Protein AF-A0A9D1SZ85-F1 (afdb_monomer_lite)

pLDDT: mean 79.13, std 23.49, range [22.86, 98.06]

Organism: NCBI:txid2840719

Structure (mmCIF, N/CA/C/O backbone):
data_AF-A0A9D1SZ85-F1
#
_entry.id   AF-A0A9D1SZ85-F1
#
loop_
_atom_site.group_PDB
_atom_site.id
_atom_site.type_symbol
_atom_site.label_atom_id
_atom_site.label_alt_id
_atom_site.label_comp_id
_atom_site.label_asym_id
_atom_site.label_entity_id
_atom_site.label_seq_id
_atom_site.pdbx_PDB_ins_code
_atom_site.Cartn_x
_atom_site.Cartn_y
_atom_site.Cartn_z
_atom_site.occupancy
_atom_site.B_iso_or_equiv
_atom_site.auth_seq_id
_atom_site.auth_comp_id
_atom_site.auth_asym_id
_atom_site.auth_atom_id
_atom_site.pdbx_PDB_model_num
ATOM 1 N N . MET A 1 1 ? 62.524 3.778 -14.089 1.00 32.41 1 MET A N 1
ATOM 2 C CA . MET A 1 1 ? 63.689 4.042 -14.954 1.00 32.41 1 MET A CA 1
ATOM 3 C C . MET A 1 1 ? 63.500 5.429 -15.515 1.00 32.41 1 MET A C 1
ATOM 5 O O . MET A 1 1 ? 62.358 5.740 -15.822 1.00 32.41 1 MET A O 1
ATOM 9 N N . GLU A 1 2 ? 64.592 6.185 -15.596 1.00 30.30 2 GLU A N 1
ATOM 10 C CA . GLU A 1 2 ? 64.709 7.476 -16.291 1.00 30.30 2 GLU A CA 1
ATOM 11 C C . GLU A 1 2 ? 63.754 8.585 -15.807 1.00 30.30 2 GLU A C 1
ATOM 13 O O . GLU A 1 2 ? 62.599 8.717 -16.209 1.00 30.30 2 GLU A O 1
ATOM 18 N N . GLU A 1 3 ? 64.310 9.397 -14.907 1.00 28.66 3 GLU A N 1
ATOM 19 C CA . GLU A 1 3 ? 64.103 10.846 -14.885 1.00 28.66 3 GLU A CA 1
ATOM 20 C C . GLU A 1 3 ? 64.584 11.460 -16.221 1.00 28.66 3 GLU A C 1
ATOM 22 O O . GLU A 1 3 ? 65.416 10.851 -16.890 1.00 28.66 3 GLU A O 1
ATOM 27 N N . ASP A 1 4 ? 64.066 12.636 -16.603 1.00 31.27 4 ASP A N 1
ATOM 28 C CA . ASP A 1 4 ? 64.887 13.779 -17.071 1.00 31.27 4 ASP A CA 1
ATOM 29 C C . ASP A 1 4 ? 64.015 15.017 -17.399 1.00 31.27 4 ASP A C 1
ATOM 31 O O . ASP A 1 4 ? 63.488 15.195 -18.494 1.00 31.27 4 ASP A O 1
ATOM 35 N N . GLU A 1 5 ? 63.771 15.805 -16.349 1.00 31.88 5 GLU A N 1
ATOM 36 C CA . GLU A 1 5 ? 64.207 17.204 -16.158 1.00 31.88 5 GLU A CA 1
ATOM 37 C C . GLU A 1 5 ? 64.140 18.327 -17.246 1.00 31.88 5 GLU A C 1
ATOM 39 O O . GLU A 1 5 ? 64.190 18.128 -18.453 1.00 31.88 5 GLU A O 1
ATOM 44 N N . VAL A 1 6 ? 64.158 19.569 -16.718 1.00 32.28 6 VAL A N 1
ATOM 45 C CA . VAL A 1 6 ? 64.595 20.861 -17.318 1.00 32.28 6 VAL A CA 1
ATOM 46 C C . VAL A 1 6 ? 63.637 21.648 -18.250 1.00 32.28 6 VAL A C 1
ATOM 48 O O . VAL A 1 6 ? 63.682 21.583 -19.473 1.00 32.28 6 VAL A O 1
ATOM 51 N N . ASN A 1 7 ? 62.818 22.487 -17.595 1.00 26.47 7 ASN A N 1
ATOM 52 C CA . ASN A 1 7 ? 62.815 23.975 -17.595 1.00 26.47 7 ASN A CA 1
ATOM 53 C C . ASN A 1 7 ? 62.935 24.801 -18.903 1.00 26.47 7 ASN A C 1
ATOM 55 O O . ASN A 1 7 ? 63.765 24.527 -19.763 1.00 26.47 7 ASN A O 1
ATOM 59 N N . GLY A 1 8 ? 62.249 25.962 -18.940 1.00 27.45 8 GLY A N 1
ATOM 60 C CA . GLY A 1 8 ? 62.587 27.049 -19.882 1.00 27.45 8 GLY A CA 1
ATOM 61 C C . GLY A 1 8 ? 61.584 28.208 -20.056 1.00 27.45 8 GLY A C 1
ATOM 62 O O . GLY A 1 8 ? 61.050 28.363 -21.146 1.00 27.45 8 GLY A O 1
ATOM 63 N N . GLU A 1 9 ? 61.312 28.972 -18.988 1.00 29.75 9 GLU A N 1
ATOM 64 C CA . GLU A 1 9 ? 61.390 30.460 -18.901 1.00 29.75 9 GLU A CA 1
ATOM 65 C C . GLU A 1 9 ? 61.259 31.351 -20.182 1.00 29.75 9 GLU A C 1
ATOM 67 O O . GLU A 1 9 ? 61.870 31.069 -21.208 1.00 29.75 9 GLU A O 1
ATOM 72 N N . ASP A 1 10 ? 60.593 32.527 -20.194 1.00 29.30 10 ASP A N 1
ATOM 73 C CA . ASP A 1 10 ? 59.871 33.310 -19.154 1.00 29.30 10 ASP A CA 1
ATOM 74 C C . ASP A 1 10 ? 59.118 34.541 -19.782 1.00 29.30 10 ASP A C 1
ATOM 76 O O . ASP A 1 10 ? 59.180 34.735 -20.996 1.00 29.30 10 ASP A O 1
ATOM 80 N N . VAL A 1 11 ? 58.513 35.421 -18.951 1.00 30.89 11 VAL A N 1
ATOM 81 C CA . VAL A 1 11 ? 58.205 36.871 -19.171 1.00 30.89 11 VAL A CA 1
ATOM 82 C C . VAL A 1 11 ? 57.009 37.248 -20.092 1.00 30.89 11 VAL A C 1
ATOM 84 O O . VAL A 1 11 ? 56.932 36.805 -21.229 1.00 30.89 11 VAL A O 1
ATOM 87 N N . LEU A 1 12 ? 56.071 38.166 -19.757 1.00 26.42 12 LEU A N 1
ATOM 88 C CA . LEU A 1 12 ? 55.625 38.776 -18.479 1.00 26.42 12 LEU A CA 1
ATOM 89 C C . LEU A 1 12 ? 54.167 39.329 -18.571 1.00 26.42 12 LEU A C 1
ATOM 91 O O . LEU A 1 12 ? 53.655 39.650 -19.640 1.00 26.42 12 LEU A O 1
ATOM 95 N N . LEU A 1 13 ? 53.578 39.489 -17.380 1.00 27.72 13 LEU A N 1
ATOM 96 C CA . LEU A 1 13 ? 52.375 40.214 -16.896 1.00 27.72 13 LEU A CA 1
ATOM 97 C C . LEU A 1 13 ? 52.172 41.685 -17.392 1.00 27.72 13 LEU A C 1
ATOM 99 O O . LEU A 1 13 ? 53.101 42.240 -17.974 1.00 27.72 13 LEU A O 1
ATOM 103 N N . PRO A 1 14 ? 51.126 42.444 -16.947 1.00 44.22 14 PRO A N 1
ATOM 104 C CA . PRO A 1 14 ? 49.695 42.140 -16.682 1.00 44.22 14 PRO A CA 1
ATOM 105 C C . PRO A 1 14 ? 48.708 43.231 -17.222 1.00 44.22 14 PRO A C 1
ATOM 107 O O . PRO A 1 14 ? 49.126 44.282 -17.699 1.00 44.22 14 PRO A O 1
ATOM 110 N N . GLY A 1 15 ? 47.385 43.067 -17.039 1.00 27.25 15 GLY A N 1
ATOM 111 C CA . GLY A 1 15 ? 46.404 44.165 -17.205 1.00 27.25 15 GLY A CA 1
ATOM 112 C C . GLY A 1 15 ? 44.947 43.765 -16.911 1.00 27.25 15 GLY A C 1
ATOM 113 O O . GLY A 1 15 ? 44.514 42.698 -17.329 1.00 27.25 15 GLY A O 1
ATOM 114 N N . GLN A 1 16 ? 44.192 44.593 -16.177 1.00 26.44 16 GLN A N 1
ATOM 115 C CA . GLN A 1 16 ? 42.885 44.240 -15.588 1.00 26.44 16 GLN A CA 1
ATOM 116 C C . GLN A 1 16 ? 41.723 45.150 -16.059 1.00 26.44 16 GLN A C 1
ATOM 118 O O . GLN A 1 16 ? 41.948 46.310 -16.385 1.00 26.44 16 GLN A O 1
ATOM 123 N N . MET A 1 17 ? 40.494 44.621 -15.915 1.00 26.98 17 MET A N 1
ATOM 124 C CA . MET A 1 17 ? 39.207 45.300 -15.612 1.00 26.98 17 MET A CA 1
ATOM 125 C C . MET A 1 17 ? 38.197 45.748 -16.707 1.00 26.98 17 MET A C 1
ATOM 127 O O . MET A 1 17 ? 38.392 46.728 -17.411 1.00 26.98 17 MET A O 1
ATOM 131 N N . CYS A 1 18 ? 37.013 45.113 -16.601 1.00 25.69 18 CYS A N 1
ATOM 132 C CA . CYS A 1 18 ? 35.663 45.697 -16.416 1.00 25.69 18 CYS A CA 1
ATOM 133 C C . CYS A 1 18 ? 34.796 46.261 -17.568 1.00 25.69 18 CYS A C 1
ATOM 135 O O . CYS A 1 18 ? 35.111 47.312 -18.107 1.00 25.69 18 CYS A O 1
ATOM 137 N N . TYR A 1 19 ? 33.589 45.657 -17.676 1.00 26.80 19 TYR A N 1
ATOM 138 C CA . TYR A 1 19 ? 32.256 46.238 -17.993 1.00 26.80 19 TYR A CA 1
ATOM 139 C C . TYR A 1 19 ? 32.090 46.910 -19.393 1.00 26.80 19 TYR A C 1
ATOM 141 O O . TYR A 1 19 ? 33.067 47.226 -20.057 1.00 26.80 19 TYR A O 1
ATOM 149 N N . ASP A 1 20 ? 30.894 47.051 -19.983 1.00 27.41 20 ASP A N 1
ATOM 150 C CA . ASP A 1 20 ? 29.537 47.134 -19.412 1.00 27.41 20 ASP A CA 1
ATOM 151 C C . ASP A 1 20 ? 28.415 46.647 -20.380 1.00 27.41 20 ASP A C 1
ATOM 153 O O . ASP A 1 20 ? 28.699 46.271 -21.516 1.00 27.41 20 ASP A O 1
ATOM 157 N N . GLU A 1 21 ? 27.158 46.738 -19.910 1.00 27.22 21 GLU A N 1
ATOM 158 C CA . GLU A 1 21 ? 25.889 47.014 -20.642 1.00 27.22 21 GLU A CA 1
ATOM 159 C C . GLU A 1 21 ? 24.673 46.046 -20.517 1.00 27.22 21 GLU A C 1
ATOM 161 O O . GLU A 1 21 ? 24.504 45.073 -21.247 1.00 27.22 21 GLU A O 1
ATOM 166 N N . LEU A 1 22 ? 23.728 46.488 -19.666 1.00 27.89 22 LEU A N 1
ATOM 167 C CA . LEU A 1 22 ? 22.279 46.658 -19.928 1.00 27.89 22 LEU A CA 1
ATOM 168 C C . LEU A 1 22 ? 21.311 45.447 -20.009 1.00 27.89 22 LEU A C 1
ATOM 170 O O . LEU A 1 22 ? 20.850 45.016 -21.063 1.00 27.89 22 LEU A O 1
ATOM 174 N N . LEU A 1 23 ? 20.872 45.053 -18.807 1.00 28.00 23 LEU A N 1
ATOM 175 C CA . LEU A 1 23 ? 19.480 44.832 -18.344 1.00 28.00 23 LEU A CA 1
ATOM 176 C C . LEU A 1 23 ? 18.287 45.137 -19.284 1.00 28.00 23 LEU A C 1
ATOM 178 O O . LEU A 1 23 ? 18.273 46.114 -20.030 1.00 28.00 23 LEU A O 1
ATOM 182 N N . THR A 1 24 ? 17.150 44.475 -19.008 1.00 27.78 24 THR A N 1
ATOM 183 C CA . THR A 1 24 ? 15.850 45.185 -18.970 1.00 27.78 24 THR A CA 1
ATOM 184 C C . THR A 1 24 ? 14.841 44.587 -17.971 1.00 27.78 24 THR A C 1
ATOM 186 O O . THR A 1 24 ? 14.366 43.470 -18.147 1.00 27.78 24 THR A O 1
ATOM 189 N N . ASN A 1 25 ? 14.453 45.432 -17.009 1.00 25.86 25 ASN A N 1
ATOM 190 C CA . ASN A 1 25 ? 13.202 45.477 -16.234 1.00 25.86 25 ASN A CA 1
ATOM 191 C C . ASN A 1 25 ? 12.893 44.440 -15.131 1.00 25.86 25 ASN A C 1
ATOM 193 O O . ASN A 1 25 ? 13.194 43.252 -15.198 1.00 25.86 25 ASN A O 1
ATOM 197 N N . GLU A 1 26 ? 12.237 44.979 -14.102 1.00 27.86 26 GLU A N 1
ATOM 198 C CA . GLU A 1 26 ? 11.899 44.401 -12.799 1.00 27.86 26 GLU A CA 1
ATOM 199 C C . GLU A 1 26 ? 10.371 44.246 -12.662 1.00 27.86 26 GLU A C 1
ATOM 201 O O . GLU A 1 26 ? 9.629 44.833 -13.447 1.00 27.86 26 GLU A O 1
ATOM 206 N N . GLU A 1 27 ? 9.897 43.585 -11.598 1.00 26.95 27 GLU A N 1
ATOM 207 C CA . GLU A 1 27 ? 8.924 44.221 -10.689 1.00 26.95 27 GLU A CA 1
ATOM 208 C C . GLU A 1 27 ? 8.758 43.448 -9.363 1.00 26.95 27 GLU A C 1
ATOM 210 O O . GLU A 1 27 ? 8.540 42.240 -9.379 1.00 26.95 27 GLU A O 1
ATOM 215 N N . ASN A 1 28 ? 8.738 44.192 -8.244 1.00 26.70 28 ASN A N 1
ATOM 216 C CA . ASN A 1 28 ? 8.138 43.854 -6.937 1.00 26.70 28 ASN A CA 1
ATOM 217 C C . ASN A 1 28 ? 8.716 42.670 -6.100 1.00 26.70 28 ASN A C 1
ATOM 219 O O . ASN A 1 28 ? 9.035 41.607 -6.613 1.00 26.70 28 ASN A O 1
ATOM 223 N N . SER A 1 29 ? 8.803 42.744 -4.759 1.00 25.95 29 SER A N 1
ATOM 224 C CA . SER A 1 29 ? 8.629 43.880 -3.822 1.00 25.95 29 SER A CA 1
ATOM 225 C C . SER A 1 29 ? 9.029 43.508 -2.374 1.00 25.95 29 SER A C 1
ATOM 227 O O . SER A 1 29 ? 9.042 42.328 -2.037 1.00 25.95 29 SER A O 1
ATOM 229 N N . GLN A 1 30 ? 9.141 44.530 -1.511 1.00 27.64 30 GLN A N 1
ATOM 230 C CA . GLN A 1 30 ? 9.160 44.495 -0.030 1.00 27.64 30 GLN A CA 1
ATOM 231 C C . GLN A 1 30 ? 10.496 44.190 0.678 1.00 27.64 30 GLN A C 1
ATOM 233 O O . GLN A 1 30 ? 11.498 43.835 0.064 1.00 27.64 30 GLN A O 1
ATOM 238 N N . SER A 1 31 ? 10.515 44.535 1.969 1.00 25.64 31 SER A N 1
ATOM 239 C CA . SER A 1 31 ? 11.650 45.130 2.686 1.00 25.64 31 SER A CA 1
ATOM 240 C C . SER A 1 31 ? 11.495 44.999 4.214 1.00 25.64 31 SER A C 1
ATOM 242 O O . SER A 1 31 ? 10.451 44.551 4.679 1.00 25.64 31 SER A O 1
ATOM 244 N N . GLU A 1 32 ? 12.501 45.495 4.952 1.00 28.38 32 GLU A N 1
ATOM 245 C CA . GLU A 1 32 ? 12.530 45.728 6.416 1.00 28.38 32 GLU A CA 1
ATOM 246 C C . GLU A 1 32 ? 12.613 44.481 7.331 1.00 28.38 32 GLU A C 1
ATOM 248 O O . GLU A 1 32 ? 12.162 43.401 6.969 1.00 28.38 32 GLU A O 1
ATOM 253 N N . GLU A 1 33 ? 13.130 44.544 8.570 1.00 27.64 33 GLU A N 1
ATOM 254 C CA . GLU A 1 33 ? 14.289 45.265 9.159 1.00 27.64 33 GLU A CA 1
ATOM 255 C C . GLU A 1 33 ? 14.569 44.639 10.569 1.00 27.64 33 GLU A C 1
ATOM 257 O O . GLU A 1 33 ? 13.858 43.734 11.000 1.00 27.64 33 GLU A O 1
ATOM 262 N N . VAL A 1 34 ? 15.548 45.169 11.319 1.00 27.27 34 VAL A N 1
ATOM 263 C CA . VAL A 1 34 ? 15.679 45.143 12.802 1.00 27.27 34 VAL A CA 1
ATOM 264 C C . VAL A 1 34 ? 16.435 43.970 13.487 1.00 27.27 34 VAL A C 1
ATOM 266 O O . VAL A 1 34 ? 15.873 42.957 13.882 1.00 27.27 34 VAL A O 1
ATOM 269 N N . GLN A 1 35 ? 17.698 44.291 13.816 1.00 25.30 35 GLN A N 1
ATOM 270 C CA . GLN A 1 35 ? 18.475 43.991 15.045 1.00 25.30 35 GLN A CA 1
ATOM 271 C C . GLN A 1 35 ? 19.274 42.685 15.260 1.00 25.30 35 GLN A C 1
ATOM 273 O O . GLN A 1 35 ? 18.782 41.564 15.306 1.00 25.30 35 GLN A O 1
ATOM 278 N N . ASN A 1 36 ? 20.554 42.936 15.566 1.00 26.25 36 ASN A N 1
ATOM 279 C CA . ASN A 1 36 ? 21.514 42.057 16.232 1.00 26.25 36 ASN A CA 1
ATOM 280 C C . ASN A 1 36 ? 21.242 41.980 17.751 1.00 26.25 36 ASN A C 1
ATOM 282 O O . ASN A 1 36 ? 20.711 42.933 18.318 1.00 26.25 36 ASN A O 1
ATOM 286 N N . ILE A 1 37 ? 21.790 40.968 18.435 1.00 27.00 37 ILE A N 1
ATOM 287 C CA . ILE A 1 37 ? 22.999 41.104 19.286 1.00 27.00 37 ILE A CA 1
ATOM 288 C C . ILE A 1 37 ? 23.403 39.721 19.828 1.00 27.00 37 ILE A C 1
ATOM 290 O O . ILE A 1 37 ? 22.566 38.947 20.282 1.00 27.00 37 ILE A O 1
ATOM 294 N N . VAL A 1 38 ? 24.708 39.449 19.818 1.00 28.16 38 VAL A N 1
ATOM 295 C CA . VAL A 1 38 ? 25.377 38.416 20.623 1.00 28.16 38 VAL A CA 1
ATOM 296 C C . VAL A 1 38 ? 26.496 39.119 21.382 1.00 28.16 38 VAL A C 1
ATOM 298 O O . VAL A 1 38 ? 27.206 39.910 20.762 1.00 28.16 38 VAL A O 1
ATOM 301 N N . LEU A 1 39 ? 26.651 38.834 22.678 1.00 26.86 39 LEU A N 1
ATOM 302 C CA . LEU A 1 39 ? 27.929 38.870 23.402 1.00 26.86 39 LEU A CA 1
ATOM 303 C C . LEU A 1 39 ? 27.760 38.311 24.825 1.00 26.86 39 LEU A C 1
ATOM 305 O O . LEU A 1 39 ? 26.703 38.465 25.437 1.00 26.86 39 LEU A O 1
ATOM 309 N N . ASP A 1 40 ? 28.814 37.673 25.323 1.00 27.78 40 ASP A N 1
ATOM 310 C CA . ASP A 1 40 ? 28.990 37.260 26.717 1.00 27.78 40 ASP A CA 1
ATOM 311 C C . ASP A 1 40 ? 29.244 38.472 27.642 1.00 27.78 40 ASP A C 1
ATOM 313 O O . ASP A 1 40 ? 29.579 39.554 27.160 1.00 27.78 40 ASP A O 1
ATOM 317 N N . ASP A 1 41 ? 29.157 38.292 28.970 1.00 28.33 41 ASP A N 1
ATOM 318 C CA . ASP A 1 41 ? 30.389 38.171 29.775 1.00 28.33 41 ASP A CA 1
ATOM 319 C C . ASP A 1 41 ? 30.148 37.643 31.215 1.00 28.33 41 ASP A C 1
ATOM 321 O O . ASP A 1 41 ? 29.019 37.392 31.644 1.00 28.33 41 ASP A O 1
ATOM 325 N N . GLN A 1 42 ? 31.250 37.416 31.933 1.00 28.72 42 GLN A N 1
ATOM 326 C CA . GLN A 1 42 ? 31.391 36.720 33.220 1.00 28.72 42 GLN A CA 1
ATOM 327 C C . GLN A 1 42 ? 31.037 37.559 34.469 1.00 28.72 42 GLN A C 1
ATOM 329 O O . GLN A 1 42 ? 30.927 38.780 34.405 1.00 28.72 42 GLN A O 1
ATOM 334 N N . ILE A 1 43 ? 30.990 36.898 35.642 1.00 28.55 43 ILE A N 1
ATOM 335 C CA . ILE A 1 43 ? 31.777 37.241 36.858 1.00 28.55 43 ILE A CA 1
ATOM 336 C C . ILE A 1 43 ? 31.564 36.168 37.951 1.00 28.55 43 ILE A C 1
ATOM 338 O O . ILE A 1 43 ? 30.438 35.728 38.175 1.00 28.55 43 ILE A O 1
ATOM 342 N N . GLY A 1 44 ? 32.631 35.777 38.665 1.00 25.70 44 GLY A N 1
ATOM 343 C CA . GLY A 1 44 ? 32.551 34.903 39.849 1.00 25.70 44 GLY A CA 1
ATOM 344 C C . GLY A 1 44 ? 33.831 34.100 40.120 1.00 25.70 44 GLY A C 1
ATOM 345 O O . GLY A 1 44 ? 33.957 32.972 39.656 1.00 25.70 44 GLY A O 1
ATOM 346 N N . MET A 1 45 ? 34.772 34.670 40.875 1.00 26.31 45 MET A N 1
ATOM 347 C CA . MET A 1 45 ? 36.073 34.076 41.227 1.00 26.31 45 MET A CA 1
ATOM 348 C C . MET A 1 45 ? 36.262 34.102 42.755 1.00 26.31 45 MET A C 1
ATOM 350 O O . MET A 1 45 ? 35.717 35.008 43.377 1.00 26.31 45 MET A O 1
ATOM 354 N N . ASP A 1 46 ? 36.976 33.118 43.337 1.00 27.55 46 ASP A N 1
ATOM 355 C CA . ASP A 1 46 ? 38.040 33.334 44.355 1.00 27.55 46 ASP A CA 1
ATOM 356 C C . ASP A 1 46 ? 38.655 32.026 44.945 1.00 27.55 46 ASP A C 1
ATOM 358 O O . ASP A 1 46 ? 38.128 31.416 45.870 1.00 27.55 46 ASP A O 1
ATOM 362 N N . ASP A 1 47 ? 39.831 31.670 44.397 1.00 29.73 47 ASP A N 1
ATOM 363 C CA . ASP A 1 47 ? 41.148 31.641 45.091 1.00 29.73 47 ASP A CA 1
ATOM 364 C C . ASP A 1 47 ? 41.740 30.387 45.835 1.00 29.73 47 ASP A C 1
ATOM 366 O O . ASP A 1 47 ? 41.050 29.508 46.343 1.00 29.73 47 ASP A O 1
ATOM 370 N N . ILE A 1 48 ? 43.092 30.391 45.922 1.00 26.81 48 ILE A N 1
ATOM 371 C CA . ILE A 1 48 ? 44.048 29.667 46.814 1.00 26.81 48 ILE A CA 1
ATOM 372 C C . ILE A 1 48 ? 44.626 28.271 46.392 1.00 26.81 48 ILE A C 1
ATOM 374 O O . ILE A 1 48 ? 44.219 27.223 46.874 1.00 26.81 48 ILE A O 1
ATOM 378 N N . TYR A 1 49 ? 45.686 28.301 45.551 1.00 32.16 49 TYR A N 1
ATOM 379 C CA . TYR A 1 49 ? 47.114 27.892 45.804 1.00 32.16 49 TYR A CA 1
ATOM 380 C C . TYR A 1 49 ? 47.505 26.512 46.448 1.00 32.16 49 TYR A C 1
ATOM 382 O O . TYR A 1 49 ? 46.867 26.081 47.393 1.00 32.16 49 TYR A O 1
ATOM 390 N N . LYS A 1 50 ? 48.664 25.843 46.171 1.00 29.50 50 LYS A N 1
ATOM 391 C CA . LYS A 1 50 ? 49.700 25.850 45.080 1.00 29.50 50 LYS A CA 1
ATOM 392 C C . LYS A 1 50 ? 50.809 24.760 45.285 1.00 29.50 50 LYS A C 1
ATOM 394 O O . LYS A 1 50 ? 51.092 24.414 46.424 1.00 29.50 50 LYS A O 1
ATOM 399 N N . GLY A 1 51 ? 51.549 24.375 44.220 1.00 25.00 51 GLY A N 1
ATOM 400 C CA . GLY A 1 51 ? 52.862 23.650 44.245 1.00 25.00 51 GLY A CA 1
ATOM 401 C C . GLY A 1 51 ? 52.944 22.480 43.228 1.00 25.00 51 GLY A C 1
ATOM 402 O O . GLY A 1 51 ? 52.127 21.582 43.347 1.00 25.00 51 GLY A O 1
ATOM 403 N N . ILE A 1 52 ? 53.758 22.402 42.149 1.00 28.92 52 ILE A N 1
ATOM 404 C CA . ILE A 1 52 ? 55.084 22.952 41.724 1.00 28.92 52 ILE A CA 1
ATOM 405 C C . ILE A 1 52 ? 56.257 22.221 42.442 1.00 28.92 52 ILE A C 1
ATOM 407 O O . ILE A 1 52 ? 56.239 22.194 43.664 1.00 28.92 52 ILE A O 1
ATOM 411 N N . THR A 1 53 ? 57.267 21.577 41.809 1.00 29.80 53 THR A N 1
ATOM 412 C CA . THR A 1 53 ? 58.207 21.973 40.709 1.00 29.80 53 THR A CA 1
ATOM 413 C C . THR A 1 53 ? 58.633 20.831 39.735 1.00 29.80 53 THR A C 1
ATOM 415 O O . THR A 1 53 ? 58.230 19.685 39.888 1.00 29.80 53 THR A O 1
ATOM 418 N N . ASN A 1 54 ? 59.469 21.143 38.719 1.00 27.03 54 ASN A N 1
ATOM 419 C CA . ASN A 1 54 ? 60.074 20.208 37.740 1.00 27.03 54 ASN A CA 1
ATOM 420 C C . ASN A 1 54 ? 61.506 20.669 37.299 1.00 27.03 54 ASN A C 1
ATOM 422 O O . ASN A 1 54 ? 61.769 21.873 37.279 1.00 27.03 54 ASN A O 1
ATOM 426 N N . SER A 1 55 ? 62.376 19.741 36.848 1.00 29.61 55 SER A N 1
ATOM 427 C CA . SER A 1 55 ? 63.697 19.895 36.158 1.00 29.61 55 SER A CA 1
ATOM 428 C C . SER A 1 55 ? 64.911 20.407 36.989 1.00 29.61 55 SER A C 1
ATOM 430 O O . SER A 1 55 ? 64.791 21.396 37.701 1.00 29.61 55 SER A O 1
ATOM 432 N N . LYS A 1 56 ? 66.134 19.821 36.953 1.00 28.33 56 LYS A N 1
ATOM 433 C CA . LYS A 1 56 ? 67.095 19.710 35.815 1.00 28.33 56 LYS A CA 1
ATOM 434 C C . LYS A 1 56 ? 68.315 18.767 36.067 1.00 28.33 56 LYS A C 1
ATOM 436 O O . LYS A 1 56 ? 68.904 18.816 37.138 1.00 28.33 56 LYS A O 1
ATOM 441 N N . LEU A 1 57 ? 68.717 18.035 35.008 1.00 26.34 57 LEU A N 1
ATOM 442 C CA . LEU A 1 57 ? 70.068 17.655 34.467 1.00 26.34 57 LEU A CA 1
ATOM 443 C C . LEU A 1 57 ? 71.375 18.054 35.221 1.00 26.34 57 LEU A C 1
ATOM 445 O O . LEU A 1 57 ? 71.390 19.158 35.768 1.00 26.34 57 LEU A O 1
ATOM 449 N N . PRO A 1 58 ? 72.536 17.319 35.094 1.00 45.03 58 PRO A N 1
ATOM 450 C CA . PRO A 1 58 ? 73.137 16.960 33.771 1.00 45.03 58 PRO A CA 1
ATOM 451 C C . PRO A 1 58 ? 74.143 15.757 33.593 1.00 45.03 58 PRO A C 1
ATOM 453 O O . PRO A 1 58 ? 74.928 15.467 34.487 1.00 45.03 58 PRO A O 1
ATOM 456 N N . LYS A 1 59 ? 74.300 15.275 32.325 1.00 29.44 59 LYS A N 1
ATOM 457 C CA . LYS A 1 59 ? 75.440 14.479 31.718 1.00 29.44 59 LYS A CA 1
ATOM 458 C C . LYS A 1 59 ? 75.591 13.007 32.210 1.00 29.44 59 LYS A C 1
ATOM 460 O O . LYS A 1 59 ? 75.252 12.752 33.351 1.00 29.44 59 LYS A O 1
ATOM 465 N N . LYS A 1 60 ? 76.117 11.980 31.495 1.00 28.64 60 LYS A N 1
ATOM 466 C CA . LYS A 1 60 ? 76.678 11.658 30.128 1.00 28.64 60 LYS A CA 1
ATOM 467 C C . LYS A 1 60 ? 76.884 10.089 30.074 1.00 28.64 60 LYS A C 1
ATOM 469 O O . LYS A 1 60 ? 76.777 9.513 31.147 1.00 28.64 60 LYS A O 1
ATOM 474 N N . VAL A 1 61 ? 77.311 9.303 29.053 1.00 26.41 61 VAL A N 1
ATOM 475 C CA . VAL A 1 61 ? 77.367 9.186 27.547 1.00 26.41 61 VAL A CA 1
ATOM 476 C C . VAL A 1 61 ? 78.131 7.846 27.251 1.00 26.41 61 VAL A C 1
ATOM 478 O O . VAL A 1 61 ? 78.925 7.480 28.110 1.00 26.41 61 VAL A O 1
ATOM 481 N N . ASP A 1 62 ? 78.041 7.055 26.164 1.00 26.80 62 ASP A N 1
ATOM 482 C CA . ASP A 1 62 ? 77.442 7.139 24.808 1.00 26.80 62 ASP A CA 1
ATOM 483 C C . ASP A 1 62 ? 77.177 5.723 24.195 1.00 26.80 62 ASP A C 1
ATOM 485 O O . ASP A 1 62 ? 77.753 4.751 24.667 1.00 26.80 62 ASP A O 1
ATOM 489 N N . LYS A 1 63 ? 76.424 5.670 23.078 1.00 27.50 63 LYS A N 1
ATOM 490 C CA . LYS A 1 63 ? 76.501 4.768 21.883 1.00 27.50 63 LYS A CA 1
ATOM 491 C C . LYS A 1 63 ? 76.571 3.206 21.889 1.00 27.50 63 LYS A C 1
ATOM 493 O O . LYS A 1 63 ? 77.427 2.601 22.513 1.00 27.50 63 LYS A O 1
ATOM 498 N N . LEU A 1 64 ? 75.853 2.667 20.873 1.00 24.34 64 LEU A N 1
ATOM 499 C CA . LEU A 1 64 ? 76.080 1.470 20.000 1.00 24.34 64 LEU A CA 1
ATOM 500 C C . LEU A 1 64 ? 75.472 0.072 20.332 1.00 24.34 64 LEU A C 1
ATOM 502 O O . LEU A 1 64 ? 76.061 -0.717 21.052 1.00 24.34 64 LEU A O 1
ATOM 506 N N . VAL A 1 65 ? 74.359 -0.240 19.639 1.00 24.78 65 VAL A N 1
ATOM 507 C CA . VAL A 1 65 ? 74.196 -1.286 18.579 1.00 24.78 65 VAL A CA 1
ATOM 508 C C . VAL A 1 65 ? 74.456 -2.794 18.869 1.00 24.78 65 VAL A C 1
ATOM 510 O O . VAL A 1 65 ? 75.594 -3.224 18.986 1.00 24.78 65 VAL A O 1
ATOM 513 N N . GLU A 1 66 ? 73.356 -3.564 18.747 1.00 25.75 66 GLU A N 1
ATOM 514 C CA . GLU A 1 66 ? 73.170 -4.945 18.212 1.00 25.75 66 GLU A CA 1
ATOM 515 C C . GLU A 1 66 ? 73.702 -6.257 18.868 1.00 25.75 66 GLU A C 1
ATOM 517 O O . GLU A 1 66 ? 74.845 -6.380 19.287 1.00 25.75 66 GLU A O 1
ATOM 522 N N . ASN A 1 67 ? 72.848 -7.289 18.681 1.00 26.05 67 ASN A N 1
ATOM 523 C CA . ASN A 1 67 ? 73.091 -8.727 18.412 1.00 26.05 67 ASN A CA 1
ATOM 524 C C . ASN A 1 67 ? 73.265 -9.790 19.531 1.00 26.05 67 ASN A C 1
ATOM 526 O O . ASN A 1 67 ? 74.174 -9.729 20.345 1.00 26.05 67 ASN A O 1
ATOM 530 N N . LEU A 1 68 ? 72.429 -10.845 19.391 1.00 25.64 68 LEU A N 1
ATOM 531 C CA . LEU A 1 68 ? 72.673 -12.302 19.574 1.00 25.64 68 LEU A CA 1
ATOM 532 C C . LEU A 1 68 ? 73.366 -12.753 20.886 1.00 25.64 68 LEU A C 1
ATOM 534 O O . LEU A 1 68 ? 74.551 -12.529 21.065 1.00 25.64 68 LEU A O 1
ATOM 538 N N . GLY A 1 69 ? 72.741 -13.474 21.824 1.00 22.86 69 GLY A N 1
ATOM 539 C CA . GLY A 1 69 ? 71.987 -14.726 21.655 1.00 22.86 69 GLY A CA 1
ATOM 540 C C . GLY A 1 69 ? 72.694 -15.884 22.404 1.00 22.86 69 GLY A C 1
ATOM 541 O O . GLY A 1 69 ? 73.917 -15.942 22.383 1.00 22.86 69 GLY A O 1
ATOM 542 N N . VAL A 1 70 ? 71.927 -16.820 22.996 1.00 25.78 70 VAL A N 1
ATOM 543 C CA . VAL A 1 70 ? 72.377 -18.040 23.736 1.00 25.78 70 VAL A CA 1
ATOM 544 C C . VAL A 1 70 ? 73.108 -17.777 25.081 1.00 25.78 70 VAL A C 1
ATOM 546 O O . VAL A 1 70 ? 74.022 -16.968 25.141 1.00 25.78 70 VAL A O 1
ATOM 549 N N . GLY A 1 71 ? 72.807 -18.442 26.208 1.00 23.34 71 GLY A N 1
ATOM 550 C CA . GLY A 1 71 ? 71.719 -19.383 26.535 1.00 23.34 71 GLY A CA 1
ATOM 551 C C . GLY A 1 71 ? 72.163 -20.509 27.493 1.00 23.34 71 GLY A C 1
ATOM 552 O O . GLY A 1 71 ? 73.249 -21.040 27.295 1.00 23.34 71 GLY A O 1
ATOM 553 N N . HIS A 1 72 ? 71.285 -20.908 28.438 1.00 26.72 72 HIS A N 1
ATOM 554 C CA . HIS A 1 72 ? 71.430 -22.053 29.382 1.00 26.72 72 HIS A CA 1
ATOM 555 C C . HIS A 1 72 ? 72.555 -21.915 30.449 1.00 26.72 72 HIS A C 1
ATOM 557 O O . HIS A 1 72 ? 73.501 -21.160 30.243 1.00 26.72 72 HIS A O 1
ATOM 563 N N . SER A 1 73 ? 72.512 -22.562 31.628 1.00 23.70 73 SER A N 1
ATOM 564 C CA . SER A 1 73 ? 71.469 -23.362 32.324 1.00 23.70 73 SER A CA 1
ATOM 565 C C . SER A 1 73 ? 71.753 -23.433 33.851 1.00 23.70 73 SER A C 1
ATOM 567 O O . SER A 1 73 ? 72.763 -22.906 34.307 1.00 23.70 73 SER A O 1
ATOM 569 N N . GLU A 1 74 ? 70.867 -24.112 34.601 1.00 23.52 74 GLU A N 1
ATOM 570 C CA . GLU A 1 74 ? 71.080 -24.759 35.924 1.00 23.52 74 GLU A CA 1
ATOM 571 C C . GLU A 1 74 ? 71.311 -23.898 37.201 1.00 23.52 74 GLU A C 1
ATOM 573 O O . GLU A 1 74 ? 72.360 -23.299 37.409 1.00 23.52 74 GLU A O 1
ATOM 578 N N . GLU A 1 75 ? 70.290 -23.860 38.079 1.00 24.50 75 GLU A N 1
ATOM 579 C CA . GLU A 1 75 ? 70.158 -24.649 39.341 1.00 24.50 75 GLU A CA 1
ATOM 580 C C . GLU A 1 75 ? 71.401 -25.050 40.199 1.00 24.50 75 GLU A C 1
ATOM 582 O O . GLU A 1 75 ? 72.513 -25.107 39.679 1.00 24.50 75 GLU A O 1
ATOM 587 N N . PRO A 1 76 ? 71.248 -25.496 41.484 1.00 39.94 76 PRO A N 1
ATOM 588 C CA . PRO A 1 76 ? 70.080 -25.473 42.399 1.00 39.94 76 PRO A CA 1
ATOM 589 C C . PRO A 1 76 ? 70.419 -25.112 43.889 1.00 39.94 76 PRO A C 1
ATOM 591 O O . PRO A 1 76 ? 71.535 -24.735 44.237 1.00 39.94 76 PRO A O 1
ATOM 594 N N . SER A 1 77 ? 69.468 -25.399 44.799 1.00 23.56 77 SER A N 1
ATOM 595 C CA . SER A 1 77 ? 69.661 -25.995 46.155 1.00 23.56 77 SER A CA 1
ATOM 596 C C . SER A 1 77 ? 69.669 -25.138 47.452 1.00 23.56 77 SER A C 1
ATOM 598 O O . SER A 1 77 ? 70.691 -24.674 47.940 1.00 23.56 77 SER A O 1
ATOM 600 N N . LEU A 1 78 ? 68.485 -25.082 48.084 1.00 26.17 78 LEU A N 1
ATOM 601 C CA . LEU A 1 78 ? 68.121 -25.709 49.381 1.00 26.17 78 LEU A CA 1
ATOM 602 C C . LEU A 1 78 ? 68.982 -25.571 50.675 1.00 26.17 78 LEU A C 1
ATOM 604 O O . LEU A 1 78 ? 70.103 -26.059 50.768 1.00 26.17 78 LEU A O 1
ATOM 608 N N . ALA A 1 79 ? 68.257 -25.215 51.756 1.00 26.28 79 ALA A N 1
ATOM 609 C CA . ALA A 1 79 ? 68.486 -25.527 53.188 1.00 26.28 79 ALA A CA 1
ATOM 610 C C . ALA A 1 79 ? 69.579 -24.708 53.949 1.00 26.28 79 ALA A C 1
ATOM 612 O O . ALA A 1 79 ? 70.502 -24.181 53.351 1.00 26.28 79 ALA A O 1
ATOM 613 N N . SER A 1 80 ? 69.554 -24.530 55.288 1.00 25.23 80 SER A N 1
ATOM 614 C CA . SER A 1 80 ? 68.720 -25.142 56.347 1.00 25.23 80 SER A CA 1
ATOM 615 C C . SER A 1 80 ? 68.665 -24.322 57.669 1.00 25.23 80 SER A C 1
ATOM 617 O O . SER A 1 80 ? 69.612 -23.600 57.962 1.00 25.23 80 SER A O 1
ATOM 619 N N . LYS A 1 81 ? 67.664 -24.617 58.526 1.00 28.78 81 LYS A N 1
ATOM 620 C CA . LYS A 1 81 ? 67.633 -24.504 60.018 1.00 28.78 81 LYS A CA 1
ATOM 621 C C . LYS A 1 81 ? 67.507 -23.133 60.730 1.00 28.78 81 LYS A C 1
ATOM 623 O O . LYS A 1 81 ? 68.428 -22.331 60.796 1.00 28.78 81 LYS A O 1
ATOM 628 N N . THR A 1 82 ? 66.392 -23.018 61.457 1.00 25.58 82 THR A N 1
ATOM 629 C CA . THR A 1 82 ? 66.131 -22.237 62.694 1.00 25.58 82 THR A CA 1
ATOM 630 C C . THR A 1 82 ? 66.877 -22.807 63.932 1.00 25.58 82 THR A C 1
ATOM 632 O O . THR A 1 82 ? 67.464 -23.884 63.784 1.00 25.58 82 THR A O 1
ATOM 635 N N . PRO A 1 83 ? 66.763 -22.267 65.181 1.00 44.81 83 PRO A N 1
ATOM 636 C CA . PRO A 1 83 ? 66.120 -21.020 65.666 1.00 44.81 83 PRO A CA 1
ATOM 637 C C . PRO A 1 83 ? 67.007 -20.137 66.599 1.00 44.81 83 PRO A C 1
ATOM 639 O O . PRO A 1 83 ? 68.005 -20.612 67.124 1.00 44.81 83 PRO A O 1
ATOM 642 N N . GLU A 1 84 ? 66.578 -18.904 66.925 1.00 29.12 84 GLU A N 1
ATOM 643 C CA . GLU A 1 84 ? 66.224 -18.467 68.306 1.00 29.12 84 GLU A CA 1
ATOM 644 C C . GLU A 1 84 ? 65.658 -17.021 68.343 1.00 29.12 84 GLU A C 1
ATOM 646 O O . GLU A 1 84 ? 65.448 -16.410 67.299 1.00 29.12 84 GLU A O 1
ATOM 651 N N . LYS A 1 85 ? 65.264 -16.518 69.527 1.00 33.12 85 LYS A N 1
ATOM 652 C CA . LYS A 1 85 ? 64.333 -15.378 69.708 1.00 33.12 85 LYS A CA 1
ATOM 653 C C . LYS A 1 85 ? 65.012 -14.096 70.213 1.00 33.12 85 LYS A C 1
ATOM 655 O O . LYS A 1 85 ? 65.726 -14.166 71.209 1.00 33.12 85 LYS A O 1
ATOM 660 N N . SER A 1 86 ? 64.612 -12.919 69.712 1.00 29.78 86 SER A N 1
ATOM 661 C CA . SER A 1 86 ? 64.065 -11.826 70.561 1.00 29.78 86 SER A CA 1
ATOM 662 C C . SER A 1 86 ? 63.630 -10.557 69.794 1.00 29.78 86 SER A C 1
ATOM 664 O O . SER A 1 86 ? 64.443 -9.878 69.191 1.00 29.78 86 SER A O 1
ATOM 666 N N . SER A 1 87 ? 62.340 -10.215 69.933 1.00 35.69 87 SER A N 1
ATOM 667 C CA . SER A 1 87 ? 61.738 -8.860 69.981 1.00 35.69 87 SER A CA 1
ATOM 668 C C . SER A 1 87 ? 62.120 -7.739 68.984 1.00 35.69 87 SER A C 1
ATOM 670 O O . SER A 1 87 ? 63.226 -7.215 69.033 1.00 35.69 87 SER A O 1
ATOM 672 N N . LEU A 1 88 ? 61.058 -7.184 68.373 1.00 40.34 88 LEU A N 1
ATOM 673 C CA . LEU A 1 88 ? 60.872 -5.797 67.889 1.00 40.34 88 LEU A CA 1
ATOM 674 C C . LEU A 1 88 ? 61.502 -5.379 66.545 1.00 40.34 88 LEU A C 1
ATOM 676 O O . LEU A 1 88 ? 62.584 -4.801 66.518 1.00 40.34 88 LEU A O 1
ATOM 680 N N . ASN A 1 89 ? 60.645 -5.325 65.523 1.00 41.22 89 ASN A N 1
ATOM 681 C CA . ASN A 1 89 ? 60.173 -4.028 65.029 1.00 41.22 89 ASN A CA 1
ATOM 682 C C . ASN A 1 89 ? 58.702 -4.091 64.577 1.00 41.22 89 ASN A C 1
ATOM 684 O O . ASN A 1 89 ? 58.127 -5.174 64.505 1.00 41.22 89 ASN A O 1
ATOM 688 N N . LYS A 1 90 ? 58.062 -2.930 64.362 1.00 50.31 90 LYS A N 1
ATOM 689 C CA . LYS A 1 90 ? 56.648 -2.858 63.932 1.00 50.31 90 LYS A CA 1
ATOM 690 C C . LYS A 1 90 ? 56.453 -2.824 62.414 1.00 50.31 90 LYS A C 1
ATOM 692 O O . LYS A 1 90 ? 55.469 -3.378 61.951 1.00 50.31 90 LYS A O 1
ATOM 697 N N . SER A 1 91 ? 57.380 -2.225 61.667 1.00 48.94 91 SER A N 1
ATOM 698 C CA . SER A 1 91 ? 57.340 -2.165 60.195 1.00 48.94 91 SER A CA 1
ATOM 699 C C . SER A 1 91 ? 57.399 -3.556 59.559 1.00 48.94 91 SER A C 1
ATOM 701 O O . SER A 1 91 ? 56.599 -3.883 58.693 1.00 48.94 91 SER A O 1
ATOM 703 N N . GLU A 1 92 ? 58.261 -4.419 60.098 1.00 51.16 92 GLU A N 1
ATOM 704 C CA . GLU A 1 92 ? 58.422 -5.821 59.685 1.00 51.16 92 GLU A CA 1
ATOM 705 C C . GLU A 1 92 ? 57.156 -6.671 59.937 1.00 51.16 92 GLU A C 1
ATOM 707 O O . GLU A 1 92 ? 57.074 -7.802 59.476 1.00 51.16 92 GLU A O 1
ATOM 712 N N . GLN A 1 93 ? 56.162 -6.159 60.680 1.00 48.88 93 GLN A N 1
ATOM 713 C CA . GLN A 1 93 ? 54.861 -6.814 60.885 1.00 48.88 93 GLN A CA 1
ATOM 714 C C . GLN A 1 93 ? 53.757 -6.288 59.958 1.00 48.88 93 GLN A C 1
ATOM 716 O O . GLN A 1 93 ? 52.636 -6.791 60.031 1.00 48.88 93 GLN A O 1
ATOM 721 N N . GLU A 1 94 ? 54.052 -5.284 59.131 1.00 52.38 94 GLU A N 1
ATOM 722 C CA . GLU A 1 94 ? 53.138 -4.735 58.126 1.00 52.38 94 GLU A CA 1
ATOM 723 C C . GLU A 1 94 ? 53.555 -5.224 56.725 1.00 52.38 94 GLU A C 1
ATOM 725 O O . GLU A 1 94 ? 52.717 -5.811 56.051 1.00 52.38 94 GLU A O 1
ATOM 730 N N . GLU A 1 95 ? 54.849 -5.192 56.365 1.00 54.09 95 GLU A N 1
ATOM 731 C CA . GLU A 1 95 ? 55.364 -5.787 55.106 1.00 54.09 95 GLU A CA 1
ATOM 732 C C . GLU A 1 95 ? 55.058 -7.298 55.006 1.00 54.09 95 GLU A C 1
ATOM 734 O O . GLU A 1 95 ? 54.395 -7.739 54.073 1.00 54.09 95 GLU A O 1
ATOM 739 N N . ILE A 1 96 ? 55.390 -8.088 56.042 1.00 55.72 96 ILE A N 1
ATOM 740 C CA . ILE A 1 96 ? 55.061 -9.534 56.114 1.00 55.72 96 ILE A CA 1
ATOM 741 C C . ILE A 1 96 ? 53.540 -9.790 56.066 1.00 55.72 96 ILE A C 1
ATOM 743 O O . ILE A 1 96 ? 53.096 -10.915 55.846 1.00 55.72 96 ILE A O 1
ATOM 747 N N . LYS A 1 97 ? 52.715 -8.769 56.307 1.00 57.25 97 LYS A N 1
ATOM 748 C CA . LYS A 1 97 ? 51.258 -8.890 56.293 1.00 57.25 97 LYS A CA 1
ATOM 749 C C . LYS A 1 97 ? 50.670 -8.617 54.910 1.00 57.25 97 LYS A C 1
ATOM 751 O O . LYS A 1 97 ? 49.709 -9.292 54.558 1.00 57.25 97 LYS A O 1
ATOM 756 N N . GLU A 1 98 ? 51.254 -7.689 54.156 1.00 56.12 98 GLU A N 1
ATOM 757 C CA . GLU A 1 98 ? 50.925 -7.456 52.746 1.00 56.12 98 GLU A CA 1
ATOM 758 C C . GLU A 1 98 ? 51.406 -8.645 51.892 1.00 56.12 98 GLU A C 1
ATOM 760 O O . GLU A 1 98 ? 50.577 -9.235 51.206 1.00 56.12 98 GLU A O 1
ATOM 765 N N . ASP A 1 99 ? 52.643 -9.135 52.075 1.00 56.84 99 ASP A N 1
ATOM 766 C CA . ASP A 1 99 ? 53.157 -10.353 51.406 1.00 56.84 99 ASP A CA 1
ATOM 767 C C . ASP A 1 99 ? 52.231 -11.580 51.603 1.00 56.84 99 ASP A C 1
ATOM 769 O O . ASP A 1 99 ? 51.986 -12.357 50.680 1.00 56.84 99 ASP A O 1
ATOM 773 N N . ILE A 1 100 ? 51.695 -11.767 52.819 1.00 60.16 100 ILE A N 1
ATOM 774 C CA . ILE A 1 100 ? 50.802 -12.891 53.169 1.00 60.16 100 ILE A CA 1
ATOM 775 C C . ILE A 1 100 ? 49.354 -12.666 52.699 1.00 60.16 100 ILE A C 1
ATOM 777 O O . ILE A 1 100 ? 48.589 -13.630 52.612 1.00 60.16 100 ILE A O 1
ATOM 781 N N . GLU A 1 101 ? 48.944 -11.427 52.425 1.00 58.25 101 GLU A N 1
ATOM 782 C CA . GLU A 1 101 ? 47.638 -11.134 51.825 1.00 58.25 101 GLU A CA 1
ATOM 783 C C . GLU A 1 101 ? 47.712 -11.225 50.286 1.00 58.25 101 GLU A C 1
ATOM 785 O O . GLU A 1 101 ? 46.796 -11.800 49.705 1.00 58.25 101 GLU A O 1
ATOM 790 N N . GLU A 1 102 ? 48.818 -10.833 49.635 1.00 58.81 102 GLU A N 1
ATOM 791 C CA . GLU A 1 102 ? 49.041 -11.055 48.191 1.00 58.81 102 GLU A CA 1
ATOM 792 C C . GLU A 1 102 ? 49.203 -12.545 47.843 1.00 58.81 102 GLU A C 1
ATOM 794 O O . GLU A 1 102 ? 48.464 -13.041 46.994 1.00 58.81 102 GLU A O 1
ATOM 799 N N . GLN A 1 103 ? 50.045 -13.307 48.560 1.00 57.16 103 GLN A N 1
ATOM 800 C CA . GLN A 1 103 ? 50.184 -14.759 48.325 1.00 57.16 103 GLN A CA 1
ATOM 801 C C . GLN A 1 103 ? 48.866 -15.524 48.503 1.00 57.16 103 GLN A C 1
ATOM 803 O O . GLN A 1 103 ? 48.626 -16.514 47.822 1.00 57.16 103 GLN A O 1
ATOM 808 N N . LYS A 1 104 ? 47.976 -15.053 49.385 1.00 58.16 104 LYS A N 1
ATOM 809 C CA . LYS A 1 104 ? 46.633 -15.633 49.526 1.00 58.16 104 LYS A CA 1
ATOM 810 C C . LYS A 1 104 ? 45.674 -15.219 48.426 1.00 58.16 104 LYS A C 1
ATOM 812 O O . LYS A 1 104 ? 44.707 -15.938 48.207 1.00 58.16 104 LYS A O 1
ATOM 817 N N . VAL A 1 105 ? 45.879 -14.080 47.774 1.00 63.12 105 VAL A N 1
ATOM 818 C CA . VAL A 1 105 ? 45.085 -13.716 46.598 1.00 63.12 105 VAL A CA 1
ATOM 819 C C . VAL A 1 105 ? 45.515 -14.569 45.406 1.00 63.12 105 VAL A C 1
ATOM 821 O O . VAL A 1 105 ? 44.634 -15.074 44.723 1.00 63.12 105 VAL A O 1
ATOM 824 N N . GLU A 1 106 ? 46.813 -14.838 45.225 1.00 59.16 106 GLU A N 1
ATOM 825 C CA . GLU A 1 106 ? 47.294 -15.813 44.228 1.00 59.16 106 GLU A CA 1
ATOM 826 C C . GLU A 1 106 ? 46.793 -17.241 44.537 1.00 59.16 106 GLU A C 1
ATOM 828 O O . GLU A 1 106 ? 46.100 -17.818 43.706 1.00 59.16 106 GLU A O 1
ATOM 833 N N . GLU A 1 107 ? 46.983 -17.774 45.757 1.00 59.50 107 GLU A N 1
ATOM 834 C CA . GLU A 1 107 ? 46.495 -19.125 46.127 1.00 59.50 107 GLU A CA 1
ATOM 835 C C . GLU A 1 107 ? 44.965 -19.305 45.991 1.00 59.50 107 GLU A C 1
ATOM 837 O O . GLU A 1 107 ? 44.504 -20.431 45.813 1.00 59.50 107 GLU A O 1
ATOM 842 N N . ASN A 1 108 ? 44.163 -18.233 46.099 1.00 62.09 108 ASN A N 1
ATOM 843 C CA . ASN A 1 108 ? 42.710 -18.295 45.866 1.00 62.09 108 ASN A CA 1
ATOM 844 C C . ASN A 1 108 ? 42.321 -18.056 44.396 1.00 62.09 108 ASN A C 1
ATOM 846 O O . ASN A 1 108 ? 41.213 -18.429 44.025 1.00 62.09 108 ASN A O 1
ATOM 850 N N . LEU A 1 109 ? 43.178 -17.436 43.578 1.00 60.16 109 LEU A N 1
ATOM 851 C CA . LEU A 1 109 ? 42.956 -17.303 42.135 1.00 60.16 109 LEU A CA 1
ATOM 852 C C . LEU A 1 109 ? 43.292 -18.613 41.423 1.00 60.16 109 LEU A C 1
ATOM 854 O O . LEU A 1 109 ? 42.446 -19.112 40.694 1.00 60.16 109 LEU A O 1
ATOM 858 N N . ASP A 1 110 ? 44.435 -19.233 41.729 1.00 61.16 110 ASP A N 1
ATOM 859 C CA . ASP A 1 110 ? 44.801 -20.544 41.172 1.00 61.16 110 ASP A CA 1
ATOM 860 C C . ASP A 1 110 ? 43.727 -21.609 41.490 1.00 61.16 110 ASP A C 1
ATOM 862 O O . ASP A 1 110 ? 43.354 -22.399 40.627 1.00 61.16 110 ASP A O 1
ATOM 866 N N . GLN A 1 111 ? 43.151 -21.586 42.701 1.00 61.09 111 GLN A N 1
ATOM 867 C CA . GLN A 1 111 ? 42.044 -22.480 43.087 1.00 61.09 111 GLN A CA 1
ATOM 868 C C . GLN A 1 111 ? 40.704 -22.146 42.412 1.00 61.09 111 GLN A C 1
ATOM 870 O O . GLN A 1 111 ? 39.849 -23.022 42.320 1.00 61.09 111 GLN A O 1
ATOM 875 N N . LEU A 1 112 ? 40.486 -20.908 41.957 1.00 59.22 112 LEU A N 1
ATOM 876 C CA . LEU A 1 112 ? 39.303 -20.554 41.165 1.00 59.22 112 LEU A CA 1
ATOM 877 C C . LEU A 1 112 ? 39.483 -20.963 39.699 1.00 59.22 112 LEU A C 1
ATOM 879 O O . LEU A 1 112 ? 38.548 -21.507 39.123 1.00 59.22 112 LEU A O 1
ATOM 883 N N . ASP A 1 113 ? 40.679 -20.790 39.134 1.00 58.94 113 ASP A N 1
ATOM 884 C CA . ASP A 1 113 ? 41.016 -21.220 37.772 1.00 58.94 113 ASP A CA 1
ATOM 885 C C . ASP A 1 113 ? 41.045 -22.761 37.635 1.00 58.94 113 ASP A C 1
ATOM 887 O O . ASP A 1 113 ? 40.728 -23.280 36.562 1.00 58.94 113 ASP A O 1
ATOM 891 N N . GLU A 1 114 ? 41.387 -23.508 38.699 1.00 64.69 114 GLU A N 1
ATOM 892 C CA . GLU A 1 114 ? 41.202 -24.972 38.756 1.00 64.69 114 GLU A CA 1
ATOM 893 C C . GLU A 1 114 ? 39.709 -25.354 38.807 1.00 64.69 114 GLU A C 1
ATOM 895 O O . GLU A 1 114 ? 39.288 -26.225 38.050 1.00 64.69 114 GLU A O 1
ATOM 900 N N . ILE A 1 115 ? 38.885 -24.674 39.620 1.00 66.50 115 ILE A N 1
ATOM 901 C CA . ILE A 1 115 ? 37.439 -24.961 39.725 1.00 66.50 115 ILE A CA 1
ATOM 902 C C . ILE A 1 115 ? 36.680 -24.590 38.441 1.00 66.50 115 ILE A C 1
ATOM 904 O O . ILE A 1 115 ? 35.840 -25.370 38.003 1.00 66.50 115 ILE A O 1
ATOM 908 N N . GLU A 1 116 ? 36.978 -23.454 37.796 1.00 58.91 116 GLU A N 1
ATOM 909 C CA . GLU A 1 116 ? 36.375 -23.122 36.494 1.00 58.91 116 GLU A CA 1
ATOM 910 C C . GLU A 1 116 ? 36.784 -24.141 35.414 1.00 58.91 116 GLU A C 1
ATOM 912 O O . GLU A 1 116 ? 35.980 -24.449 34.539 1.00 58.91 116 GLU A O 1
ATOM 917 N N . GLN A 1 117 ? 37.987 -24.729 35.483 1.00 59.28 117 GLN A N 1
ATOM 918 C CA . GLN A 1 117 ? 38.379 -25.812 34.573 1.00 59.28 117 GLN A CA 1
ATOM 919 C C . GLN A 1 117 ? 37.712 -27.155 34.903 1.00 59.28 117 GLN A C 1
ATOM 921 O O . GLN A 1 117 ? 37.377 -27.882 33.971 1.00 59.28 117 GLN A O 1
ATOM 926 N N . GLU A 1 118 ? 37.473 -27.499 36.171 1.00 63.00 118 GLU A N 1
ATOM 927 C CA . GLU A 1 118 ? 36.664 -28.678 36.519 1.00 63.00 118 GLU A CA 1
ATOM 928 C C . GLU A 1 118 ? 35.200 -28.501 36.065 1.00 63.00 118 GLU A C 1
ATOM 930 O O . GLU A 1 118 ? 34.692 -29.377 35.366 1.00 63.00 118 GLU A O 1
ATOM 935 N N . GLU A 1 119 ? 34.560 -27.348 36.314 1.00 58.47 119 GLU A N 1
ATOM 936 C CA . GLU A 1 119 ? 33.199 -27.070 35.813 1.00 58.47 119 GLU A CA 1
ATOM 937 C C . GLU A 1 119 ? 33.129 -27.071 34.271 1.00 58.47 119 GLU A C 1
ATOM 939 O O . GLU A 1 119 ? 32.167 -27.594 33.706 1.00 58.47 119 GLU A O 1
ATOM 944 N N . ILE A 1 120 ? 34.134 -26.537 33.560 1.00 63.22 120 ILE A N 1
ATOM 945 C CA . ILE A 1 120 ? 34.177 -26.590 32.086 1.00 63.22 120 ILE A CA 1
ATOM 946 C C . ILE A 1 120 ? 34.295 -28.035 31.582 1.00 63.22 120 ILE A C 1
ATOM 948 O O . ILE A 1 120 ? 33.582 -28.393 30.647 1.00 63.22 120 ILE A O 1
ATOM 952 N N . ASN A 1 121 ? 35.136 -28.872 32.200 1.00 60.31 121 ASN A N 1
ATOM 953 C CA . ASN A 1 121 ? 35.271 -30.275 31.796 1.00 60.31 121 ASN A CA 1
ATOM 954 C C . ASN A 1 121 ? 33.988 -31.080 32.072 1.00 60.31 121 ASN A C 1
ATOM 956 O O . ASN A 1 121 ? 33.568 -31.830 31.196 1.00 60.31 121 ASN A O 1
ATOM 960 N N . GLU A 1 122 ? 33.317 -30.892 33.218 1.00 62.59 122 GLU A N 1
ATOM 961 C CA . GLU A 1 122 ? 32.023 -31.551 33.484 1.00 62.59 122 GLU A CA 1
ATOM 962 C C . GLU A 1 122 ? 30.948 -31.128 32.459 1.00 62.59 122 GLU A C 1
ATOM 964 O O . GLU A 1 122 ? 30.190 -31.969 31.980 1.00 62.59 122 GLU A O 1
ATOM 969 N N . ASN A 1 123 ? 30.924 -29.856 32.032 1.00 56.00 123 ASN A N 1
ATOM 970 C CA . ASN A 1 123 ? 30.022 -29.393 30.966 1.00 56.00 123 ASN A CA 1
ATOM 971 C C . ASN A 1 123 ? 30.413 -29.928 29.568 1.00 56.00 123 ASN A C 1
ATOM 973 O O . ASN A 1 123 ? 29.530 -30.154 28.736 1.00 56.00 123 ASN A O 1
ATOM 977 N N . GLU A 1 124 ? 31.704 -30.130 29.270 1.00 60.22 124 GLU A N 1
ATOM 978 C CA . GLU A 1 124 ? 32.150 -30.765 28.016 1.00 60.22 124 GLU A CA 1
ATOM 979 C C . GLU A 1 124 ? 31.904 -32.286 27.997 1.00 60.22 124 GLU A C 1
ATOM 981 O O . GLU A 1 124 ? 31.723 -32.836 26.910 1.00 60.22 124 GLU A O 1
ATOM 986 N N . GLU A 1 125 ? 31.829 -32.964 29.150 1.00 59.31 125 GLU A N 1
ATOM 987 C CA . GLU A 1 125 ? 31.386 -34.366 29.243 1.00 59.31 125 GLU A CA 1
ATOM 988 C C . GLU A 1 125 ? 29.848 -34.490 29.152 1.00 59.31 125 GLU A C 1
ATOM 990 O O . GLU A 1 125 ? 29.373 -35.236 28.294 1.00 59.31 125 GLU A O 1
ATOM 995 N N . GLU A 1 126 ? 29.053 -33.706 29.904 1.00 59.59 126 GLU A N 1
ATOM 996 C CA . GLU A 1 126 ? 27.574 -33.717 29.780 1.00 59.59 126 GLU A CA 1
ATOM 997 C C . GLU A 1 126 ? 27.113 -33.393 28.344 1.00 59.59 126 GLU A C 1
ATOM 999 O O . GLU A 1 126 ? 26.197 -34.027 27.820 1.00 59.59 126 GLU A O 1
ATOM 1004 N N . SER A 1 127 ? 27.769 -32.443 27.666 1.00 55.62 127 SER A N 1
ATOM 1005 C CA . SER A 1 127 ? 27.430 -32.099 26.275 1.00 55.62 127 SER A CA 1
ATOM 1006 C C . SER A 1 127 ? 27.968 -33.079 25.224 1.00 55.62 127 SER A C 1
ATOM 1008 O O . SER A 1 127 ? 27.521 -33.021 24.079 1.00 55.62 127 SER A O 1
ATOM 1010 N N . GLN A 1 128 ? 28.865 -34.004 25.586 1.00 58.50 128 GLN A N 1
ATOM 1011 C CA . GLN A 1 128 ? 29.201 -35.160 24.747 1.00 58.50 128 GLN A CA 1
ATOM 1012 C C . GLN A 1 128 ? 28.188 -36.298 24.932 1.00 58.50 128 GLN A C 1
ATOM 1014 O O . GLN A 1 128 ? 27.762 -36.865 23.927 1.00 58.50 128 GLN A O 1
ATOM 1019 N N . GLU A 1 129 ? 27.713 -36.566 26.155 1.00 60.44 129 GLU A N 1
ATOM 1020 C CA . GLU A 1 129 ? 26.612 -37.523 26.373 1.00 60.44 129 GLU A CA 1
ATOM 1021 C C . GLU A 1 129 ? 25.307 -37.057 25.689 1.00 60.44 129 GLU A C 1
ATOM 1023 O O . GLU A 1 129 ? 24.674 -37.853 24.994 1.00 60.44 129 GLU A O 1
ATOM 1028 N N . GLU A 1 130 ? 24.941 -35.763 25.759 1.00 58.53 130 GLU A N 1
ATOM 1029 C CA . GLU A 1 130 ? 23.794 -35.231 24.990 1.00 58.53 130 GLU A CA 1
ATOM 1030 C C . GLU A 1 130 ? 23.981 -35.360 23.463 1.00 58.53 130 GLU A C 1
ATOM 1032 O O . GLU A 1 130 ? 22.993 -35.490 22.739 1.00 58.53 130 GLU A O 1
ATOM 1037 N N . LEU A 1 131 ? 25.217 -35.330 22.945 1.00 60.44 131 LEU A N 1
ATOM 1038 C CA . LEU A 1 131 ? 25.481 -35.500 21.511 1.00 60.44 131 LEU A CA 1
ATOM 1039 C C . LEU A 1 131 ? 25.383 -36.965 21.064 1.00 60.44 131 LEU A C 1
ATOM 1041 O O . LEU A 1 131 ? 24.817 -37.209 19.999 1.00 60.44 131 LEU A O 1
ATOM 1045 N N . GLU A 1 132 ? 25.855 -37.928 21.863 1.00 59.81 132 GLU A N 1
ATOM 1046 C CA . GLU A 1 132 ? 25.669 -39.357 21.561 1.00 59.81 132 GLU A CA 1
ATOM 1047 C C . GLU A 1 132 ? 24.176 -39.747 21.600 1.00 59.81 132 GLU A C 1
ATOM 1049 O O . GLU A 1 132 ? 23.700 -40.417 20.682 1.00 59.81 132 GLU A O 1
ATOM 1054 N N . ASP A 1 133 ? 23.391 -39.248 22.566 1.00 59.72 133 ASP A N 1
ATOM 1055 C CA . ASP A 1 133 ? 21.927 -39.451 22.603 1.00 59.72 133 ASP A CA 1
ATOM 1056 C C . ASP A 1 133 ? 21.208 -38.811 21.387 1.00 59.72 133 ASP A C 1
ATOM 1058 O O . ASP A 1 133 ? 20.189 -39.328 20.905 1.00 59.72 133 ASP A O 1
ATOM 1062 N N . ILE A 1 134 ? 21.736 -37.704 20.844 1.00 63.00 134 ILE A N 1
ATOM 1063 C CA . ILE A 1 134 ? 21.222 -37.064 19.620 1.00 63.00 134 ILE A CA 1
ATOM 1064 C C . ILE A 1 134 ? 21.580 -37.866 18.360 1.00 63.00 134 ILE A C 1
ATOM 1066 O O . ILE A 1 134 ? 20.710 -38.033 17.506 1.00 63.00 134 ILE A O 1
ATOM 1070 N N . GLU A 1 135 ? 22.802 -38.391 18.226 1.00 58.50 135 GLU A N 1
ATOM 1071 C CA . GLU A 1 135 ? 23.152 -39.266 17.092 1.00 58.50 135 GLU A CA 1
ATOM 1072 C C . GLU A 1 135 ? 22.338 -40.571 17.135 1.00 58.50 135 GLU A C 1
ATOM 1074 O O . GLU A 1 135 ? 21.764 -40.964 16.120 1.00 58.50 135 GLU A O 1
ATOM 1079 N N . ILE A 1 136 ? 22.154 -41.172 18.318 1.00 62.38 136 ILE A N 1
ATOM 1080 C CA . ILE A 1 136 ? 21.299 -42.356 18.501 1.00 62.38 136 ILE A CA 1
ATOM 1081 C C . ILE A 1 136 ? 19.842 -42.052 18.122 1.00 62.38 136 ILE A C 1
ATOM 1083 O O . ILE A 1 136 ? 19.204 -42.860 17.444 1.00 62.38 136 ILE A O 1
ATOM 1087 N N . THR A 1 137 ? 19.284 -40.898 18.509 1.00 61.97 137 THR A N 1
ATOM 1088 C CA . THR A 1 137 ? 17.918 -40.540 18.080 1.00 61.97 137 THR A CA 1
ATOM 1089 C C . THR A 1 137 ? 17.818 -40.168 16.600 1.00 61.97 137 THR A C 1
ATOM 1091 O O . THR A 1 137 ? 16.736 -40.319 16.040 1.00 61.97 137 THR A O 1
ATOM 1094 N N . GLN A 1 138 ? 18.906 -39.762 15.937 1.00 55.66 138 GLN A N 1
ATOM 1095 C CA . GLN A 1 138 ? 18.925 -39.582 14.481 1.00 55.66 138 GLN A CA 1
ATOM 1096 C C . GLN A 1 138 ? 19.002 -40.913 13.722 1.00 55.66 138 GLN A C 1
ATOM 1098 O O . GLN A 1 138 ? 18.214 -41.086 12.798 1.00 55.66 138 GLN A O 1
ATOM 1103 N N . GLU A 1 139 ? 19.825 -41.885 14.141 1.00 56.25 139 GLU A N 1
ATOM 1104 C CA . GLU A 1 139 ? 19.819 -43.229 13.528 1.00 56.25 139 GLU A CA 1
ATOM 1105 C C . GLU A 1 139 ? 18.433 -43.894 13.637 1.00 56.25 139 GLU A C 1
ATOM 1107 O O . GLU A 1 139 ? 17.915 -44.401 12.646 1.00 56.25 139 GLU A O 1
ATOM 1112 N N . ASN A 1 140 ? 17.772 -43.819 14.803 1.00 58.28 140 ASN A N 1
ATOM 1113 C CA . ASN A 1 140 ? 16.420 -44.379 14.965 1.00 58.28 140 ASN A CA 1
ATOM 1114 C C . ASN A 1 140 ? 15.362 -43.671 14.087 1.00 58.28 140 ASN A C 1
ATOM 1116 O O . ASN A 1 140 ? 14.395 -44.309 13.682 1.00 58.28 140 ASN A O 1
ATOM 1120 N N . LEU A 1 141 ? 15.531 -42.378 13.778 1.00 55.84 141 LEU A N 1
ATOM 1121 C CA . LEU A 1 141 ? 14.631 -41.645 12.876 1.00 55.84 141 LEU A CA 1
ATOM 1122 C C . LEU A 1 141 ? 14.910 -41.944 11.394 1.00 55.84 141 LEU A C 1
ATOM 1124 O O . LEU A 1 141 ? 13.963 -42.015 10.615 1.00 55.84 141 LEU A O 1
ATOM 1128 N N . GLU A 1 142 ? 16.169 -42.157 10.996 1.00 57.34 142 GLU A N 1
ATOM 1129 C CA . GLU A 1 142 ? 16.504 -42.602 9.632 1.00 57.34 142 GLU A CA 1
ATOM 1130 C C . GLU A 1 142 ? 16.076 -44.061 9.370 1.00 57.34 142 GLU A C 1
ATOM 1132 O O . GLU A 1 142 ? 15.786 -44.410 8.223 1.00 57.34 142 GLU A O 1
ATOM 1137 N N . ASP A 1 143 ? 15.976 -44.903 10.407 1.00 56.47 143 ASP A N 1
ATOM 1138 C CA . ASP A 1 143 ? 15.360 -46.236 10.325 1.00 56.47 143 ASP A CA 1
ATOM 1139 C C . ASP A 1 143 ? 13.813 -46.162 10.258 1.00 56.47 143 ASP A C 1
ATOM 1141 O O . ASP A 1 143 ? 13.218 -46.838 9.415 1.00 56.47 143 ASP A O 1
ATOM 1145 N N . GLU A 1 144 ? 13.143 -45.313 11.059 1.00 53.03 144 GLU A N 1
ATOM 1146 C CA . GLU A 1 144 ? 11.679 -45.106 10.959 1.00 53.03 144 GLU A CA 1
ATOM 1147 C C . GLU A 1 144 ? 11.267 -44.519 9.589 1.00 53.03 144 GLU A C 1
ATOM 1149 O O . GLU A 1 144 ? 10.326 -45.022 8.970 1.00 53.03 144 GLU A O 1
ATOM 1154 N N . GLU A 1 145 ? 11.996 -43.529 9.048 1.00 53.41 145 GLU A N 1
ATOM 1155 C CA . GLU A 1 145 ? 11.732 -43.001 7.694 1.00 53.41 145 GLU A CA 1
ATOM 1156 C C . GLU A 1 145 ? 11.969 -44.054 6.586 1.00 53.41 145 GLU A C 1
ATOM 1158 O O . GLU A 1 145 ? 11.374 -43.953 5.511 1.00 53.41 145 GLU A O 1
ATOM 1163 N N . GLN A 1 146 ? 12.783 -45.093 6.824 1.00 51.41 146 GLN A N 1
ATOM 1164 C CA . GLN A 1 146 ? 12.970 -46.198 5.873 1.00 51.41 146 GLN A CA 1
ATOM 1165 C C . GLN A 1 146 ? 11.842 -47.243 5.919 1.00 51.41 146 GLN A C 1
ATOM 1167 O O . GLN A 1 146 ? 11.462 -47.735 4.853 1.00 51.41 146 GLN A O 1
ATOM 1172 N N . GLU A 1 147 ? 11.265 -47.564 7.087 1.00 49.28 147 GLU A N 1
ATOM 1173 C CA . GLU A 1 147 ? 10.079 -48.441 7.141 1.00 49.28 147 GLU A CA 1
ATOM 1174 C C . GLU A 1 147 ? 8.855 -47.780 6.475 1.00 49.28 147 GLU A C 1
ATOM 1176 O O . GLU A 1 147 ? 8.182 -48.433 5.670 1.00 49.28 147 GLU A O 1
ATOM 1181 N N . ASP A 1 148 ? 8.615 -46.481 6.709 1.00 51.91 148 ASP A N 1
ATOM 1182 C CA . ASP A 1 148 ? 7.525 -45.729 6.058 1.00 51.91 148 ASP A CA 1
ATOM 1183 C C . ASP A 1 148 ? 7.694 -45.679 4.520 1.00 51.91 148 ASP A C 1
ATOM 1185 O O . ASP A 1 148 ? 6.729 -45.879 3.774 1.00 51.91 148 ASP A O 1
ATOM 1189 N N . LEU A 1 149 ? 8.922 -45.481 4.018 1.00 50.34 149 LEU A N 1
ATOM 1190 C CA . LEU A 1 149 ? 9.210 -45.489 2.575 1.00 50.34 149 LEU A CA 1
ATOM 1191 C C . LEU A 1 149 ? 9.033 -46.874 1.932 1.00 50.34 149 LEU A C 1
ATOM 1193 O O . LEU A 1 149 ? 8.540 -46.964 0.803 1.00 50.34 149 LEU A O 1
ATOM 1197 N N . GLU A 1 150 ? 9.393 -47.961 2.623 1.00 46.09 150 GLU A N 1
ATOM 1198 C CA . GLU A 1 150 ? 9.101 -49.302 2.113 1.00 46.09 150 GLU A CA 1
ATOM 1199 C C . GLU A 1 150 ? 7.588 -49.592 2.064 1.00 46.09 150 GLU A C 1
ATOM 1201 O O . GLU A 1 150 ? 7.139 -50.321 1.174 1.00 46.09 150 GLU A O 1
ATOM 1206 N N . ASP A 1 151 ? 6.789 -49.068 2.998 1.00 48.81 151 ASP A N 1
ATOM 1207 C CA . ASP A 1 151 ? 5.336 -49.275 3.008 1.00 48.81 151 ASP A CA 1
ATOM 1208 C C . ASP A 1 151 ? 4.595 -48.404 1.970 1.00 48.81 151 ASP A C 1
ATOM 1210 O O . ASP A 1 151 ? 3.630 -48.888 1.363 1.00 48.81 151 ASP A O 1
ATOM 1214 N N . GLU A 1 152 ? 5.091 -47.205 1.628 1.00 46.84 152 GLU A N 1
ATOM 1215 C CA . GLU A 1 152 ? 4.624 -46.476 0.433 1.00 46.84 152 GLU A CA 1
ATOM 1216 C C . GLU A 1 152 ? 4.941 -47.243 -0.872 1.00 46.84 152 GLU A C 1
ATOM 1218 O O . GLU A 1 152 ? 4.050 -47.399 -1.717 1.00 46.84 152 GLU A O 1
ATOM 1223 N N . GLU A 1 153 ? 6.146 -47.816 -1.038 1.00 45.22 153 GLU A N 1
ATOM 1224 C CA . GLU A 1 153 ? 6.449 -48.652 -2.218 1.00 45.22 153 GLU A CA 1
ATOM 1225 C C . GLU A 1 153 ? 5.601 -49.940 -2.274 1.00 45.22 153 GLU A C 1
ATOM 1227 O O . GLU A 1 153 ? 5.284 -50.425 -3.368 1.00 45.22 153 GLU A O 1
ATOM 1232 N N . LYS A 1 154 ? 5.169 -50.496 -1.133 1.00 44.62 154 LYS A N 1
ATOM 1233 C CA . LYS A 1 154 ? 4.239 -51.644 -1.102 1.00 44.62 154 LYS A CA 1
ATOM 1234 C C . LYS A 1 154 ? 2.826 -51.245 -1.538 1.00 44.62 154 LYS A C 1
ATOM 1236 O O . LYS A 1 154 ? 2.182 -52.026 -2.240 1.00 44.62 154 LYS A O 1
ATOM 1241 N N . LEU A 1 155 ? 2.354 -50.044 -1.192 1.00 41.31 155 LEU A N 1
ATOM 1242 C CA . LEU A 1 155 ? 1.041 -49.532 -1.608 1.00 41.31 155 LEU A CA 1
ATOM 1243 C C . LEU A 1 155 ? 0.974 -49.236 -3.116 1.00 41.31 155 LEU A C 1
ATOM 1245 O O . LEU A 1 155 ? 0.043 -49.690 -3.788 1.00 41.31 155 LEU A O 1
ATOM 1249 N N . ASP A 1 156 ? 1.981 -48.563 -3.684 1.00 38.97 156 ASP A N 1
ATOM 1250 C CA . ASP A 1 156 ? 1.970 -48.145 -5.101 1.00 38.97 156 ASP A CA 1
ATOM 1251 C C . ASP A 1 156 ? 2.081 -49.326 -6.101 1.00 38.97 156 ASP A C 1
ATOM 1253 O O . ASP A 1 156 ? 1.793 -49.197 -7.302 1.00 38.97 156 ASP A O 1
ATOM 1257 N N . ASN A 1 157 ? 2.445 -50.514 -5.601 1.00 34.28 157 ASN A N 1
ATOM 1258 C CA . ASN A 1 157 ? 2.468 -51.778 -6.342 1.00 34.28 157 ASN A CA 1
ATOM 1259 C C . ASN A 1 157 ? 1.141 -52.569 -6.308 1.00 34.28 157 ASN A C 1
ATOM 1261 O O . ASN A 1 157 ? 1.017 -53.544 -7.048 1.00 34.28 157 ASN A O 1
ATOM 1265 N N . VAL A 1 158 ? 0.135 -52.163 -5.518 1.00 36.81 158 VAL A N 1
ATOM 1266 C CA . VAL A 1 158 ? -1.169 -52.862 -5.442 1.00 36.81 158 VAL A CA 1
ATOM 1267 C C . VAL A 1 158 ? -2.200 -52.323 -6.447 1.00 36.81 158 VAL A C 1
ATOM 1269 O O . VAL A 1 158 ? -3.049 -53.080 -6.906 1.00 36.81 158 VAL A O 1
ATOM 1272 N N . GLU A 1 159 ? -2.108 -51.065 -6.895 1.00 34.47 159 GLU A N 1
ATOM 1273 C CA . GLU A 1 159 ? -3.059 -50.487 -7.872 1.00 34.47 159 GLU A CA 1
ATOM 1274 C C . GLU A 1 159 ? -2.798 -50.876 -9.353 1.00 34.47 159 GLU A C 1
ATOM 1276 O O . GLU A 1 159 ? -3.250 -50.186 -10.272 1.00 34.47 159 GLU A O 1
ATOM 1281 N N . LYS A 1 160 ? -2.048 -51.957 -9.631 1.00 33.75 160 LYS A N 1
ATOM 1282 C CA . LYS A 1 160 ? -1.628 -52.332 -11.003 1.00 33.75 160 LYS A CA 1
ATOM 1283 C C . LYS A 1 160 ? -1.841 -53.807 -11.393 1.00 33.75 160 LYS A C 1
ATOM 1285 O O . LYS A 1 160 ? -1.082 -54.312 -12.207 1.00 33.75 160 LYS A O 1
ATOM 1290 N N . ASP A 1 161 ? -2.890 -54.445 -10.872 1.00 29.55 161 ASP A N 1
ATOM 1291 C CA . ASP A 1 161 ? -3.653 -55.579 -11.447 1.00 29.55 161 ASP A CA 1
ATOM 1292 C C . ASP A 1 161 ? -4.956 -55.712 -10.604 1.00 29.55 161 ASP A C 1
ATOM 1294 O O . ASP A 1 161 ? -4.968 -55.316 -9.444 1.00 29.55 161 ASP A O 1
ATOM 1298 N N . GLU A 1 162 ? -6.127 -56.166 -11.069 1.00 30.80 162 GLU A N 1
ATOM 1299 C CA . GLU A 1 162 ? -6.479 -56.963 -12.255 1.00 30.80 162 GLU A CA 1
ATOM 1300 C C . GLU A 1 162 ? -7.894 -56.575 -12.801 1.00 30.80 162 GLU A C 1
ATOM 1302 O O . GLU A 1 162 ? -8.468 -55.558 -12.407 1.00 30.80 162 GLU A O 1
ATOM 1307 N N . ASN A 1 163 ? -8.484 -57.349 -13.729 1.00 28.44 163 ASN A N 1
ATOM 1308 C CA . ASN A 1 163 ? -9.797 -57.067 -14.352 1.00 28.44 163 ASN A CA 1
ATOM 1309 C C . ASN A 1 163 ? -10.921 -58.039 -13.925 1.00 28.44 163 ASN A C 1
ATOM 1311 O O . ASN A 1 163 ? -10.708 -59.241 -13.950 1.00 28.44 163 ASN A O 1
ATOM 1315 N N . LEU A 1 164 ? -12.135 -57.486 -13.755 1.00 29.58 164 LEU A N 1
ATOM 1316 C CA . LEU A 1 164 ? -13.471 -58.043 -14.085 1.00 29.58 164 LEU A CA 1
ATOM 1317 C C . LEU A 1 164 ? -13.964 -59.425 -13.565 1.00 29.58 164 LEU A C 1
ATOM 1319 O O . LEU A 1 164 ? -13.317 -60.453 -13.682 1.00 29.58 164 LEU A O 1
ATOM 1323 N N . GLU A 1 165 ? -15.269 -59.399 -13.247 1.00 27.14 165 GLU A N 1
ATOM 1324 C CA . GLU A 1 165 ? -16.293 -60.467 -13.350 1.00 27.14 165 GLU A CA 1
ATOM 1325 C C . GLU A 1 165 ? -16.626 -61.421 -12.166 1.00 27.14 165 GLU A C 1
ATOM 1327 O O . GLU A 1 165 ? -15.785 -62.057 -11.545 1.00 27.14 165 GLU A O 1
ATOM 1332 N N . ASP A 1 166 ? -17.955 -61.542 -11.991 1.00 27.45 166 ASP A N 1
ATOM 1333 C CA . ASP A 1 166 ? -18.782 -62.676 -11.535 1.00 27.45 166 ASP A CA 1
ATOM 1334 C C . ASP A 1 166 ? -19.115 -63.018 -10.052 1.00 27.45 166 ASP A C 1
ATOM 1336 O O . ASP A 1 166 ? -18.270 -63.335 -9.226 1.00 27.45 166 ASP A O 1
ATOM 1340 N N . LEU A 1 167 ? -20.449 -63.111 -9.839 1.00 26.86 167 LEU A N 1
ATOM 1341 C CA . LEU A 1 167 ? -21.241 -63.981 -8.932 1.00 26.86 167 LEU A CA 1
ATOM 1342 C C . LEU A 1 167 ? -21.086 -63.797 -7.396 1.00 26.86 167 LEU A C 1
ATOM 1344 O O . LEU A 1 167 ? -19.999 -63.911 -6.856 1.00 26.86 167 LEU A O 1
ATOM 1348 N N . GLN A 1 168 ? -22.112 -63.427 -6.606 1.00 27.39 168 GLN A N 1
ATOM 1349 C CA . GLN A 1 168 ? -23.493 -63.937 -6.363 1.00 27.39 168 GLN A CA 1
ATOM 1350 C C . GLN A 1 168 ? -23.623 -64.832 -5.105 1.00 27.39 168 GLN A C 1
ATOM 1352 O O . GLN A 1 168 ? -22.676 -65.491 -4.703 1.00 27.39 168 GLN A O 1
ATOM 1357 N N . GLU A 1 169 ? -24.848 -64.857 -4.549 1.00 26.03 169 GLU A N 1
ATOM 1358 C CA . GLU A 1 169 ? -25.309 -65.583 -3.341 1.00 26.03 169 GLU A CA 1
ATOM 1359 C C . GLU A 1 169 ? -24.753 -65.090 -1.981 1.00 26.03 169 GLU A C 1
ATOM 1361 O O . GLU A 1 169 ? -23.658 -64.554 -1.890 1.00 26.03 169 GLU A O 1
ATOM 1366 N N . GLU A 1 170 ? -25.414 -65.319 -0.839 1.00 26.58 170 GLU A N 1
ATOM 1367 C CA . GLU A 1 170 ? -26.786 -64.976 -0.402 1.00 26.58 170 GLU A CA 1
ATOM 1368 C C . GLU A 1 170 ? -26.907 -65.332 1.103 1.00 26.58 170 GLU A C 1
ATOM 1370 O O . GLU A 1 170 ? -26.429 -66.392 1.494 1.00 26.58 170 GLU A O 1
ATOM 1375 N N . LYS A 1 171 ? -27.686 -64.562 1.895 1.00 27.94 171 LYS A N 1
ATOM 1376 C CA . LYS A 1 171 ? -28.337 -65.006 3.167 1.00 27.94 171 LYS A CA 1
ATOM 1377 C C . LYS A 1 171 ? -27.391 -65.295 4.376 1.00 27.94 171 LYS A C 1
ATOM 1379 O O . LYS A 1 171 ? -26.217 -65.573 4.208 1.00 27.94 171 LYS A O 1
ATOM 1384 N N . GLN A 1 172 ? -27.805 -65.223 5.654 1.00 24.66 172 GLN A N 1
ATOM 1385 C CA . GLN A 1 172 ? -29.102 -64.900 6.286 1.00 24.66 172 GLN A CA 1
ATOM 1386 C C . GLN A 1 172 ? -28.917 -64.438 7.766 1.00 24.66 172 GLN A C 1
ATOM 1388 O O . GLN A 1 172 ? -28.135 -65.070 8.461 1.00 24.66 172 GLN A O 1
ATOM 1393 N N . ILE A 1 173 ? -29.685 -63.420 8.222 1.00 26.31 173 ILE A N 1
ATOM 1394 C CA . ILE A 1 173 ? -30.643 -63.427 9.381 1.00 26.31 173 ILE A CA 1
ATOM 1395 C C . ILE A 1 173 ? -30.114 -63.876 10.790 1.00 26.31 173 ILE A C 1
ATOM 1397 O O . ILE A 1 173 ? -29.427 -64.882 10.893 1.00 26.31 173 ILE A O 1
ATOM 1401 N N . ASP A 1 174 ? -30.394 -63.230 11.946 1.00 25.58 174 ASP A N 1
ATOM 1402 C CA . ASP A 1 174 ? -31.627 -62.539 12.416 1.00 25.58 174 ASP A CA 1
ATOM 1403 C C . ASP A 1 174 ? -31.449 -61.609 13.667 1.00 25.58 174 ASP A C 1
ATOM 1405 O O . ASP A 1 174 ? -30.455 -61.750 14.375 1.00 25.58 174 ASP A O 1
ATOM 1409 N N . VAL A 1 175 ? -32.509 -60.833 14.012 1.00 26.14 175 VAL A N 1
ATOM 1410 C CA . VAL A 1 175 ? -32.985 -60.448 15.393 1.00 26.14 175 VAL A CA 1
ATOM 1411 C C . VAL A 1 175 ? -32.144 -59.470 16.276 1.00 26.14 175 VAL A C 1
ATOM 1413 O O . VAL A 1 175 ? -30.931 -59.594 16.373 1.00 26.14 175 VAL A O 1
ATOM 1416 N N . ASP A 1 176 ? -32.699 -58.479 17.014 1.00 26.80 176 ASP A N 1
ATOM 1417 C CA . ASP A 1 176 ? -34.104 -58.039 17.235 1.00 26.80 176 ASP A CA 1
ATOM 1418 C C . ASP A 1 176 ? -34.261 -56.521 17.560 1.00 26.80 176 ASP A C 1
ATOM 1420 O O . ASP A 1 176 ? -33.291 -55.780 17.712 1.00 26.80 176 ASP A O 1
ATOM 1424 N N . LEU A 1 177 ? -35.515 -56.078 17.712 1.00 31.44 177 LEU A N 1
ATOM 1425 C CA . LEU A 1 177 ? -36.001 -54.709 17.946 1.00 31.44 177 LEU A CA 1
ATOM 1426 C C . LEU A 1 177 ? -35.901 -54.203 19.404 1.00 31.44 177 LEU A C 1
ATOM 1428 O O . LEU A 1 177 ? -36.216 -54.933 20.346 1.00 31.44 177 LEU A O 1
ATOM 1432 N N . ASN A 1 178 ? -35.712 -52.884 19.581 1.00 26.11 178 ASN A N 1
ATOM 1433 C CA . ASN A 1 178 ? -36.746 -52.009 20.181 1.00 26.11 178 ASN A CA 1
ATOM 1434 C C . ASN A 1 178 ? -36.404 -50.505 20.126 1.00 26.11 178 ASN A C 1
ATOM 1436 O O . ASN A 1 178 ? -35.269 -50.103 20.360 1.00 26.11 178 ASN A O 1
ATOM 1440 N N . ILE A 1 179 ? -37.432 -49.676 19.915 1.00 27.44 179 ILE A N 1
ATOM 1441 C CA . ILE A 1 179 ? -37.410 -48.214 20.086 1.00 27.44 179 ILE A CA 1
ATOM 1442 C C . ILE A 1 179 ? -38.568 -47.843 21.021 1.00 27.44 179 ILE A C 1
ATOM 1444 O O . ILE A 1 179 ? -39.670 -48.373 20.880 1.00 27.44 179 ILE A O 1
ATOM 1448 N N . GLN A 1 180 ? -38.337 -46.910 21.947 1.00 27.41 180 GLN A N 1
ATOM 1449 C CA . GLN A 1 180 ? -39.404 -46.191 22.645 1.00 27.41 180 GLN A CA 1
ATOM 1450 C C . GLN A 1 180 ? -39.157 -44.686 22.533 1.00 27.41 180 GLN A C 1
ATOM 1452 O O . GLN A 1 180 ? -38.167 -44.179 23.056 1.00 27.41 180 GLN A O 1
ATOM 1457 N N . ASP A 1 181 ? -40.070 -43.990 21.859 1.00 29.88 181 ASP A N 1
ATOM 1458 C CA . ASP A 1 181 ? -40.202 -42.537 21.954 1.00 29.88 181 ASP A CA 1
ATOM 1459 C C . ASP A 1 181 ? -40.732 -42.141 23.337 1.00 29.88 181 ASP A C 1
ATOM 1461 O O . ASP A 1 181 ? -41.638 -42.791 23.862 1.00 29.88 181 ASP A O 1
ATOM 1465 N N . ASP A 1 182 ? -40.284 -40.994 23.850 1.00 27.64 182 ASP A N 1
ATOM 1466 C CA . ASP A 1 182 ? -41.195 -40.105 24.574 1.00 27.64 182 ASP A CA 1
ATOM 1467 C C . ASP A 1 182 ? -40.778 -38.635 24.383 1.00 27.64 182 ASP A C 1
ATOM 1469 O O . ASP A 1 182 ? -39.635 -38.241 24.623 1.00 27.64 182 ASP A O 1
ATOM 1473 N N . SER A 1 183 ? -41.699 -37.814 23.880 1.00 29.22 183 SER A N 1
ATOM 1474 C CA . SER A 1 183 ? -41.406 -36.463 23.378 1.00 29.22 183 SER A CA 1
ATOM 1475 C C . SER A 1 183 ? -41.645 -35.377 24.429 1.00 29.22 183 SER A C 1
ATOM 1477 O O . SER A 1 183 ? -42.660 -35.424 25.126 1.00 29.22 183 SER A O 1
ATOM 1479 N N . HIS A 1 184 ? -40.814 -34.327 24.474 1.00 27.58 184 HIS A N 1
ATOM 1480 C CA . HIS A 1 184 ? -41.131 -33.085 25.199 1.00 27.58 184 HIS A CA 1
ATOM 1481 C C . HIS A 1 184 ? -40.867 -31.822 24.362 1.00 27.58 184 HIS A C 1
ATOM 1483 O O . HIS A 1 184 ? -39.807 -31.642 23.769 1.00 27.58 184 HIS A O 1
ATOM 1489 N N . GLU A 1 185 ? -41.869 -30.941 24.323 1.00 27.09 185 GLU A N 1
ATOM 1490 C CA . GLU A 1 185 ? -41.951 -29.743 23.479 1.00 27.09 185 GLU A CA 1
ATOM 1491 C C . GLU A 1 185 ? -41.531 -28.480 24.256 1.00 27.09 185 GLU A C 1
ATOM 1493 O O . GLU A 1 185 ? -42.024 -28.242 25.360 1.00 27.09 185 GLU A O 1
ATOM 1498 N N . TYR A 1 186 ? -40.703 -27.611 23.660 1.00 25.48 186 TYR A N 1
ATOM 1499 C CA . TYR A 1 186 ? -40.430 -26.264 24.186 1.00 25.48 186 TYR A CA 1
ATOM 1500 C C . TYR A 1 186 ? -40.747 -25.165 23.162 1.00 25.48 186 TYR A C 1
ATOM 1502 O O . TYR A 1 186 ? -40.378 -25.235 21.993 1.00 25.48 186 TYR A O 1
ATOM 1510 N N . LYS A 1 187 ? -41.460 -24.127 23.619 1.00 29.98 187 LYS A N 1
ATOM 1511 C CA . LYS A 1 187 ? -42.053 -23.079 22.771 1.00 29.98 187 LYS A CA 1
ATOM 1512 C C . LYS A 1 187 ? -41.157 -21.850 22.660 1.00 29.98 187 LYS A C 1
ATOM 1514 O O . LYS A 1 187 ? -40.753 -21.291 23.677 1.00 29.98 187 LYS A O 1
ATOM 1519 N N . ILE A 1 188 ? -40.957 -21.361 21.436 1.00 28.28 188 ILE A N 1
ATOM 1520 C CA . ILE A 1 188 ? -40.314 -20.068 21.156 1.00 28.28 188 ILE A CA 1
ATOM 1521 C C . ILE A 1 188 ? -41.383 -18.996 20.873 1.00 28.28 188 ILE A C 1
ATOM 1523 O O . ILE A 1 188 ? -42.436 -19.270 20.297 1.00 28.28 188 ILE A O 1
ATOM 1527 N N . GLY A 1 189 ? -41.134 -17.772 21.349 1.00 28.00 189 GLY A N 1
ATOM 1528 C CA . GLY A 1 189 ? -42.093 -16.663 21.350 1.00 28.00 189 GLY A CA 1
ATOM 1529 C C . GLY A 1 189 ? -42.309 -15.973 19.995 1.00 28.00 189 GLY A C 1
ATOM 1530 O O . GLY A 1 189 ? -41.476 -16.013 19.093 1.00 28.00 189 GLY A O 1
ATOM 1531 N N . SER A 1 190 ? -43.446 -15.286 19.871 1.00 26.81 190 SER A N 1
ATOM 1532 C CA . SER A 1 190 ? -43.923 -14.680 18.623 1.00 26.81 190 SER A CA 1
ATOM 1533 C C . SER A 1 190 ? -43.170 -13.412 18.195 1.00 26.81 190 SER A C 1
ATOM 1535 O O . SER A 1 190 ? -43.196 -12.408 18.911 1.00 26.81 190 SER A O 1
ATOM 1537 N N . TYR A 1 191 ? -42.663 -13.397 16.960 1.00 26.81 191 TYR A N 1
ATOM 1538 C CA . TYR A 1 191 ? -42.358 -12.168 16.216 1.00 26.81 191 TYR A CA 1
ATOM 1539 C C . TYR A 1 191 ? -43.472 -11.829 15.208 1.00 26.81 191 TYR A C 1
ATOM 1541 O O . TYR A 1 191 ? -44.272 -12.681 14.818 1.00 26.81 191 TYR A O 1
ATOM 1549 N N . LYS A 1 192 ? -43.572 -10.551 14.821 1.00 29.52 192 LYS A N 1
ATOM 1550 C CA . LYS A 1 192 ? -44.638 -10.049 13.936 1.00 29.52 192 LYS A CA 1
ATOM 1551 C C . LYS A 1 192 ? -44.490 -10.597 12.514 1.00 29.52 192 LYS A C 1
ATOM 1553 O O . LYS A 1 192 ? -43.422 -10.465 11.924 1.00 29.52 192 LYS A O 1
ATOM 1558 N N . LYS A 1 193 ? -45.589 -11.092 11.930 1.00 26.84 193 LYS A N 1
ATOM 1559 C CA . LYS A 1 193 ? -45.662 -11.367 10.487 1.00 26.84 193 LYS A CA 1
ATOM 1560 C C . LYS A 1 193 ? -45.401 -10.088 9.685 1.00 26.84 193 LYS A C 1
ATOM 1562 O O . LYS A 1 193 ? -46.088 -9.085 9.875 1.00 26.84 193 LYS A O 1
ATOM 1567 N N . VAL A 1 194 ? -44.450 -10.169 8.761 1.00 31.25 194 VAL A N 1
ATOM 1568 C CA . VAL A 1 194 ? -44.365 -9.307 7.578 1.00 31.25 194 VAL A CA 1
ATOM 1569 C C . VAL A 1 194 ? -45.074 -10.055 6.448 1.00 31.25 194 VAL A C 1
ATOM 1571 O O . VAL A 1 194 ? -44.899 -11.266 6.324 1.00 31.25 194 VAL A O 1
ATOM 1574 N N . ASN A 1 195 ? -45.898 -9.371 5.652 1.00 33.91 195 ASN A N 1
ATOM 1575 C CA . ASN A 1 195 ? -46.523 -10.000 4.488 1.00 33.91 195 ASN A CA 1
ATOM 1576 C C . ASN A 1 195 ? -45.467 -10.171 3.390 1.00 33.91 195 ASN A C 1
ATOM 1578 O O . ASN A 1 195 ? -44.942 -9.173 2.897 1.00 33.91 195 ASN A O 1
ATOM 1582 N N . MET A 1 196 ? -45.177 -11.418 3.018 1.00 36.31 196 MET A N 1
ATOM 1583 C CA . MET A 1 196 ? -44.380 -11.730 1.830 1.00 36.31 196 MET A CA 1
ATOM 1584 C C . MET A 1 196 ? -45.234 -11.647 0.557 1.00 36.31 196 MET A C 1
ATOM 1586 O O . MET A 1 196 ? -46.461 -11.562 0.617 1.00 36.31 196 MET A O 1
ATOM 1590 N N . SER A 1 197 ? -44.576 -11.666 -0.598 1.00 46.50 197 SER A N 1
ATOM 1591 C CA . SER A 1 197 ? -45.210 -11.758 -1.913 1.00 46.50 197 SER A CA 1
ATOM 1592 C C . SER A 1 197 ? -45.383 -13.210 -2.380 1.00 46.50 197 SER A C 1
ATOM 1594 O O . SER A 1 197 ? -44.616 -14.096 -2.006 1.00 46.50 197 SER A O 1
ATOM 1596 N N . GLU A 1 198 ? -46.324 -13.446 -3.300 1.00 43.06 198 GLU A N 1
ATOM 1597 C CA . GLU A 1 198 ? -46.598 -14.767 -3.908 1.00 43.06 198 GLU A CA 1
ATOM 1598 C C . GLU A 1 198 ? -45.360 -15.407 -4.585 1.00 43.06 198 GLU A C 1
ATOM 1600 O O . GLU A 1 198 ? -45.298 -16.620 -4.792 1.00 43.06 198 GLU A O 1
ATOM 1605 N N . ARG A 1 199 ? -44.344 -14.602 -4.939 1.00 40.97 199 ARG A N 1
ATOM 1606 C CA . ARG A 1 199 ? -43.050 -15.081 -5.463 1.00 40.97 199 ARG A CA 1
ATOM 1607 C C . ARG A 1 199 ? -42.123 -15.633 -4.383 1.00 40.97 199 ARG A C 1
ATOM 1609 O O . ARG A 1 199 ? -41.296 -16.488 -4.684 1.00 40.97 199 ARG A O 1
ATOM 1616 N N . GLU A 1 200 ? -42.229 -15.133 -3.160 1.00 45.31 200 GLU A N 1
ATOM 1617 C CA . GLU A 1 200 ? -41.446 -15.598 -2.016 1.00 45.31 200 GLU A CA 1
ATOM 1618 C C . GLU A 1 200 ? -42.111 -16.821 -1.379 1.00 45.31 200 GLU A C 1
ATOM 1620 O O . GLU A 1 200 ? -41.413 -17.762 -1.017 1.00 45.31 200 GLU A O 1
ATOM 1625 N N . GLU A 1 201 ? -43.448 -16.879 -1.351 1.00 37.97 201 GLU A N 1
ATOM 1626 C CA . GLU A 1 201 ? -44.187 -18.084 -0.943 1.00 37.97 201 GLU A CA 1
ATOM 1627 C C . GLU A 1 201 ? -43.828 -19.293 -1.822 1.00 37.97 201 GLU A C 1
ATOM 1629 O O . GLU A 1 201 ? -43.505 -20.354 -1.291 1.00 37.97 201 GLU A O 1
ATOM 1634 N N . LYS A 1 202 ? -43.744 -19.123 -3.152 1.00 39.88 202 LYS A N 1
ATOM 1635 C CA . LYS A 1 202 ? -43.263 -20.193 -4.048 1.00 39.88 202 LYS A CA 1
ATOM 1636 C C . LYS A 1 202 ? -41.830 -20.640 -3.763 1.00 39.88 202 LYS A C 1
ATOM 1638 O O . LYS A 1 202 ? -41.566 -21.836 -3.805 1.00 39.88 202 LYS A O 1
ATOM 1643 N N . LYS A 1 203 ? -40.925 -19.721 -3.410 1.00 41.78 203 LYS A N 1
ATOM 1644 C CA . LYS A 1 203 ? -39.561 -20.091 -3.000 1.00 41.78 203 LYS A CA 1
ATOM 1645 C C . LYS A 1 203 ? -39.522 -20.858 -1.678 1.00 41.78 203 LYS A C 1
ATOM 1647 O O . LYS A 1 203 ? -38.652 -21.702 -1.519 1.00 41.78 203 LYS A O 1
ATOM 1652 N N . VAL A 1 204 ? -40.449 -20.591 -0.757 1.00 38.84 204 VAL A N 1
ATOM 1653 C CA . VAL A 1 204 ? -40.581 -21.348 0.502 1.00 38.84 204 VAL A CA 1
ATOM 1654 C C . VAL A 1 204 ? -41.218 -22.726 0.275 1.00 38.84 204 VAL A C 1
ATOM 1656 O O . VAL A 1 204 ? -40.920 -23.668 1.006 1.00 38.84 204 VAL A O 1
ATOM 1659 N N . GLU A 1 205 ? -42.047 -22.892 -0.759 1.00 36.44 205 GLU A N 1
ATOM 1660 C CA . GLU A 1 205 ? -42.503 -24.222 -1.181 1.00 36.44 205 GLU A CA 1
ATOM 1661 C C . GLU A 1 205 ? -41.413 -25.033 -1.895 1.00 36.44 205 GLU A C 1
ATOM 1663 O O . GLU A 1 205 ? -41.304 -26.230 -1.640 1.00 36.44 205 GLU A O 1
ATOM 1668 N N . GLU A 1 206 ? -40.589 -24.394 -2.732 1.00 37.34 206 GLU A N 1
ATOM 1669 C CA . GLU A 1 206 ? -39.414 -25.015 -3.369 1.00 37.34 206 GLU A CA 1
ATOM 1670 C C . GLU A 1 206 ? -38.277 -25.299 -2.368 1.00 37.34 206 GLU A C 1
ATOM 1672 O O . GLU A 1 206 ? -37.495 -26.218 -2.588 1.00 37.34 206 GLU A O 1
ATOM 1677 N N . SER A 1 207 ? -38.200 -24.574 -1.242 1.00 33.91 207 SER A N 1
ATOM 1678 C CA . SER A 1 207 ? -37.227 -24.825 -0.166 1.00 33.91 207 SER A CA 1
ATOM 1679 C C . SER A 1 207 ? -37.698 -25.840 0.884 1.00 33.91 207 SER A C 1
ATOM 1681 O O . SER A 1 207 ? -37.141 -25.890 1.984 1.00 33.91 207 SER A O 1
ATOM 1683 N N . LYS A 1 208 ? -38.722 -26.649 0.587 1.00 34.97 208 LYS A N 1
ATOM 1684 C CA . LYS A 1 208 ? -38.977 -27.877 1.347 1.00 34.97 208 LYS A CA 1
ATOM 1685 C C . LYS A 1 208 ? -37.833 -28.840 1.034 1.00 34.97 208 LYS A C 1
ATOM 1687 O O . LYS A 1 208 ? -37.771 -29.368 -0.074 1.00 34.97 208 LYS A O 1
ATOM 1692 N N . LEU A 1 209 ? -36.935 -29.040 2.003 1.00 42.28 209 LEU A N 1
ATOM 1693 C CA . LEU A 1 209 ? -35.936 -30.112 1.974 1.00 42.28 209 LEU A CA 1
ATOM 1694 C C . LEU A 1 209 ? -36.614 -31.396 1.479 1.00 42.28 209 LEU A C 1
ATOM 1696 O O . LEU A 1 209 ? -37.635 -31.803 2.044 1.00 42.28 209 LEU A O 1
ATOM 1700 N N . LYS A 1 210 ? -36.073 -32.003 0.414 1.00 44.31 210 LYS A N 1
ATOM 1701 C CA . LYS A 1 210 ? -36.488 -33.350 0.007 1.00 44.31 210 LYS A CA 1
ATOM 1702 C C . LYS A 1 210 ? -36.353 -34.262 1.238 1.00 44.31 210 LYS A C 1
ATOM 1704 O O . LYS A 1 210 ? -35.395 -34.077 1.995 1.00 44.31 210 LYS A O 1
ATOM 1709 N N . PRO A 1 211 ? -37.251 -35.238 1.450 1.00 46.47 211 PRO A N 1
ATOM 1710 C CA . PRO A 1 211 ? -36.940 -36.344 2.342 1.00 46.47 211 PRO A CA 1
ATOM 1711 C C . PRO A 1 211 ? -35.579 -36.919 1.939 1.00 46.47 211 PRO A C 1
ATOM 1713 O O . PRO A 1 211 ? -35.323 -37.097 0.748 1.00 46.47 211 PRO A O 1
ATOM 1716 N N . PHE A 1 212 ? -34.696 -37.150 2.907 1.00 53.34 212 PHE A N 1
ATOM 1717 C CA . PHE A 1 212 ? -33.492 -37.923 2.639 1.00 53.34 212 PHE A CA 1
ATOM 1718 C C . PHE A 1 212 ? -33.933 -39.368 2.403 1.00 53.34 212 PHE A C 1
ATOM 1720 O O . PHE A 1 212 ? -34.482 -39.995 3.312 1.00 53.34 212 PHE A O 1
ATOM 1727 N N . ASP A 1 213 ? -33.721 -39.873 1.191 1.00 53.66 213 ASP A N 1
ATOM 1728 C CA . ASP A 1 213 ? -33.884 -41.292 0.888 1.00 53.66 213 ASP A CA 1
ATOM 1729 C C . ASP A 1 213 ? -32.713 -42.043 1.545 1.00 53.66 213 ASP A C 1
ATOM 1731 O O . ASP A 1 213 ? -31.627 -42.178 0.983 1.00 53.66 213 ASP A O 1
ATOM 1735 N N . TYR A 1 214 ? -32.918 -42.443 2.803 1.00 54.72 214 TYR A N 1
ATOM 1736 C CA . TYR A 1 214 ? -31.985 -43.260 3.574 1.00 54.72 214 TYR A CA 1
ATOM 1737 C C . TYR A 1 214 ? -32.071 -44.720 3.110 1.00 54.72 214 TYR A C 1
ATOM 1739 O O . TYR A 1 214 ? -32.874 -45.491 3.639 1.00 54.72 214 TYR A O 1
ATOM 1747 N N . GLU A 1 215 ? -31.224 -45.115 2.163 1.00 57.59 215 GLU A N 1
ATOM 1748 C CA . GLU A 1 215 ? -30.942 -46.532 1.910 1.00 57.59 215 GLU A CA 1
ATOM 1749 C C . GLU A 1 215 ? -29.893 -47.010 2.930 1.00 57.59 215 GLU A C 1
ATOM 1751 O O . GLU A 1 215 ? -28.808 -46.441 3.037 1.00 57.59 215 GLU A O 1
ATOM 1756 N N . ASP A 1 216 ? -30.261 -47.995 3.756 1.00 67.94 216 ASP A N 1
ATOM 1757 C CA . ASP A 1 216 ? -29.425 -48.655 4.777 1.00 67.94 216 ASP A CA 1
ATOM 1758 C C . ASP A 1 216 ? -28.593 -47.721 5.688 1.00 67.94 216 ASP A C 1
ATOM 1760 O O . ASP A 1 216 ? -27.505 -48.052 6.156 1.00 67.94 216 ASP A O 1
ATOM 1764 N N . GLY A 1 217 ? -29.134 -46.532 5.980 1.00 78.56 217 GLY A N 1
ATOM 1765 C CA . GLY A 1 217 ? -28.506 -45.516 6.836 1.00 78.56 217 GLY A CA 1
ATOM 1766 C C . GLY A 1 217 ? -27.474 -44.623 6.132 1.00 78.56 217 GLY A C 1
ATOM 1767 O O . GLY A 1 217 ? -26.977 -43.677 6.744 1.00 78.56 217 GLY A O 1
ATOM 1768 N N . VAL A 1 218 ? -27.191 -44.862 4.850 1.00 78.69 218 VAL A N 1
ATOM 1769 C CA . VAL A 1 218 ? -26.293 -44.044 4.028 1.00 78.69 218 VAL A CA 1
ATOM 1770 C C . VAL A 1 218 ? -27.080 -42.898 3.387 1.00 78.69 218 VAL A C 1
ATOM 1772 O O . VAL A 1 218 ? -28.104 -43.105 2.742 1.00 78.69 218 VAL A O 1
ATOM 1775 N N . VAL A 1 219 ? -26.591 -41.663 3.532 1.00 79.88 219 VAL A N 1
ATOM 1776 C CA . VAL A 1 219 ? -27.181 -40.492 2.859 1.00 79.88 219 VAL A CA 1
ATOM 1777 C C . VAL A 1 219 ? -26.523 -40.317 1.493 1.00 79.88 219 VAL A C 1
ATOM 1779 O O . VAL A 1 219 ? -25.520 -39.616 1.358 1.00 79.88 219 VAL A O 1
ATOM 1782 N N . VAL A 1 220 ? -27.090 -40.957 0.472 1.00 82.19 220 VAL A N 1
ATOM 1783 C CA . VAL A 1 220 ? -26.630 -40.806 -0.914 1.00 82.19 220 VAL A CA 1
ATOM 1784 C C . VAL A 1 220 ? -26.960 -39.393 -1.413 1.00 82.19 220 VAL A C 1
ATOM 1786 O O . VAL A 1 220 ? -28.111 -38.961 -1.386 1.00 82.19 220 VAL A O 1
ATOM 1789 N N . LYS A 1 221 ? -25.945 -38.659 -1.884 1.00 85.38 221 LYS A N 1
ATOM 1790 C CA . LYS A 1 221 ? -26.085 -37.332 -2.508 1.00 85.38 221 LYS A CA 1
ATOM 1791 C C . LYS A 1 221 ? -25.351 -37.286 -3.839 1.00 85.38 221 LYS A C 1
ATOM 1793 O O . LYS A 1 221 ? -24.345 -37.969 -4.020 1.00 85.38 221 LYS A O 1
ATOM 1798 N N . THR A 1 222 ? -25.814 -36.447 -4.763 1.00 90.69 222 THR A N 1
ATOM 1799 C CA . THR A 1 222 ? -25.052 -36.189 -5.992 1.00 90.69 222 THR A CA 1
ATOM 1800 C C . THR A 1 222 ? -23.819 -35.329 -5.701 1.00 90.69 222 THR A C 1
ATOM 1802 O O . THR A 1 222 ? -23.817 -34.509 -4.783 1.00 90.69 222 THR A O 1
ATOM 1805 N N . ILE A 1 223 ? -22.764 -35.475 -6.508 1.00 91.19 223 ILE A N 1
ATOM 1806 C CA . ILE A 1 223 ? -21.529 -34.685 -6.354 1.00 91.19 223 ILE A CA 1
ATOM 1807 C C . ILE A 1 223 ? -21.769 -33.168 -6.484 1.00 91.19 223 ILE A C 1
ATOM 1809 O O . ILE A 1 223 ? -21.073 -32.387 -5.844 1.00 91.19 223 ILE A O 1
ATOM 1813 N N . ASP A 1 224 ? -22.780 -32.756 -7.257 1.00 90.31 224 ASP A N 1
ATOM 1814 C CA . ASP A 1 224 ? -23.204 -31.356 -7.410 1.00 90.31 224 ASP A CA 1
ATOM 1815 C C . ASP A 1 224 ? -23.838 -30.813 -6.115 1.00 90.31 224 ASP A C 1
ATOM 1817 O O . ASP A 1 224 ? -23.440 -29.755 -5.625 1.00 90.31 224 ASP A O 1
ATOM 1821 N N . GLU A 1 225 ? -24.742 -31.584 -5.494 1.00 88.94 225 GLU A N 1
ATOM 1822 C CA . GLU A 1 225 ? -25.323 -31.264 -4.183 1.00 88.94 225 GLU A CA 1
ATOM 1823 C C . GLU A 1 225 ? -24.227 -31.184 -3.100 1.00 88.94 225 GLU A C 1
ATOM 1825 O O . GLU A 1 225 ? -24.178 -30.200 -2.363 1.00 88.94 225 GLU A O 1
ATOM 1830 N N . VAL A 1 226 ? -23.291 -32.145 -3.050 1.00 89.81 226 VAL A N 1
ATOM 1831 C CA . VAL A 1 226 ? -22.175 -32.151 -2.077 1.00 89.81 226 VAL A CA 1
ATOM 1832 C C . VAL A 1 226 ? -21.227 -30.966 -2.280 1.00 89.81 226 VAL A C 1
ATOM 1834 O O . VAL A 1 226 ? -20.847 -30.318 -1.302 1.00 89.81 226 VAL A O 1
ATOM 1837 N N . LEU A 1 227 ? -20.856 -30.632 -3.521 1.00 90.38 227 LEU A N 1
ATOM 1838 C CA . LEU A 1 227 ? -20.021 -29.462 -3.818 1.00 90.38 227 LEU A CA 1
ATOM 1839 C C . LEU A 1 227 ? -20.711 -28.160 -3.407 1.00 90.38 227 LEU A C 1
ATOM 1841 O O . LEU A 1 227 ? -20.085 -27.308 -2.777 1.00 90.38 227 LEU A O 1
ATOM 1845 N N . HIS A 1 228 ? -21.994 -28.004 -3.732 1.00 87.88 228 HIS A N 1
ATOM 1846 C CA . HIS A 1 228 ? -22.760 -26.802 -3.415 1.00 87.88 228 HIS A CA 1
ATOM 1847 C C . HIS A 1 228 ? -22.963 -26.630 -1.899 1.00 87.88 228 HIS A C 1
ATOM 1849 O O . HIS A 1 228 ? -22.747 -25.539 -1.367 1.00 87.88 228 HIS A O 1
ATOM 1855 N N . GLU A 1 229 ? -23.330 -27.701 -1.189 1.00 89.06 229 GLU A N 1
ATOM 1856 C CA . GLU A 1 229 ? -23.483 -27.708 0.272 1.00 89.06 229 GLU A CA 1
ATOM 1857 C C . GLU A 1 229 ? -22.164 -27.487 1.021 1.00 89.06 229 GLU A C 1
ATOM 1859 O O . GLU A 1 229 ? -22.174 -26.839 2.063 1.00 89.06 229 GLU A O 1
ATOM 1864 N N . SER A 1 230 ? -21.036 -27.994 0.511 1.00 90.50 230 SER A N 1
ATOM 1865 C CA . SER A 1 230 ? -19.739 -27.920 1.206 1.00 90.50 230 SER A CA 1
ATOM 1866 C C . SER A 1 230 ? -18.987 -26.620 0.912 1.00 90.50 230 SER A C 1
ATOM 1868 O O . SER A 1 230 ? -18.410 -25.998 1.807 1.00 90.50 230 SER A O 1
ATOM 1870 N N . MET A 1 231 ? -18.995 -26.174 -0.349 1.00 91.44 231 MET A N 1
ATOM 1871 C CA . MET A 1 231 ? -18.186 -25.034 -0.788 1.00 91.44 231 MET A CA 1
ATOM 1872 C C . MET A 1 231 ? -18.782 -23.686 -0.366 1.00 91.44 231 MET A C 1
ATOM 1874 O O . MET A 1 231 ? -18.029 -22.728 -0.171 1.00 91.44 231 MET A O 1
ATOM 1878 N N . ILE A 1 232 ? -20.106 -23.579 -0.192 1.00 90.38 232 ILE A N 1
ATOM 1879 C CA . ILE A 1 232 ? -20.748 -22.322 0.230 1.00 90.38 232 ILE A CA 1
ATOM 1880 C C . ILE A 1 232 ? -20.421 -21.965 1.693 1.00 90.38 232 ILE A C 1
ATOM 1882 O O . ILE A 1 232 ? -19.905 -20.865 1.892 1.00 90.38 232 ILE A O 1
ATOM 1886 N N . PRO A 1 233 ? -20.605 -22.840 2.704 1.00 91.44 233 PRO A N 1
ATOM 1887 C CA . PRO A 1 233 ? -20.219 -22.543 4.087 1.00 91.44 233 PRO A CA 1
ATOM 1888 C C . PRO A 1 233 ? -18.717 -22.289 4.243 1.00 91.44 233 PRO A C 1
ATOM 1890 O O . PRO A 1 233 ? -18.321 -21.362 4.949 1.00 91.44 233 PRO A O 1
ATOM 1893 N N . TYR A 1 234 ? -17.871 -23.043 3.527 1.00 91.75 234 TYR A N 1
ATOM 1894 C CA . TYR A 1 234 ? -16.430 -22.782 3.477 1.00 91.75 234 TYR A CA 1
ATOM 1895 C C . TYR A 1 234 ? -16.125 -21.378 2.926 1.00 91.75 234 TYR A C 1
ATOM 1897 O O . TYR A 1 234 ? -15.362 -20.619 3.526 1.00 91.75 234 TYR A O 1
ATOM 1905 N N . THR A 1 235 ? -16.761 -21.004 1.811 1.00 90.62 235 THR A N 1
ATOM 1906 C CA . THR A 1 235 ? -16.637 -19.671 1.200 1.00 90.62 235 THR A CA 1
ATOM 1907 C C . THR A 1 235 ? -17.101 -18.574 2.155 1.00 90.62 235 THR A C 1
ATOM 1909 O O . THR A 1 235 ? -16.392 -17.583 2.323 1.00 90.62 235 THR A O 1
ATOM 1912 N N . GLU A 1 236 ? -18.255 -18.744 2.804 1.00 90.00 236 GLU A N 1
ATOM 1913 C CA . GLU A 1 236 ? -18.807 -17.775 3.751 1.00 90.00 236 GLU A CA 1
ATOM 1914 C C . GLU A 1 236 ? -17.875 -17.580 4.951 1.00 90.00 236 GLU A C 1
ATOM 1916 O O . GLU A 1 236 ? -17.462 -16.450 5.206 1.00 90.00 236 GLU A O 1
ATOM 1921 N N . HIS A 1 237 ? -17.434 -18.659 5.603 1.00 89.00 237 HIS A N 1
ATOM 1922 C CA . HIS A 1 237 ? -16.496 -18.600 6.728 1.00 89.00 237 HIS A CA 1
ATOM 1923 C C . HIS A 1 237 ? -15.144 -17.970 6.339 1.00 89.00 237 HIS A C 1
ATOM 1925 O O . HIS A 1 237 ? -14.627 -17.104 7.049 1.00 89.00 237 HIS A O 1
ATOM 1931 N N . VAL A 1 238 ? -14.573 -18.323 5.178 1.00 89.56 238 VAL A N 1
ATOM 1932 C CA . VAL A 1 238 ? -13.315 -17.715 4.705 1.00 89.56 238 VAL A CA 1
ATOM 1933 C C . VAL A 1 238 ? -13.482 -16.219 4.418 1.00 89.56 238 VAL A C 1
ATOM 1935 O O . VAL A 1 238 ? -12.594 -15.433 4.756 1.00 89.56 238 VAL A O 1
ATOM 1938 N N . VAL A 1 239 ? -14.602 -15.799 3.825 1.00 90.06 239 VAL A N 1
ATOM 1939 C CA . VAL A 1 239 ? -14.883 -14.389 3.505 1.00 90.06 239 VAL A CA 1
ATOM 1940 C C . VAL A 1 239 ? -15.189 -13.564 4.758 1.00 90.06 239 VAL A C 1
ATOM 1942 O O . VAL A 1 239 ? -14.680 -12.448 4.878 1.00 90.06 239 VAL A O 1
ATOM 1945 N N . MET A 1 240 ? -16.001 -14.095 5.672 1.00 87.69 240 MET A N 1
ATOM 1946 C CA . MET A 1 240 ? -16.552 -13.366 6.817 1.00 87.69 240 MET A CA 1
ATOM 1947 C C . MET A 1 240 ? -15.643 -13.394 8.046 1.00 87.69 240 MET A C 1
ATOM 1949 O O . MET A 1 240 ? -15.473 -12.358 8.691 1.00 87.69 240 MET A O 1
ATOM 1953 N N . ASP A 1 241 ? -15.027 -14.541 8.343 1.00 85.44 241 ASP A N 1
ATOM 1954 C CA . ASP A 1 241 ? -14.380 -14.779 9.638 1.00 85.44 241 ASP A CA 1
ATOM 1955 C C . ASP A 1 241 ? -12.871 -15.084 9.546 1.00 85.44 241 ASP A C 1
ATOM 1957 O O . ASP A 1 241 ? -12.196 -15.267 10.563 1.00 85.44 241 ASP A O 1
ATOM 1961 N N . ARG A 1 242 ? -12.289 -15.025 8.337 1.00 88.38 242 ARG A N 1
ATOM 1962 C CA . ARG A 1 242 ? -10.833 -15.152 8.123 1.00 88.38 242 ARG A CA 1
ATOM 1963 C C . ARG A 1 242 ? -10.210 -14.015 7.305 1.00 88.38 242 ARG A C 1
ATOM 1965 O O . ARG A 1 242 ? -9.260 -13.381 7.764 1.00 88.38 242 ARG A O 1
ATOM 1972 N N . ALA A 1 243 ? -10.676 -13.773 6.080 1.00 89.31 243 ALA A N 1
ATOM 1973 C CA . ALA A 1 243 ? -9.887 -13.049 5.078 1.00 89.31 243 ALA A CA 1
ATOM 1974 C C . ALA A 1 243 ? -10.079 -11.521 5.042 1.00 89.31 243 ALA A C 1
ATOM 1976 O O . ALA A 1 243 ? -9.105 -10.805 4.775 1.00 89.31 243 ALA A O 1
ATOM 1977 N N . LEU A 1 244 ? -11.296 -11.019 5.285 1.00 94.19 244 LEU A N 1
ATOM 1978 C CA . LEU A 1 244 ? -11.653 -9.596 5.185 1.00 94.19 244 LEU A CA 1
ATOM 1979 C C . LEU A 1 244 ? -11.758 -8.915 6.566 1.00 94.19 244 LEU A C 1
ATOM 1981 O O . LEU A 1 244 ? -12.048 -9.581 7.560 1.00 94.19 244 LEU A O 1
ATOM 1985 N N . PRO A 1 245 ? -11.552 -7.587 6.657 1.00 95.69 245 PRO A N 1
ATOM 1986 C CA . PRO A 1 245 ? -11.860 -6.821 7.861 1.00 95.69 245 PRO A CA 1
ATOM 1987 C C . PRO A 1 245 ? -13.352 -6.459 7.936 1.00 95.69 245 PRO A C 1
ATOM 1989 O O . PRO A 1 245 ? -14.038 -6.369 6.911 1.00 95.69 245 PRO A O 1
ATOM 1992 N N . ARG A 1 246 ? -13.827 -6.125 9.140 1.00 95.25 246 ARG A N 1
ATOM 1993 C CA . ARG A 1 246 ? -15.078 -5.366 9.326 1.00 95.25 246 ARG A CA 1
ATOM 1994 C C . ARG A 1 246 ? -14.821 -3.864 9.107 1.00 95.25 246 ARG A C 1
ATOM 1996 O O . ARG A 1 246 ? -13.726 -3.381 9.397 1.00 95.25 246 ARG A O 1
ATOM 2003 N N . VAL A 1 247 ? -15.783 -3.123 8.551 1.00 96.56 247 VAL A N 1
ATOM 2004 C CA . VAL A 1 247 ? -15.621 -1.684 8.231 1.00 96.56 247 VAL A CA 1
ATOM 2005 C C . VAL A 1 247 ? -15.580 -0.802 9.485 1.00 96.56 247 VAL A C 1
ATOM 2007 O O . VAL A 1 247 ? -15.020 0.291 9.472 1.00 96.56 247 VAL A O 1
ATOM 2010 N N . GLU A 1 248 ? -16.156 -1.307 10.571 1.00 94.94 248 GLU A N 1
ATOM 2011 C CA . GLU A 1 248 ? -16.386 -0.629 11.838 1.00 94.94 248 GLU A CA 1
ATOM 2012 C C . GLU A 1 248 ? -15.099 -0.456 12.673 1.00 94.94 248 GLU A C 1
ATOM 2014 O O . GLU A 1 248 ? -14.850 0.637 13.184 1.00 94.94 248 GLU A O 1
ATOM 2019 N N . ASP A 1 249 ? -14.252 -1.494 12.766 1.00 95.62 249 ASP A N 1
ATOM 2020 C CA . ASP A 1 249 ? -12.968 -1.477 13.498 1.00 95.62 249 ASP A CA 1
ATOM 2021 C C . ASP A 1 249 ? -11.721 -1.705 12.616 1.00 95.62 249 ASP A C 1
ATOM 2023 O O . ASP A 1 249 ? -10.587 -1.476 13.050 1.00 95.62 249 ASP A O 1
ATOM 2027 N N . GLY A 1 250 ? -11.904 -2.119 11.360 1.00 95.56 250 GLY A N 1
ATOM 2028 C CA . GLY A 1 250 ? -10.826 -2.388 10.410 1.00 95.56 250 GLY A CA 1
ATOM 2029 C C . GLY A 1 250 ? -10.028 -3.668 10.655 1.00 95.56 250 GLY A C 1
ATOM 2030 O O . GLY A 1 250 ? -8.992 -3.845 10.019 1.00 95.56 250 GLY A O 1
ATOM 2031 N N . LEU A 1 251 ? -10.472 -4.550 11.555 1.00 96.38 251 LEU A N 1
ATOM 2032 C CA . LEU A 1 251 ? -9.727 -5.743 11.960 1.00 96.38 251 LEU A CA 1
ATOM 2033 C C . LEU A 1 251 ? -10.307 -7.032 11.368 1.00 96.38 251 LEU A C 1
ATOM 2035 O O . LEU A 1 251 ? -11.527 -7.217 11.278 1.00 96.38 251 LEU A O 1
ATOM 2039 N N . LYS A 1 252 ? -9.411 -7.966 11.036 1.00 95.69 252 LYS A N 1
ATOM 2040 C CA . LYS A 1 252 ? -9.747 -9.384 10.837 1.00 95.69 252 LYS A CA 1
ATOM 2041 C C . LYS A 1 252 ? -9.903 -10.083 12.198 1.00 95.69 252 LYS A C 1
ATOM 2043 O O . LYS A 1 252 ? -9.272 -9.638 13.162 1.00 95.69 252 LYS A O 1
ATOM 2048 N N . PRO A 1 253 ? -10.658 -11.191 12.316 1.00 94.00 253 PRO A N 1
ATOM 2049 C CA . PRO A 1 253 ? -10.894 -11.834 13.613 1.00 94.00 253 PRO A CA 1
ATOM 2050 C C . PRO A 1 253 ? -9.631 -12.259 14.367 1.00 94.00 253 PRO A C 1
ATOM 2052 O O . PRO A 1 253 ? -9.546 -11.982 15.556 1.00 94.00 253 PRO A O 1
ATOM 2055 N N . VAL A 1 254 ? -8.604 -12.804 13.700 1.00 95.56 254 VAL A N 1
ATOM 2056 C CA . VAL A 1 254 ? -7.319 -13.129 14.361 1.00 95.56 254 VAL A CA 1
ATOM 2057 C C . VAL A 1 254 ? -6.671 -11.901 15.022 1.00 95.56 254 VAL A C 1
ATOM 2059 O O . VAL A 1 254 ? -6.226 -11.972 16.163 1.00 95.56 254 VAL A O 1
ATOM 2062 N N . GLN A 1 255 ? -6.706 -10.736 14.366 1.00 96.88 255 GLN A N 1
ATOM 2063 C CA . GLN A 1 255 ? -6.159 -9.486 14.910 1.00 96.88 255 GLN A CA 1
ATOM 2064 C C . GLN A 1 255 ? -6.987 -8.985 16.102 1.00 96.88 255 GLN A C 1
ATOM 2066 O O . GLN A 1 255 ? -6.429 -8.548 17.106 1.00 96.88 255 GLN A O 1
ATOM 2071 N N . ARG A 1 256 ? -8.321 -9.082 16.009 1.00 97.00 256 ARG A N 1
ATOM 2072 C CA . ARG A 1 256 ? -9.249 -8.730 17.095 1.00 97.00 256 ARG A CA 1
ATOM 2073 C C . ARG A 1 256 ? -9.028 -9.606 18.328 1.00 97.00 256 ARG A C 1
ATOM 2075 O O . ARG A 1 256 ? -8.913 -9.073 19.429 1.00 97.00 256 ARG A O 1
ATOM 2082 N N . ARG A 1 257 ? -8.911 -10.922 18.125 1.00 96.94 257 ARG A N 1
ATOM 2083 C CA . ARG A 1 257 ? -8.678 -11.926 19.171 1.00 96.94 257 ARG A CA 1
ATOM 2084 C C . ARG A 1 257 ? -7.337 -11.711 19.868 1.00 96.94 257 ARG A C 1
ATOM 2086 O O . ARG A 1 257 ? -7.334 -11.615 21.086 1.00 96.94 257 ARG A O 1
ATOM 2093 N N . ILE A 1 258 ? -6.246 -11.474 19.129 1.00 97.75 258 ILE A N 1
ATOM 2094 C CA . ILE A 1 258 ? -4.935 -11.123 19.716 1.00 97.75 258 ILE A CA 1
ATOM 2095 C C . ILE A 1 258 ? -5.043 -9.886 20.619 1.00 97.75 258 ILE A C 1
ATOM 2097 O O . ILE A 1 258 ? -4.662 -9.943 21.787 1.00 97.75 258 ILE A O 1
ATOM 2101 N N . LEU A 1 259 ? -5.598 -8.776 20.117 1.00 97.94 259 LEU A N 1
ATOM 2102 C CA . LEU A 1 259 ? -5.710 -7.535 20.897 1.00 97.94 259 LEU A CA 1
ATOM 2103 C C . LEU A 1 259 ? -6.610 -7.697 22.136 1.00 97.94 259 LEU A C 1
ATOM 2105 O O . LEU A 1 259 ? -6.329 -7.097 23.174 1.00 97.94 259 LEU A O 1
ATOM 2109 N N . TYR A 1 260 ? -7.654 -8.527 22.052 1.00 97.50 260 TYR A N 1
ATOM 2110 C CA . TYR A 1 260 ? -8.515 -8.862 23.185 1.00 97.50 260 TYR A CA 1
ATOM 2111 C C . TYR A 1 260 ? -7.801 -9.765 24.211 1.00 97.50 260 TYR A C 1
ATOM 2113 O O . TYR A 1 260 ? -7.793 -9.443 25.396 1.00 97.50 260 TYR A O 1
ATOM 2121 N N . SER A 1 261 ? -7.094 -10.818 23.783 1.00 97.06 261 SER A N 1
ATOM 2122 C CA . SER A 1 261 ? -6.293 -11.676 24.674 1.00 97.06 261 SER A CA 1
ATOM 2123 C C . SER A 1 261 ? -5.195 -10.898 25.402 1.00 97.06 261 SER A C 1
ATOM 2125 O O . SER A 1 261 ? -4.964 -11.110 26.591 1.00 97.06 261 SER A O 1
ATOM 2127 N N . MET A 1 262 ? -4.547 -9.946 24.723 1.00 97.50 262 MET A N 1
ATOM 2128 C CA . MET A 1 262 ? -3.568 -9.046 25.340 1.00 97.50 262 MET A CA 1
ATOM 2129 C C . MET A 1 262 ? -4.203 -8.099 26.373 1.00 97.50 262 MET A C 1
ATOM 2131 O O . MET A 1 262 ? -3.546 -7.751 27.355 1.00 97.50 262 MET A O 1
ATOM 2135 N N . LEU A 1 263 ? -5.470 -7.704 26.190 1.00 96.44 263 LEU A N 1
ATOM 2136 C CA . LEU A 1 263 ? -6.223 -6.927 27.180 1.00 96.44 263 LEU A CA 1
ATOM 2137 C C . LEU A 1 263 ? -6.572 -7.775 28.413 1.00 96.44 263 LEU A C 1
ATOM 2139 O O . LEU A 1 263 ? -6.345 -7.318 29.531 1.00 96.44 263 LEU A O 1
ATOM 2143 N N . GLU A 1 264 ? -7.062 -9.007 28.230 1.00 95.44 264 GLU A N 1
ATOM 2144 C CA . GLU A 1 264 ? -7.366 -9.933 29.337 1.00 95.44 264 GLU A CA 1
ATOM 2145 C C . GLU A 1 264 ? -6.119 -10.318 30.144 1.00 95.44 264 GLU A C 1
ATOM 2147 O O . GLU A 1 264 ? -6.162 -10.375 31.372 1.00 95.44 264 GLU A O 1
ATOM 2152 N N . LEU A 1 265 ? -4.980 -10.511 29.471 1.00 95.88 265 LEU A N 1
ATOM 2153 C CA . LEU A 1 265 ? -3.672 -10.712 30.106 1.00 95.88 265 LEU A CA 1
ATOM 2154 C C . LEU A 1 265 ? -3.119 -9.448 30.795 1.00 95.88 265 LEU A C 1
ATOM 2156 O O . LEU A 1 265 ? -2.061 -9.507 31.425 1.00 95.88 265 LEU A O 1
ATOM 2160 N N . GLY A 1 266 ? -3.807 -8.306 30.688 1.00 95.50 266 GLY A N 1
ATOM 2161 C CA . GLY A 1 266 ? -3.425 -7.049 31.327 1.00 95.50 266 GLY A CA 1
ATOM 2162 C C . GLY A 1 266 ? -2.177 -6.398 30.728 1.00 95.50 266 GLY A C 1
ATOM 2163 O O . GLY A 1 266 ? -1.484 -5.666 31.433 1.00 95.50 266 GLY A O 1
ATOM 2164 N N . LEU A 1 267 ? -1.866 -6.652 29.452 1.00 95.94 267 LEU A N 1
ATOM 2165 C CA . LEU A 1 267 ? -0.642 -6.199 28.774 1.00 95.94 267 LEU A CA 1
ATOM 2166 C C . LEU A 1 267 ? -0.748 -4.746 28.291 1.00 95.94 267 LEU A C 1
ATOM 2168 O O . LEU A 1 267 ? -0.465 -4.425 27.135 1.00 95.94 267 LEU A O 1
ATOM 2172 N N . THR A 1 268 ? -1.194 -3.860 29.179 1.00 95.94 268 THR A N 1
ATOM 2173 C CA . THR A 1 268 ? -1.327 -2.429 28.905 1.00 95.94 268 THR A CA 1
ATOM 2174 C C . THR A 1 268 ? 0.054 -1.761 28.761 1.00 95.94 268 THR A C 1
ATOM 2176 O O . THR A 1 268 ? 1.050 -2.284 29.268 1.00 95.94 268 THR A O 1
ATOM 2179 N N . PRO A 1 269 ? 0.162 -0.603 28.077 1.00 96.06 269 PRO A N 1
ATOM 2180 C CA . PRO A 1 269 ? 1.460 -0.022 27.705 1.00 96.06 269 PRO A CA 1
ATOM 2181 C C . PRO A 1 269 ? 2.378 0.326 28.888 1.00 96.06 269 PRO A C 1
ATOM 2183 O O . PRO A 1 269 ? 3.596 0.397 28.727 1.00 96.06 269 PRO A O 1
ATOM 2186 N N . ASP A 1 270 ? 1.803 0.543 30.073 1.00 94.56 270 ASP A N 1
ATOM 2187 C CA . ASP A 1 270 ? 2.492 0.817 31.337 1.00 94.56 270 ASP A CA 1
ATOM 2188 C C . ASP A 1 270 ? 3.094 -0.432 32.009 1.00 94.56 270 ASP A C 1
ATOM 2190 O O . ASP A 1 270 ? 3.789 -0.306 33.017 1.00 94.56 270 ASP A O 1
ATOM 2194 N N . LYS A 1 271 ? 2.841 -1.638 31.481 1.00 94.62 271 LYS A N 1
ATOM 2195 C CA . LYS A 1 271 ? 3.403 -2.889 32.006 1.00 94.62 271 LYS A CA 1
ATOM 2196 C C . LYS A 1 271 ? 4.719 -3.272 31.328 1.00 94.62 271 LYS A C 1
ATOM 2198 O O . LYS A 1 271 ? 5.102 -2.763 30.268 1.00 94.62 271 LYS A O 1
ATOM 2203 N N . GLN A 1 272 ? 5.402 -4.212 31.977 1.00 95.44 272 GLN A N 1
ATOM 2204 C CA . GLN A 1 272 ? 6.478 -5.000 31.384 1.00 95.44 272 GLN A CA 1
ATOM 2205 C C . GLN A 1 272 ? 5.938 -5.828 30.207 1.00 95.44 272 GLN A C 1
ATOM 2207 O O . GLN A 1 272 ? 4.763 -6.205 30.195 1.00 95.44 272 GLN A O 1
ATOM 2212 N N . TYR A 1 273 ? 6.804 -6.120 29.238 1.00 96.94 273 TYR A N 1
ATOM 2213 C CA . TYR A 1 273 ? 6.504 -7.056 28.156 1.00 96.94 273 TYR A CA 1
ATOM 2214 C C . TYR A 1 273 ? 6.272 -8.478 28.701 1.00 96.94 273 TYR A C 1
ATOM 2216 O O . TYR A 1 273 ? 6.623 -8.797 29.842 1.00 96.94 273 TYR A O 1
ATOM 2224 N N . ARG A 1 274 ? 5.656 -9.345 27.890 1.00 96.00 274 ARG A N 1
ATOM 2225 C CA . ARG A 1 274 ? 5.539 -10.785 28.163 1.00 96.00 274 ARG A CA 1
ATOM 2226 C C . ARG A 1 274 ? 5.922 -11.593 26.930 1.00 96.00 274 ARG A C 1
ATOM 2228 O O . ARG A 1 274 ? 5.621 -11.175 25.816 1.00 96.00 274 ARG A O 1
ATOM 2235 N N . LYS A 1 275 ? 6.537 -12.762 27.147 1.00 97.50 275 LYS A N 1
ATOM 2236 C CA . LYS A 1 275 ? 6.902 -13.736 26.104 1.00 97.50 275 LYS A CA 1
ATOM 2237 C C . LYS A 1 275 ? 5.759 -13.963 25.114 1.00 97.50 275 LYS A C 1
ATOM 2239 O O . LYS A 1 275 ? 4.648 -14.304 25.530 1.00 97.50 275 LYS A O 1
ATOM 2244 N N . SER A 1 276 ? 6.051 -13.823 23.822 1.00 97.50 276 SER A N 1
ATOM 2245 C CA . SER A 1 276 ? 5.073 -13.952 22.736 1.00 97.50 276 SER A CA 1
ATOM 2246 C C . SER A 1 276 ? 4.325 -15.284 22.782 1.00 97.50 276 SER A C 1
ATOM 2248 O O . SER A 1 276 ? 3.107 -15.295 22.619 1.00 97.50 276 SER A O 1
ATOM 2250 N N . ALA A 1 277 ? 5.023 -16.380 23.103 1.00 97.19 277 ALA A N 1
ATOM 2251 C CA . ALA A 1 277 ? 4.441 -17.717 23.231 1.00 97.19 277 ALA A CA 1
ATOM 2252 C C . ALA A 1 277 ? 3.232 -17.777 24.181 1.00 97.19 277 ALA A C 1
ATOM 2254 O O . ALA A 1 277 ? 2.254 -18.460 23.889 1.00 97.19 277 ALA A O 1
ATOM 2255 N N . ARG A 1 278 ? 3.242 -17.013 25.284 1.00 96.94 278 ARG A N 1
ATOM 2256 C CA . ARG A 1 278 ? 2.097 -16.966 26.206 1.00 96.94 278 ARG A CA 1
ATOM 2257 C C . ARG A 1 278 ? 0.887 -16.277 25.578 1.00 96.94 278 ARG A C 1
ATOM 2259 O O . ARG A 1 278 ? -0.231 -16.736 25.758 1.00 96.94 278 ARG A O 1
ATOM 2266 N N . ILE A 1 279 ? 1.107 -15.186 24.847 1.00 97.00 279 ILE A N 1
ATOM 2267 C CA . ILE A 1 279 ? 0.037 -14.418 24.192 1.00 97.00 279 ILE A CA 1
ATOM 2268 C C . ILE A 1 279 ? -0.600 -15.254 23.079 1.00 97.00 279 ILE A C 1
ATOM 2270 O O . ILE A 1 279 ? -1.822 -15.282 22.947 1.00 97.00 279 ILE A O 1
ATOM 2274 N N . VAL A 1 280 ? 0.234 -15.967 22.317 1.00 97.38 280 VAL A N 1
ATOM 2275 C CA . VAL A 1 280 ? -0.190 -16.912 21.280 1.00 97.38 280 VAL A CA 1
ATOM 2276 C C . VAL A 1 280 ? -0.998 -18.060 21.892 1.00 97.38 280 VAL A C 1
ATOM 2278 O O . VAL A 1 280 ? -2.117 -18.295 21.446 1.00 97.38 280 VAL A O 1
ATOM 2281 N N . GLY A 1 281 ? -0.501 -18.702 22.957 1.00 96.75 281 GLY A N 1
ATOM 2282 C CA . GLY A 1 281 ? -1.195 -19.796 23.647 1.00 96.75 281 GLY A CA 1
ATOM 2283 C C . GLY A 1 281 ? -2.546 -19.396 24.255 1.00 96.75 281 GLY A C 1
ATOM 2284 O O . GLY A 1 281 ? -3.544 -20.070 24.011 1.00 96.75 281 GLY A O 1
ATOM 2285 N N . ASP A 1 282 ? -2.612 -18.273 24.985 1.00 96.12 282 ASP A N 1
ATOM 2286 C CA . ASP A 1 282 ? -3.869 -17.731 25.532 1.00 96.12 282 ASP A CA 1
ATOM 2287 C C . ASP A 1 282 ? -4.884 -17.399 24.417 1.00 96.12 282 ASP A C 1
ATOM 2289 O O . ASP A 1 282 ? -6.074 -17.675 24.563 1.00 96.12 282 ASP A O 1
ATOM 2293 N N . CYS A 1 283 ? -4.431 -16.817 23.299 1.00 96.44 283 CYS A N 1
ATOM 2294 C CA . CYS A 1 283 ? -5.286 -16.473 22.159 1.00 96.44 283 CYS A CA 1
ATOM 2295 C C . CYS A 1 283 ? -5.809 -17.722 21.433 1.00 96.44 283 CYS A C 1
ATOM 2297 O O . CYS A 1 283 ? -7.006 -17.821 21.153 1.00 96.44 283 CYS A O 1
ATOM 2299 N N . MET A 1 284 ? -4.927 -18.691 21.175 1.00 95.81 284 MET A N 1
ATOM 2300 C CA . MET A 1 284 ? -5.256 -19.952 20.513 1.00 95.81 284 MET A CA 1
ATOM 2301 C C . MET A 1 284 ? -6.259 -20.762 21.341 1.00 95.81 284 MET A C 1
ATOM 2303 O O . MET A 1 284 ? -7.341 -21.081 20.855 1.00 95.81 284 MET A O 1
ATOM 2307 N N . GLY A 1 285 ? -5.941 -21.014 22.616 1.00 94.12 285 GLY A N 1
ATOM 2308 C CA . GLY A 1 285 ? -6.744 -21.868 23.493 1.00 94.12 285 GLY A CA 1
ATOM 2309 C C . GLY A 1 285 ? -8.119 -21.307 23.867 1.00 94.12 285 GLY A C 1
ATOM 2310 O O . GLY A 1 285 ? -9.011 -22.087 24.177 1.00 94.12 285 GLY A O 1
ATOM 2311 N N . LYS A 1 286 ? -8.317 -19.981 23.834 1.00 95.12 286 LYS A N 1
ATOM 2312 C CA . LYS A 1 286 ? -9.603 -19.347 24.191 1.00 95.12 286 LYS A CA 1
ATOM 2313 C C . LYS A 1 286 ? -10.442 -18.913 22.993 1.00 95.12 286 LYS A C 1
ATOM 2315 O O . LYS A 1 286 ? -11.667 -18.975 23.058 1.00 95.12 286 LYS A O 1
ATOM 2320 N N . TYR A 1 287 ? -9.808 -18.428 21.923 1.00 95.19 287 TYR A N 1
ATOM 2321 C CA . TYR A 1 287 ? -10.507 -17.676 20.875 1.00 95.19 287 TYR A CA 1
ATOM 2322 C C . TYR A 1 287 ? -10.168 -18.119 19.448 1.00 95.19 287 TYR A C 1
ATOM 2324 O O . TYR A 1 287 ? -11.015 -18.005 18.563 1.00 95.19 287 TYR A O 1
ATOM 2332 N N . HIS A 1 288 ? -8.957 -18.603 19.163 1.00 94.62 288 HIS A N 1
ATOM 2333 C CA . HIS A 1 288 ? -8.513 -18.862 17.790 1.00 94.62 288 HIS A CA 1
ATOM 2334 C C . HIS A 1 288 ? -8.083 -20.326 17.577 1.00 94.62 288 HIS A C 1
ATOM 2336 O O . HIS A 1 288 ? -6.897 -20.621 17.686 1.00 94.62 288 HIS A O 1
ATOM 2342 N N . PRO A 1 289 ? -9.016 -21.239 17.229 1.00 92.31 289 PRO A N 1
ATOM 2343 C CA . PRO A 1 289 ? -8.761 -22.681 17.111 1.00 92.31 289 PRO A CA 1
ATOM 2344 C C . PRO A 1 289 ? -8.051 -23.041 15.789 1.00 92.31 289 PRO A C 1
ATOM 2346 O O . PRO A 1 289 ? -8.536 -23.837 14.985 1.00 92.31 289 PRO A O 1
ATOM 2349 N N . HIS A 1 290 ? -6.926 -22.383 15.517 1.00 89.56 290 HIS A N 1
ATOM 2350 C CA . HIS A 1 290 ? -6.048 -22.557 14.359 1.00 89.56 290 HIS A CA 1
ATOM 2351 C C . HIS A 1 290 ? -4.585 -22.503 14.835 1.00 89.56 290 HIS A C 1
ATOM 2353 O O . HIS A 1 290 ? -4.321 -22.031 15.937 1.00 89.56 290 HIS A O 1
ATOM 2359 N N . GLY A 1 291 ? -3.645 -22.944 13.992 1.00 91.44 291 GLY A N 1
ATOM 2360 C CA . GLY A 1 291 ? -2.221 -23.024 14.337 1.00 91.44 291 GLY A CA 1
ATOM 2361 C C . GLY A 1 291 ? -1.623 -21.734 14.915 1.00 91.44 291 GLY A C 1
ATOM 2362 O O . GLY A 1 291 ? -1.897 -20.624 14.447 1.00 91.44 291 GLY A O 1
ATOM 2363 N N . ASP A 1 292 ? -0.764 -21.920 15.913 1.00 93.56 292 ASP A N 1
ATOM 2364 C CA . ASP A 1 292 ? -0.010 -20.902 16.646 1.00 93.56 292 ASP A CA 1
ATOM 2365 C C . ASP A 1 292 ? 0.739 -19.926 15.720 1.00 93.56 292 ASP A C 1
ATOM 2367 O O . ASP A 1 292 ? 0.684 -18.712 15.921 1.00 93.56 292 ASP A O 1
ATOM 2371 N N . SER A 1 293 ? 1.342 -20.442 14.647 1.00 94.19 293 SER A N 1
ATOM 2372 C CA . SER A 1 293 ? 2.013 -19.690 13.582 1.00 94.19 293 SER A CA 1
ATOM 2373 C C . SER A 1 293 ? 1.139 -18.583 12.987 1.00 94.19 293 SER A C 1
ATOM 2375 O O . SER A 1 293 ? 1.588 -17.447 12.851 1.00 94.19 293 SER A O 1
ATOM 2377 N N . SER A 1 294 ? -0.144 -18.856 12.721 1.00 93.50 294 SER A N 1
ATOM 2378 C CA . SER A 1 294 ? -1.083 -17.865 12.171 1.00 93.50 294 SER A CA 1
ATOM 2379 C C . SER A 1 294 ? -1.397 -16.735 13.156 1.00 93.50 294 SER A C 1
ATOM 2381 O O . SER A 1 294 ? -1.664 -15.603 12.745 1.00 93.50 294 SER A O 1
ATOM 2383 N N . VAL A 1 295 ? -1.352 -17.024 14.459 1.00 96.50 295 VAL A N 1
ATOM 2384 C CA . VAL A 1 295 ? -1.521 -16.033 15.530 1.00 96.50 295 VAL A CA 1
ATOM 2385 C C . VAL A 1 295 ? -0.226 -15.238 15.723 1.00 96.50 295 VAL A C 1
ATOM 2387 O O . VAL A 1 295 ? -0.269 -14.011 15.846 1.00 96.50 295 VAL A O 1
ATOM 2390 N N . TYR A 1 296 ? 0.929 -15.909 15.700 1.00 97.50 296 TYR A N 1
ATOM 2391 C CA . TYR A 1 296 ? 2.231 -15.272 15.866 1.00 97.50 296 TYR A CA 1
ATOM 2392 C C . TYR A 1 296 ? 2.562 -14.333 14.701 1.00 97.50 296 TYR A C 1
ATOM 2394 O O . TYR A 1 296 ? 2.835 -13.160 14.944 1.00 97.50 296 TYR A O 1
ATOM 2402 N N . ASP A 1 297 ? 2.416 -14.773 13.449 1.00 95.62 297 ASP A N 1
ATOM 2403 C CA . ASP A 1 297 ? 2.629 -13.942 12.255 1.00 95.62 297 ASP A CA 1
ATOM 2404 C C . ASP A 1 297 ? 1.713 -12.714 12.225 1.00 95.62 297 ASP A C 1
ATOM 2406 O O . ASP A 1 297 ? 2.129 -11.615 11.838 1.00 95.62 297 ASP A O 1
ATOM 2410 N N . ALA A 1 298 ? 0.458 -12.871 12.654 1.00 95.81 298 ALA A N 1
ATOM 2411 C CA . ALA A 1 298 ? -0.473 -11.757 12.778 1.00 95.81 298 ALA A CA 1
ATOM 2412 C C . ALA A 1 298 ? -0.027 -10.763 13.866 1.00 95.81 298 ALA A C 1
ATOM 2414 O O . ALA A 1 298 ? -0.121 -9.554 13.650 1.00 95.81 298 ALA A O 1
ATOM 2415 N N . MET A 1 299 ? 0.492 -11.242 15.002 1.00 97.06 299 MET A N 1
ATOM 2416 C CA . MET A 1 299 ? 1.041 -10.394 16.066 1.00 97.06 299 MET A CA 1
ATOM 2417 C C . MET A 1 299 ? 2.334 -9.685 15.632 1.00 97.06 299 MET A C 1
ATOM 2419 O O . MET A 1 299 ? 2.467 -8.481 15.849 1.00 97.06 299 MET A O 1
ATOM 2423 N N . VAL A 1 300 ? 3.241 -10.393 14.952 1.00 97.00 300 VAL A N 1
ATOM 2424 C CA . VAL A 1 300 ? 4.497 -9.867 14.392 1.00 97.00 300 VAL A CA 1
ATOM 2425 C C . VAL A 1 300 ? 4.222 -8.757 13.377 1.00 97.00 300 VAL A C 1
ATOM 2427 O O . VAL A 1 300 ? 4.754 -7.652 13.487 1.00 97.00 300 VAL A O 1
ATOM 2430 N N . ARG A 1 301 ? 3.304 -8.984 12.431 1.00 95.19 301 ARG A N 1
ATOM 2431 C CA . ARG A 1 301 ? 2.891 -7.951 11.467 1.00 95.19 301 ARG A CA 1
ATOM 2432 C C . ARG A 1 301 ? 2.220 -6.744 12.132 1.00 95.19 301 ARG A C 1
ATOM 2434 O O . ARG A 1 301 ? 2.191 -5.683 11.519 1.00 95.19 301 ARG A O 1
ATOM 2441 N N . MET A 1 302 ? 1.690 -6.878 13.354 1.00 96.75 302 MET A N 1
ATOM 2442 C CA . MET A 1 302 ? 1.091 -5.773 14.117 1.00 96.75 302 MET A CA 1
ATOM 2443 C C . MET A 1 302 ? 2.088 -4.943 14.944 1.00 96.75 302 MET A C 1
ATOM 2445 O O . MET A 1 302 ? 1.688 -3.872 15.417 1.00 96.75 302 MET A O 1
ATOM 2449 N N . SER A 1 303 ? 3.345 -5.383 15.097 1.00 96.50 303 SER A N 1
ATOM 2450 C CA . SER A 1 303 ? 4.430 -4.601 15.720 1.00 96.50 303 SER A CA 1
ATOM 2451 C C . SER A 1 303 ? 5.400 -3.973 14.712 1.00 96.50 303 SER A C 1
ATOM 2453 O O . SER A 1 303 ? 5.922 -2.890 14.968 1.00 96.50 303 SER A O 1
ATOM 2455 N N . GLN A 1 304 ? 5.596 -4.593 13.545 1.00 95.00 304 GLN A N 1
ATOM 2456 C CA . GLN A 1 304 ? 6.445 -4.080 12.462 1.00 95.00 304 GLN A CA 1
ATOM 2457 C C . GLN A 1 304 ? 5.998 -2.694 11.949 1.00 95.00 304 GLN A C 1
ATOM 2459 O O . GLN A 1 304 ? 4.964 -2.559 11.286 1.00 95.00 304 GLN A O 1
ATOM 2464 N N . ASP A 1 305 ? 6.820 -1.663 12.169 1.00 92.19 305 ASP A N 1
ATOM 2465 C CA . ASP A 1 305 ? 6.536 -0.268 11.785 1.00 92.19 305 ASP A CA 1
ATOM 2466 C C . ASP A 1 305 ? 6.735 0.035 10.285 1.00 92.19 305 ASP A C 1
ATOM 2468 O O . ASP A 1 305 ? 6.326 1.096 9.804 1.00 92.19 305 ASP A O 1
ATOM 2472 N N . PHE A 1 306 ? 7.335 -0.906 9.549 1.00 92.56 306 PHE A N 1
ATOM 2473 C CA . PHE A 1 306 ? 7.388 -0.946 8.086 1.00 92.56 306 PHE A CA 1
ATOM 2474 C C . PHE A 1 306 ? 6.174 -1.664 7.464 1.00 92.56 306 PHE A C 1
ATOM 2476 O O . PHE A 1 306 ? 5.862 -1.430 6.295 1.00 92.56 306 PHE A O 1
ATOM 2483 N N . SER A 1 307 ? 5.459 -2.492 8.237 1.00 92.94 307 SER A N 1
ATOM 2484 C CA . SER A 1 307 ? 4.247 -3.204 7.801 1.00 92.94 307 SER A CA 1
ATOM 2485 C C . SER A 1 307 ? 2.977 -2.407 8.100 1.00 92.94 307 SER A C 1
ATOM 2487 O O . SER A 1 307 ? 2.150 -2.230 7.200 1.00 92.94 307 SER A O 1
ATOM 2489 N N . LEU A 1 308 ? 2.832 -1.883 9.324 1.00 94.44 308 LEU A N 1
ATOM 2490 C CA . LEU A 1 308 ? 1.716 -1.024 9.737 1.00 94.44 308 LEU A CA 1
ATOM 2491 C C . LEU A 1 308 ? 2.128 0.441 9.870 1.00 94.44 308 LEU A C 1
ATOM 2493 O O . LEU A 1 308 ? 3.180 0.775 10.407 1.00 94.44 308 LEU A O 1
ATOM 2497 N N . ARG A 1 309 ? 1.240 1.347 9.447 1.00 95.25 309 ARG A N 1
ATOM 2498 C CA . ARG A 1 309 ? 1.465 2.799 9.528 1.00 95.25 309 ARG A CA 1
ATOM 2499 C C . ARG A 1 309 ? 1.395 3.348 10.956 1.00 95.25 309 ARG A C 1
ATOM 2501 O O . ARG A 1 309 ? 1.989 4.398 11.234 1.00 95.25 309 ARG A O 1
ATOM 2508 N N . ALA A 1 310 ? 0.671 2.652 11.828 1.00 95.44 310 ALA A N 1
ATOM 2509 C CA . ALA A 1 310 ? 0.563 2.898 13.256 1.00 95.44 310 ALA A CA 1
ATOM 2510 C C . ALA A 1 310 ? 0.430 1.547 14.003 1.00 95.44 310 ALA A C 1
ATOM 2512 O O . ALA A 1 310 ? -0.691 1.046 14.150 1.00 95.44 310 ALA A O 1
ATOM 2513 N N . PRO A 1 311 ? 1.554 0.942 14.446 1.00 96.56 311 PRO A N 1
ATOM 2514 C CA . PRO A 1 311 ? 1.573 -0.352 15.128 1.00 96.56 311 PRO A CA 1
ATOM 2515 C C . PRO A 1 311 ? 0.613 -0.461 16.320 1.00 96.56 311 PRO A C 1
ATOM 2517 O O . PRO A 1 311 ? 0.387 0.494 17.074 1.00 96.56 311 PRO A O 1
ATOM 2520 N N . LEU A 1 312 ? 0.048 -1.656 16.487 1.00 97.44 312 LEU A N 1
ATOM 2521 C CA . LEU A 1 312 ? -0.925 -1.979 17.538 1.00 97.44 312 LEU A CA 1
ATOM 2522 C C . LEU A 1 312 ? -0.295 -2.824 18.658 1.00 97.44 312 LEU A C 1
ATOM 2524 O O . LEU A 1 312 ? -0.753 -2.787 19.801 1.00 97.44 312 LEU A O 1
ATOM 2528 N N . VAL A 1 313 ? 0.797 -3.521 18.344 1.00 98.00 313 VAL A N 1
ATOM 2529 C CA . VAL A 1 313 ? 1.614 -4.290 19.284 1.00 98.00 313 VAL A CA 1
ATOM 2530 C C . VAL A 1 313 ? 2.966 -3.594 19.457 1.00 98.00 313 VAL A C 1
ATOM 2532 O O . VAL A 1 313 ? 3.563 -3.133 18.491 1.00 98.00 313 VAL A O 1
ATOM 2535 N N . ASP A 1 314 ? 3.425 -3.486 20.697 1.00 97.69 314 ASP A N 1
ATOM 2536 C CA . ASP A 1 314 ? 4.745 -2.993 21.087 1.00 97.69 314 ASP A CA 1
ATOM 2537 C C . ASP A 1 314 ? 5.631 -4.220 21.345 1.00 97.69 314 ASP A C 1
ATOM 2539 O O . ASP A 1 314 ? 5.316 -5.023 22.230 1.00 97.69 314 ASP A O 1
ATOM 2543 N N . GLY A 1 315 ? 6.657 -4.425 20.517 1.00 96.06 315 GLY A N 1
ATOM 2544 C CA . GLY A 1 315 ? 7.430 -5.670 20.443 1.00 96.06 315 GLY A CA 1
ATOM 2545 C C . GLY A 1 315 ? 8.886 -5.504 20.876 1.00 96.06 315 GLY A C 1
ATOM 2546 O O . GLY A 1 315 ? 9.554 -4.550 20.482 1.00 96.06 315 GLY A O 1
ATOM 2547 N N . HIS A 1 316 ? 9.394 -6.460 21.652 1.00 95.56 316 HIS A N 1
ATOM 2548 C CA . HIS A 1 316 ? 10.776 -6.519 22.121 1.00 95.56 316 HIS A CA 1
ATOM 2549 C C . HIS A 1 316 ? 11.480 -7.811 21.661 1.00 95.56 316 HIS A C 1
ATOM 2551 O O . HIS A 1 316 ? 10.922 -8.906 21.756 1.00 95.56 316 HIS A O 1
ATOM 2557 N N . GLY A 1 317 ? 12.711 -7.684 21.156 1.00 93.94 317 GLY A N 1
ATOM 2558 C CA . GLY A 1 317 ? 13.437 -8.747 20.445 1.00 93.94 317 GLY A CA 1
ATOM 2559 C C . GLY A 1 317 ? 13.363 -8.597 18.918 1.00 93.94 317 GLY A C 1
ATOM 2560 O O . GLY A 1 317 ? 12.900 -7.576 18.411 1.00 93.94 317 GLY A O 1
ATOM 2561 N N . ASN A 1 318 ? 13.836 -9.600 18.170 1.00 94.81 318 ASN A N 1
ATOM 2562 C CA . ASN A 1 318 ? 13.802 -9.572 16.703 1.00 94.81 318 ASN A CA 1
ATOM 2563 C C . ASN A 1 318 ? 12.393 -9.895 16.165 1.00 94.81 318 ASN A C 1
ATOM 2565 O O . ASN A 1 318 ? 11.966 -11.049 16.192 1.00 94.81 318 ASN A O 1
ATOM 2569 N N . PHE A 1 319 ? 11.711 -8.881 15.628 1.00 95.06 319 PHE A N 1
ATOM 2570 C CA . PHE A 1 319 ? 10.398 -8.978 14.973 1.00 95.06 319 PHE A CA 1
ATOM 2571 C C . PHE A 1 319 ? 10.472 -8.983 13.428 1.00 95.06 319 PHE A C 1
ATOM 2573 O O . PHE A 1 319 ? 9.470 -8.745 12.751 1.00 95.06 319 PHE A O 1
ATOM 2580 N N . GLY A 1 320 ? 11.642 -9.287 12.861 1.00 92.50 320 GLY A N 1
ATOM 2581 C CA . GLY A 1 320 ? 11.899 -9.307 11.421 1.00 92.50 320 GLY A CA 1
ATOM 2582 C C . GLY A 1 320 ? 12.252 -7.933 10.845 1.00 92.50 320 GLY A C 1
ATOM 2583 O O . GLY A 1 320 ? 12.181 -6.913 11.536 1.00 92.50 320 GLY A O 1
ATOM 2584 N N . SER A 1 321 ? 12.648 -7.901 9.571 1.00 90.81 321 SER A N 1
ATOM 2585 C CA . SER A 1 321 ? 13.263 -6.727 8.931 1.00 90.81 321 SER A CA 1
ATOM 2586 C C . SER A 1 321 ? 12.655 -6.369 7.564 1.00 90.81 321 SER A C 1
ATOM 2588 O O . SER A 1 321 ? 11.906 -7.139 6.960 1.00 90.81 321 SER A O 1
ATOM 2590 N N . ILE A 1 322 ? 13.039 -5.203 7.026 1.00 88.75 322 ILE A N 1
ATOM 2591 C CA . ILE A 1 322 ? 12.737 -4.799 5.637 1.00 88.75 322 ILE A CA 1
ATOM 2592 C C . ILE A 1 322 ? 13.564 -5.576 4.585 1.00 88.75 322 ILE A C 1
ATOM 2594 O O . ILE A 1 322 ? 13.282 -5.505 3.387 1.00 88.75 322 ILE A O 1
ATOM 2598 N N . ASP A 1 323 ? 14.566 -6.341 5.024 1.00 86.62 323 ASP A N 1
ATOM 2599 C CA . ASP A 1 323 ? 15.327 -7.288 4.200 1.00 86.62 323 ASP A CA 1
ATOM 2600 C C . ASP A 1 323 ? 14.621 -8.636 4.027 1.00 86.62 323 ASP A C 1
ATOM 2602 O O . ASP A 1 323 ? 15.030 -9.448 3.199 1.00 86.62 323 ASP A O 1
ATOM 2606 N N . GLY A 1 324 ? 13.505 -8.845 4.731 1.00 84.44 324 GLY A N 1
ATOM 2607 C CA . GLY A 1 324 ? 12.733 -10.086 4.695 1.00 84.44 324 GLY A CA 1
ATOM 2608 C C . GLY A 1 324 ? 13.178 -11.122 5.721 1.00 84.44 324 GLY A C 1
ATOM 2609 O O . GLY A 1 324 ? 12.669 -12.240 5.680 1.00 84.44 324 GLY A O 1
ATOM 2610 N N . ASP A 1 325 ? 14.068 -10.756 6.649 1.00 89.38 325 AS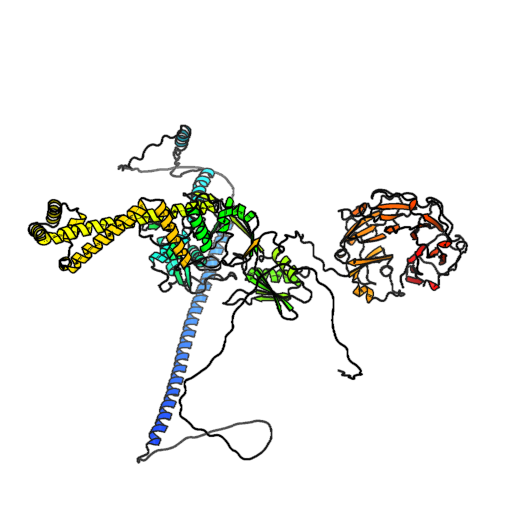P A N 1
ATOM 2611 C CA . ASP A 1 325 ? 14.379 -11.601 7.799 1.00 89.38 325 ASP A CA 1
ATOM 2612 C C . ASP A 1 325 ? 13.090 -11.882 8.574 1.00 89.38 325 ASP A C 1
ATOM 2614 O O . ASP A 1 325 ? 12.323 -10.964 8.896 1.00 89.38 325 ASP A O 1
ATOM 2618 N N . SER A 1 326 ? 12.853 -13.154 8.883 1.00 92.69 326 SER A N 1
ATOM 2619 C CA . SER A 1 326 ? 11.720 -13.555 9.715 1.00 92.69 326 SER A CA 1
ATOM 2620 C C . SER A 1 326 ? 11.921 -13.106 11.166 1.00 92.69 326 SER A C 1
ATOM 2622 O O . SER A 1 326 ? 13.044 -12.873 11.622 1.00 92.69 326 SER A O 1
ATOM 2624 N N . ALA A 1 327 ? 10.824 -12.983 11.913 1.00 94.94 327 ALA A N 1
ATOM 2625 C CA . ALA A 1 327 ? 10.911 -12.779 13.354 1.00 94.94 327 ALA A CA 1
ATOM 2626 C C . ALA A 1 327 ? 11.584 -13.986 14.027 1.00 94.94 327 ALA A C 1
ATOM 2628 O O . ALA A 1 327 ? 11.415 -15.126 13.592 1.00 94.94 327 ALA A O 1
ATOM 2629 N N . ALA A 1 328 ? 12.302 -13.747 15.124 1.00 95.94 328 ALA A N 1
ATOM 2630 C CA . ALA A 1 328 ? 12.791 -14.838 15.960 1.00 95.94 328 ALA A CA 1
ATOM 2631 C C . ALA A 1 328 ? 11.609 -15.629 16.548 1.00 95.94 328 ALA A C 1
ATOM 2633 O O . ALA A 1 328 ? 10.511 -15.091 16.712 1.00 95.94 328 ALA A O 1
ATOM 2634 N N . ALA A 1 329 ? 11.836 -16.896 16.901 1.00 95.88 329 ALA A N 1
ATOM 2635 C CA . ALA A 1 329 ? 10.801 -17.756 17.471 1.00 95.88 329 ALA A CA 1
ATOM 2636 C C . ALA A 1 329 ? 10.138 -17.128 18.715 1.00 95.88 329 ALA A C 1
ATOM 2638 O O . ALA A 1 329 ? 10.794 -16.465 19.525 1.00 95.88 329 ALA A O 1
ATOM 2639 N N . MET A 1 330 ? 8.843 -17.399 18.909 1.00 95.94 330 MET A N 1
ATOM 2640 C CA . MET A 1 330 ? 8.005 -16.798 19.962 1.00 95.94 330 MET A CA 1
ATOM 2641 C C . MET A 1 330 ? 8.453 -17.070 21.417 1.00 95.94 330 MET A C 1
ATOM 2643 O O . MET A 1 330 ? 7.899 -16.483 22.350 1.00 95.94 330 MET A O 1
ATOM 2647 N N . ARG A 1 331 ? 9.462 -17.933 21.616 1.00 95.75 331 ARG A N 1
ATOM 2648 C CA . ARG A 1 331 ? 10.161 -18.156 22.896 1.00 95.75 331 ARG A CA 1
ATOM 2649 C C . ARG A 1 331 ? 11.159 -17.043 23.255 1.00 95.75 331 ARG A C 1
ATOM 2651 O O . ARG A 1 331 ? 11.407 -16.806 24.434 1.00 95.75 331 ARG A O 1
ATOM 2658 N N . TYR A 1 332 ? 11.696 -16.332 22.262 1.00 95.88 332 TYR A N 1
ATOM 2659 C CA . TYR A 1 332 ? 12.659 -15.244 22.463 1.00 95.88 332 TYR A CA 1
ATOM 2660 C C . TYR A 1 332 ? 11.991 -13.867 22.500 1.00 95.88 332 TYR A C 1
ATOM 2662 O O . TYR A 1 332 ? 12.350 -13.046 23.344 1.00 95.88 332 TYR A O 1
ATOM 2670 N N . THR A 1 333 ? 11.016 -13.619 21.620 1.00 97.44 333 THR A N 1
ATOM 2671 C CA . THR A 1 333 ? 10.335 -12.320 21.519 1.00 97.44 333 THR A CA 1
ATOM 2672 C C . THR A 1 333 ? 9.329 -12.082 22.644 1.00 97.44 333 THR A C 1
ATOM 2674 O O . THR A 1 333 ? 8.770 -13.014 23.230 1.00 97.44 333 THR A O 1
ATOM 2677 N N . GLU A 1 334 ? 9.069 -10.809 22.931 1.00 97.69 334 GLU A N 1
ATOM 2678 C CA . GLU A 1 334 ? 8.085 -10.364 23.919 1.00 97.69 334 GLU A CA 1
ATOM 2679 C C . GLU A 1 334 ? 7.210 -9.242 23.358 1.00 97.69 334 GLU A C 1
ATOM 2681 O O . GLU A 1 334 ? 7.639 -8.495 22.480 1.00 97.69 334 GLU A O 1
ATOM 2686 N N . ALA A 1 335 ? 5.988 -9.095 23.870 1.00 97.81 335 ALA A N 1
ATOM 2687 C CA . ALA A 1 335 ? 5.045 -8.091 23.389 1.00 97.81 335 ALA A CA 1
ATOM 2688 C C . ALA A 1 335 ? 4.138 -7.508 24.488 1.00 97.81 335 ALA A C 1
ATOM 2690 O O . ALA A 1 335 ? 3.949 -8.097 25.557 1.00 97.81 335 ALA A O 1
ATOM 2691 N N . LYS A 1 336 ? 3.569 -6.330 24.199 1.00 97.62 336 LYS A N 1
ATOM 2692 C CA . LYS A 1 336 ? 2.465 -5.669 24.922 1.00 97.62 336 LYS A CA 1
ATOM 2693 C C . LYS A 1 336 ? 1.661 -4.762 23.973 1.00 97.62 336 LYS A C 1
ATOM 2695 O O . LYS A 1 336 ? 1.997 -4.648 22.799 1.00 97.62 336 LYS A O 1
ATOM 2700 N N . LEU A 1 337 ? 0.577 -4.140 24.434 1.00 98.06 337 LEU A N 1
ATOM 2701 C CA . LEU A 1 337 ? -0.243 -3.238 23.607 1.00 98.06 337 LEU A CA 1
ATOM 2702 C C . LEU A 1 337 ? 0.424 -1.864 23.429 1.00 98.06 337 LEU A C 1
ATOM 2704 O O . LEU A 1 337 ? 0.972 -1.315 24.387 1.00 98.06 337 LEU A O 1
ATOM 2708 N N . THR A 1 338 ? 0.305 -1.250 22.243 1.00 97.50 338 THR A N 1
ATOM 2709 C CA . THR A 1 338 ? 0.730 0.153 22.069 1.00 97.50 338 THR A CA 1
ATOM 2710 C C . THR A 1 338 ? -0.252 1.130 22.735 1.00 97.50 338 THR A C 1
ATOM 2712 O O . THR A 1 338 ? -1.451 0.846 22.857 1.00 97.50 338 THR A O 1
ATOM 2715 N N . PRO A 1 339 ? 0.196 2.346 23.110 1.00 96.81 339 PRO A N 1
ATOM 2716 C CA . PRO A 1 339 ? -0.689 3.405 23.604 1.00 96.81 339 PRO A CA 1
ATOM 2717 C C . PRO A 1 339 ? -1.850 3.777 22.671 1.00 96.81 339 PRO A C 1
ATOM 2719 O O . PRO A 1 339 ? -2.845 4.319 23.155 1.00 96.81 339 PRO A O 1
ATOM 2722 N N . LEU A 1 340 ? -1.737 3.492 21.367 1.00 95.88 340 LEU A N 1
ATOM 2723 C CA . LEU A 1 340 ? -2.798 3.705 20.382 1.00 95.88 340 LEU A CA 1
ATOM 2724 C C . LEU A 1 340 ? -3.775 2.519 20.310 1.00 95.88 340 LEU A C 1
ATOM 2726 O O . LEU A 1 340 ? -4.975 2.749 20.193 1.00 95.88 340 LEU A O 1
ATOM 2730 N N . ALA A 1 341 ? -3.323 1.267 20.448 1.00 96.75 341 ALA A N 1
ATOM 2731 C CA . ALA A 1 341 ? -4.222 0.105 20.491 1.00 96.75 341 ALA A CA 1
ATOM 2732 C C . ALA A 1 341 ? -5.228 0.177 21.655 1.00 96.75 341 ALA A C 1
ATOM 2734 O O . ALA A 1 341 ? -6.387 -0.211 21.509 1.00 96.75 341 ALA A O 1
ATOM 2735 N N . MET A 1 342 ? -4.837 0.798 22.774 1.00 97.00 342 MET A N 1
ATOM 2736 C CA . MET A 1 342 ? -5.747 1.120 23.881 1.00 97.00 342 MET A CA 1
ATOM 2737 C C . MET A 1 342 ? -6.901 2.069 23.498 1.00 97.00 342 MET A C 1
ATOM 2739 O O . MET A 1 342 ? -7.860 2.176 24.256 1.00 97.00 342 MET A O 1
ATOM 2743 N N . GLU A 1 343 ? -6.847 2.763 22.356 1.00 96.88 343 GLU A N 1
ATOM 2744 C CA . GLU A 1 343 ? -7.974 3.538 21.813 1.00 96.88 343 GLU A CA 1
ATOM 2745 C C . GLU A 1 343 ? -8.945 2.677 20.984 1.00 96.88 343 GLU A C 1
ATOM 2747 O O . GLU A 1 343 ? -10.109 3.048 20.843 1.00 96.88 343 GLU A O 1
ATOM 2752 N N . LEU A 1 344 ? -8.523 1.508 20.485 1.00 96.50 344 LEU A N 1
ATOM 2753 C CA . LEU A 1 344 ? -9.440 0.520 19.898 1.00 96.50 344 LEU A CA 1
ATOM 2754 C C . LEU A 1 344 ? -10.231 -0.214 20.986 1.00 96.50 344 LEU A C 1
ATOM 2756 O O . LEU A 1 344 ? -11.418 -0.464 20.810 1.00 96.50 344 LEU A O 1
ATOM 2760 N N . LEU A 1 345 ? -9.567 -0.529 22.102 1.00 96.62 345 LEU A N 1
ATOM 2761 C CA . LEU A 1 345 ? -10.068 -1.386 23.184 1.00 96.62 345 LEU A CA 1
ATOM 2762 C C . LEU A 1 345 ? -10.830 -0.639 24.302 1.00 96.62 345 LEU A C 1
ATOM 2764 O O . LEU A 1 345 ? -11.398 -1.277 25.185 1.00 96.62 345 LEU A O 1
ATOM 2768 N N . ARG A 1 346 ? -10.829 0.701 24.320 1.00 95.50 346 ARG A N 1
ATOM 2769 C CA . ARG A 1 346 ? -11.427 1.498 25.411 1.00 95.50 346 ARG A CA 1
ATOM 2770 C C . ARG A 1 346 ? -12.956 1.414 25.442 1.00 95.50 346 ARG A C 1
ATOM 2772 O O . ARG A 1 346 ? -13.596 1.495 24.401 1.00 95.50 346 ARG A O 1
ATOM 2779 N N . ASP A 1 347 ? -13.516 1.397 26.655 1.00 95.19 347 ASP A N 1
ATOM 2780 C CA . ASP A 1 347 ? -14.955 1.343 26.954 1.00 95.19 347 ASP A CA 1
ATOM 2781 C C . ASP A 1 347 ? -15.633 0.006 26.567 1.00 95.19 347 ASP A C 1
ATOM 2783 O O . ASP A 1 347 ? -16.864 -0.072 26.530 1.00 95.19 347 ASP A O 1
ATOM 2787 N N . LEU A 1 348 ? -14.864 -1.057 26.290 1.00 94.56 348 LEU A N 1
ATOM 2788 C CA . LEU A 1 348 ? -15.365 -2.397 25.940 1.00 94.56 348 LEU A CA 1
ATOM 2789 C C . LEU A 1 348 ? -16.268 -2.985 27.045 1.00 94.56 348 LEU A C 1
ATOM 2791 O O . LEU A 1 348 ? -17.302 -3.595 26.770 1.00 94.56 348 LEU A O 1
ATOM 2795 N N . GLU A 1 349 ? -15.921 -2.717 28.304 1.00 93.00 349 GLU A N 1
ATOM 2796 C CA . GLU A 1 349 ? -16.634 -3.140 29.510 1.00 93.00 349 GLU A CA 1
ATOM 2797 C C . GLU A 1 349 ? -18.016 -2.479 29.685 1.00 93.00 349 GLU A C 1
ATOM 2799 O O . GLU A 1 349 ? -18.853 -2.964 30.446 1.00 93.00 349 GLU A O 1
ATOM 2804 N N . LYS A 1 350 ? -18.293 -1.391 28.953 1.00 95.56 350 LYS A N 1
ATOM 2805 C CA . LYS A 1 350 ? -19.514 -0.569 29.077 1.00 95.56 350 LYS A CA 1
ATOM 2806 C C . LYS A 1 350 ? -20.622 -0.972 28.102 1.00 95.56 350 LYS A C 1
ATOM 2808 O O . LYS A 1 350 ? -21.422 -0.134 27.686 1.00 95.56 350 LYS A O 1
ATOM 2813 N N . ASN A 1 351 ? -20.659 -2.248 27.708 1.00 93.88 351 ASN A N 1
ATOM 2814 C CA . ASN A 1 351 ? -21.630 -2.800 26.751 1.00 93.88 351 ASN A CA 1
ATOM 2815 C C . ASN A 1 351 ? -21.688 -2.005 25.422 1.00 93.88 351 ASN A C 1
ATOM 2817 O O . ASN A 1 351 ? -22.754 -1.748 24.857 1.00 93.88 351 ASN A O 1
ATOM 2821 N N . THR A 1 352 ? -20.522 -1.551 24.953 1.00 94.81 352 THR A N 1
ATOM 2822 C CA . THR A 1 352 ? -20.358 -0.701 23.760 1.00 94.81 352 THR A CA 1
ATOM 2823 C C . THR A 1 352 ? -20.464 -1.461 22.446 1.00 94.81 352 THR A C 1
ATOM 2825 O O . THR A 1 352 ? -20.835 -0.869 21.437 1.00 94.81 352 THR A O 1
ATOM 2828 N N . VAL A 1 353 ? -20.179 -2.760 22.461 1.00 95.31 353 VAL A N 1
ATOM 2829 C CA . VAL A 1 353 ? -20.155 -3.645 21.288 1.00 95.31 353 VAL A CA 1
ATOM 2830 C C . VAL A 1 353 ? -21.094 -4.833 21.492 1.00 95.31 353 VAL A C 1
ATOM 2832 O O . VAL A 1 353 ? -21.708 -4.972 22.552 1.00 95.31 353 VAL A O 1
ATOM 2835 N N . HIS A 1 354 ? -21.265 -5.659 20.464 1.00 93.31 354 HIS A N 1
ATOM 2836 C CA . HIS A 1 354 ? -21.896 -6.968 20.618 1.00 93.31 354 HIS A CA 1
ATOM 2837 C C . HIS A 1 354 ? -20.857 -8.029 21.000 1.00 93.31 354 HIS A C 1
ATOM 2839 O O . HIS A 1 354 ? -19.665 -7.868 20.738 1.00 93.31 354 HIS A O 1
ATOM 2845 N N . TRP A 1 355 ? -21.342 -9.072 21.667 1.00 95.06 355 TRP A N 1
ATOM 2846 C CA . TRP A 1 355 ? -20.552 -10.169 22.206 1.00 95.06 355 TRP A CA 1
ATOM 2847 C C . TRP A 1 355 ? -21.194 -11.483 21.786 1.00 95.06 355 TRP A C 1
ATOM 2849 O O . TRP A 1 355 ? -22.352 -11.733 22.145 1.00 95.06 355 TRP A O 1
ATOM 2859 N N . SER A 1 356 ? -20.427 -12.312 21.093 1.00 93.44 356 SER A N 1
ATOM 2860 C CA . SER A 1 356 ? -20.770 -13.698 20.790 1.00 93.44 356 SER A CA 1
ATOM 2861 C C . SER A 1 356 ? -20.108 -14.636 21.800 1.00 93.44 356 SER A C 1
ATOM 2863 O O . SER A 1 356 ? -19.309 -14.209 22.641 1.00 93.44 356 SER A O 1
ATOM 2865 N N . LEU A 1 357 ? -20.472 -15.915 21.752 1.00 96.00 357 LEU A N 1
ATOM 2866 C CA . LEU A 1 357 ? -19.694 -16.964 22.403 1.00 96.00 357 LEU A CA 1
ATOM 2867 C C . LEU A 1 357 ? -18.419 -17.246 21.584 1.00 96.00 357 LEU A C 1
ATOM 2869 O O . LEU A 1 357 ? -18.337 -16.882 20.408 1.00 96.00 357 LEU A O 1
ATOM 2873 N N . ASN A 1 358 ? -17.405 -17.826 22.222 1.00 93.88 358 ASN A N 1
ATOM 2874 C CA . ASN A 1 358 ? -16.203 -18.317 21.544 1.00 93.88 358 ASN A CA 1
ATOM 2875 C C . ASN A 1 358 ? -16.463 -19.694 20.884 1.00 93.88 358 ASN A C 1
ATOM 2877 O O . ASN A 1 358 ? -17.587 -20.181 20.849 1.00 93.88 358 ASN A O 1
ATOM 2881 N N . PHE A 1 359 ? -15.419 -20.329 20.344 1.00 90.56 359 PHE A N 1
ATOM 2882 C CA . PHE A 1 359 ? -15.558 -21.538 19.521 1.00 90.56 359 PHE A CA 1
ATOM 2883 C C . PHE A 1 359 ? -16.003 -22.814 20.269 1.00 90.56 359 PHE A C 1
ATOM 2885 O O . PHE A 1 359 ? -16.352 -23.785 19.603 1.00 90.56 359 PHE A O 1
ATOM 2892 N N . ASP A 1 360 ? -15.968 -22.832 21.606 1.00 93.00 360 ASP A N 1
ATOM 2893 C CA . ASP A 1 360 ? -16.396 -23.961 22.451 1.00 93.00 360 ASP A CA 1
ATOM 2894 C C . ASP A 1 360 ? -17.577 -23.614 23.383 1.00 93.00 360 ASP A C 1
ATOM 2896 O O . ASP A 1 360 ? -17.893 -24.367 24.303 1.00 93.00 360 ASP A O 1
ATOM 2900 N N . ASP A 1 361 ? -18.224 -22.466 23.151 1.00 94.75 361 ASP A N 1
ATOM 2901 C CA . ASP A 1 361 ? -19.319 -21.897 23.948 1.00 94.75 361 ASP A CA 1
ATOM 2902 C C . ASP A 1 361 ? -19.015 -21.621 25.447 1.00 94.75 361 ASP A C 1
ATOM 2904 O O . ASP A 1 361 ? -19.922 -21.257 26.204 1.00 94.75 361 ASP A O 1
ATOM 2908 N N . THR A 1 362 ? -17.756 -21.717 25.907 1.00 94.88 362 THR A N 1
ATOM 2909 C CA . THR A 1 362 ? -17.397 -21.503 27.328 1.00 94.88 362 THR A CA 1
ATOM 2910 C C . THR A 1 362 ? -17.133 -20.041 27.711 1.00 94.88 362 THR A C 1
ATOM 2912 O O . THR A 1 362 ? -17.357 -19.646 28.861 1.00 94.88 362 THR A O 1
ATOM 2915 N N . LEU A 1 363 ? -16.666 -19.221 26.767 1.00 95.75 363 LEU A N 1
ATOM 2916 C CA . LEU A 1 363 ? -16.266 -17.822 26.952 1.00 95.75 363 LEU A CA 1
ATOM 2917 C C . LEU A 1 363 ? -17.043 -16.890 26.011 1.00 95.75 363 LEU A C 1
ATOM 2919 O O . LEU A 1 363 ? -17.896 -17.306 25.230 1.00 95.75 363 LEU A O 1
ATOM 2923 N N . LYS A 1 364 ? -16.760 -15.586 26.096 1.00 94.94 364 LYS A N 1
ATOM 2924 C CA . LYS A 1 364 ? -17.317 -14.570 25.194 1.00 94.94 364 LYS A CA 1
ATOM 2925 C C . LYS A 1 364 ? -16.216 -13.777 24.525 1.00 94.94 364 LYS A C 1
ATOM 2927 O O . LYS A 1 364 ? -15.268 -13.369 25.188 1.00 94.94 364 LYS A O 1
ATOM 2932 N N . GLU A 1 365 ? -16.402 -13.483 23.245 1.00 94.88 365 GLU A N 1
ATOM 2933 C CA . GLU A 1 365 ? -15.539 -12.573 22.497 1.00 94.88 365 GLU A CA 1
ATOM 2934 C C . GLU A 1 365 ? -16.339 -11.418 21.872 1.00 94.88 365 GLU A C 1
ATOM 2936 O O . GLU A 1 365 ? -17.534 -11.565 21.595 1.00 94.88 365 GLU A O 1
ATOM 2941 N N . PRO A 1 366 ? -15.720 -10.240 21.680 1.00 95.56 366 PRO A N 1
ATOM 2942 C CA . PRO A 1 366 ? -16.386 -9.104 21.060 1.00 95.56 366 PRO A CA 1
ATOM 2943 C C . PRO A 1 366 ? -16.398 -9.234 19.529 1.00 95.56 366 PRO A C 1
ATOM 2945 O O . PRO A 1 366 ? -15.347 -9.375 18.902 1.00 95.56 366 PRO A O 1
ATOM 2948 N N . ASP A 1 367 ? -17.571 -9.091 18.904 1.00 92.56 367 ASP A N 1
ATOM 2949 C CA . ASP A 1 367 ? -17.739 -9.209 17.441 1.00 92.56 367 ASP A CA 1
ATOM 2950 C C . ASP A 1 367 ? -16.911 -8.160 16.666 1.00 92.56 367 ASP A C 1
ATOM 2952 O O . ASP A 1 367 ? -16.475 -8.376 15.528 1.00 92.56 367 ASP A O 1
ATOM 2956 N N . MET A 1 368 ? -16.745 -6.992 17.299 1.00 93.75 368 MET A N 1
ATOM 2957 C CA . MET A 1 368 ? -16.082 -5.769 16.837 1.00 93.75 368 MET A CA 1
ATOM 2958 C C . MET A 1 368 ? -15.480 -5.042 18.046 1.00 93.75 368 MET A C 1
ATOM 2960 O O . MET A 1 368 ? -16.003 -5.161 19.153 1.00 93.75 368 MET A O 1
ATOM 2964 N N . LEU A 1 369 ? -14.423 -4.249 17.854 1.00 96.88 369 LEU A N 1
ATOM 2965 C CA . LEU A 1 369 ? -13.887 -3.375 18.910 1.00 96.88 369 LEU A CA 1
ATOM 2966 C C . LEU A 1 369 ? -14.537 -1.974 18.905 1.00 96.88 369 LEU A C 1
ATOM 2968 O O . LEU A 1 369 ? -14.936 -1.498 17.840 1.00 96.88 369 LEU A O 1
ATOM 2972 N N . PRO A 1 370 ? -14.597 -1.262 20.052 1.00 96.44 370 PRO A N 1
ATOM 2973 C CA . PRO A 1 370 ? -15.078 0.124 20.142 1.00 96.44 370 PRO A CA 1
ATOM 2974 C C . PRO A 1 370 ? -14.394 1.102 19.175 1.00 96.44 370 PRO A C 1
ATOM 2976 O O . PRO A 1 370 ? -15.022 2.063 18.734 1.00 96.44 370 PRO A O 1
ATOM 2979 N N . GLY A 1 371 ? -13.128 0.855 18.821 1.00 95.12 371 GLY A N 1
ATOM 2980 C CA . GLY A 1 371 ? -12.523 1.362 17.586 1.00 95.12 371 GLY A CA 1
ATOM 2981 C C . GLY A 1 371 ? -12.451 2.887 17.477 1.00 95.12 371 GLY A C 1
ATOM 2982 O O . GLY A 1 371 ? -12.816 3.425 16.440 1.00 95.12 371 GLY A O 1
ATOM 2983 N N . ARG A 1 372 ? -12.008 3.610 18.518 1.00 95.19 372 ARG A N 1
ATOM 2984 C CA . ARG A 1 372 ? -12.163 5.083 18.618 1.00 95.19 372 ARG A CA 1
ATOM 2985 C C . ARG A 1 372 ? -11.342 5.912 17.610 1.00 95.19 372 ARG A C 1
ATOM 2987 O O . ARG A 1 372 ? -11.387 7.141 17.656 1.00 95.19 372 ARG A O 1
ATOM 2994 N N . PHE A 1 373 ? -10.602 5.277 16.700 1.00 96.56 373 PHE A N 1
ATOM 2995 C CA . PHE A 1 373 ? -10.018 5.910 15.512 1.00 96.56 373 PHE A CA 1
ATOM 2996 C C . PHE A 1 373 ? -10.254 5.035 14.262 1.00 96.56 373 PHE A C 1
ATOM 2998 O O . PHE A 1 373 ? -10.362 3.815 14.398 1.00 96.56 373 PHE A O 1
ATOM 3005 N N . PRO A 1 374 ? -10.308 5.617 13.043 1.00 96.94 374 PRO A N 1
ATOM 3006 C CA . PRO A 1 374 ? -10.668 4.919 11.798 1.00 96.94 374 PRO A CA 1
ATOM 3007 C C . PRO A 1 374 ? -9.545 4.004 11.269 1.00 96.94 374 PRO A C 1
ATOM 3009 O O . PRO A 1 374 ? -8.958 4.231 10.209 1.00 96.94 374 PRO A O 1
ATOM 3012 N N . ASN A 1 375 ? -9.241 2.955 12.032 1.00 97.88 375 ASN A N 1
ATOM 3013 C CA . ASN A 1 375 ? -8.116 2.041 11.846 1.00 97.88 375 ASN A CA 1
ATOM 3014 C C . ASN A 1 375 ? -8.060 1.393 10.450 1.00 97.88 375 ASN A C 1
ATOM 3016 O O . ASN A 1 375 ? -6.970 1.299 9.892 1.00 97.88 375 ASN A O 1
ATOM 3020 N N . LEU A 1 376 ? -9.210 1.061 9.843 1.00 97.56 376 LEU A N 1
ATOM 3021 C CA . LEU A 1 376 ? -9.276 0.504 8.482 1.00 97.56 376 LEU A CA 1
ATOM 3022 C C . LEU A 1 376 ? -8.563 1.379 7.439 1.00 97.56 376 LEU A C 1
ATOM 3024 O O . LEU A 1 376 ? -7.890 0.858 6.556 1.00 97.56 376 LEU A O 1
ATOM 3028 N N . LEU A 1 377 ? -8.708 2.703 7.535 1.00 97.62 377 LEU A N 1
ATOM 3029 C CA . LEU A 1 377 ? -8.037 3.637 6.629 1.00 97.62 377 LEU A CA 1
ATOM 3030 C C . LEU A 1 377 ? -6.612 3.935 7.096 1.00 97.62 377 LEU A C 1
ATOM 3032 O O . LEU A 1 377 ? -5.716 4.039 6.268 1.00 97.62 377 LEU A O 1
ATOM 3036 N N . VAL A 1 378 ? -6.394 4.069 8.407 1.00 97.44 378 VAL A N 1
ATOM 3037 C CA . VAL A 1 378 ? -5.089 4.451 8.973 1.00 97.44 378 VAL A CA 1
ATOM 3038 C C . VAL A 1 378 ? -4.031 3.377 8.728 1.00 97.44 378 VAL A C 1
ATOM 3040 O O . VAL A 1 378 ? -2.974 3.679 8.181 1.00 97.44 378 VAL A O 1
ATOM 3043 N N . ASN A 1 379 ? -4.320 2.129 9.092 1.00 97.25 379 ASN A N 1
ATOM 3044 C CA . ASN A 1 379 ? -3.395 1.009 8.933 1.00 97.25 379 ASN A CA 1
ATOM 3045 C C . ASN A 1 379 ? -3.563 0.262 7.606 1.00 97.25 379 ASN A C 1
ATOM 3047 O O . ASN A 1 379 ? -2.624 -0.400 7.167 1.00 97.25 379 ASN A O 1
ATOM 3051 N N . GLY A 1 380 ? -4.713 0.401 6.945 1.00 95.56 380 GLY A N 1
ATOM 3052 C CA . GLY A 1 380 ? -5.019 -0.359 5.740 1.00 95.56 380 GLY A CA 1
ATOM 3053 C C . GLY A 1 380 ? -5.251 -1.844 6.025 1.00 95.56 380 GLY A C 1
ATOM 3054 O O . GLY A 1 380 ? -5.337 -2.288 7.171 1.00 95.56 380 GLY A O 1
ATOM 3055 N N . THR A 1 381 ? -5.361 -2.635 4.961 1.00 94.00 381 THR A N 1
ATOM 3056 C CA . THR A 1 381 ? -5.374 -4.100 5.037 1.00 94.00 381 THR A CA 1
ATOM 3057 C C . THR A 1 381 ? -5.053 -4.715 3.677 1.00 94.00 381 THR A C 1
ATOM 3059 O O . THR A 1 381 ? -5.250 -4.088 2.638 1.00 94.00 381 THR A O 1
ATOM 3062 N N . SER A 1 382 ? -4.633 -5.975 3.669 1.00 92.69 382 SER A N 1
ATOM 3063 C CA . SER A 1 382 ? -4.587 -6.806 2.464 1.00 92.69 382 SER A CA 1
ATOM 3064 C C . SER A 1 382 ? -5.110 -8.205 2.786 1.00 92.69 382 SER A C 1
ATOM 3066 O O . SER A 1 382 ? -4.962 -8.699 3.908 1.00 92.69 382 SER A O 1
ATOM 3068 N N . GLY A 1 383 ? -5.790 -8.845 1.838 1.00 87.94 383 GLY A N 1
ATOM 3069 C CA . GLY A 1 383 ? -6.371 -10.169 2.044 1.00 87.94 383 GLY A CA 1
ATOM 3070 C C . GLY A 1 383 ? -6.958 -10.763 0.774 1.00 87.94 383 GLY A C 1
ATOM 3071 O O . GLY A 1 383 ? -7.567 -10.057 -0.026 1.00 87.94 383 GLY A O 1
ATOM 3072 N N . ILE A 1 384 ? -6.795 -12.072 0.619 1.00 89.50 384 ILE A N 1
ATOM 3073 C CA . ILE A 1 384 ? -7.389 -12.868 -0.454 1.00 89.50 384 ILE A CA 1
ATOM 3074 C C . ILE A 1 384 ? -8.376 -13.830 0.211 1.00 89.50 384 ILE A C 1
ATOM 3076 O O . ILE A 1 384 ? -8.044 -14.451 1.219 1.00 89.50 384 ILE A O 1
ATOM 3080 N N . ALA A 1 385 ? -9.589 -13.907 -0.324 1.00 88.88 385 ALA A N 1
ATOM 3081 C CA . ALA A 1 385 ? -10.638 -14.835 0.078 1.00 88.88 385 ALA A CA 1
ATOM 3082 C C . ALA A 1 385 ? -11.080 -15.658 -1.143 1.00 88.88 385 ALA A C 1
ATOM 3084 O O . ALA A 1 385 ? -10.588 -15.459 -2.257 1.00 88.88 385 ALA A O 1
ATOM 3085 N N . VAL A 1 386 ? -12.058 -16.545 -0.965 1.00 87.88 386 VAL A N 1
ATOM 3086 C CA . VAL A 1 386 ? -12.709 -17.203 -2.103 1.00 87.88 386 VAL A CA 1
ATOM 3087 C C . VAL A 1 386 ? -13.525 -16.164 -2.885 1.00 87.88 386 VAL A C 1
ATOM 3089 O O . VAL A 1 386 ? -14.379 -15.479 -2.326 1.00 87.88 386 VAL A O 1
ATOM 3092 N N . GLY A 1 387 ? -13.235 -16.006 -4.180 1.00 87.06 387 GLY A N 1
ATOM 3093 C CA . GLY A 1 387 ? -13.968 -15.130 -5.110 1.00 87.06 387 GLY A CA 1
ATOM 3094 C C . GLY A 1 387 ? -13.804 -13.612 -4.914 1.00 87.06 387 GLY A C 1
ATOM 3095 O O . GLY A 1 387 ? -14.093 -12.852 -5.838 1.00 87.06 387 GLY A O 1
ATOM 3096 N N . VAL A 1 388 ? -13.317 -13.147 -3.758 1.00 91.94 388 VAL A N 1
ATOM 3097 C CA . VAL A 1 388 ? -13.093 -11.724 -3.450 1.00 91.94 388 VAL A CA 1
ATOM 3098 C C . VAL A 1 388 ? -11.728 -11.488 -2.805 1.00 91.94 388 VAL A C 1
ATOM 3100 O O . VAL A 1 388 ? -11.163 -12.357 -2.150 1.00 91.94 388 VAL A O 1
ATOM 3103 N N . ALA A 1 389 ? -11.196 -10.280 -2.961 1.00 93.88 389 ALA A N 1
ATOM 3104 C CA . ALA A 1 389 ? -9.955 -9.843 -2.326 1.00 93.88 389 ALA A CA 1
ATOM 3105 C C . ALA A 1 389 ? -10.093 -8.393 -1.848 1.00 93.88 389 ALA A C 1
ATOM 3107 O O . ALA A 1 389 ? -10.972 -7.666 -2.311 1.00 93.88 389 ALA A O 1
ATOM 3108 N N . THR A 1 390 ? -9.199 -7.962 -0.962 1.00 95.75 390 THR A N 1
ATOM 3109 C CA . THR A 1 390 ? -9.093 -6.587 -0.466 1.00 95.75 390 THR A CA 1
ATOM 3110 C C . THR A 1 390 ? -7.640 -6.123 -0.450 1.00 95.75 390 THR A C 1
ATOM 3112 O O . THR A 1 390 ? -6.729 -6.901 -0.161 1.00 95.75 390 THR A O 1
ATOM 3115 N N . ASN A 1 391 ? -7.427 -4.853 -0.782 1.00 96.62 391 ASN A N 1
ATOM 3116 C CA . ASN A 1 391 ? -6.148 -4.165 -0.670 1.00 96.62 391 ASN A CA 1
ATOM 3117 C C . ASN A 1 391 ? -6.406 -2.668 -0.426 1.00 96.62 391 ASN A C 1
ATOM 3119 O O . ASN A 1 391 ? -6.548 -1.873 -1.361 1.00 96.62 391 ASN A O 1
ATOM 3123 N N . ILE A 1 392 ? -6.540 -2.308 0.850 1.00 97.25 392 ILE A N 1
ATOM 3124 C CA . ILE A 1 392 ? -6.787 -0.946 1.333 1.00 97.25 392 ILE A CA 1
ATOM 3125 C C . ILE A 1 392 ? -5.438 -0.372 1.775 1.00 97.25 392 ILE A C 1
ATOM 3127 O O . ILE A 1 392 ? -4.824 -0.936 2.682 1.00 97.25 392 ILE A O 1
ATOM 3131 N N . PRO A 1 393 ? -4.947 0.721 1.168 1.00 96.56 393 PRO A N 1
ATOM 3132 C CA . PRO A 1 393 ? -3.676 1.304 1.571 1.00 96.56 393 PRO A CA 1
ATOM 3133 C C . PRO A 1 393 ? -3.798 2.046 2.919 1.00 96.56 393 PRO A C 1
ATOM 3135 O O . PRO A 1 393 ? -4.877 2.552 3.239 1.00 96.56 393 PRO A O 1
ATOM 3138 N N . PRO A 1 394 ? -2.706 2.158 3.695 1.00 97.31 394 PRO A N 1
ATOM 3139 C CA . PRO A 1 394 ? -2.651 2.982 4.902 1.00 97.31 394 PRO A CA 1
ATOM 3140 C C . PRO A 1 394 ? -2.730 4.489 4.606 1.00 97.31 394 PRO A C 1
ATOM 3142 O O . PRO A 1 394 ? -2.365 4.955 3.524 1.00 97.31 394 PRO A O 1
ATOM 3145 N N . HIS A 1 395 ? -3.156 5.267 5.600 1.00 97.38 395 HIS A N 1
ATOM 3146 C CA . HIS A 1 395 ? -3.338 6.720 5.532 1.00 97.38 395 HIS A CA 1
ATOM 3147 C C . HIS A 1 395 ? -2.888 7.397 6.834 1.00 97.38 395 HIS A C 1
ATOM 3149 O O . HIS A 1 395 ? -2.789 6.781 7.895 1.00 97.38 395 HIS A O 1
ATOM 3155 N N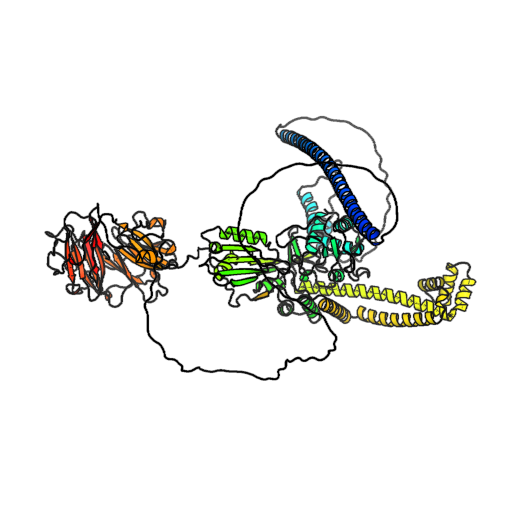 . ASN A 1 396 ? -2.645 8.707 6.781 1.00 97.56 396 ASN A N 1
ATOM 3156 C CA . ASN A 1 396 ? -2.183 9.448 7.948 1.00 97.56 396 ASN A CA 1
ATOM 3157 C C . ASN A 1 396 ? -3.309 9.631 8.988 1.00 97.56 396 ASN A C 1
ATOM 3159 O O . ASN A 1 396 ? -4.358 10.194 8.679 1.00 97.56 396 ASN A O 1
ATOM 3163 N N . LEU A 1 397 ? -3.074 9.224 10.242 1.00 96.56 397 LEU A N 1
ATOM 3164 C CA . LEU A 1 397 ? -4.052 9.318 11.339 1.00 96.56 397 LEU A CA 1
ATOM 3165 C C . LEU A 1 397 ? -4.642 10.731 11.514 1.00 96.56 397 LEU A C 1
ATOM 3167 O O . LEU A 1 397 ? -5.848 10.875 11.719 1.00 96.56 397 LEU A O 1
ATOM 3171 N N . GLY A 1 398 ? -3.814 11.774 11.413 1.00 96.81 398 GLY A N 1
ATOM 3172 C CA . GLY A 1 398 ? -4.256 13.159 11.563 1.00 96.81 398 GLY A CA 1
ATOM 3173 C C . GLY A 1 398 ? -5.123 13.639 10.400 1.00 96.81 398 GLY A C 1
ATOM 3174 O O . GLY A 1 398 ? -6.113 14.334 10.628 1.00 96.81 398 GLY A O 1
ATOM 3175 N N . GLU A 1 399 ? -4.786 13.237 9.173 1.00 97.38 399 GLU A N 1
ATOM 3176 C CA . GLU A 1 399 ? -5.558 13.519 7.955 1.00 97.38 399 GLU A CA 1
ATOM 3177 C C . GLU A 1 399 ? -6.917 12.810 7.962 1.00 97.38 399 GLU A C 1
ATOM 3179 O O . GLU A 1 399 ? -7.947 13.460 7.773 1.00 97.38 399 GLU A O 1
ATOM 3184 N N . VAL A 1 400 ? -6.954 11.503 8.255 1.00 97.69 400 VAL A N 1
ATOM 3185 C CA . VAL A 1 400 ? -8.220 10.752 8.286 1.00 97.69 400 VAL A CA 1
ATOM 3186 C C . VAL A 1 400 ? -9.141 11.284 9.385 1.00 97.69 400 VAL A C 1
ATOM 3188 O O . VAL A 1 400 ? -10.332 11.462 9.138 1.00 97.69 400 VAL A O 1
ATOM 3191 N N . ILE A 1 401 ? -8.613 11.639 10.565 1.00 97.75 401 ILE A N 1
ATOM 3192 C CA . ILE A 1 401 ? -9.423 12.291 11.606 1.00 97.75 401 ILE A CA 1
ATOM 3193 C C . ILE A 1 401 ? -9.956 13.656 11.133 1.00 97.75 401 ILE A C 1
ATOM 3195 O O . ILE A 1 401 ? -11.122 13.957 11.389 1.00 97.75 401 ILE A O 1
ATOM 3199 N N . ASN A 1 402 ? -9.174 14.462 10.402 1.00 97.25 402 ASN A N 1
ATOM 3200 C CA . ASN A 1 402 ? -9.690 15.708 9.817 1.00 97.25 402 ASN A CA 1
ATOM 3201 C C . ASN A 1 402 ? -10.850 15.437 8.841 1.00 97.25 402 ASN A C 1
ATOM 3203 O O . ASN A 1 402 ? -11.864 16.128 8.907 1.00 97.25 402 ASN A O 1
ATOM 3207 N N . GLY A 1 403 ? -10.723 14.429 7.971 1.00 96.88 403 GLY A N 1
ATOM 3208 C CA . GLY A 1 403 ? -11.770 14.046 7.019 1.00 96.88 403 GLY A CA 1
ATOM 3209 C C . GLY A 1 403 ? -13.047 13.541 7.699 1.00 96.88 403 GLY A C 1
ATOM 3210 O O . GLY A 1 403 ? -14.147 13.975 7.361 1.00 96.88 403 GLY A O 1
ATOM 3211 N N . VAL A 1 404 ? -12.911 12.703 8.731 1.00 97.25 404 VAL A N 1
ATOM 3212 C CA . VAL A 1 404 ? -14.032 12.250 9.573 1.00 97.25 404 VAL A CA 1
ATOM 3213 C C . VAL A 1 404 ? -14.735 13.435 10.249 1.00 97.25 404 VAL A C 1
ATOM 3215 O O . VAL A 1 404 ? -15.964 13.509 10.242 1.00 97.25 404 VAL A O 1
ATOM 3218 N N . VAL A 1 405 ? -13.982 14.399 10.789 1.00 97.25 405 VAL A N 1
ATOM 3219 C CA . VAL A 1 405 ? -14.550 15.617 11.391 1.00 97.25 405 VAL A CA 1
ATOM 3220 C C . VAL A 1 405 ? -15.251 16.491 10.345 1.00 97.25 405 VAL A C 1
ATOM 3222 O O . VAL A 1 405 ? -16.352 16.971 10.611 1.00 97.25 405 VAL A O 1
ATOM 3225 N N . ALA A 1 406 ? -14.683 16.645 9.146 1.00 96.88 406 ALA A N 1
ATOM 3226 C CA . ALA A 1 406 ? -15.304 17.389 8.050 1.00 96.88 406 ALA A CA 1
ATOM 3227 C C . ALA A 1 406 ? -16.615 16.737 7.565 1.00 96.88 406 ALA A C 1
ATOM 3229 O O . ALA A 1 406 ? -17.583 17.442 7.289 1.00 96.88 406 ALA A O 1
ATOM 3230 N N . TYR A 1 407 ? -16.689 15.401 7.529 1.00 96.75 407 TYR A N 1
ATOM 3231 C CA . TYR A 1 407 ? -17.925 14.667 7.225 1.00 96.75 407 TYR A CA 1
ATOM 3232 C C . TYR A 1 407 ? -18.997 14.825 8.319 1.00 96.75 407 TYR A C 1
ATOM 3234 O O . TYR A 1 407 ? -20.184 14.939 8.014 1.00 96.75 407 TYR A O 1
ATOM 3242 N N . ILE A 1 408 ? -18.595 14.888 9.595 1.00 95.56 408 ILE A N 1
ATOM 3243 C CA . ILE A 1 408 ? -19.504 15.180 10.719 1.00 95.56 408 ILE A CA 1
ATOM 3244 C C . ILE A 1 408 ? -20.082 16.607 10.624 1.00 95.56 408 ILE A C 1
ATOM 3246 O O . ILE A 1 408 ? -21.235 16.827 11.000 1.00 95.56 408 ILE A O 1
ATOM 3250 N N . GLU A 1 409 ? -19.314 17.575 10.117 1.00 94.62 409 GLU A N 1
ATOM 3251 C CA . GLU A 1 409 ? -19.781 18.953 9.898 1.00 94.62 409 GLU A CA 1
ATOM 3252 C C . GLU A 1 409 ? -20.628 19.110 8.627 1.00 94.62 409 GLU A C 1
ATOM 3254 O O . GLU A 1 409 ? -21.615 19.847 8.634 1.00 94.62 409 GLU A O 1
ATOM 3259 N N . ASN A 1 410 ? -20.275 18.403 7.550 1.00 94.19 410 ASN A N 1
ATOM 3260 C CA . ASN A 1 410 ? -20.987 18.408 6.278 1.00 94.19 410 ASN A CA 1
ATOM 3261 C C . ASN A 1 410 ? -21.124 16.984 5.716 1.00 94.19 410 ASN A C 1
ATOM 3263 O O . ASN A 1 410 ? -20.267 16.501 4.977 1.00 94.19 410 ASN A O 1
ATOM 3267 N N . ASN A 1 411 ? -22.271 16.349 5.965 1.00 89.94 411 ASN A N 1
ATOM 3268 C CA . ASN A 1 411 ? -22.591 15.015 5.445 1.00 89.94 411 ASN A CA 1
ATOM 3269 C C . ASN A 1 411 ? -22.863 14.965 3.923 1.00 89.94 411 ASN A C 1
ATOM 3271 O O . ASN A 1 411 ? -23.261 13.922 3.409 1.00 89.94 411 ASN A O 1
ATOM 3275 N N . LYS A 1 412 ? -22.684 16.082 3.205 1.00 92.88 412 LYS A N 1
ATOM 3276 C CA . LYS A 1 412 ? -22.735 16.182 1.737 1.00 92.88 412 LYS A CA 1
ATOM 3277 C C . LYS A 1 412 ? -21.390 16.593 1.125 1.00 92.88 412 LYS A C 1
ATOM 3279 O O . LYS A 1 412 ? -21.358 17.011 -0.030 1.00 92.88 412 LYS A O 1
ATOM 3284 N N . ILE A 1 413 ? -20.297 16.515 1.889 1.00 95.44 413 ILE A N 1
ATOM 3285 C CA . ILE A 1 413 ? -18.941 16.767 1.390 1.00 95.44 413 ILE A CA 1
ATOM 3286 C C . ILE A 1 413 ? -18.624 15.846 0.202 1.00 95.44 413 ILE A C 1
ATOM 3288 O O . ILE A 1 413 ? -18.820 14.633 0.268 1.00 95.44 413 ILE A O 1
ATOM 3292 N N . THR A 1 414 ? -18.147 16.421 -0.901 1.00 95.12 414 THR A N 1
ATOM 3293 C CA . THR A 1 414 ? -17.792 15.655 -2.105 1.00 95.12 414 THR A CA 1
ATOM 3294 C C . THR A 1 414 ? -16.413 15.009 -1.970 1.00 95.12 414 THR A C 1
ATOM 3296 O O . THR A 1 414 ? -15.566 15.479 -1.208 1.00 95.12 414 THR A O 1
ATOM 3299 N N . THR A 1 415 ? -16.117 13.964 -2.749 1.00 93.50 415 THR A N 1
ATOM 3300 C CA . THR A 1 415 ? -14.802 13.294 -2.696 1.00 93.50 415 THR A CA 1
ATOM 3301 C C . THR A 1 415 ? -13.654 14.253 -3.029 1.00 93.50 415 THR A C 1
ATOM 3303 O O . THR A 1 415 ? -12.612 14.218 -2.382 1.00 93.50 415 THR A O 1
ATOM 3306 N N . ALA A 1 416 ? -13.865 15.189 -3.962 1.00 91.94 416 ALA A N 1
ATOM 3307 C CA . ALA A 1 416 ? -12.895 16.235 -4.304 1.00 91.94 416 ALA A CA 1
ATOM 3308 C C . ALA A 1 416 ? -12.654 17.258 -3.169 1.00 91.94 416 ALA A C 1
ATOM 3310 O O . ALA A 1 416 ? -11.608 17.907 -3.127 1.00 91.94 416 ALA A O 1
ATOM 3311 N N . GLU A 1 417 ? -13.596 17.411 -2.237 1.00 94.06 417 GLU A N 1
ATOM 3312 C CA . GLU A 1 417 ? -13.411 18.195 -1.013 1.00 94.06 417 GLU A CA 1
ATOM 3313 C C . GLU A 1 417 ? -12.787 17.356 0.104 1.00 94.06 417 GLU A C 1
ATOM 3315 O O . GLU A 1 417 ? -11.899 17.848 0.795 1.00 94.06 417 GLU A O 1
ATOM 3320 N N . MET A 1 418 ? -13.165 16.081 0.231 1.00 94.81 418 MET A N 1
ATOM 3321 C CA . MET A 1 418 ? -12.539 15.135 1.161 1.00 94.81 418 MET A CA 1
ATOM 3322 C C . MET A 1 418 ? -11.035 14.979 0.885 1.00 94.81 418 MET A C 1
ATOM 3324 O O . MET A 1 418 ? -10.234 14.970 1.817 1.00 94.81 418 MET A O 1
ATOM 3328 N N . MET A 1 419 ? -10.624 14.986 -0.388 1.00 93.75 419 MET A N 1
ATOM 3329 C CA . MET A 1 419 ? -9.211 14.982 -0.800 1.00 93.75 419 MET A CA 1
ATOM 3330 C C . MET A 1 419 ? -8.418 16.238 -0.391 1.00 93.75 419 MET A C 1
ATOM 3332 O O . MET A 1 419 ? -7.196 16.246 -0.507 1.00 93.75 419 MET A O 1
ATOM 3336 N N . LYS A 1 420 ? -9.061 17.296 0.125 1.00 94.06 420 LYS A N 1
ATOM 3337 C CA . LYS A 1 420 ? -8.357 18.425 0.768 1.00 94.06 420 LYS A CA 1
ATOM 3338 C C . LYS A 1 420 ? -7.919 18.087 2.199 1.00 94.06 420 LYS A C 1
ATOM 3340 O O . LYS A 1 420 ? -6.988 18.704 2.705 1.00 94.06 420 LYS A O 1
ATOM 3345 N N . TYR A 1 421 ? -8.584 17.119 2.835 1.00 95.69 421 TYR A N 1
ATOM 3346 C CA . TYR A 1 421 ? -8.288 16.634 4.185 1.00 95.69 421 TYR A CA 1
ATOM 3347 C C . TYR A 1 421 ? -7.492 15.321 4.179 1.00 95.69 421 TYR A C 1
ATOM 3349 O O . TYR A 1 421 ? -6.671 15.132 5.069 1.00 95.69 421 TYR A O 1
ATOM 3357 N N . ILE A 1 422 ? -7.714 14.455 3.178 1.00 95.94 422 ILE A N 1
ATOM 3358 C CA . ILE A 1 422 ? -7.034 13.161 2.969 1.00 95.94 422 ILE A CA 1
ATOM 3359 C C . ILE A 1 422 ? -6.476 13.110 1.526 1.00 95.94 422 ILE A C 1
ATOM 3361 O O . ILE A 1 422 ? -7.125 12.553 0.636 1.00 95.94 422 ILE A O 1
ATOM 3365 N N . PRO A 1 423 ? -5.308 13.717 1.234 1.00 93.31 423 PRO A N 1
ATOM 3366 C CA . PRO A 1 423 ? -4.866 13.925 -0.151 1.00 93.31 423 PRO A CA 1
ATOM 3367 C C . PRO A 1 423 ? -4.472 12.650 -0.909 1.00 93.31 423 PRO A C 1
ATOM 3369 O O . PRO A 1 423 ? -4.703 12.557 -2.113 1.00 93.31 423 PRO A O 1
ATOM 3372 N N . ALA A 1 424 ? -3.872 11.678 -0.217 1.00 94.75 424 ALA A N 1
ATOM 3373 C CA . ALA A 1 424 ? -3.390 10.402 -0.755 1.00 94.75 424 ALA A CA 1
ATOM 3374 C C . ALA A 1 424 ? -3.162 9.398 0.399 1.00 94.75 424 ALA A C 1
ATOM 3376 O O . ALA A 1 424 ? -3.175 9.816 1.561 1.00 94.75 424 ALA A O 1
ATOM 3377 N N . PRO A 1 425 ? -2.862 8.118 0.119 1.00 96.25 425 PRO A N 1
ATOM 3378 C CA . PRO A 1 425 ? -2.285 7.208 1.107 1.00 96.25 425 PRO A CA 1
ATOM 3379 C C . PRO A 1 425 ? -1.028 7.762 1.791 1.00 96.25 425 PRO A C 1
ATOM 3381 O O . PRO A 1 425 ? -0.382 8.681 1.284 1.00 96.25 425 PRO A O 1
ATOM 3384 N N . ASP A 1 426 ? -0.669 7.206 2.943 1.00 96.56 426 ASP A N 1
ATOM 3385 C CA . ASP A 1 426 ? 0.554 7.528 3.686 1.00 96.56 426 ASP A CA 1
ATOM 3386 C C . ASP A 1 426 ? 1.190 6.220 4.165 1.00 96.56 426 ASP A C 1
ATOM 3388 O O . ASP A 1 426 ? 0.774 5.642 5.169 1.00 96.56 426 ASP A O 1
ATOM 3392 N N . PHE A 1 427 ? 2.158 5.718 3.403 1.00 96.44 427 PHE A N 1
ATOM 3393 C CA . PHE A 1 427 ? 2.777 4.420 3.635 1.00 96.44 427 PHE A CA 1
ATOM 3394 C C . PHE A 1 427 ? 3.815 4.476 4.764 1.00 96.44 427 PHE A C 1
ATOM 3396 O O . PHE A 1 427 ? 4.541 5.467 4.891 1.00 96.44 427 PHE A O 1
ATOM 3403 N N . PRO A 1 428 ? 3.945 3.405 5.571 1.00 94.31 428 PRO A N 1
ATOM 3404 C CA . PRO A 1 428 ? 4.961 3.329 6.618 1.00 94.31 428 PRO A CA 1
ATOM 3405 C C . PRO A 1 428 ? 6.386 3.527 6.083 1.00 94.31 428 PRO A C 1
ATOM 3407 O O . PRO A 1 428 ? 7.164 4.236 6.713 1.00 94.31 428 PRO A O 1
ATOM 3410 N N . THR A 1 429 ? 6.716 2.996 4.904 1.00 92.81 429 THR A N 1
ATOM 3411 C CA . THR A 1 429 ? 8.053 3.117 4.290 1.00 92.81 429 THR A CA 1
ATOM 3412 C C . THR A 1 429 ? 8.320 4.467 3.605 1.00 92.81 429 THR A C 1
ATOM 3414 O O . THR A 1 429 ? 9.411 4.672 3.079 1.00 92.81 429 THR A O 1
ATOM 3417 N N . GLY A 1 430 ? 7.356 5.400 3.600 1.00 91.69 430 GLY A N 1
ATOM 3418 C CA . GLY A 1 430 ? 7.484 6.703 2.942 1.00 91.69 430 GLY A CA 1
ATOM 3419 C C . GLY A 1 430 ? 7.300 6.626 1.425 1.00 91.69 430 GLY A C 1
ATOM 3420 O O . GLY A 1 430 ? 6.216 6.281 0.945 1.00 91.69 430 GLY A O 1
ATOM 3421 N N . GLY A 1 431 ? 8.325 7.010 0.669 1.00 91.56 431 GLY A N 1
ATOM 3422 C CA . GLY A 1 431 ? 8.340 6.987 -0.792 1.00 91.56 431 GLY A CA 1
ATOM 3423 C C . GLY A 1 431 ? 7.610 8.166 -1.445 1.00 91.56 431 GLY A C 1
ATOM 3424 O O . GLY A 1 431 ? 7.173 9.122 -0.794 1.00 91.56 431 GLY A O 1
ATOM 3425 N N . ILE A 1 432 ? 7.496 8.100 -2.772 1.00 93.25 432 ILE A N 1
ATOM 3426 C CA . ILE A 1 432 ? 6.874 9.114 -3.629 1.00 93.25 432 ILE A CA 1
ATOM 3427 C C . ILE A 1 432 ? 5.649 8.496 -4.312 1.00 93.25 432 ILE A C 1
ATOM 3429 O O . ILE A 1 432 ? 5.770 7.588 -5.132 1.00 93.25 432 ILE A O 1
ATOM 3433 N N . ILE A 1 433 ? 4.461 9.004 -3.994 1.00 93.31 433 ILE A N 1
ATOM 3434 C CA . ILE A 1 433 ? 3.199 8.636 -4.638 1.00 93.31 433 ILE A CA 1
ATOM 3435 C C . ILE A 1 433 ? 3.001 9.534 -5.858 1.00 93.31 433 ILE A C 1
ATOM 3437 O O . ILE A 1 433 ? 2.902 10.757 -5.730 1.00 93.31 433 ILE A O 1
ATOM 3441 N N . ILE A 1 434 ? 2.899 8.930 -7.043 1.00 87.56 434 ILE A N 1
ATOM 3442 C CA . ILE A 1 434 ? 2.582 9.649 -8.280 1.00 87.56 434 ILE A CA 1
ATOM 3443 C C . ILE A 1 434 ? 1.057 9.714 -8.413 1.00 87.56 434 ILE A C 1
ATOM 3445 O O . ILE A 1 434 ? 0.408 8.794 -8.914 1.00 87.56 434 ILE A O 1
ATOM 3449 N N . ALA A 1 435 ? 0.476 10.806 -7.920 1.00 77.12 435 ALA A N 1
ATOM 3450 C CA . ALA A 1 435 ? -0.960 11.043 -7.931 1.00 77.12 435 ALA A CA 1
ATOM 3451 C C . ALA A 1 435 ? -1.427 11.503 -9.324 1.00 77.12 435 ALA A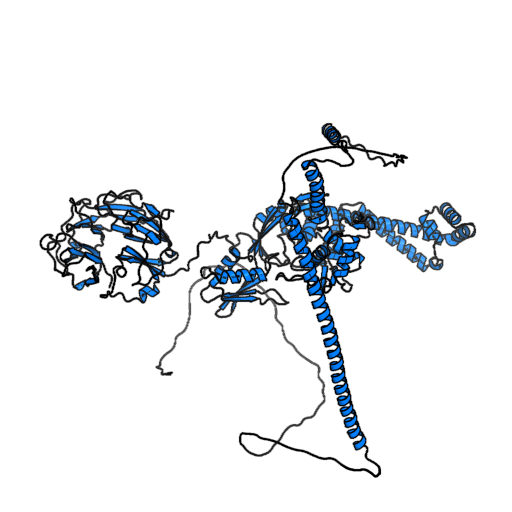 C 1
ATOM 3453 O O . ALA A 1 435 ? -1.242 12.659 -9.717 1.00 77.12 435 ALA A O 1
ATOM 3454 N N . GLY A 1 436 ? -2.036 10.578 -10.069 1.00 77.12 436 GLY A N 1
ATOM 3455 C CA . GLY A 1 436 ? -2.863 10.862 -11.245 1.00 77.12 436 GLY A CA 1
ATOM 3456 C C . GLY A 1 436 ? -4.361 10.829 -10.917 1.00 77.12 436 GLY A C 1
ATOM 3457 O O . GLY A 1 436 ? -4.757 10.615 -9.771 1.00 77.12 436 GLY A O 1
ATOM 3458 N N . GLU A 1 437 ? -5.206 10.985 -11.937 1.00 82.50 437 GLU A N 1
ATOM 3459 C CA . GLU A 1 437 ? -6.673 10.946 -11.792 1.00 82.50 437 GLU A CA 1
ATOM 3460 C C . GLU A 1 437 ? -7.192 9.584 -11.281 1.00 82.50 437 GLU A C 1
ATOM 3462 O O . GLU A 1 437 ? -8.221 9.525 -10.607 1.00 82.50 437 GLU A O 1
ATOM 3467 N N . GLU A 1 438 ? -6.435 8.501 -11.503 1.00 86.44 438 GLU A N 1
ATOM 3468 C CA . GLU A 1 438 ? -6.723 7.153 -10.987 1.00 86.44 438 GLU A CA 1
ATOM 3469 C C . GLU A 1 438 ? -6.903 7.113 -9.456 1.00 86.44 438 GLU A C 1
ATOM 3471 O O . GLU A 1 438 ? -7.740 6.355 -8.970 1.00 86.44 438 GLU A O 1
ATOM 3476 N N . LEU A 1 439 ? -6.198 7.963 -8.692 1.00 91.19 439 LEU A N 1
ATOM 3477 C CA . LEU A 1 439 ? -6.357 8.059 -7.233 1.00 91.19 439 LEU A CA 1
ATOM 3478 C C . LEU A 1 439 ? -7.735 8.616 -6.842 1.00 91.19 439 LEU A C 1
ATOM 3480 O O . LEU A 1 439 ? -8.369 8.109 -5.917 1.00 91.19 439 LEU A O 1
ATOM 3484 N N . LYS A 1 440 ? -8.228 9.629 -7.566 1.00 91.50 440 LYS A N 1
ATOM 3485 C CA . LYS A 1 440 ? -9.572 10.178 -7.338 1.00 91.50 440 LYS A CA 1
ATOM 3486 C C . LYS A 1 440 ? -10.627 9.110 -7.629 1.00 91.50 440 LYS A C 1
ATOM 3488 O O . LYS A 1 440 ? -11.506 8.880 -6.803 1.00 91.50 440 LYS A O 1
ATOM 3493 N N . ASN A 1 441 ? -10.492 8.412 -8.756 1.00 91.94 441 ASN A N 1
ATOM 3494 C CA . ASN A 1 441 ? -11.401 7.332 -9.142 1.00 91.94 441 ASN A CA 1
ATOM 3495 C C . ASN A 1 441 ? -11.370 6.170 -8.128 1.00 91.94 441 ASN A C 1
ATOM 3497 O O . ASN A 1 441 ? -12.417 5.597 -7.826 1.00 91.94 441 ASN A O 1
ATOM 3501 N N . ALA A 1 442 ? -10.205 5.866 -7.543 1.00 94.19 442 ALA A N 1
ATOM 3502 C CA . ALA A 1 442 ? -10.074 4.876 -6.475 1.00 94.19 442 ALA A CA 1
ATOM 3503 C C . ALA A 1 442 ? -10.836 5.278 -5.202 1.00 94.19 442 ALA A C 1
ATOM 3505 O O . ALA A 1 442 ? -11.513 4.441 -4.611 1.00 94.19 442 ALA A O 1
ATOM 3506 N N . TYR A 1 443 ? -10.792 6.551 -4.801 1.00 95.94 443 TYR A N 1
ATOM 3507 C CA . TYR A 1 443 ? -11.577 7.051 -3.667 1.00 95.94 443 TYR A CA 1
ATOM 3508 C C . TYR A 1 443 ? -13.079 7.188 -3.969 1.00 95.94 443 TYR A C 1
ATOM 3510 O O . TYR A 1 443 ? -13.884 7.026 -3.054 1.00 95.94 443 TYR A O 1
ATOM 3518 N N . GLU A 1 444 ? -13.472 7.471 -5.216 1.00 95.00 444 GLU A N 1
ATOM 3519 C CA . GLU A 1 444 ? -14.884 7.572 -5.625 1.00 95.00 444 GLU A CA 1
ATOM 3520 C C . GLU A 1 444 ? -15.564 6.206 -5.812 1.00 95.00 444 GLU A C 1
ATOM 3522 O O . GLU A 1 444 ? -16.763 6.100 -5.576 1.00 95.00 444 GLU A O 1
ATOM 3527 N N . THR A 1 445 ? -14.827 5.162 -6.209 1.00 95.06 445 THR A N 1
ATOM 3528 C CA . THR A 1 445 ? -15.401 3.836 -6.536 1.00 95.06 445 THR A CA 1
ATOM 3529 C C . THR A 1 445 ? -14.957 2.699 -5.615 1.00 95.06 445 THR A C 1
ATOM 3531 O O . THR A 1 445 ? -15.494 1.594 -5.696 1.00 95.06 445 THR A O 1
ATOM 3534 N N . GLY A 1 446 ? -13.934 2.922 -4.790 1.00 93.94 446 GLY A N 1
ATOM 3535 C CA . GLY A 1 446 ? -13.247 1.880 -4.030 1.00 93.94 446 GLY A CA 1
ATOM 3536 C C . GLY A 1 446 ? -12.179 1.110 -4.814 1.00 93.94 446 GLY A C 1
ATOM 3537 O O . GLY A 1 446 ? -11.471 0.309 -4.212 1.00 93.94 446 GLY A O 1
ATOM 3538 N N . LYS A 1 447 ? -12.016 1.320 -6.129 1.00 95.12 447 LYS A N 1
ATOM 3539 C CA . LYS A 1 447 ? -11.082 0.536 -6.955 1.00 95.12 447 LYS A CA 1
ATOM 3540 C C . LYS A 1 447 ? -10.265 1.400 -7.909 1.00 95.12 447 LYS A C 1
ATOM 3542 O O . LYS A 1 447 ? -10.799 2.243 -8.621 1.00 95.12 447 LYS A O 1
ATOM 3547 N N . GLY A 1 448 ? -8.960 1.157 -7.963 1.00 93.25 448 GLY A N 1
ATOM 3548 C CA . GLY A 1 448 ? -8.063 1.858 -8.875 1.00 93.25 448 GLY A CA 1
ATOM 3549 C C . GLY A 1 448 ? -6.608 1.448 -8.699 1.00 93.25 448 GLY A C 1
ATOM 3550 O O . GLY A 1 448 ? -6.301 0.365 -8.201 1.00 93.25 448 GLY A O 1
ATOM 3551 N N . LYS A 1 449 ? -5.697 2.315 -9.125 1.00 92.12 449 LYS A N 1
ATOM 3552 C CA . LYS A 1 449 ? -4.258 2.066 -9.118 1.00 92.12 449 LYS A CA 1
ATOM 3553 C C . LYS A 1 449 ? -3.522 3.361 -8.800 1.00 92.12 449 LYS A C 1
ATOM 3555 O O . LYS A 1 449 ? -3.975 4.446 -9.147 1.00 92.12 449 LYS A O 1
ATOM 3560 N N . ILE A 1 450 ? -2.396 3.232 -8.109 1.00 92.69 450 ILE A N 1
ATOM 3561 C CA . ILE A 1 450 ? -1.416 4.303 -7.937 1.00 92.69 450 ILE A CA 1
ATOM 3562 C C . ILE A 1 450 ? -0.014 3.751 -8.171 1.00 92.69 450 ILE A C 1
ATOM 3564 O O . ILE A 1 450 ? 0.235 2.549 -8.040 1.00 92.69 450 ILE A O 1
ATOM 3568 N N . ILE A 1 451 ? 0.906 4.642 -8.523 1.00 92.75 451 ILE A N 1
ATOM 3569 C CA . ILE A 1 451 ? 2.322 4.318 -8.658 1.00 92.75 451 ILE A CA 1
ATOM 3570 C C . ILE A 1 451 ? 3.042 4.828 -7.410 1.00 92.75 451 ILE A C 1
ATOM 3572 O O . ILE A 1 451 ? 2.896 5.997 -7.043 1.00 92.75 451 ILE A O 1
ATOM 3576 N N . VAL A 1 452 ? 3.803 3.943 -6.766 1.00 93.94 452 VAL A N 1
ATOM 3577 C CA . VAL A 1 452 ? 4.626 4.246 -5.591 1.00 93.94 452 VAL A CA 1
ATOM 3578 C C . VAL A 1 452 ? 6.085 4.029 -5.976 1.00 93.94 452 VAL A C 1
ATOM 3580 O O . VAL A 1 452 ? 6.468 2.942 -6.406 1.00 93.94 452 VAL A O 1
ATOM 3583 N N . ARG A 1 453 ? 6.888 5.082 -5.853 1.00 94.19 453 ARG A N 1
ATOM 3584 C CA . ARG A 1 453 ? 8.280 5.150 -6.300 1.00 94.19 453 ARG A CA 1
ATOM 3585 C C . ARG A 1 453 ? 9.214 5.341 -5.105 1.00 94.19 453 ARG A C 1
ATOM 3587 O O . ARG A 1 453 ? 8.891 6.069 -4.166 1.00 94.19 453 ARG A O 1
ATOM 3594 N N . ALA A 1 454 ? 10.379 4.707 -5.152 1.00 94.38 454 ALA A N 1
ATOM 3595 C CA . ALA A 1 454 ? 11.452 4.879 -4.186 1.00 94.38 454 ALA A CA 1
ATOM 3596 C C . ALA A 1 454 ? 11.976 6.321 -4.187 1.00 94.38 454 ALA A C 1
ATOM 3598 O O . ALA A 1 454 ? 12.064 6.972 -5.234 1.00 94.38 454 ALA A O 1
ATOM 3599 N N . LYS A 1 455 ? 12.394 6.803 -3.018 1.00 93.06 455 LYS A N 1
ATOM 3600 C CA . LYS A 1 455 ? 13.061 8.098 -2.881 1.00 93.06 455 LYS A CA 1
ATOM 3601 C C . LYS A 1 455 ? 14.559 7.889 -3.033 1.00 93.06 455 LYS A C 1
ATOM 3603 O O . LYS A 1 455 ? 15.186 7.220 -2.211 1.00 93.06 455 LYS A O 1
ATOM 3608 N N . VAL A 1 456 ? 15.108 8.457 -4.100 1.00 92.75 456 VAL A N 1
ATOM 3609 C CA . VAL A 1 456 ? 16.524 8.351 -4.449 1.00 92.75 456 VAL A CA 1
ATOM 3610 C C . VAL A 1 456 ? 17.111 9.754 -4.542 1.00 92.75 456 VAL A C 1
ATOM 3612 O O . VAL A 1 456 ? 16.502 10.645 -5.130 1.00 92.75 456 VAL A O 1
ATOM 3615 N N . LYS A 1 457 ? 18.283 9.954 -3.940 1.00 91.25 457 LYS A N 1
ATOM 3616 C CA . LYS A 1 457 ? 19.084 11.178 -4.035 1.00 91.25 457 LYS A CA 1
ATOM 3617 C C . LYS A 1 457 ? 20.296 10.933 -4.931 1.00 91.25 457 LYS A C 1
ATOM 3619 O O . LYS A 1 457 ? 20.812 9.819 -4.978 1.00 91.25 457 LYS A O 1
ATOM 3624 N N . LEU A 1 458 ? 20.775 11.982 -5.593 1.00 90.75 458 LEU A N 1
ATOM 3625 C CA . LEU A 1 458 ? 22.075 11.981 -6.259 1.00 90.75 458 LEU A CA 1
ATOM 3626 C C . LEU A 1 458 ? 23.116 12.606 -5.322 1.00 90.75 458 LEU A C 1
ATOM 3628 O O . LEU A 1 458 ? 22.997 13.775 -4.960 1.00 90.75 458 LEU A O 1
ATOM 3632 N N . GLU A 1 459 ? 24.134 11.838 -4.943 1.00 89.44 459 GLU A N 1
ATOM 3633 C CA . GLU A 1 459 ? 25.269 12.308 -4.143 1.00 89.44 459 GLU A CA 1
ATOM 3634 C C . GLU A 1 459 ? 26.535 12.339 -5.017 1.00 89.44 459 GLU A C 1
ATOM 3636 O O . GLU A 1 459 ? 26.988 11.315 -5.537 1.00 89.44 459 GLU A O 1
ATOM 3641 N N . ASN A 1 460 ? 27.119 13.530 -5.184 1.00 84.19 460 ASN A N 1
ATOM 3642 C CA . ASN A 1 460 ? 28.389 13.732 -5.883 1.00 84.19 460 ASN A CA 1
ATOM 3643 C C . ASN A 1 460 ? 29.520 13.785 -4.845 1.00 84.19 460 ASN A C 1
ATOM 3645 O O . ASN A 1 460 ? 29.597 14.729 -4.061 1.00 84.19 460 ASN A O 1
ATOM 3649 N N . SER A 1 461 ? 30.396 12.781 -4.834 1.00 72.38 461 SER A N 1
ATOM 3650 C CA . SER A 1 461 ? 31.517 12.675 -3.894 1.00 72.38 461 SER A CA 1
ATOM 3651 C C . SER A 1 461 ? 32.827 12.859 -4.658 1.00 72.38 461 SER A C 1
ATOM 3653 O O . SER A 1 461 ? 33.451 11.904 -5.131 1.00 72.38 461 SER A O 1
ATOM 3655 N N . GLY A 1 462 ? 33.185 14.130 -4.863 1.00 70.56 462 GLY A N 1
ATOM 3656 C CA . GLY A 1 462 ? 34.260 14.531 -5.765 1.00 70.56 462 GLY A CA 1
ATOM 3657 C C . GLY A 1 462 ? 34.014 14.017 -7.185 1.00 70.56 462 GLY A C 1
ATOM 3658 O O . GLY A 1 462 ? 32.957 14.232 -7.770 1.00 70.56 462 GLY A O 1
ATOM 3659 N N . ASP A 1 463 ? 34.988 13.282 -7.710 1.00 66.56 463 ASP A N 1
ATOM 3660 C CA . ASP A 1 463 ? 35.059 12.791 -9.091 1.00 66.56 463 ASP A CA 1
ATOM 3661 C C . ASP A 1 463 ? 34.166 11.551 -9.376 1.00 66.56 463 ASP A C 1
ATOM 3663 O O . ASP A 1 463 ? 34.350 10.845 -10.373 1.00 66.56 463 ASP A O 1
ATOM 3667 N N . LYS A 1 464 ? 33.239 11.225 -8.457 1.00 74.44 464 LYS A N 1
ATOM 3668 C CA . LYS A 1 464 ? 32.362 10.039 -8.485 1.00 74.44 464 LYS A CA 1
ATOM 3669 C C . LYS A 1 464 ? 30.923 10.397 -8.105 1.00 74.44 464 LYS A C 1
ATOM 3671 O O . LYS A 1 464 ? 30.678 10.996 -7.058 1.00 74.44 464 LYS A O 1
ATOM 3676 N N . GLN A 1 465 ? 29.968 9.948 -8.915 1.00 88.12 465 GLN A N 1
ATOM 3677 C CA . GLN A 1 465 ? 28.531 10.113 -8.674 1.00 88.12 465 GLN A CA 1
ATOM 3678 C C . GLN A 1 465 ? 27.935 8.824 -8.091 1.00 88.12 465 GLN A C 1
ATOM 3680 O O . GLN A 1 465 ? 28.338 7.723 -8.477 1.00 88.12 465 GLN A O 1
ATOM 3685 N N . SER A 1 466 ? 26.983 8.949 -7.166 1.00 91.31 466 SER A N 1
ATOM 3686 C CA . SER A 1 466 ? 26.288 7.812 -6.550 1.00 91.31 466 SER A CA 1
ATOM 3687 C C . SER A 1 466 ? 24.791 8.087 -6.418 1.00 91.31 466 SER A C 1
ATOM 3689 O O . SER A 1 466 ? 24.394 9.176 -6.009 1.00 91.31 466 SER A O 1
ATOM 3691 N N . LEU A 1 467 ? 23.959 7.096 -6.736 1.00 92.25 467 LEU A N 1
ATOM 3692 C CA . LEU A 1 467 ? 22.528 7.117 -6.427 1.00 92.25 467 LEU A CA 1
ATOM 3693 C C . LEU A 1 467 ? 22.320 6.516 -5.038 1.00 92.25 467 LEU A C 1
ATOM 3695 O O . LEU A 1 467 ? 22.844 5.443 -4.747 1.00 92.25 467 LEU A O 1
ATOM 3699 N N . VAL A 1 468 ? 21.561 7.200 -4.188 1.00 93.44 468 VAL A N 1
ATOM 3700 C CA . VAL A 1 468 ? 21.358 6.823 -2.786 1.00 93.44 468 VAL A CA 1
ATOM 3701 C C . VAL A 1 468 ? 19.871 6.663 -2.508 1.00 93.44 468 VAL A C 1
ATOM 3703 O O . VAL A 1 468 ? 19.119 7.637 -2.508 1.00 93.44 468 VAL A O 1
ATOM 3706 N N . ILE A 1 469 ? 19.445 5.419 -2.301 1.00 94.25 469 ILE A N 1
ATOM 3707 C CA . ILE A 1 469 ? 18.061 5.034 -2.020 1.00 94.25 469 ILE A CA 1
ATOM 3708 C C . ILE A 1 469 ? 17.824 5.193 -0.515 1.00 94.25 469 ILE A C 1
ATOM 3710 O O . ILE A 1 469 ? 18.481 4.524 0.282 1.00 94.25 469 ILE A O 1
ATOM 3714 N N . THR A 1 470 ? 16.893 6.072 -0.127 1.00 92.56 470 THR A N 1
ATOM 3715 C CA . THR A 1 470 ? 16.597 6.368 1.291 1.00 92.56 470 THR A CA 1
ATOM 3716 C C . THR A 1 470 ? 15.216 5.898 1.747 1.00 92.56 470 THR A C 1
ATOM 3718 O O . THR A 1 470 ? 14.995 5.707 2.935 1.00 92.56 470 THR A O 1
ATOM 3721 N N . GLU A 1 471 ? 14.260 5.735 0.828 1.00 93.81 471 GLU A N 1
ATOM 3722 C CA . GLU A 1 471 ? 12.904 5.240 1.120 1.00 93.81 471 GLU A CA 1
ATOM 3723 C C . GLU A 1 471 ? 12.463 4.297 -0.008 1.00 93.81 471 GLU A C 1
ATOM 3725 O O . GLU A 1 471 ? 12.674 4.607 -1.184 1.00 93.81 471 GLU A O 1
ATOM 3730 N N . LEU A 1 472 ? 11.841 3.166 0.337 1.00 93.50 472 LEU A N 1
ATOM 3731 C CA . LEU A 1 472 ? 11.370 2.150 -0.611 1.00 93.50 472 LEU A CA 1
ATOM 3732 C C . LEU A 1 472 ? 9.841 2.167 -0.744 1.00 93.50 472 LEU A C 1
ATOM 3734 O O . LEU A 1 472 ? 9.144 2.590 0.186 1.00 93.50 472 LEU A O 1
ATOM 3738 N N . PRO A 1 473 ? 9.285 1.690 -1.873 1.00 94.31 473 PRO A N 1
ATOM 3739 C CA . PRO A 1 473 ? 7.849 1.502 -1.992 1.00 94.31 473 PRO A CA 1
ATOM 3740 C C . PRO A 1 473 ? 7.329 0.472 -0.982 1.00 94.31 473 PRO A C 1
ATOM 3742 O O . PRO A 1 473 ? 8.057 -0.400 -0.511 1.00 94.31 473 PRO A O 1
ATOM 3745 N N . TYR A 1 474 ? 6.048 0.582 -0.643 1.00 93.88 474 TYR A N 1
ATOM 3746 C CA . TYR A 1 474 ? 5.427 -0.280 0.358 1.00 93.88 474 TYR A CA 1
ATOM 3747 C C . TYR A 1 474 ? 5.446 -1.758 -0.066 1.00 93.88 474 TYR A C 1
ATOM 3749 O O . TYR A 1 474 ? 5.162 -2.071 -1.222 1.00 93.88 474 TYR A O 1
ATOM 3757 N N . GLN A 1 475 ? 5.759 -2.644 0.886 1.00 90.44 475 GLN A N 1
ATOM 3758 C CA . GLN A 1 475 ? 5.897 -4.100 0.703 1.00 90.44 475 GLN A CA 1
ATOM 3759 C C . GLN A 1 475 ? 7.003 -4.545 -0.284 1.00 90.44 475 GLN A C 1
ATOM 3761 O O . GLN A 1 475 ? 6.996 -5.688 -0.734 1.00 90.44 475 GLN A O 1
ATOM 3766 N N . VAL A 1 476 ? 7.986 -3.684 -0.585 1.00 93.50 476 VAL A N 1
ATOM 3767 C CA . VAL A 1 476 ? 9.202 -4.063 -1.330 1.00 93.50 476 VAL A CA 1
ATOM 3768 C C . VAL A 1 476 ? 10.300 -4.508 -0.362 1.00 93.50 476 VAL A C 1
ATOM 3770 O O . VAL A 1 476 ? 10.685 -3.758 0.533 1.00 93.50 476 VAL A O 1
ATOM 3773 N N . ASN A 1 477 ? 10.828 -5.715 -0.573 1.00 92.56 477 ASN A N 1
ATOM 3774 C CA . ASN A 1 477 ? 11.989 -6.247 0.142 1.00 92.56 477 ASN A CA 1
ATOM 3775 C C . ASN A 1 477 ? 13.281 -5.566 -0.363 1.00 92.56 477 ASN A C 1
ATOM 3777 O O . ASN A 1 477 ? 13.523 -5.517 -1.573 1.00 92.56 477 ASN A O 1
ATOM 3781 N N . LYS A 1 478 ? 14.114 -5.051 0.553 1.00 91.88 478 LYS A N 1
ATOM 3782 C CA . LYS A 1 478 ? 15.363 -4.342 0.217 1.00 91.88 478 LYS A CA 1
ATOM 3783 C C . LYS A 1 478 ? 16.432 -5.283 -0.357 1.00 91.88 478 LYS A C 1
ATOM 3785 O O . LYS A 1 478 ? 16.947 -5.003 -1.439 1.00 91.88 478 LYS A O 1
ATOM 3790 N N . SER A 1 479 ? 16.738 -6.396 0.306 1.00 91.69 479 SER A N 1
ATOM 3791 C CA . SER A 1 479 ? 17.747 -7.365 -0.148 1.00 91.69 479 SER A CA 1
ATOM 3792 C C . SER A 1 479 ? 17.429 -7.967 -1.523 1.00 91.69 479 SER A C 1
ATOM 3794 O O . SER A 1 479 ? 18.271 -7.916 -2.419 1.00 91.69 479 SER A O 1
ATOM 3796 N N . ALA A 1 480 ? 16.195 -8.422 -1.759 1.00 92.38 480 ALA A N 1
ATOM 3797 C CA . ALA A 1 480 ? 15.766 -8.954 -3.058 1.00 92.38 480 ALA A CA 1
ATOM 3798 C C . ALA A 1 480 ? 15.820 -7.895 -4.180 1.00 92.38 480 ALA A C 1
ATOM 3800 O O . ALA A 1 480 ? 16.139 -8.201 -5.333 1.00 92.38 480 ALA A O 1
ATOM 3801 N N . LEU A 1 481 ? 15.554 -6.625 -3.854 1.00 93.12 481 LEU A N 1
ATOM 3802 C CA . LEU A 1 481 ? 15.724 -5.516 -4.789 1.00 93.12 481 LEU A CA 1
ATOM 3803 C C . LEU A 1 481 ? 17.205 -5.275 -5.125 1.00 93.12 481 LEU A C 1
ATOM 3805 O O . LEU A 1 481 ? 17.540 -5.106 -6.299 1.00 93.12 481 LEU A O 1
ATOM 3809 N N . LEU A 1 482 ? 18.091 -5.270 -4.125 1.00 92.19 482 LEU A N 1
ATOM 3810 C CA . LEU A 1 482 ? 19.532 -5.084 -4.326 1.00 92.19 482 LEU A CA 1
ATOM 3811 C C . LEU A 1 482 ? 20.159 -6.250 -5.100 1.00 92.19 482 LEU A C 1
ATOM 3813 O O . LEU A 1 482 ? 20.958 -6.001 -6.005 1.00 92.19 482 LEU A O 1
ATOM 3817 N N . GLN A 1 483 ? 19.731 -7.490 -4.838 1.00 91.06 483 GLN A N 1
ATOM 3818 C CA . GLN A 1 483 ? 20.085 -8.661 -5.642 1.00 91.06 483 GLN A CA 1
ATOM 3819 C C . GLN A 1 483 ? 1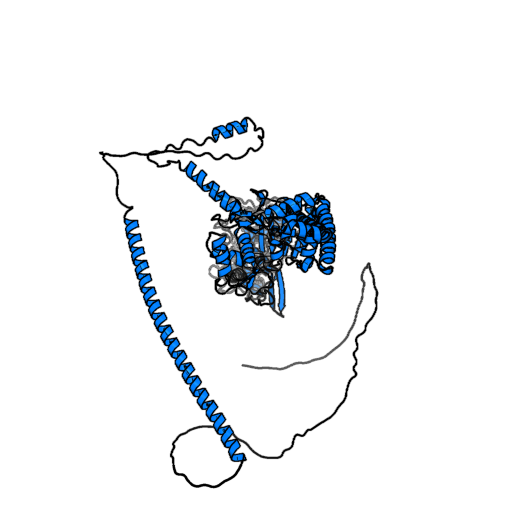9.697 -8.453 -7.112 1.00 91.06 483 GLN A C 1
ATOM 3821 O O . GLN A 1 483 ? 20.548 -8.566 -7.992 1.00 91.06 483 GLN A O 1
ATOM 3826 N N . LYS A 1 484 ? 18.453 -8.046 -7.397 1.00 91.62 484 LYS A N 1
ATOM 3827 C CA . LYS A 1 484 ? 18.010 -7.801 -8.778 1.00 91.62 484 LYS A CA 1
ATOM 3828 C C . LYS A 1 484 ? 18.769 -6.657 -9.469 1.00 91.62 484 LYS A C 1
ATOM 3830 O O . LYS A 1 484 ? 18.972 -6.687 -10.682 1.00 91.62 484 LYS A O 1
ATOM 3835 N N . ILE A 1 485 ? 19.229 -5.652 -8.722 1.00 92.12 485 ILE A N 1
ATOM 3836 C CA . ILE A 1 485 ? 20.112 -4.599 -9.256 1.00 92.12 485 ILE A CA 1
ATOM 3837 C C . ILE A 1 485 ? 21.519 -5.161 -9.550 1.00 92.12 485 ILE A C 1
ATOM 3839 O O . ILE A 1 485 ? 22.131 -4.770 -10.546 1.00 92.12 485 ILE A O 1
ATOM 3843 N N . ALA A 1 486 ? 22.021 -6.103 -8.745 1.00 90.50 486 ALA A N 1
ATOM 3844 C CA . ALA A 1 486 ? 23.285 -6.801 -8.995 1.00 90.50 486 ALA A CA 1
ATOM 3845 C C . ALA A 1 486 ? 23.215 -7.747 -10.213 1.00 90.50 486 ALA A C 1
ATOM 3847 O O . ALA A 1 486 ? 24.141 -7.766 -11.024 1.00 90.50 486 ALA A O 1
ATOM 3848 N N . GLU A 1 487 ? 22.100 -8.456 -10.402 1.00 88.94 487 GLU A N 1
ATOM 3849 C CA . GLU A 1 487 ? 21.818 -9.244 -11.610 1.00 88.94 487 GLU A CA 1
ATOM 3850 C C . GLU A 1 487 ? 21.866 -8.350 -12.861 1.00 88.94 487 GLU A C 1
ATOM 3852 O O . GLU A 1 487 ? 22.662 -8.593 -13.768 1.00 88.94 487 GLU A O 1
ATOM 3857 N N . LEU A 1 488 ? 21.107 -7.244 -12.875 1.00 87.00 488 LEU A N 1
ATOM 3858 C CA . LEU A 1 488 ? 21.081 -6.291 -13.996 1.00 87.00 488 LEU A CA 1
ATOM 3859 C C . LEU A 1 488 ? 22.448 -5.649 -14.282 1.00 87.00 488 LEU A C 1
ATOM 3861 O O . LEU A 1 488 ? 22.788 -5.431 -15.440 1.00 87.00 488 LEU A O 1
ATOM 3865 N N . LYS A 1 489 ? 23.258 -5.379 -13.252 1.00 86.19 489 LYS A N 1
ATOM 3866 C CA . LYS A 1 489 ? 24.643 -4.890 -13.388 1.00 86.19 489 LYS A CA 1
ATOM 3867 C C . LYS A 1 489 ? 25.549 -5.861 -14.169 1.00 86.19 489 LYS A C 1
ATOM 3869 O O . LYS A 1 489 ? 26.561 -5.423 -14.719 1.00 86.19 489 LYS A O 1
ATOM 3874 N N . THR A 1 490 ? 25.209 -7.150 -14.201 1.00 83.31 490 THR A N 1
ATOM 3875 C CA . THR A 1 490 ? 26.003 -8.210 -14.849 1.00 83.31 490 THR A CA 1
ATOM 3876 C C . THR A 1 490 ? 25.742 -8.300 -16.359 1.00 83.31 490 THR A C 1
ATOM 3878 O O . THR A 1 490 ? 26.594 -8.789 -17.096 1.00 83.31 490 THR A O 1
ATOM 3881 N N . ASP A 1 491 ? 24.610 -7.781 -16.847 1.00 81.12 491 ASP A N 1
ATOM 3882 C CA . ASP A 1 491 ? 24.334 -7.679 -18.284 1.00 81.12 491 ASP A CA 1
ATOM 3883 C C . ASP A 1 491 ? 25.104 -6.503 -18.907 1.00 81.12 491 ASP A C 1
ATOM 3885 O O . ASP A 1 491 ? 24.727 -5.337 -18.742 1.00 81.12 491 ASP A O 1
ATOM 3889 N N . GLU A 1 492 ? 26.162 -6.823 -19.661 1.00 69.69 492 GLU A N 1
ATOM 3890 C CA . GLU A 1 492 ? 27.018 -5.868 -20.382 1.00 69.69 492 GLU A CA 1
ATOM 3891 C C . GLU A 1 492 ? 26.267 -4.986 -21.392 1.00 69.69 492 GLU A C 1
ATOM 3893 O O . GLU A 1 492 ? 26.756 -3.908 -21.734 1.00 69.69 492 GLU A O 1
ATOM 3898 N N . LYS A 1 493 ? 25.091 -5.408 -21.882 1.00 66.69 493 LYS A N 1
ATOM 3899 C CA . LYS A 1 493 ? 24.274 -4.598 -22.803 1.00 66.69 493 LYS A CA 1
ATOM 3900 C C . LYS A 1 493 ? 23.459 -3.534 -22.078 1.00 66.69 493 LYS A C 1
ATOM 3902 O O . LYS A 1 493 ? 23.087 -2.528 -22.679 1.00 66.69 493 LYS A O 1
ATOM 3907 N N . SER A 1 494 ? 23.170 -3.749 -20.798 1.00 71.75 494 SER A N 1
ATOM 3908 C CA . SER A 1 494 ? 22.315 -2.860 -20.024 1.00 71.75 494 SER A CA 1
ATOM 3909 C C . SER A 1 494 ? 23.033 -1.565 -19.632 1.00 71.75 494 SER A C 1
ATOM 3911 O O . SER A 1 494 ? 24.239 -1.532 -19.376 1.00 71.75 494 SER A O 1
ATOM 3913 N N . ILE A 1 495 ? 22.264 -0.488 -19.459 1.00 77.19 495 ILE A N 1
ATOM 3914 C CA . ILE A 1 495 ? 22.765 0.767 -18.872 1.00 77.19 495 ILE A CA 1
ATOM 3915 C C . ILE A 1 495 ? 23.147 0.564 -17.387 1.00 77.19 495 ILE A C 1
ATOM 3917 O O . ILE A 1 495 ? 23.999 1.279 -16.858 1.00 77.19 495 ILE A O 1
ATOM 3921 N N . ALA A 1 496 ? 22.600 -0.463 -16.720 1.00 77.25 496 ALA A N 1
ATOM 3922 C CA . ALA A 1 496 ? 22.972 -0.841 -15.355 1.00 77.25 496 ALA A CA 1
ATOM 3923 C C . ALA A 1 496 ? 24.402 -1.408 -15.240 1.00 77.25 496 ALA A C 1
ATOM 3925 O O . ALA A 1 496 ? 24.977 -1.360 -14.153 1.00 77.25 496 ALA A O 1
ATOM 3926 N N . SER A 1 497 ? 25.037 -1.833 -16.340 1.00 79.94 497 SER A N 1
ATOM 3927 C CA . SER A 1 497 ? 26.468 -2.185 -16.365 1.00 79.94 497 SER A CA 1
ATOM 3928 C C . SER A 1 497 ? 27.388 -1.027 -15.935 1.00 79.94 497 SER A C 1
ATOM 3930 O O . SER A 1 497 ? 28.515 -1.259 -15.488 1.00 79.94 497 SER A O 1
ATOM 3932 N N . TYR A 1 498 ? 26.915 0.226 -15.987 1.00 83.75 498 TYR A N 1
ATOM 3933 C CA . TYR A 1 498 ? 27.619 1.394 -15.447 1.00 83.75 498 TYR A CA 1
ATOM 3934 C C . TYR A 1 498 ? 27.575 1.502 -13.913 1.00 83.75 498 TYR A C 1
ATOM 3936 O O . TYR A 1 498 ? 28.275 2.344 -13.351 1.00 83.75 498 TYR A O 1
ATOM 3944 N N . ILE A 1 499 ? 26.833 0.647 -13.205 1.00 87.38 499 ILE A N 1
ATOM 3945 C CA . ILE A 1 499 ? 26.913 0.537 -11.743 1.00 87.38 499 ILE A CA 1
ATOM 3946 C C . ILE A 1 499 ? 28.225 -0.181 -11.390 1.00 87.38 499 ILE A C 1
ATOM 3948 O O . ILE A 1 499 ? 28.492 -1.303 -11.818 1.00 87.38 499 ILE A O 1
ATOM 3952 N N . GLY A 1 500 ? 29.095 0.481 -10.631 1.00 84.56 500 GLY A N 1
ATOM 3953 C CA . GLY A 1 500 ? 30.385 -0.061 -10.200 1.00 84.56 500 GLY A CA 1
ATOM 3954 C C . GLY A 1 500 ? 30.259 -0.927 -8.955 1.00 84.56 500 GLY A C 1
ATOM 3955 O O . GLY A 1 500 ? 30.692 -2.079 -8.934 1.00 84.56 500 GLY A O 1
ATOM 3956 N N . GLU A 1 501 ? 29.620 -0.377 -7.932 1.00 88.25 501 GLU A N 1
ATOM 3957 C CA . GLU A 1 501 ? 29.608 -0.901 -6.568 1.00 88.25 501 GLU A CA 1
ATOM 3958 C C . GLU A 1 501 ? 28.200 -0.702 -6.001 1.00 88.25 501 GLU A C 1
ATOM 3960 O O . GLU A 1 501 ? 27.596 0.355 -6.197 1.00 88.25 501 GLU A O 1
ATOM 3965 N N . ILE A 1 502 ? 27.678 -1.737 -5.350 1.00 92.31 502 ILE A N 1
ATOM 3966 C CA . ILE A 1 502 ? 26.401 -1.720 -4.637 1.00 92.31 502 ILE A CA 1
ATOM 3967 C C . ILE A 1 502 ? 26.775 -1.943 -3.180 1.00 92.31 502 ILE A C 1
ATOM 3969 O O . ILE A 1 502 ? 27.485 -2.904 -2.887 1.00 92.31 502 ILE A O 1
ATOM 3973 N N . ARG A 1 503 ? 26.347 -1.051 -2.292 1.00 90.44 503 ARG A N 1
ATOM 3974 C CA . ARG A 1 503 ? 26.550 -1.193 -0.850 1.00 90.44 503 ARG A CA 1
ATOM 3975 C C . ARG A 1 503 ? 25.261 -0.886 -0.128 1.00 90.44 503 ARG A C 1
ATOM 3977 O O . ARG A 1 503 ? 24.573 0.066 -0.490 1.00 90.44 503 ARG A O 1
ATOM 3984 N N . ASP A 1 504 ? 24.974 -1.654 0.908 1.00 91.12 504 ASP A N 1
ATOM 3985 C CA . ASP A 1 504 ? 24.033 -1.204 1.913 1.00 91.12 504 ASP A CA 1
ATOM 3986 C C . ASP A 1 504 ? 24.804 -0.470 3.014 1.00 91.12 504 ASP A C 1
ATOM 3988 O O . ASP A 1 504 ? 25.746 -1.007 3.592 1.00 91.12 504 ASP A O 1
ATOM 3992 N N . GLU A 1 505 ? 24.443 0.788 3.242 1.00 90.19 505 GLU A N 1
ATOM 3993 C CA . GLU A 1 505 ? 24.976 1.652 4.299 1.00 90.19 505 GLU A CA 1
ATOM 3994 C C . GLU A 1 505 ? 23.828 2.068 5.247 1.00 90.19 505 GLU A C 1
ATOM 3996 O O . GLU A 1 505 ? 23.874 3.132 5.862 1.00 90.19 505 GLU A O 1
ATOM 4001 N N . SER A 1 506 ? 22.772 1.241 5.325 1.00 87.25 506 SER A N 1
ATOM 4002 C CA . SER A 1 506 ? 21.660 1.374 6.273 1.00 87.25 506 SER A CA 1
ATOM 4003 C C . SER A 1 506 ? 22.111 1.139 7.715 1.00 87.25 506 SER A C 1
ATOM 4005 O O . SER A 1 506 ? 22.855 0.202 7.998 1.00 87.25 506 SER A O 1
ATOM 4007 N N . ASP A 1 507 ? 21.600 1.946 8.641 1.00 83.38 507 ASP A N 1
ATOM 4008 C CA . ASP A 1 507 ? 21.908 1.863 10.068 1.00 83.38 507 ASP A CA 1
ATOM 4009 C C . ASP A 1 507 ? 20.639 1.993 10.940 1.00 83.38 507 ASP A C 1
ATOM 4011 O O . ASP A 1 507 ? 19.508 1.915 10.454 1.00 83.38 507 ASP A O 1
ATOM 4015 N N . ARG A 1 508 ? 20.810 2.193 12.255 1.00 75.12 508 ARG A N 1
ATOM 4016 C CA . ARG A 1 508 ? 19.691 2.428 13.191 1.00 75.12 508 ARG A CA 1
ATOM 4017 C C . ARG A 1 508 ? 19.011 3.797 13.023 1.00 75.12 508 ARG A C 1
ATOM 4019 O O . ARG A 1 508 ? 17.955 4.006 13.612 1.00 75.12 508 ARG A O 1
ATOM 4026 N N . ASN A 1 509 ? 19.604 4.724 12.271 1.00 74.00 509 ASN A N 1
ATOM 4027 C CA . ASN A 1 509 ? 19.083 6.070 12.029 1.00 74.00 509 ASN A CA 1
ATOM 4028 C C . ASN A 1 509 ? 18.302 6.155 10.705 1.00 74.00 509 ASN A C 1
ATOM 4030 O O . ASN A 1 509 ? 17.408 6.993 10.577 1.00 74.00 509 ASN A O 1
ATOM 4034 N N . GLY A 1 510 ? 18.595 5.285 9.732 1.00 80.50 510 GLY A N 1
ATOM 4035 C CA . GLY A 1 510 ? 17.780 5.127 8.533 1.00 80.50 510 GLY A CA 1
ATOM 4036 C C . GLY A 1 510 ? 18.335 4.155 7.491 1.00 80.50 510 GLY A C 1
ATOM 4037 O O . GLY A 1 510 ? 19.496 3.755 7.502 1.00 80.50 510 GLY A O 1
ATOM 4038 N N . MET A 1 511 ? 17.479 3.811 6.529 1.00 87.62 511 MET A N 1
ATOM 4039 C CA . MET A 1 511 ? 17.865 3.042 5.347 1.00 87.62 511 MET A CA 1
ATOM 4040 C C . MET A 1 511 ? 18.684 3.907 4.380 1.00 87.62 511 MET A C 1
ATOM 4042 O O . MET A 1 511 ? 18.270 5.020 4.040 1.00 87.62 511 MET A O 1
ATOM 4046 N N . ARG A 1 512 ? 19.819 3.389 3.896 1.00 92.19 512 ARG A N 1
ATOM 4047 C CA . ARG A 1 512 ? 20.667 4.087 2.921 1.00 92.19 512 ARG A CA 1
ATOM 4048 C C . ARG A 1 512 ? 21.457 3.117 2.035 1.00 92.19 512 ARG A C 1
ATOM 4050 O O . ARG A 1 512 ? 22.634 2.863 2.268 1.00 92.19 512 ARG A O 1
ATOM 4057 N N . ALA A 1 513 ? 20.834 2.627 0.965 1.00 92.06 513 ALA A N 1
ATOM 4058 C CA . ALA A 1 513 ? 21.525 1.809 -0.035 1.00 92.06 513 ALA A CA 1
ATOM 4059 C C . ALA A 1 513 ? 22.169 2.683 -1.128 1.00 92.06 513 ALA A C 1
ATOM 4061 O O . ALA A 1 513 ? 21.528 3.580 -1.682 1.00 92.06 513 ALA A O 1
ATOM 4062 N N . VAL A 1 514 ? 23.436 2.419 -1.450 1.00 92.88 514 VAL A N 1
ATOM 4063 C CA . VAL A 1 514 ? 24.286 3.224 -2.339 1.00 92.88 514 VAL A CA 1
ATOM 4064 C C . VAL A 1 514 ? 24.634 2.450 -3.610 1.00 92.88 514 VAL A C 1
ATOM 4066 O O . VAL A 1 514 ? 25.246 1.382 -3.563 1.00 92.88 514 VAL A O 1
ATOM 4069 N N . LEU A 1 515 ? 24.308 3.034 -4.763 1.00 92.75 515 LEU A N 1
ATOM 4070 C CA . LEU A 1 515 ? 24.700 2.568 -6.092 1.00 92.75 515 LEU A CA 1
ATOM 4071 C C . LEU A 1 515 ? 25.743 3.542 -6.662 1.00 92.75 515 LEU A C 1
ATOM 4073 O O . LEU A 1 515 ? 25.408 4.617 -7.167 1.00 92.75 515 LEU A O 1
ATOM 4077 N N . ARG A 1 516 ? 27.027 3.191 -6.565 1.00 90.44 516 ARG A N 1
ATOM 4078 C CA . ARG A 1 516 ? 28.137 4.014 -7.077 1.00 90.44 516 ARG A CA 1
ATOM 4079 C C . ARG A 1 516 ? 28.306 3.798 -8.578 1.00 90.44 516 ARG A C 1
ATOM 4081 O O . ARG A 1 516 ? 28.413 2.659 -9.031 1.00 90.44 516 ARG A O 1
ATOM 4088 N N . ILE A 1 517 ? 28.406 4.881 -9.345 1.00 90.81 517 ILE A N 1
ATOM 4089 C CA . ILE A 1 517 ? 28.437 4.842 -10.813 1.00 90.81 517 ILE A CA 1
ATOM 4090 C C . ILE A 1 517 ? 29.882 4.928 -11.342 1.00 90.81 517 ILE A C 1
ATOM 4092 O O . ILE A 1 517 ? 30.727 5.651 -10.809 1.00 90.81 517 ILE A O 1
ATOM 4096 N N . LYS A 1 518 ? 30.179 4.153 -12.394 1.00 87.31 518 LYS A N 1
ATOM 4097 C CA . LYS A 1 518 ? 31.447 4.158 -13.143 1.00 87.31 518 LYS A CA 1
ATOM 4098 C C . LYS A 1 518 ? 31.550 5.428 -13.998 1.00 87.31 518 LYS A C 1
ATOM 4100 O O . LYS A 1 518 ? 30.549 5.908 -14.530 1.00 87.31 518 LYS A O 1
ATOM 4105 N N . LYS A 1 519 ? 32.769 5.944 -14.206 1.00 79.56 519 LYS A N 1
ATOM 4106 C CA . LYS A 1 519 ? 33.000 7.103 -15.088 1.00 79.56 519 LYS A CA 1
ATOM 4107 C C . LYS A 1 519 ? 32.398 6.863 -16.482 1.00 79.56 519 LYS A C 1
ATOM 4109 O O . LYS A 1 519 ? 32.692 5.851 -17.112 1.00 79.56 519 LYS A O 1
ATOM 4114 N N . GLY A 1 520 ? 31.575 7.805 -16.944 1.00 75.94 520 GLY A N 1
ATOM 4115 C CA . GLY A 1 520 ? 30.872 7.748 -18.232 1.00 75.94 520 GLY A CA 1
ATOM 4116 C C . GLY A 1 520 ? 29.400 7.315 -18.169 1.00 75.94 520 GLY A C 1
ATOM 4117 O O . GLY A 1 520 ? 28.702 7.482 -19.164 1.00 75.94 520 GLY A O 1
ATOM 4118 N N . GLY A 1 521 ? 28.901 6.811 -17.033 1.00 79.56 521 GLY A N 1
ATOM 4119 C CA . GLY A 1 521 ? 27.468 6.549 -16.845 1.00 79.56 521 GLY A CA 1
ATOM 4120 C C . GLY A 1 521 ? 26.702 7.807 -16.421 1.00 79.56 521 GLY A C 1
ATOM 4121 O O . GLY A 1 521 ? 27.146 8.507 -15.515 1.00 79.56 521 GLY A O 1
ATOM 4122 N N . ASN A 1 522 ? 25.547 8.086 -17.036 1.00 84.75 522 ASN A N 1
ATOM 4123 C CA . ASN A 1 522 ? 24.649 9.169 -16.608 1.00 84.75 522 ASN A CA 1
ATOM 4124 C C . ASN A 1 522 ? 23.728 8.667 -15.464 1.00 84.75 522 ASN A C 1
ATOM 4126 O O . ASN A 1 522 ? 22.954 7.734 -15.701 1.00 84.75 522 ASN A O 1
ATOM 4130 N N . PRO A 1 523 ? 23.756 9.273 -14.256 1.00 86.12 523 PRO A N 1
ATOM 4131 C CA . PRO A 1 523 ? 22.950 8.821 -13.118 1.00 86.12 523 PRO A CA 1
ATOM 4132 C C . PRO A 1 523 ? 21.436 8.890 -13.322 1.00 86.12 523 PRO A C 1
ATOM 4134 O O . PRO A 1 523 ? 20.725 8.003 -12.862 1.00 86.12 523 PRO A O 1
ATOM 4137 N N . GLU A 1 524 ? 20.935 9.913 -14.012 1.00 86.88 524 GLU A N 1
ATOM 4138 C CA . GLU A 1 524 ? 19.500 10.125 -14.235 1.00 86.88 524 GLU A CA 1
ATOM 4139 C C . GLU A 1 524 ? 18.942 9.031 -15.151 1.00 86.88 524 GLU A C 1
ATOM 4141 O O . GLU A 1 524 ? 17.924 8.414 -14.844 1.00 86.88 524 GLU A O 1
ATOM 4146 N N . LYS A 1 525 ? 19.675 8.699 -16.222 1.00 85.19 525 LYS A N 1
ATOM 4147 C CA . LYS A 1 525 ? 19.320 7.602 -17.137 1.00 85.19 525 LYS A CA 1
ATOM 4148 C C . LYS A 1 525 ? 19.400 6.225 -16.480 1.00 85.19 525 LYS A C 1
ATOM 4150 O O . LYS A 1 525 ? 18.529 5.388 -16.710 1.00 85.19 525 LYS A O 1
ATOM 4155 N N . ILE A 1 526 ? 20.412 5.993 -15.637 1.00 87.94 526 ILE A N 1
ATOM 4156 C CA . ILE A 1 526 ? 20.500 4.770 -14.824 1.00 87.94 526 ILE A CA 1
ATOM 4157 C C . ILE A 1 526 ? 19.278 4.680 -13.899 1.00 87.94 526 ILE A C 1
ATOM 4159 O O . ILE A 1 526 ? 18.646 3.630 -13.828 1.00 87.94 526 ILE A O 1
ATOM 4163 N N . LEU A 1 527 ? 18.895 5.776 -13.240 1.00 89.12 527 LEU A N 1
ATOM 4164 C CA . LEU A 1 527 ? 17.743 5.812 -12.342 1.00 89.12 527 LEU A CA 1
ATOM 4165 C C . LEU A 1 527 ? 16.408 5.574 -13.076 1.00 89.12 527 LEU A C 1
ATOM 4167 O O . LEU A 1 527 ? 15.605 4.764 -12.615 1.00 89.12 527 LEU A O 1
ATOM 4171 N N . GLU A 1 528 ? 16.182 6.195 -14.241 1.00 87.75 528 GLU A N 1
ATOM 4172 C CA . GLU A 1 528 ? 15.001 5.924 -15.078 1.00 87.75 528 GLU A CA 1
ATOM 4173 C C . GLU A 1 528 ? 14.924 4.463 -15.546 1.00 87.75 528 GLU A C 1
ATOM 4175 O O . GLU A 1 528 ? 13.840 3.870 -15.541 1.00 87.75 528 GLU A O 1
ATOM 4180 N N . TYR A 1 529 ? 16.059 3.865 -15.924 1.00 87.56 529 TYR A N 1
ATOM 4181 C CA . TYR A 1 529 ? 16.129 2.448 -16.282 1.00 87.56 529 TYR A CA 1
ATOM 4182 C C . TYR A 1 529 ? 15.783 1.554 -15.085 1.00 87.56 529 TYR A C 1
ATOM 4184 O O . TYR A 1 529 ? 14.943 0.660 -15.201 1.00 87.56 529 TYR A O 1
ATOM 4192 N N . LEU A 1 530 ? 16.365 1.824 -13.913 1.00 89.94 530 LEU A N 1
ATOM 4193 C CA . LEU A 1 530 ? 16.112 1.038 -12.708 1.00 89.94 530 LEU A CA 1
ATOM 4194 C C . LEU A 1 530 ? 14.655 1.149 -12.228 1.00 89.94 530 LEU A C 1
ATOM 4196 O O . LEU A 1 530 ? 14.100 0.133 -11.813 1.00 89.94 530 LEU A O 1
ATOM 4200 N N . TYR A 1 531 ? 13.995 2.310 -12.347 1.00 90.62 531 TYR A N 1
ATOM 4201 C CA . TYR A 1 531 ? 12.552 2.426 -12.079 1.00 90.62 531 TYR A CA 1
ATOM 4202 C C . TYR A 1 531 ? 11.699 1.537 -13.002 1.00 90.62 531 TYR A C 1
ATOM 4204 O O . TYR A 1 531 ? 10.647 1.068 -12.585 1.00 90.62 531 TYR A O 1
ATOM 4212 N N . LYS A 1 532 ? 12.135 1.272 -14.241 1.00 87.56 532 LYS A N 1
ATOM 4213 C CA . LYS A 1 532 ? 11.410 0.399 -15.185 1.00 87.56 532 LYS A CA 1
ATOM 4214 C C . LYS A 1 532 ? 11.750 -1.088 -15.027 1.00 87.56 532 LYS A C 1
ATOM 4216 O O . LYS A 1 532 ? 10.892 -1.930 -15.280 1.00 87.56 532 LYS A O 1
ATOM 4221 N N . ALA A 1 533 ? 12.982 -1.416 -14.635 1.00 87.00 533 ALA A N 1
ATOM 4222 C CA . ALA A 1 533 ? 13.488 -2.792 -14.568 1.00 87.00 533 ALA A CA 1
ATOM 4223 C C . ALA A 1 533 ? 13.381 -3.452 -13.174 1.00 87.00 533 ALA A C 1
ATOM 4225 O O . ALA A 1 533 ? 13.516 -4.674 -13.054 1.00 87.00 533 ALA A O 1
ATOM 4226 N N . THR A 1 534 ? 13.155 -2.671 -12.112 1.00 92.25 534 THR A N 1
ATOM 4227 C CA . THR A 1 534 ? 13.213 -3.129 -10.710 1.00 92.25 534 THR A CA 1
ATOM 4228 C C . THR A 1 534 ? 12.018 -2.647 -9.885 1.00 92.25 534 THR A C 1
ATOM 4230 O O . THR A 1 534 ? 11.256 -1.789 -10.318 1.00 92.25 534 THR A O 1
ATOM 4233 N N . GLN A 1 535 ? 11.881 -3.151 -8.655 1.00 92.88 535 GLN A N 1
ATOM 4234 C CA . GLN A 1 535 ? 10.838 -2.720 -7.714 1.00 92.88 535 GLN A CA 1
ATOM 4235 C C . GLN A 1 535 ? 11.113 -1.342 -7.062 1.00 92.88 535 GLN A C 1
ATOM 4237 O O . GLN A 1 535 ? 10.469 -0.993 -6.077 1.00 92.88 535 GLN A O 1
ATOM 4242 N N . LEU A 1 536 ? 12.025 -0.519 -7.605 1.00 93.31 536 LEU A N 1
ATOM 4243 C CA . LEU A 1 536 ? 12.120 0.903 -7.233 1.00 93.31 536 LEU A CA 1
ATOM 4244 C C . LEU A 1 536 ? 10.887 1.714 -7.676 1.00 93.31 536 LEU A C 1
ATOM 4246 O O . LEU A 1 536 ? 10.658 2.796 -7.141 1.00 93.31 536 LEU A O 1
ATOM 4250 N N . GLU A 1 537 ? 10.080 1.224 -8.619 1.00 93.69 537 GLU A N 1
ATOM 4251 C CA . GLU A 1 537 ? 8.731 1.735 -8.882 1.00 93.69 537 GLU A CA 1
ATOM 4252 C C . GLU A 1 537 ? 7.740 0.564 -8.923 1.00 93.69 537 GLU A C 1
ATOM 4254 O O . GLU A 1 537 ? 7.948 -0.413 -9.639 1.00 93.69 537 GLU A O 1
ATOM 4259 N N . VAL A 1 538 ? 6.655 0.647 -8.146 1.00 93.25 538 VAL A N 1
ATOM 4260 C CA . VAL A 1 538 ? 5.629 -0.406 -8.077 1.00 93.25 538 VAL A CA 1
ATOM 4261 C C . VAL A 1 538 ? 4.217 0.138 -8.267 1.00 93.25 538 VAL A C 1
ATOM 4263 O O . VAL A 1 538 ? 3.900 1.300 -8.009 1.00 93.25 538 VAL A O 1
ATOM 4266 N N . SER A 1 539 ? 3.342 -0.755 -8.721 1.00 92.94 539 SER A N 1
ATOM 4267 C CA . SER A 1 539 ? 1.927 -0.511 -8.981 1.00 92.94 539 SER A CA 1
ATOM 4268 C C . SER A 1 539 ? 1.082 -0.990 -7.799 1.00 92.94 539 SER A C 1
ATOM 4270 O O . SER A 1 539 ? 0.699 -2.159 -7.766 1.00 92.94 539 SER A O 1
ATOM 4272 N N . PHE A 1 540 ? 0.723 -0.103 -6.869 1.00 94.31 540 PHE A N 1
ATOM 4273 C CA . PHE A 1 540 ? -0.215 -0.462 -5.805 1.00 94.31 540 PHE A CA 1
ATOM 4274 C C . PHE A 1 540 ? -1.654 -0.443 -6.349 1.00 94.31 540 PHE A C 1
ATOM 4276 O O . PHE A 1 540 ? -2.195 0.611 -6.694 1.00 94.31 540 PHE A O 1
ATOM 4283 N N . GLY A 1 541 ? -2.272 -1.622 -6.460 1.00 94.44 541 GLY A N 1
ATOM 4284 C CA . GLY A 1 541 ? -3.671 -1.773 -6.867 1.00 94.44 541 GLY A CA 1
ATOM 4285 C C . GLY A 1 541 ? -4.609 -1.576 -5.680 1.00 94.44 541 GLY A C 1
ATOM 4286 O O . GLY A 1 541 ? -4.676 -2.439 -4.810 1.00 94.44 541 GLY A O 1
ATOM 4287 N N . ILE A 1 542 ? -5.330 -0.456 -5.644 1.00 96.38 542 ILE A N 1
ATOM 4288 C CA . ILE A 1 542 ? -6.305 -0.146 -4.593 1.00 96.38 542 ILE A CA 1
ATOM 4289 C C . ILE A 1 542 ? -7.584 -0.942 -4.862 1.00 96.38 542 ILE A C 1
ATOM 4291 O O . ILE A 1 542 ? -8.161 -0.851 -5.948 1.00 96.38 542 ILE A O 1
ATOM 4295 N N . ASN A 1 543 ? -8.043 -1.699 -3.867 1.00 96.88 543 ASN A N 1
ATOM 4296 C CA . ASN A 1 543 ? -9.277 -2.475 -3.933 1.00 96.88 543 ASN A CA 1
ATOM 4297 C C . ASN A 1 543 ? -9.942 -2.517 -2.549 1.00 96.88 543 ASN A C 1
ATOM 4299 O O . ASN A 1 543 ? -9.673 -3.403 -1.737 1.00 96.88 543 ASN A O 1
ATOM 4303 N N . MET A 1 544 ? -10.770 -1.519 -2.260 1.00 97.06 544 MET A N 1
ATOM 4304 C CA . MET A 1 544 ? -11.322 -1.256 -0.936 1.00 97.06 544 MET A CA 1
ATOM 4305 C C . MET A 1 544 ? -12.572 -2.095 -0.666 1.00 97.06 544 MET A C 1
ATOM 4307 O O . MET A 1 544 ? -13.700 -1.617 -0.774 1.00 97.06 544 MET A O 1
ATOM 4311 N N . VAL A 1 545 ? -12.351 -3.369 -0.329 1.00 97.00 545 VAL A N 1
ATOM 4312 C CA . VAL A 1 545 ? -13.403 -4.326 0.040 1.00 97.00 545 VAL A CA 1
ATOM 4313 C C . VAL A 1 545 ? -13.366 -4.599 1.544 1.00 97.00 545 VAL A C 1
ATOM 4315 O O . VAL A 1 545 ? -12.324 -4.957 2.092 1.00 97.00 545 VAL A O 1
ATOM 4318 N N . ALA A 1 546 ? -14.506 -4.453 2.214 1.00 96.62 546 ALA A N 1
ATOM 4319 C CA . ALA A 1 546 ? -14.670 -4.752 3.637 1.00 96.62 546 ALA A CA 1
ATOM 4320 C C . ALA A 1 546 ? -16.054 -5.358 3.907 1.00 96.62 546 ALA A C 1
ATOM 4322 O O . ALA A 1 546 ? -16.978 -5.212 3.103 1.00 96.62 546 ALA A O 1
ATOM 4323 N N . ILE A 1 547 ? -16.208 -6.029 5.047 1.00 95.31 547 ILE A N 1
ATOM 4324 C CA . ILE A 1 547 ? -17.512 -6.485 5.531 1.00 95.31 547 ILE A CA 1
ATOM 4325 C C . ILE A 1 547 ? -18.230 -5.272 6.125 1.00 95.31 547 ILE A C 1
ATOM 4327 O O . ILE A 1 547 ? -17.737 -4.669 7.073 1.00 95.31 547 ILE A O 1
ATOM 4331 N N . ALA A 1 548 ? -19.389 -4.914 5.577 1.00 94.00 548 ALA A N 1
ATOM 4332 C CA . ALA A 1 548 ? -20.170 -3.760 6.015 1.00 94.00 548 ALA A CA 1
ATOM 4333 C C . ALA A 1 548 ? -21.661 -4.107 6.032 1.00 94.00 548 ALA A C 1
ATOM 4335 O O . ALA A 1 548 ? -22.221 -4.516 5.011 1.00 94.00 548 ALA A O 1
ATOM 4336 N N . SER A 1 549 ? -22.328 -3.941 7.178 1.00 88.31 549 SER A N 1
ATOM 4337 C CA . SER A 1 549 ? -23.688 -4.477 7.407 1.00 88.31 549 SER A CA 1
ATOM 4338 C C . SER A 1 549 ? -23.780 -6.001 7.195 1.00 88.31 549 SER A C 1
ATOM 4340 O O . SER A 1 549 ? -24.728 -6.492 6.585 1.00 88.31 549 SER A O 1
ATOM 4342 N N . GLY A 1 550 ? -22.760 -6.744 7.640 1.00 87.69 550 GLY A N 1
ATOM 4343 C CA . GLY A 1 550 ? -22.743 -8.211 7.583 1.00 87.69 550 GLY A CA 1
ATOM 4344 C C . GLY A 1 550 ? -22.570 -8.827 6.189 1.00 87.69 550 GLY A C 1
ATOM 4345 O O . GLY A 1 550 ? -22.881 -9.998 6.026 1.00 87.69 550 GLY A O 1
ATOM 4346 N N . LYS A 1 551 ? -22.107 -8.071 5.180 1.00 92.25 551 LYS A N 1
ATOM 4347 C CA . LYS A 1 551 ? -21.793 -8.593 3.833 1.00 92.25 551 LYS A CA 1
ATOM 4348 C C . LYS A 1 551 ? -20.539 -7.925 3.255 1.00 92.25 551 LYS A C 1
ATOM 4350 O O . LYS A 1 551 ? -20.332 -6.742 3.541 1.00 92.25 551 LYS A O 1
ATOM 4355 N N . PRO A 1 552 ? -19.728 -8.615 2.430 1.00 94.19 552 PRO A N 1
ATOM 4356 C CA . PRO A 1 552 ? -18.618 -7.988 1.715 1.00 94.19 552 PRO A CA 1
ATOM 4357 C C . PRO A 1 552 ? -19.139 -6.938 0.722 1.00 94.19 552 PRO A C 1
ATOM 4359 O O . PRO A 1 552 ? -20.063 -7.200 -0.051 1.00 94.19 552 PRO A O 1
ATOM 4362 N N . LYS A 1 553 ? -18.547 -5.741 0.732 1.00 95.62 553 LYS A N 1
ATOM 4363 C CA . LYS A 1 553 ? -18.852 -4.642 -0.197 1.00 95.62 553 LYS A CA 1
ATOM 4364 C C . LYS A 1 553 ? -17.560 -3.963 -0.645 1.00 95.62 553 LYS A C 1
ATOM 4366 O O . LYS A 1 553 ? -16.666 -3.758 0.172 1.00 95.62 553 LYS A O 1
ATOM 4371 N N . GLN A 1 554 ? -17.488 -3.572 -1.918 1.00 96.38 554 GLN A N 1
ATOM 4372 C CA . GLN A 1 554 ? -16.519 -2.580 -2.396 1.00 96.38 554 GLN A CA 1
ATOM 4373 C C . GLN A 1 554 ? -17.052 -1.186 -2.023 1.00 96.38 554 GLN A C 1
ATOM 4375 O O . GLN A 1 554 ? -18.230 -0.914 -2.257 1.00 96.38 554 GLN A O 1
ATOM 4380 N N . LEU A 1 555 ? -16.225 -0.338 -1.409 1.00 96.31 555 LEU A N 1
ATOM 4381 C CA . LEU A 1 555 ? -16.641 0.926 -0.785 1.00 96.31 555 LEU A CA 1
ATOM 4382 C C . LEU A 1 555 ? -15.728 2.086 -1.202 1.00 96.31 555 LEU A C 1
ATOM 4384 O O . LEU A 1 555 ? -14.509 1.929 -1.238 1.00 96.31 555 LEU A O 1
ATOM 4388 N N . GLY A 1 556 ? -16.295 3.265 -1.461 1.00 96.31 556 GLY A N 1
ATOM 4389 C CA . GLY A 1 556 ? -15.533 4.502 -1.618 1.00 96.31 556 GLY A CA 1
ATOM 4390 C C . GLY A 1 556 ? -15.011 5.050 -0.283 1.00 96.31 556 GLY A C 1
ATOM 4391 O O . GLY A 1 556 ? -15.428 4.638 0.801 1.00 96.31 556 GLY A O 1
ATOM 4392 N N . LEU A 1 557 ? -14.118 6.043 -0.351 1.00 96.38 557 LEU A N 1
ATOM 4393 C CA . LEU A 1 557 ? -13.547 6.701 0.834 1.00 96.38 557 LEU A CA 1
ATOM 4394 C C . LEU A 1 557 ? -14.639 7.347 1.709 1.00 96.38 557 LEU A C 1
ATOM 4396 O O . LEU A 1 557 ? -14.598 7.243 2.935 1.00 96.38 557 LEU A O 1
ATOM 4400 N N . LEU A 1 558 ? -15.635 7.980 1.077 1.00 96.00 558 LEU A N 1
ATOM 4401 C CA . LEU A 1 558 ? -16.786 8.563 1.774 1.00 96.00 558 LEU A CA 1
ATOM 4402 C C . LEU A 1 558 ? -17.674 7.495 2.423 1.00 96.00 558 LEU A C 1
ATOM 4404 O O . LEU A 1 558 ? -18.141 7.708 3.540 1.00 96.00 558 LEU A O 1
ATOM 4408 N N . ASP A 1 559 ? -17.869 6.343 1.773 1.00 95.94 559 ASP A N 1
ATOM 4409 C CA . ASP A 1 559 ? -18.686 5.259 2.323 1.00 95.94 559 ASP A CA 1
ATOM 4410 C C . ASP A 1 559 ? -18.055 4.709 3.606 1.00 95.94 559 ASP A C 1
ATOM 4412 O O . ASP A 1 559 ? -18.733 4.623 4.629 1.00 95.94 559 ASP A O 1
ATOM 4416 N N . ILE A 1 560 ? -16.748 4.416 3.586 1.00 97.38 560 ILE A N 1
ATOM 4417 C CA . ILE A 1 560 ? -15.996 3.928 4.756 1.00 97.38 560 ILE A CA 1
ATOM 4418 C C . ILE A 1 560 ? -16.080 4.936 5.912 1.00 97.38 560 ILE A C 1
ATOM 4420 O O . ILE A 1 560 ? -16.391 4.554 7.042 1.00 97.38 560 ILE A O 1
ATOM 4424 N N . ILE A 1 561 ? -15.882 6.230 5.632 1.00 97.19 561 ILE A N 1
ATOM 4425 C CA . ILE A 1 561 ? -16.040 7.300 6.631 1.00 97.19 561 ILE A CA 1
ATOM 4426 C C . ILE A 1 561 ? -17.479 7.347 7.173 1.00 97.19 561 ILE A C 1
ATOM 4428 O O . ILE A 1 561 ? -17.665 7.530 8.375 1.00 97.19 561 ILE A O 1
ATOM 4432 N N . SER A 1 562 ? -18.495 7.140 6.329 1.00 96.38 562 SER A N 1
ATOM 4433 C CA . SER A 1 562 ? -19.903 7.153 6.745 1.00 96.38 562 SER A CA 1
ATOM 4434 C C . SER A 1 562 ? -20.260 5.990 7.679 1.00 96.38 562 SER A C 1
ATOM 4436 O O . SER A 1 562 ? -20.873 6.233 8.721 1.00 96.38 562 SER A O 1
ATOM 4438 N N . TYR A 1 563 ? -19.817 4.761 7.373 1.00 97.00 563 TYR A N 1
ATOM 4439 C CA . TYR A 1 563 ? -20.002 3.594 8.243 1.00 97.00 563 TYR A CA 1
ATOM 4440 C C . TYR A 1 563 ? -19.292 3.802 9.583 1.00 97.00 563 TYR A C 1
ATOM 4442 O O . TYR A 1 563 ? -19.904 3.630 10.636 1.00 97.00 563 TYR A O 1
ATOM 4450 N N . TYR A 1 564 ? -18.036 4.259 9.551 1.00 97.50 564 TYR A N 1
ATOM 4451 C CA . TYR A 1 564 ? -17.260 4.546 10.756 1.00 97.50 564 TYR A CA 1
ATOM 4452 C C . TYR A 1 564 ? -17.927 5.610 11.650 1.00 97.50 564 TYR A C 1
ATOM 4454 O O . TYR A 1 564 ? -18.052 5.421 12.859 1.00 97.50 564 TYR A O 1
ATOM 4462 N N . VAL A 1 565 ? -18.408 6.718 11.073 1.00 96.88 565 VAL A N 1
ATOM 4463 C CA . VAL A 1 565 ? -19.090 7.797 11.817 1.00 96.88 565 VAL A CA 1
ATOM 4464 C C . VAL A 1 565 ? -20.420 7.339 12.418 1.00 96.88 565 VAL A C 1
ATOM 4466 O O . VAL A 1 565 ? -20.778 7.764 13.520 1.00 96.88 565 VAL A O 1
ATOM 4469 N N . GLU A 1 566 ? -21.155 6.472 11.722 1.00 96.38 566 GLU A N 1
ATOM 4470 C CA . GLU A 1 566 ? -22.406 5.905 12.222 1.00 96.38 566 GLU A CA 1
ATOM 4471 C C . GLU A 1 566 ? -22.152 4.929 13.384 1.00 96.38 566 GLU A C 1
ATOM 4473 O O . GLU A 1 566 ? -22.791 5.058 14.432 1.00 96.38 566 GLU A O 1
ATOM 4478 N N . TYR A 1 567 ? -21.154 4.047 13.245 1.00 96.62 567 TYR A N 1
ATOM 4479 C CA . TYR A 1 567 ? -20.709 3.118 14.287 1.00 96.62 567 TYR A CA 1
ATOM 4480 C C . TYR A 1 567 ? -20.190 3.845 15.534 1.00 96.62 567 TYR A C 1
ATOM 4482 O O . TYR A 1 567 ? -20.644 3.569 16.643 1.00 96.62 567 TYR A O 1
ATOM 4490 N N . GLN A 1 568 ? -19.329 4.858 15.377 1.00 97.06 568 GLN A N 1
ATOM 4491 C CA . GLN A 1 568 ? -18.859 5.667 16.508 1.00 97.06 568 GLN A CA 1
ATOM 4492 C C . GLN A 1 568 ? -20.004 6.378 17.234 1.00 97.06 568 GLN A C 1
ATOM 4494 O O . GLN A 1 568 ? -19.995 6.465 18.463 1.00 97.06 568 GLN A O 1
ATOM 4499 N N . ARG A 1 569 ? -21.035 6.851 16.519 1.00 96.44 569 ARG A N 1
ATOM 4500 C CA . ARG A 1 569 ? -22.223 7.406 17.183 1.00 96.44 569 ARG A CA 1
ATOM 4501 C C . ARG A 1 569 ? -22.972 6.331 17.976 1.00 96.44 569 ARG A C 1
ATOM 4503 O O . ARG A 1 569 ? -23.458 6.629 19.064 1.00 96.44 569 ARG A O 1
ATOM 4510 N N . GLU A 1 570 ? -23.076 5.106 17.468 1.00 96.06 570 GLU A N 1
ATOM 4511 C CA . GLU A 1 570 ? -23.683 3.998 18.208 1.00 96.06 570 GLU A CA 1
ATOM 4512 C C . GLU A 1 570 ? -22.881 3.618 19.463 1.00 96.06 570 GLU A C 1
ATOM 4514 O O . GLU A 1 570 ? -23.475 3.532 20.538 1.00 96.06 570 GLU A O 1
ATOM 4519 N N . VAL A 1 571 ? -21.554 3.492 19.369 1.00 96.69 571 VAL A N 1
ATOM 4520 C CA . VAL A 1 571 ? -20.658 3.262 20.519 1.00 96.69 571 VAL A CA 1
ATOM 4521 C C . VAL A 1 571 ? -20.852 4.349 21.582 1.00 96.69 571 VAL A C 1
ATOM 4523 O O . VAL A 1 571 ? -21.064 4.035 22.755 1.00 96.69 571 VAL A O 1
ATOM 4526 N N . ILE A 1 572 ? -20.888 5.628 21.181 1.00 96.62 572 ILE A N 1
ATOM 4527 C CA . ILE A 1 572 ? -21.189 6.744 22.091 1.00 96.62 572 ILE A CA 1
ATOM 4528 C C . ILE A 1 572 ? -22.588 6.613 22.703 1.00 96.62 572 ILE A C 1
ATOM 4530 O O . ILE A 1 572 ? -22.726 6.842 23.901 1.00 96.62 572 ILE A O 1
ATOM 4534 N N . VAL A 1 573 ? -23.623 6.224 21.952 1.00 96.94 573 VAL A N 1
ATOM 4535 C CA . VAL A 1 573 ? -24.988 6.052 22.490 1.00 96.94 573 VAL A CA 1
ATOM 4536 C C . VAL A 1 573 ? -25.064 4.892 23.488 1.00 96.94 573 VAL A C 1
ATOM 4538 O O . VAL A 1 573 ? -25.658 5.060 24.554 1.00 96.94 573 VAL A O 1
ATOM 4541 N N . ARG A 1 574 ? -24.432 3.750 23.188 1.00 97.06 574 ARG A N 1
ATOM 4542 C CA . ARG A 1 574 ? -24.360 2.576 24.073 1.00 97.06 574 ARG A CA 1
ATOM 4543 C C . ARG A 1 574 ? -23.617 2.904 25.368 1.00 97.06 574 ARG A C 1
ATOM 4545 O O . ARG A 1 574 ? -24.195 2.739 26.441 1.00 97.06 574 ARG A O 1
ATOM 4552 N N . ARG A 1 575 ? -22.413 3.485 25.272 1.00 97.00 575 ARG A N 1
ATOM 4553 C CA . ARG A 1 575 ? -21.626 3.950 26.428 1.00 97.00 575 ARG A CA 1
ATOM 4554 C C . ARG A 1 575 ? -22.391 4.978 27.263 1.00 97.00 575 ARG A C 1
ATOM 4556 O O . ARG A 1 575 ? -22.537 4.803 28.465 1.00 97.00 575 ARG A O 1
ATOM 4563 N N . THR A 1 576 ? -22.945 6.010 26.616 1.00 96.75 576 THR A N 1
ATOM 4564 C CA . THR A 1 576 ? -23.747 7.053 27.286 1.00 96.75 576 THR A CA 1
ATOM 4565 C C . THR A 1 576 ? -24.923 6.442 28.038 1.00 96.75 576 THR A C 1
ATOM 4567 O O . THR A 1 576 ? -25.212 6.874 29.148 1.00 96.75 576 THR A O 1
ATOM 4570 N N . LYS A 1 577 ? -25.594 5.432 27.466 1.00 96.69 577 LYS A N 1
ATOM 4571 C CA . LYS A 1 577 ? -26.690 4.727 28.136 1.00 96.69 577 LYS A CA 1
ATOM 4572 C C . LYS A 1 577 ? -26.195 3.919 29.338 1.00 96.69 577 LYS A C 1
ATOM 4574 O O . LYS A 1 577 ? -26.815 4.005 30.390 1.00 96.69 577 LYS A O 1
ATOM 4579 N N . PHE A 1 578 ? -25.102 3.170 29.196 1.00 97.38 578 PHE A N 1
ATOM 4580 C CA . PHE A 1 578 ? -24.505 2.404 30.292 1.00 97.38 578 PHE A CA 1
ATOM 4581 C C . PHE A 1 578 ? -24.123 3.317 31.465 1.00 97.38 578 PHE A C 1
ATOM 4583 O O . PHE A 1 578 ? -24.614 3.121 32.574 1.00 97.38 578 PHE A O 1
ATOM 4590 N N . ASP A 1 579 ? -23.346 4.372 31.201 1.00 96.69 579 ASP A N 1
ATOM 4591 C CA . ASP A 1 579 ? -22.936 5.356 32.209 1.00 96.69 579 ASP A CA 1
ATOM 4592 C C . ASP A 1 579 ? -24.160 6.044 32.855 1.00 96.69 579 ASP A C 1
ATOM 4594 O O . ASP A 1 579 ? -24.186 6.275 34.064 1.00 96.69 579 ASP A O 1
ATOM 4598 N N . LEU A 1 580 ? -25.209 6.333 32.071 1.00 96.88 580 LEU A N 1
ATOM 4599 C CA . LEU A 1 580 ? -26.450 6.957 32.542 1.00 96.88 580 LEU A CA 1
ATOM 4600 C C . LEU A 1 580 ? -27.278 6.023 33.431 1.00 96.88 580 LEU A C 1
ATOM 4602 O O . LEU A 1 580 ? -27.826 6.465 34.440 1.00 96.88 580 LEU A O 1
ATOM 4606 N N . ASP A 1 581 ? -27.403 4.752 33.059 1.00 96.50 581 ASP A N 1
ATOM 4607 C CA . ASP A 1 581 ? -28.178 3.776 33.819 1.00 96.50 581 ASP A CA 1
ATOM 4608 C C . ASP A 1 581 ? -27.430 3.381 35.108 1.00 96.50 581 ASP A C 1
ATOM 4610 O O . ASP A 1 581 ? -28.062 3.330 36.162 1.00 96.50 581 ASP A O 1
ATOM 4614 N N . VAL A 1 582 ? -26.093 3.267 35.081 1.00 96.19 582 VAL A N 1
ATOM 4615 C CA . VAL A 1 582 ? -25.242 3.132 36.284 1.00 96.19 582 VAL A CA 1
ATOM 4616 C C . VAL A 1 582 ? -25.366 4.354 37.202 1.00 96.19 582 VAL A C 1
ATOM 4618 O O . VAL A 1 582 ? -25.574 4.195 38.408 1.00 96.19 582 VAL A O 1
ATOM 4621 N N . ALA A 1 583 ? -25.295 5.577 36.661 1.00 96.69 583 ALA A N 1
ATOM 4622 C CA . ALA A 1 583 ? -25.426 6.799 37.455 1.00 96.69 583 ALA A CA 1
ATOM 4623 C C . ALA A 1 583 ? -26.814 6.921 38.110 1.00 96.69 583 ALA A C 1
ATOM 4625 O O . ALA A 1 583 ? -26.900 7.282 39.284 1.00 96.69 583 ALA A O 1
ATOM 4626 N N . LYS A 1 584 ? -27.895 6.565 37.398 1.00 95.94 584 LYS A N 1
ATOM 4627 C CA . LYS A 1 584 ? -29.259 6.508 37.959 1.00 95.94 584 LYS A CA 1
ATOM 4628 C C . LYS A 1 584 ? -29.379 5.476 39.074 1.00 95.94 584 LYS A C 1
ATOM 4630 O O . LYS A 1 584 ? -29.904 5.808 40.133 1.00 95.94 584 LYS A O 1
ATOM 4635 N N . ASP A 1 585 ? -28.901 4.250 38.856 1.00 95.38 585 ASP A N 1
ATOM 4636 C CA . ASP A 1 585 ? -28.961 3.178 39.859 1.00 95.38 585 ASP A CA 1
ATOM 4637 C C . ASP A 1 585 ? -28.194 3.592 41.128 1.00 95.38 585 ASP A C 1
ATOM 4639 O O . ASP A 1 585 ? -28.684 3.415 42.245 1.00 95.38 585 ASP A O 1
ATOM 4643 N N . ARG A 1 586 ? -27.027 4.236 40.965 1.00 96.06 586 ARG A N 1
ATOM 4644 C CA . ARG A 1 586 ? -26.236 4.778 42.075 1.00 96.06 586 ARG A CA 1
ATOM 4645 C C . ARG A 1 586 ? -26.949 5.926 42.795 1.00 96.06 586 ARG A C 1
ATOM 4647 O O . ARG A 1 586 ? -27.057 5.875 44.019 1.00 96.06 586 ARG A O 1
ATOM 4654 N N . ALA A 1 587 ? -27.468 6.919 42.070 1.00 95.75 587 ALA A N 1
ATOM 4655 C CA . ALA A 1 587 ? -28.195 8.051 42.653 1.00 95.75 587 ALA A CA 1
ATOM 4656 C C . ALA A 1 587 ? -29.423 7.582 43.447 1.00 95.75 587 ALA A C 1
ATOM 4658 O O . ALA A 1 587 ? -29.632 8.008 44.580 1.00 95.75 587 ALA A O 1
ATOM 4659 N N . HIS A 1 588 ? -30.175 6.631 42.892 1.00 95.44 588 HIS A N 1
ATOM 4660 C CA . HIS A 1 588 ? -31.335 6.003 43.522 1.00 95.44 588 HIS A CA 1
ATOM 4661 C C . HIS A 1 588 ? -30.973 5.289 44.836 1.00 95.44 588 HIS A C 1
ATOM 4663 O O . HIS A 1 588 ? -31.687 5.430 45.831 1.00 95.44 588 HIS A O 1
ATOM 4669 N N . ILE A 1 589 ? -29.834 4.585 44.899 1.00 95.31 589 ILE A N 1
ATOM 4670 C CA . ILE A 1 589 ? -29.307 4.039 46.164 1.00 95.31 589 ILE A CA 1
ATOM 4671 C C . ILE A 1 589 ? -28.963 5.154 47.162 1.00 95.31 589 ILE A C 1
ATOM 4673 O O . ILE A 1 589 ? -29.365 5.063 48.324 1.00 95.31 589 ILE A O 1
ATOM 4677 N N . VAL A 1 590 ? -28.253 6.203 46.735 1.00 94.88 590 VAL A N 1
ATOM 4678 C CA . VAL A 1 590 ? -27.830 7.304 47.621 1.00 94.88 590 VAL A CA 1
ATOM 4679 C C . VAL A 1 590 ? -29.033 8.076 48.184 1.00 94.88 590 VAL A C 1
ATOM 4681 O O . VAL A 1 590 ? -29.046 8.382 49.374 1.00 94.88 590 VAL A O 1
ATOM 4684 N N . GLU A 1 591 ? -30.089 8.301 47.397 1.00 93.94 591 GLU A N 1
ATOM 4685 C CA . GLU A 1 591 ? -31.353 8.875 47.887 1.00 93.94 591 GLU A CA 1
ATOM 4686 C C . GLU A 1 591 ? -32.003 8.009 48.972 1.00 93.94 591 GLU A C 1
ATOM 4688 O O . GLU A 1 591 ? -32.431 8.530 50.002 1.00 93.94 591 GLU A O 1
ATOM 4693 N N . GLY A 1 592 ? -32.020 6.684 48.791 1.00 93.56 592 GLY A N 1
ATOM 4694 C CA . GLY A 1 592 ? -32.521 5.758 49.809 1.00 93.56 592 GLY A CA 1
ATOM 4695 C C . GLY A 1 592 ? -31.717 5.826 51.110 1.00 93.56 592 GLY A C 1
ATOM 4696 O O . GLY A 1 592 ? -32.300 5.882 52.194 1.00 93.56 592 GLY A O 1
ATOM 4697 N N . LEU A 1 593 ? -30.385 5.886 51.012 1.00 93.31 593 LEU A N 1
ATOM 4698 C CA . LEU A 1 593 ? -29.501 6.032 52.171 1.00 93.31 593 LEU A CA 1
ATOM 4699 C C . LEU A 1 593 ? -29.731 7.362 52.902 1.00 93.31 593 LEU A C 1
ATOM 4701 O O . LEU A 1 593 ? -29.864 7.354 54.123 1.00 93.31 593 LEU A O 1
ATOM 4705 N N . LEU A 1 594 ? -29.850 8.487 52.190 1.00 92.94 594 LEU A N 1
ATOM 4706 C CA . LEU A 1 594 ? -30.114 9.794 52.806 1.00 92.94 594 LEU A CA 1
ATOM 4707 C C . LEU A 1 594 ? -31.482 9.837 53.511 1.00 92.94 594 LEU A C 1
ATOM 4709 O O . LEU A 1 594 ? -31.561 10.310 54.645 1.00 92.94 594 LEU A O 1
ATOM 4713 N N . ILE A 1 595 ? -32.533 9.262 52.910 1.00 92.69 595 ILE A N 1
ATOM 4714 C CA . ILE A 1 595 ? -33.851 9.106 53.557 1.00 92.69 595 ILE A CA 1
ATOM 4715 C C . ILE A 1 595 ? -33.733 8.284 54.851 1.00 92.69 595 ILE A C 1
ATOM 4717 O O . ILE A 1 595 ? -34.315 8.654 55.874 1.00 92.69 595 ILE A O 1
ATOM 4721 N N . ALA A 1 596 ? -32.967 7.190 54.838 1.00 91.75 596 ALA A N 1
ATOM 4722 C CA . ALA A 1 596 ? -32.772 6.347 56.015 1.00 91.75 596 ALA A CA 1
ATOM 4723 C C . ALA A 1 596 ? -31.948 7.031 57.118 1.00 91.75 596 ALA A C 1
ATOM 4725 O O . ALA A 1 596 ? -32.294 6.908 58.292 1.00 91.75 596 ALA A O 1
ATOM 4726 N N . ILE A 1 597 ? -30.902 7.779 56.758 1.00 90.56 597 ILE A N 1
ATOM 4727 C CA . ILE A 1 597 ? -30.064 8.546 57.691 1.00 90.56 597 ILE A CA 1
ATOM 4728 C C . ILE A 1 597 ? -30.893 9.634 58.390 1.00 90.56 597 ILE A C 1
ATOM 4730 O O . ILE A 1 597 ? -30.857 9.739 59.615 1.00 90.56 597 ILE A O 1
ATOM 4734 N N . GLN A 1 598 ? -31.714 10.381 57.642 1.00 89.31 598 GLN A N 1
ATOM 4735 C CA . GLN A 1 598 ? -32.614 11.405 58.197 1.00 89.31 598 GLN A CA 1
ATOM 4736 C C . GLN A 1 598 ? -33.679 10.837 59.157 1.00 89.31 598 GLN A C 1
ATOM 4738 O O . GLN A 1 598 ? -34.231 11.578 59.966 1.00 89.31 598 GLN A O 1
ATOM 4743 N N . ASN A 1 599 ? -33.965 9.531 59.091 1.00 93.00 599 ASN A N 1
ATOM 4744 C CA . ASN A 1 599 ? -35.005 8.854 59.876 1.00 93.00 599 ASN A CA 1
ATOM 4745 C C . ASN A 1 599 ? -34.444 7.685 60.717 1.00 93.00 599 ASN A C 1
ATOM 4747 O O . ASN A 1 599 ? -35.168 6.731 61.026 1.00 93.00 599 ASN A O 1
ATOM 4751 N N . ILE A 1 600 ? -33.155 7.734 61.079 1.00 91.31 600 ILE A N 1
ATOM 4752 C CA . ILE A 1 600 ? -32.396 6.564 61.553 1.00 91.31 600 ILE A CA 1
ATOM 4753 C C . ILE A 1 600 ? -33.001 5.871 62.785 1.00 91.31 600 ILE A C 1
ATOM 4755 O O . ILE A 1 600 ? -33.055 4.642 62.824 1.00 91.31 600 ILE A O 1
ATOM 4759 N N . ASP A 1 601 ? -33.555 6.619 63.744 1.00 92.38 601 ASP A N 1
ATOM 4760 C CA . ASP A 1 601 ? -34.223 6.051 64.927 1.00 92.38 601 ASP A CA 1
ATOM 4761 C C . ASP A 1 601 ? -35.467 5.221 64.582 1.00 92.38 601 ASP A C 1
ATOM 4763 O O . ASP A 1 601 ? -35.811 4.279 65.300 1.00 92.38 601 ASP A O 1
ATOM 4767 N N . GLU A 1 602 ? -36.175 5.556 63.500 1.00 92.50 602 GLU A N 1
ATOM 4768 C CA . GLU A 1 602 ? -37.311 4.766 63.024 1.00 92.50 602 GLU A CA 1
ATOM 4769 C C . GLU A 1 602 ? -36.852 3.573 62.176 1.00 92.50 602 GLU A C 1
ATOM 4771 O O . GLU A 1 602 ? -37.379 2.474 62.354 1.00 92.50 602 GLU A O 1
ATOM 4776 N N . VAL A 1 603 ? -35.820 3.739 61.343 1.00 93.38 603 VAL A N 1
ATOM 4777 C CA . VAL A 1 603 ? -35.190 2.637 60.592 1.00 93.38 603 VAL A CA 1
ATOM 4778 C C . VAL A 1 603 ? -34.683 1.550 61.550 1.00 93.38 603 VAL A C 1
ATOM 4780 O O . VAL A 1 603 ? -35.083 0.390 61.441 1.00 93.38 603 VAL A O 1
ATOM 4783 N N . VAL A 1 604 ? -33.894 1.924 62.563 1.00 92.38 604 VAL A N 1
ATOM 4784 C CA . VAL A 1 604 ? -33.382 1.004 63.595 1.00 92.38 604 VAL A CA 1
ATOM 4785 C C . VAL A 1 604 ? -34.523 0.371 64.397 1.00 92.38 604 VAL A C 1
ATOM 4787 O O . VAL A 1 604 ? -34.472 -0.820 64.708 1.00 92.38 604 VAL A O 1
ATOM 4790 N N . ARG A 1 605 ? -35.591 1.121 64.702 1.00 94.00 605 ARG A N 1
ATOM 4791 C CA . ARG A 1 605 ? -36.786 0.600 65.391 1.00 94.00 605 ARG A CA 1
ATOM 4792 C C . ARG A 1 605 ? -37.544 -0.431 64.554 1.00 94.00 605 ARG A C 1
ATOM 4794 O O . ARG A 1 605 ? -38.045 -1.392 65.130 1.00 94.00 605 ARG A O 1
ATOM 4801 N N . ILE A 1 606 ? -37.634 -0.253 63.235 1.00 92.12 606 ILE A N 1
ATOM 4802 C CA . ILE A 1 606 ? -38.266 -1.214 62.318 1.00 92.12 606 ILE A CA 1
ATOM 4803 C C . ILE A 1 606 ? -37.417 -2.481 62.220 1.00 92.12 606 ILE A C 1
ATOM 4805 O O . ILE A 1 606 ? -37.949 -3.576 62.404 1.00 92.12 606 ILE A O 1
ATOM 4809 N N . ILE A 1 607 ? -36.102 -2.342 62.028 1.00 92.25 607 ILE A N 1
ATOM 4810 C CA . ILE A 1 607 ? -35.165 -3.473 61.971 1.00 92.25 607 ILE A CA 1
ATOM 4811 C C . ILE A 1 607 ? -35.236 -4.286 63.275 1.00 92.25 607 ILE A C 1
ATOM 4813 O O . ILE A 1 607 ? -35.537 -5.475 63.237 1.00 92.25 607 ILE A O 1
ATOM 4817 N N . LYS A 1 608 ? -35.093 -3.644 64.445 1.00 92.81 608 LYS A N 1
ATOM 4818 C CA . LYS A 1 608 ? -35.133 -4.317 65.762 1.00 92.81 608 LYS A CA 1
ATOM 4819 C C . LYS A 1 608 ? -36.506 -4.873 66.174 1.00 92.81 608 LYS A C 1
ATOM 4821 O O . LYS A 1 608 ? -36.582 -5.565 67.185 1.00 92.81 608 LYS A O 1
ATOM 4826 N N . LYS A 1 609 ? -37.587 -4.565 65.446 1.00 94.06 609 LYS A N 1
ATOM 4827 C CA . LYS A 1 609 ? -38.943 -5.107 65.680 1.00 94.06 609 LYS A CA 1
ATOM 4828 C C . LYS A 1 609 ? -39.370 -6.159 64.653 1.00 94.06 609 LYS A C 1
ATOM 4830 O O . LYS A 1 609 ? -40.527 -6.582 64.681 1.00 94.06 609 LYS A O 1
ATOM 4835 N N . SER A 1 610 ? -38.494 -6.539 63.728 1.00 94.12 610 SER A N 1
ATOM 4836 C CA . SER A 1 610 ? -38.792 -7.508 62.669 1.00 94.12 610 SER A CA 1
ATOM 4837 C C . SER A 1 610 ? -38.062 -8.820 62.945 1.00 94.12 610 SER A C 1
ATOM 4839 O O . SER A 1 610 ? -36.909 -8.805 63.366 1.00 94.12 610 SER A O 1
ATOM 4841 N N . ALA A 1 611 ? -38.732 -9.952 62.740 1.00 90.06 611 ALA A N 1
ATOM 4842 C CA . ALA A 1 611 ? -38.200 -11.275 63.067 1.00 90.06 611 ALA A CA 1
ATOM 4843 C C . ALA A 1 611 ? -37.197 -11.794 62.023 1.00 90.06 611 ALA A C 1
ATOM 4845 O O . ALA A 1 611 ? -36.394 -12.674 62.321 1.00 90.06 611 ALA A O 1
ATOM 4846 N N . THR A 1 612 ? -37.232 -11.257 60.799 1.00 93.25 612 THR A N 1
ATOM 4847 C CA . THR A 1 612 ? -36.316 -11.621 59.707 1.00 93.25 612 THR A CA 1
ATOM 4848 C C . THR A 1 612 ? -35.854 -10.389 58.930 1.00 93.25 612 THR A C 1
ATOM 4850 O O . THR A 1 612 ? -36.523 -9.353 58.914 1.00 93.25 612 THR A O 1
ATOM 4853 N N . THR A 1 613 ? -34.732 -10.517 58.217 1.00 90.62 613 THR A N 1
ATOM 4854 C CA . THR A 1 613 ? -34.241 -9.505 57.264 1.00 90.62 613 THR A CA 1
ATOM 4855 C C . THR A 1 613 ? -35.238 -9.237 56.135 1.00 90.62 613 THR A C 1
ATOM 4857 O O . THR A 1 613 ? -35.387 -8.094 55.714 1.00 90.62 613 THR A O 1
ATOM 4860 N N . THR A 1 614 ? -35.974 -10.260 55.690 1.00 92.75 614 THR A N 1
ATOM 4861 C CA . THR A 1 614 ? -37.020 -10.136 54.659 1.00 92.75 614 THR A CA 1
ATOM 4862 C C . THR A 1 614 ? -38.195 -9.294 55.159 1.00 92.75 614 THR A C 1
ATOM 4864 O O . THR A 1 614 ? -38.635 -8.374 54.470 1.00 92.75 614 THR A O 1
ATOM 4867 N N . GLU A 1 615 ? -38.657 -9.535 56.391 1.00 92.75 615 GLU A N 1
ATOM 4868 C CA . GLU A 1 615 ? -39.699 -8.718 57.021 1.00 92.75 615 GLU A CA 1
ATOM 4869 C C . GLU A 1 615 ? -39.220 -7.277 57.265 1.00 92.75 615 GLU A C 1
ATOM 4871 O O . GLU A 1 615 ? -39.951 -6.329 56.974 1.00 92.75 615 GLU A O 1
ATOM 4876 N N . ALA A 1 616 ? -37.981 -7.098 57.741 1.00 90.62 616 ALA A N 1
ATOM 4877 C CA . ALA A 1 616 ? -37.382 -5.777 57.921 1.00 90.62 616 ALA A CA 1
ATOM 4878 C C . ALA A 1 616 ? -37.321 -5.007 56.591 1.00 90.62 616 ALA A C 1
ATOM 4880 O O . ALA A 1 616 ? -37.772 -3.864 56.529 1.00 90.62 616 ALA A O 1
ATOM 4881 N N . LYS A 1 617 ? -36.839 -5.651 55.516 1.00 93.25 617 LYS A N 1
ATOM 4882 C CA . LYS A 1 617 ? -36.790 -5.075 54.166 1.00 93.25 617 LYS A CA 1
ATOM 4883 C C . LYS A 1 617 ? -38.181 -4.628 53.720 1.00 93.25 617 LYS A C 1
ATOM 4885 O O . LYS A 1 617 ? -38.344 -3.481 53.314 1.00 93.25 617 LYS A O 1
ATOM 4890 N N . GLN A 1 618 ? -39.188 -5.495 53.837 1.00 93.50 618 GLN A N 1
ATOM 4891 C CA . GLN A 1 618 ? -40.544 -5.178 53.391 1.00 93.50 618 GLN A CA 1
ATOM 4892 C C . GLN A 1 618 ? -41.161 -4.018 54.188 1.00 93.50 618 GLN A C 1
ATOM 4894 O O . GLN A 1 618 ? -41.635 -3.053 53.595 1.00 93.50 618 GLN A O 1
ATOM 4899 N N . ARG A 1 619 ? -41.049 -4.028 55.522 1.00 93.81 619 ARG A N 1
ATOM 4900 C CA . ARG A 1 619 ? -41.542 -2.929 56.371 1.00 93.81 619 ARG A CA 1
ATOM 4901 C C . ARG A 1 619 ? -40.836 -1.594 56.096 1.00 93.81 619 ARG A C 1
ATOM 4903 O O . ARG A 1 619 ? -41.485 -0.553 56.164 1.00 93.81 619 ARG A O 1
ATOM 4910 N N . LEU A 1 620 ? -39.538 -1.600 55.772 1.00 93.12 620 LEU A N 1
ATOM 4911 C CA . LEU A 1 620 ? -38.808 -0.391 55.362 1.00 93.12 620 LEU A CA 1
ATOM 4912 C C . LEU A 1 620 ? -39.314 0.149 54.013 1.00 93.12 620 LEU A C 1
ATOM 4914 O O . LEU A 1 620 ? -39.528 1.357 53.892 1.00 93.12 620 LEU A O 1
ATOM 4918 N N . ARG A 1 621 ? -39.567 -0.731 53.030 1.00 94.06 621 ARG A N 1
ATOM 4919 C CA . ARG A 1 621 ? -40.187 -0.365 51.741 1.00 94.06 621 ARG A CA 1
ATOM 4920 C C . ARG A 1 621 ? -41.550 0.284 51.948 1.00 94.06 621 ARG A C 1
ATOM 4922 O O . ARG A 1 621 ? -41.762 1.396 51.473 1.00 94.06 621 ARG A O 1
ATOM 4929 N N . ASP A 1 622 ? -42.430 -0.364 52.704 1.00 93.19 622 ASP A N 1
ATOM 4930 C CA . ASP A 1 622 ? -43.809 0.094 52.898 1.00 93.19 622 ASP A CA 1
ATOM 4931 C C . ASP A 1 622 ? -43.887 1.392 53.721 1.00 93.19 622 ASP A C 1
ATOM 4933 O O . ASP A 1 622 ? -44.713 2.261 53.436 1.00 93.19 622 ASP A O 1
ATOM 4937 N N . ARG A 1 623 ? -42.997 1.572 54.711 1.00 92.94 623 ARG A N 1
ATOM 4938 C CA . ARG A 1 623 ? -42.946 2.788 55.541 1.00 92.94 623 ARG A CA 1
ATOM 4939 C C . ARG A 1 623 ? -42.415 4.004 54.786 1.00 92.94 623 ARG A C 1
ATOM 4941 O O . ARG A 1 623 ? -43.012 5.075 54.878 1.00 92.94 623 ARG A O 1
ATOM 4948 N N . PHE A 1 624 ? -41.292 3.852 54.085 1.00 93.00 624 PHE A N 1
ATOM 4949 C CA . PHE A 1 624 ? -40.548 4.966 53.482 1.00 93.00 624 PHE A CA 1
ATOM 4950 C C . PHE A 1 624 ? -40.712 5.060 51.953 1.00 93.00 624 PHE A C 1
ATOM 4952 O O . PHE A 1 624 ? -40.067 5.889 51.319 1.00 93.00 624 PHE A O 1
ATOM 4959 N N . LYS A 1 625 ? -41.589 4.234 51.359 1.00 92.81 625 LYS A N 1
ATOM 4960 C CA . LYS A 1 625 ? -41.831 4.110 49.905 1.00 92.81 625 LYS A CA 1
ATOM 4961 C C . LYS A 1 625 ? -40.576 3.748 49.098 1.00 92.81 625 LYS A C 1
ATOM 4963 O O . LYS A 1 625 ? -40.411 4.175 47.958 1.00 92.81 625 LYS A O 1
ATOM 4968 N N . LEU A 1 626 ? -39.693 2.953 49.698 1.00 93.81 626 LEU A N 1
ATOM 4969 C CA . LEU A 1 626 ? -38.412 2.567 49.106 1.00 93.81 626 LEU A CA 1
ATOM 4970 C C . LEU A 1 626 ? -38.563 1.392 48.132 1.00 93.81 626 LEU A C 1
ATOM 4972 O O . LEU A 1 626 ? -39.370 0.479 48.321 1.00 93.81 626 LEU A O 1
ATOM 4976 N N . SER A 1 627 ? -37.711 1.377 47.111 1.00 94.56 627 SER A N 1
ATOM 4977 C CA . SER A 1 627 ? -37.493 0.201 46.268 1.00 94.56 627 SER A CA 1
ATOM 4978 C C . SER A 1 627 ? -36.788 -0.926 47.030 1.00 94.56 627 SER A C 1
ATOM 4980 O O . SER A 1 627 ? -36.200 -0.721 48.094 1.00 94.56 627 SER A O 1
ATOM 4982 N N . GLU A 1 628 ? -36.783 -2.128 46.451 1.00 93.06 628 GLU A N 1
ATOM 4983 C CA . GLU A 1 628 ? -36.086 -3.260 47.060 1.00 93.06 628 GLU A CA 1
ATOM 4984 C C . GLU A 1 628 ? -34.558 -3.069 47.107 1.00 93.06 628 GLU A C 1
ATOM 4986 O O . GLU A 1 628 ? -33.951 -3.338 48.143 1.00 93.06 628 GLU A O 1
ATOM 4991 N N . LYS A 1 629 ? -33.952 -2.526 46.036 1.00 93.94 629 LYS A N 1
ATOM 4992 C CA . LYS A 1 629 ? -32.516 -2.188 45.985 1.00 93.94 629 LYS A CA 1
ATOM 4993 C C . LYS A 1 629 ? -32.119 -1.228 47.116 1.00 93.94 629 LYS A C 1
ATOM 4995 O O . LYS A 1 629 ? -31.141 -1.473 47.815 1.00 93.94 629 LYS A O 1
ATOM 5000 N N . GLN A 1 630 ? -32.900 -0.165 47.330 1.00 94.62 630 GLN A N 1
ATOM 5001 C CA . GLN A 1 630 ? -32.659 0.802 48.409 1.00 94.62 630 GLN A CA 1
ATOM 5002 C C . GLN A 1 630 ? -32.813 0.157 49.791 1.00 94.62 630 GLN A C 1
ATOM 5004 O O . GLN A 1 630 ? -31.934 0.302 50.634 1.00 94.62 630 GLN A O 1
ATOM 5009 N N . ALA A 1 631 ? -33.903 -0.581 50.025 1.00 93.81 631 ALA A N 1
ATOM 5010 C CA . ALA A 1 631 ? -34.149 -1.225 51.314 1.00 93.81 631 ALA A CA 1
ATOM 5011 C C . ALA A 1 631 ? -33.080 -2.279 51.663 1.00 93.81 631 ALA A C 1
ATOM 5013 O O . ALA A 1 631 ? -32.739 -2.423 52.833 1.00 93.81 631 ALA A O 1
ATOM 5014 N N . GLN A 1 632 ? -32.510 -2.965 50.665 1.00 94.25 632 GLN A N 1
ATOM 5015 C CA . GLN A 1 632 ? -31.333 -3.819 50.839 1.00 94.25 632 GLN A CA 1
ATOM 5016 C C . GLN A 1 632 ? -30.097 -2.992 51.239 1.00 94.25 632 GLN A C 1
ATOM 5018 O O . GLN A 1 632 ? -29.534 -3.227 52.302 1.00 94.25 632 GLN A O 1
ATOM 5023 N N . ALA A 1 633 ? -29.746 -1.951 50.475 1.00 94.56 633 ALA A N 1
ATOM 5024 C CA . ALA A 1 633 ? -28.585 -1.102 50.766 1.00 94.56 633 ALA A CA 1
ATOM 5025 C C . ALA A 1 633 ? -28.639 -0.406 52.145 1.00 94.56 633 ALA A C 1
ATOM 5027 O O . ALA A 1 633 ? -27.597 -0.122 52.733 1.00 94.56 633 ALA A O 1
ATOM 5028 N N . ILE A 1 634 ? -29.840 -0.151 52.678 1.00 93.75 634 ILE A N 1
ATOM 5029 C CA . ILE A 1 634 ? -30.053 0.374 54.037 1.00 93.75 634 ILE A CA 1
ATOM 5030 C C . ILE A 1 634 ? -29.796 -0.693 55.113 1.00 93.75 634 ILE A C 1
ATOM 5032 O O . ILE A 1 634 ? -29.261 -0.364 56.170 1.00 93.75 634 ILE A O 1
ATOM 5036 N N . LEU A 1 635 ? -30.140 -1.962 54.864 1.00 92.25 635 LEU A N 1
ATOM 5037 C CA . LEU A 1 635 ? -29.803 -3.075 55.764 1.00 92.25 635 LEU A CA 1
ATOM 5038 C C . LEU A 1 635 ? -28.293 -3.363 55.765 1.00 92.25 635 LEU A C 1
ATOM 5040 O O . LEU A 1 635 ? -27.734 -3.677 56.813 1.00 92.25 635 LEU A O 1
ATOM 5044 N N . ASP A 1 636 ? -27.631 -3.178 54.621 1.00 93.31 636 ASP A N 1
ATOM 5045 C CA . ASP A 1 636 ? -26.179 -3.343 54.459 1.00 93.31 636 ASP A CA 1
ATOM 5046 C C . ASP A 1 636 ? -25.368 -2.107 54.927 1.00 93.31 636 ASP A C 1
ATOM 5048 O O . ASP A 1 636 ? -24.132 -2.081 54.855 1.00 93.31 636 ASP A O 1
ATOM 5052 N N . MET A 1 637 ? -26.039 -1.055 55.416 1.00 92.12 637 MET A N 1
ATOM 5053 C CA . MET A 1 637 ? -25.405 0.201 55.817 1.00 92.12 637 MET A CA 1
ATOM 5054 C C . MET A 1 637 ? -24.608 0.054 57.123 1.00 92.12 637 MET A C 1
ATOM 5056 O O . MET A 1 637 ? -25.153 -0.115 58.214 1.00 92.12 637 MET A O 1
ATOM 5060 N N . ARG A 1 638 ? -23.284 0.222 57.034 1.00 91.62 638 ARG A N 1
ATOM 5061 C CA . ARG A 1 638 ? -22.392 0.270 58.205 1.00 91.62 638 ARG A CA 1
ATOM 5062 C C . ARG A 1 638 ? -22.640 1.535 59.035 1.00 91.62 638 ARG A C 1
ATOM 5064 O O . ARG A 1 638 ? -22.656 2.633 58.480 1.00 91.62 638 ARG A O 1
ATOM 5071 N N . LEU A 1 639 ? -22.693 1.397 60.365 1.00 89.38 639 LEU A N 1
ATOM 5072 C CA . LEU A 1 639 ? -22.928 2.495 61.325 1.00 89.38 639 LEU A CA 1
ATOM 5073 C C . LEU A 1 639 ? -22.001 3.714 61.143 1.00 89.38 639 LEU A C 1
ATOM 5075 O O . LEU A 1 639 ? -22.406 4.836 61.427 1.00 89.38 639 LEU A O 1
ATOM 5079 N N . ALA A 1 640 ? -20.785 3.523 60.621 1.00 89.19 640 ALA A N 1
ATOM 5080 C CA . ALA A 1 640 ? -19.853 4.612 60.316 1.00 89.19 640 ALA A CA 1
ATOM 5081 C C . ALA A 1 640 ? -20.404 5.650 59.310 1.00 89.19 640 ALA A C 1
ATOM 5083 O O . ALA A 1 640 ? -19.981 6.801 59.340 1.00 89.19 640 ALA A O 1
ATOM 5084 N N . ARG A 1 641 ? -21.379 5.284 58.459 1.00 86.81 641 ARG A N 1
ATOM 5085 C CA . ARG A 1 641 ? -22.045 6.213 57.522 1.00 86.81 641 ARG A CA 1
ATOM 5086 C C . ARG A 1 641 ? -22.955 7.245 58.207 1.00 86.81 641 ARG A C 1
ATOM 5088 O O . ARG A 1 641 ? -23.398 8.174 57.546 1.00 86.81 641 ARG A O 1
ATOM 5095 N N . LEU A 1 642 ? -23.215 7.103 59.510 1.00 87.44 642 LEU A N 1
ATOM 5096 C CA . LEU A 1 642 ? -24.009 8.051 60.305 1.00 87.44 642 LEU A CA 1
ATOM 5097 C C . LEU A 1 642 ? -23.198 9.268 60.794 1.00 87.44 642 LEU A C 1
ATOM 5099 O O . LEU A 1 642 ? -23.757 10.172 61.407 1.00 87.44 642 LEU A O 1
ATOM 5103 N N . VAL A 1 643 ? -21.882 9.305 60.556 1.00 91.56 643 VAL A N 1
ATOM 5104 C CA . VAL A 1 643 ? -21.033 10.461 60.881 1.00 91.56 643 VAL A CA 1
ATOM 5105 C C . VAL A 1 643 ? -21.328 11.599 59.902 1.00 91.56 643 VAL A C 1
ATOM 5107 O O . VAL A 1 643 ? -21.265 11.380 58.698 1.00 91.56 643 VAL A O 1
ATOM 5110 N N . ASN A 1 644 ? -21.564 12.825 60.388 1.00 88.62 644 ASN A N 1
ATOM 5111 C CA . ASN A 1 644 ? -21.948 13.985 59.558 1.00 88.62 644 ASN A CA 1
ATOM 5112 C C . ASN A 1 644 ? -21.092 14.182 58.291 1.00 88.62 644 ASN A C 1
ATOM 5114 O O . ASN A 1 644 ? -21.630 14.505 57.238 1.00 88.62 644 ASN A O 1
ATOM 5118 N N . LEU A 1 645 ? -19.777 13.938 58.363 1.00 91.88 645 LEU A N 1
ATOM 5119 C CA . LEU A 1 645 ? -18.875 14.026 57.207 1.00 91.88 645 LEU A CA 1
ATOM 5120 C C . LEU A 1 645 ? -19.236 13.032 56.083 1.00 91.88 645 LEU A C 1
ATOM 5122 O O . LEU A 1 645 ? -19.092 13.357 54.909 1.00 91.88 645 LEU A O 1
ATOM 5126 N N . GLU A 1 646 ? -19.711 11.834 56.424 1.00 90.31 646 GLU A N 1
ATOM 5127 C CA . GLU A 1 646 ? -20.203 10.844 55.459 1.00 90.31 646 GLU A CA 1
ATOM 5128 C C . GLU A 1 646 ? -21.570 11.237 54.884 1.00 90.31 646 GLU A C 1
ATOM 5130 O O . GLU A 1 646 ? -21.822 10.984 53.708 1.00 90.31 646 GLU A O 1
ATOM 5135 N N . ILE A 1 647 ? -22.416 11.915 55.668 1.00 90.00 647 ILE A N 1
ATOM 5136 C CA . ILE A 1 647 ? -23.696 12.463 55.194 1.00 90.00 647 ILE A CA 1
ATOM 5137 C C . ILE A 1 647 ? -23.434 13.537 54.131 1.00 90.00 647 ILE A C 1
ATOM 5139 O O . ILE A 1 647 ? -23.923 13.415 53.013 1.00 90.00 647 ILE A O 1
ATOM 5143 N N . THR A 1 648 ? -22.576 14.522 54.421 1.00 92.50 648 THR A N 1
ATOM 5144 C CA . THR A 1 648 ? -22.224 15.584 53.461 1.00 92.50 648 THR A CA 1
ATOM 5145 C C . THR A 1 648 ? -21.531 15.037 52.207 1.00 92.50 648 THR A C 1
ATOM 5147 O O . THR A 1 648 ? -21.765 15.543 51.111 1.00 92.50 648 THR A O 1
ATOM 5150 N N . LYS A 1 649 ? -20.734 13.961 52.320 1.00 93.88 649 LYS A N 1
ATOM 5151 C CA . LYS A 1 649 ? -20.212 13.240 51.143 1.00 93.88 649 LYS A CA 1
ATOM 5152 C C . LYS A 1 649 ? -21.330 12.632 50.294 1.00 93.88 649 LYS A C 1
ATOM 5154 O O . LYS A 1 649 ? -21.260 12.749 49.080 1.00 93.88 649 LYS A O 1
ATOM 5159 N N . LEU A 1 650 ? -22.344 12.008 50.899 1.00 92.81 650 LEU A N 1
ATOM 5160 C CA . LEU A 1 650 ? -23.482 11.429 50.168 1.00 92.81 650 LEU A CA 1
ATOM 5161 C C . LEU A 1 650 ? -24.373 12.508 49.529 1.00 92.81 650 LEU A C 1
ATOM 5163 O O . LEU A 1 650 ? -24.870 12.311 48.424 1.00 92.81 650 LEU A O 1
ATOM 5167 N N . GLU A 1 651 ? -24.546 13.660 50.179 1.00 93.44 651 GLU A N 1
ATOM 5168 C CA . GLU A 1 651 ? -25.256 14.814 49.608 1.00 93.44 651 GLU A CA 1
ATOM 5169 C C . GLU A 1 651 ? -24.518 15.389 48.387 1.00 93.44 651 GLU A C 1
ATOM 5171 O O . GLU A 1 651 ? -25.139 15.639 47.351 1.00 93.44 651 GLU A O 1
ATOM 5176 N N . GLN A 1 652 ? -23.192 15.538 48.477 1.00 95.44 652 GLN A N 1
ATOM 5177 C CA . GLN A 1 652 ? -22.350 15.984 47.365 1.00 95.44 652 GLN A CA 1
ATOM 5178 C C . GLN A 1 652 ? -22.283 14.937 46.237 1.00 95.44 652 GLN A C 1
ATOM 5180 O O . GLN A 1 652 ? -22.455 15.295 45.074 1.00 95.44 652 GLN A O 1
ATOM 5185 N N . GLU A 1 653 ? -22.134 13.649 46.565 1.00 95.44 653 GLU A N 1
ATOM 5186 C CA . GLU A 1 653 ? -22.179 12.540 45.600 1.00 95.44 653 GLU A CA 1
ATOM 5187 C C . GLU A 1 653 ? -23.514 12.537 44.836 1.00 95.44 653 GLU A C 1
ATOM 5189 O O . GLU A 1 653 ? -23.533 12.443 43.610 1.00 95.44 653 GLU A O 1
ATOM 5194 N N . LEU A 1 654 ? -24.644 12.712 45.531 1.00 95.06 654 LEU A N 1
ATOM 5195 C CA . LEU A 1 654 ? -25.958 12.795 44.893 1.00 95.06 654 LEU A CA 1
ATOM 5196 C C . LEU A 1 654 ? -26.098 14.023 43.981 1.00 95.06 654 LEU A C 1
ATOM 5198 O O . LEU A 1 654 ? -26.754 13.937 42.940 1.00 95.06 654 LEU A O 1
ATOM 5202 N N . LYS A 1 655 ? -25.500 15.160 44.353 1.00 96.44 655 LYS A N 1
ATOM 5203 C CA . LYS A 1 655 ? -25.481 16.370 43.521 1.00 96.44 655 LYS A CA 1
ATOM 5204 C C . LYS A 1 655 ? -24.691 16.134 42.232 1.00 96.44 655 LYS A C 1
ATOM 5206 O O . LYS A 1 655 ? -25.222 16.361 41.148 1.00 96.44 655 LYS A O 1
ATOM 5211 N N . GLU A 1 656 ? -23.469 15.620 42.347 1.00 96.62 656 GLU A N 1
ATOM 5212 C CA . GLU A 1 656 ? -22.596 15.299 41.210 1.00 96.62 656 GLU A CA 1
ATOM 5213 C C . GLU A 1 656 ? -23.230 14.251 40.285 1.00 96.62 656 GLU A C 1
ATOM 5215 O O . GLU A 1 656 ? -23.224 14.414 39.065 1.00 96.62 656 GLU A O 1
ATOM 5220 N N . LEU A 1 657 ? -23.869 13.219 40.849 1.00 96.38 657 LEU A N 1
ATOM 5221 C CA . LEU A 1 657 ? -24.623 12.228 40.080 1.00 96.38 657 LEU A CA 1
ATOM 5222 C C . LEU A 1 657 ? -25.814 12.848 39.339 1.00 96.38 657 LEU A C 1
ATOM 5224 O O . LEU A 1 657 ? -26.082 12.452 38.209 1.00 96.38 657 LEU A O 1
ATOM 5228 N N . LYS A 1 658 ? -26.520 13.827 39.918 1.00 95.38 658 LYS A N 1
ATOM 5229 C CA . LYS A 1 658 ? -27.633 14.516 39.238 1.00 95.38 658 LYS A CA 1
ATOM 5230 C C . LYS A 1 658 ? -27.152 15.400 38.088 1.00 95.38 658 LYS A C 1
ATOM 5232 O O . LYS A 1 658 ? -27.714 15.308 36.998 1.00 95.38 658 LYS A O 1
ATOM 5237 N N . GLU A 1 659 ? -26.080 16.163 38.289 1.00 96.56 659 GLU A N 1
ATOM 5238 C CA . GLU A 1 659 ? -25.426 16.944 37.227 1.00 96.56 659 GLU A CA 1
ATOM 5239 C C . GLU A 1 659 ? -24.906 16.031 36.093 1.00 96.56 659 GLU A C 1
ATOM 5241 O O . GLU A 1 659 ? -25.062 16.335 34.905 1.00 96.56 659 GLU A O 1
ATOM 5246 N N . LEU A 1 660 ? -24.361 14.857 36.438 1.00 95.56 660 LEU A N 1
ATOM 5247 C CA . LEU A 1 660 ? -23.934 13.839 35.475 1.00 95.56 660 LEU A CA 1
ATOM 5248 C C . LEU A 1 660 ? -25.117 13.208 34.719 1.00 95.56 660 LEU A C 1
ATOM 5250 O O . LEU A 1 660 ? -25.055 13.083 33.496 1.00 95.56 660 LEU A O 1
ATOM 5254 N N . ILE A 1 661 ? -26.200 12.839 35.412 1.00 96.44 661 ILE A N 1
ATOM 5255 C CA . ILE A 1 661 ? -27.419 12.274 34.809 1.00 96.44 661 ILE A CA 1
ATOM 5256 C C . ILE A 1 661 ? -28.047 13.268 33.829 1.00 96.44 661 ILE A C 1
ATOM 5258 O O . ILE A 1 661 ? -28.443 12.859 32.737 1.00 96.44 661 ILE A O 1
ATOM 5262 N N . GLU A 1 662 ? -28.111 14.559 34.166 1.00 96.62 662 GLU A N 1
ATOM 5263 C CA . GLU A 1 662 ? -28.613 15.602 33.265 1.00 96.62 662 GLU A CA 1
ATOM 5264 C C . GLU A 1 662 ? -27.749 15.698 31.997 1.00 96.62 662 GLU A C 1
ATOM 5266 O O . GLU A 1 662 ? -28.263 15.586 30.880 1.00 96.62 662 GLU A O 1
ATOM 5271 N N . LYS A 1 663 ? -26.422 15.789 32.159 1.00 95.38 663 LYS A N 1
ATOM 5272 C CA . LYS A 1 663 ? -25.451 15.839 31.055 1.00 95.38 663 LYS A CA 1
ATOM 5273 C C . LYS A 1 663 ? -25.536 14.614 30.136 1.00 95.38 663 LYS A C 1
ATOM 5275 O O . LYS A 1 663 ? -25.585 14.763 28.914 1.00 95.38 663 LYS A O 1
ATOM 5280 N N . LEU A 1 664 ? -25.570 13.406 30.700 1.00 95.81 664 LEU A N 1
ATOM 5281 C CA . LEU A 1 664 ? -25.671 12.160 29.935 1.00 95.81 664 LEU A CA 1
ATOM 5282 C C . LEU A 1 664 ? -27.042 12.021 29.256 1.00 95.81 664 LEU A C 1
ATOM 5284 O O . LEU A 1 664 ? -27.108 11.599 28.104 1.00 95.81 664 LEU A O 1
ATOM 5288 N N . THR A 1 665 ? -28.129 12.451 29.906 1.00 95.62 665 THR A N 1
ATOM 5289 C CA . THR A 1 665 ? -29.476 12.477 29.307 1.00 95.62 665 THR A CA 1
ATOM 5290 C C . THR A 1 665 ? -29.549 13.452 28.127 1.00 95.62 665 THR A C 1
ATOM 5292 O O . THR A 1 665 ? -30.142 13.128 27.097 1.00 95.62 665 THR A O 1
ATOM 5295 N N . ALA A 1 666 ? -28.905 14.620 28.227 1.00 96.00 666 ALA A N 1
ATOM 5296 C CA . ALA A 1 666 ? -28.819 15.581 27.129 1.00 96.00 666 ALA A CA 1
ATOM 5297 C C . ALA A 1 666 ? -28.066 15.006 25.914 1.00 96.00 666 ALA A C 1
ATOM 5299 O O . ALA A 1 666 ? -28.536 15.147 24.782 1.00 96.00 666 ALA A O 1
ATOM 5300 N N . ILE A 1 667 ? -26.944 14.308 26.134 1.00 95.06 667 ILE A N 1
ATOM 5301 C CA . ILE A 1 667 ? -26.197 13.613 25.069 1.00 95.06 667 ILE A CA 1
ATOM 5302 C C . ILE A 1 667 ? -27.047 12.480 24.471 1.00 95.06 667 ILE A C 1
ATOM 5304 O O . ILE A 1 667 ? -27.218 12.418 23.253 1.00 95.06 667 ILE A O 1
ATOM 5308 N N . TYR A 1 668 ? -27.644 11.623 25.303 1.00 94.44 668 TYR A N 1
ATOM 5309 C CA . TYR A 1 668 ? -28.462 10.491 24.854 1.00 94.44 668 TYR A CA 1
ATOM 5310 C C . TYR A 1 668 ? -29.639 10.929 23.966 1.00 94.44 668 TYR A C 1
ATOM 5312 O O . TYR A 1 668 ? -29.884 10.327 22.924 1.00 94.44 668 TYR A O 1
ATOM 5320 N N . ASN A 1 669 ? -30.313 12.028 24.314 1.00 95.12 669 ASN A N 1
ATOM 5321 C CA . ASN A 1 669 ? -31.470 12.528 23.568 1.00 95.12 669 ASN A CA 1
ATOM 5322 C C . ASN A 1 669 ? -31.119 13.382 22.331 1.00 95.12 669 ASN A C 1
ATOM 5324 O O . ASN A 1 669 ? -32.004 13.664 21.524 1.00 95.12 669 ASN A O 1
ATOM 5328 N N . SER A 1 670 ? -29.865 13.820 22.154 1.00 96.06 670 SER A N 1
ATOM 5329 C CA . SER A 1 670 ? -29.491 14.779 21.104 1.00 96.06 670 SER A CA 1
ATOM 5330 C C . SER A 1 670 ? -28.447 14.227 20.135 1.00 96.06 670 SER A C 1
ATOM 5332 O O . SER A 1 670 ? -27.245 14.239 20.404 1.00 96.06 670 SER A O 1
ATOM 5334 N N . LYS A 1 671 ? -28.895 13.859 18.925 1.00 94.19 671 LYS A N 1
ATOM 5335 C CA . LYS A 1 671 ? -28.020 13.392 17.831 1.00 94.19 671 LYS A CA 1
ATOM 5336 C C . LYS A 1 671 ? -26.891 14.384 17.499 1.00 94.19 671 LYS A C 1
ATOM 5338 O O . LYS A 1 671 ? -25.785 13.975 17.157 1.00 94.19 671 LYS A O 1
ATOM 5343 N N . ARG A 1 672 ? -27.143 15.693 17.653 1.00 94.44 672 ARG A N 1
ATOM 5344 C CA . ARG A 1 672 ? -26.130 16.751 17.481 1.00 94.44 672 ARG A CA 1
ATOM 5345 C C . ARG A 1 672 ? -25.060 16.711 18.575 1.00 94.44 672 ARG A C 1
ATOM 5347 O O . ARG A 1 672 ? -23.889 16.903 18.263 1.00 94.44 672 ARG A O 1
ATOM 5354 N N . LEU A 1 673 ? -25.438 16.460 19.832 1.00 94.81 673 LEU A N 1
ATOM 5355 C CA . LEU A 1 673 ? -24.467 16.323 20.921 1.00 94.81 673 LEU A CA 1
ATOM 5356 C C . LEU A 1 673 ? -23.665 15.025 20.787 1.00 94.81 673 LEU A C 1
ATOM 5358 O O . LEU A 1 673 ? -22.455 15.080 20.942 1.00 94.81 673 LEU A O 1
ATOM 5362 N N . GLN A 1 674 ? -24.285 13.910 20.386 1.00 95.75 674 GLN A N 1
ATOM 5363 C CA . GLN A 1 674 ? -23.580 12.646 20.112 1.00 95.75 674 GLN A CA 1
ATOM 5364 C C . GLN A 1 674 ? -22.453 12.834 19.085 1.00 95.75 674 GLN A C 1
ATOM 5366 O O . GLN A 1 674 ? -21.303 12.510 19.369 1.00 95.75 674 GLN A O 1
ATOM 5371 N N . TYR A 1 675 ? -22.748 13.430 17.923 1.00 95.94 675 TYR A N 1
ATOM 5372 C CA . TYR A 1 675 ? -21.718 13.731 16.922 1.00 95.94 675 TYR A CA 1
ATOM 5373 C C . TYR A 1 675 ? -20.689 14.769 17.406 1.00 95.94 675 TYR A C 1
ATOM 5375 O O . TYR A 1 675 ? -19.513 14.664 17.064 1.00 95.94 675 TYR A O 1
ATOM 5383 N N . SER A 1 676 ? -21.088 15.738 18.241 1.00 96.06 676 SER A N 1
ATOM 5384 C CA . SER A 1 676 ? -20.140 16.667 18.872 1.00 96.06 676 SER A CA 1
ATOM 5385 C C . SER A 1 676 ? -19.180 15.949 19.827 1.00 96.06 676 SER A C 1
ATOM 5387 O O . SER A 1 676 ? -17.996 16.267 19.837 1.00 96.06 676 SER A O 1
ATOM 5389 N N . THR A 1 677 ? -19.663 14.968 20.593 1.00 96.19 677 THR A N 1
ATOM 5390 C CA . THR A 1 677 ? -18.851 14.122 21.476 1.00 96.19 677 THR A CA 1
ATOM 5391 C C . THR A 1 677 ? -17.873 13.268 20.668 1.00 96.19 677 THR A C 1
ATOM 5393 O O . THR A 1 677 ? -16.680 13.309 20.958 1.00 96.19 677 THR A O 1
ATOM 5396 N N . VAL A 1 678 ? -18.331 12.602 19.594 1.00 96.00 678 VAL A N 1
ATOM 5397 C CA . VAL A 1 678 ? -17.454 11.881 18.643 1.00 96.00 678 VAL A CA 1
ATOM 5398 C C . VAL A 1 678 ? -16.352 12.807 18.109 1.00 96.00 678 VAL A C 1
ATOM 5400 O O . VAL A 1 678 ? -15.173 12.465 18.177 1.00 96.00 678 VAL A O 1
ATOM 5403 N N . LYS A 1 679 ? -16.706 14.016 17.645 1.00 96.62 679 LYS A N 1
ATOM 5404 C CA . LYS A 1 679 ? -15.740 15.016 17.159 1.00 96.62 679 LYS A CA 1
ATOM 5405 C C . LYS A 1 679 ? -14.711 15.406 18.230 1.00 96.62 679 LYS A C 1
ATOM 5407 O O . LYS A 1 679 ? -13.518 15.430 17.937 1.00 96.62 679 LYS A O 1
ATOM 5412 N N . THR A 1 680 ? -15.143 15.724 19.452 1.00 97.31 680 THR A N 1
ATOM 5413 C CA . THR A 1 680 ? -14.235 16.113 20.546 1.00 97.31 680 THR A CA 1
ATOM 5414 C C . THR A 1 680 ? -13.293 14.970 20.934 1.00 97.31 680 THR A C 1
ATOM 5416 O O . THR A 1 680 ? -12.099 15.204 21.122 1.00 97.31 680 THR A O 1
ATOM 5419 N N . GLU A 1 681 ? -13.798 13.737 21.005 1.00 96.50 681 GLU A N 1
ATOM 5420 C CA . GLU A 1 681 ? -13.005 12.550 21.341 1.00 96.50 681 GLU A CA 1
ATOM 5421 C C . GLU A 1 681 ? -11.968 12.220 20.252 1.00 96.50 681 GLU A C 1
ATOM 5423 O O . GLU A 1 681 ? -10.802 11.983 20.576 1.00 96.50 681 GLU A O 1
ATOM 5428 N N . LEU A 1 682 ? -12.337 12.316 18.971 1.00 96.69 682 LEU A N 1
ATOM 5429 C CA . LEU A 1 682 ? -11.412 12.156 17.842 1.00 96.69 682 LEU A CA 1
ATOM 5430 C C . LEU A 1 682 ? -10.316 13.231 17.812 1.00 96.69 682 LEU A C 1
ATOM 5432 O O . LEU A 1 682 ? -9.151 12.917 17.572 1.00 96.69 682 LEU A O 1
ATOM 5436 N N . ILE A 1 683 ? -10.656 14.496 18.083 1.00 97.19 683 ILE A N 1
ATOM 5437 C CA . ILE A 1 683 ? -9.667 15.586 18.137 1.00 97.19 683 ILE A CA 1
ATOM 5438 C C . ILE A 1 683 ? -8.675 15.367 19.291 1.00 97.19 683 ILE A C 1
ATOM 5440 O O . ILE A 1 683 ? -7.483 15.612 19.115 1.00 97.19 683 ILE A O 1
ATOM 5444 N N . ALA A 1 684 ? -9.120 14.845 20.438 1.00 97.44 684 ALA A N 1
ATOM 5445 C CA . ALA A 1 684 ? -8.220 14.489 21.536 1.00 97.44 684 ALA A CA 1
ATOM 5446 C C . ALA A 1 684 ? -7.247 13.352 21.156 1.00 97.44 684 ALA A C 1
ATOM 5448 O O . ALA A 1 684 ? -6.057 13.444 21.456 1.00 97.44 684 ALA A O 1
ATOM 5449 N N . ILE A 1 685 ? -7.722 12.322 20.442 1.00 96.75 685 ILE A N 1
ATOM 5450 C CA . ILE A 1 685 ? -6.877 11.236 19.910 1.00 96.75 685 ILE A CA 1
ATOM 5451 C C . ILE A 1 685 ? -5.860 11.791 18.904 1.00 96.75 685 ILE A C 1
ATOM 5453 O O . ILE A 1 685 ? -4.663 11.537 19.042 1.00 96.75 685 ILE A O 1
ATOM 5457 N N . LYS A 1 686 ? -6.300 12.615 17.941 1.00 95.81 686 LYS A N 1
ATOM 5458 C CA . LYS A 1 686 ? -5.411 13.295 16.986 1.00 95.81 686 LYS A CA 1
ATOM 5459 C C . LYS A 1 686 ? -4.322 14.089 17.709 1.00 95.81 686 LYS A C 1
ATOM 5461 O O . LYS A 1 686 ? -3.148 13.910 17.410 1.00 95.81 686 LYS A O 1
ATOM 5466 N N . ASN A 1 687 ? -4.685 14.932 18.671 1.00 96.31 687 ASN A N 1
ATOM 5467 C CA . ASN A 1 687 ? -3.725 15.793 19.366 1.00 96.31 687 ASN A CA 1
ATOM 5468 C C . ASN A 1 687 ? -2.691 15.007 20.197 1.00 96.31 687 ASN A C 1
ATOM 5470 O O . ASN A 1 687 ? -1.644 15.559 20.519 1.00 96.31 687 ASN A O 1
ATOM 5474 N N . LYS A 1 688 ? -2.966 13.737 20.531 1.00 96.31 688 LYS A N 1
ATOM 5475 C CA . LYS A 1 688 ? -2.053 12.847 21.264 1.00 96.31 688 LYS A CA 1
ATOM 5476 C C . LYS A 1 688 ? -1.202 11.940 20.359 1.00 96.31 688 LYS A C 1
ATOM 5478 O O . LYS A 1 688 ? -0.105 11.569 20.760 1.00 96.31 688 LYS A O 1
ATOM 5483 N N . PHE A 1 689 ? -1.698 11.563 19.177 1.00 95.19 689 PHE A N 1
ATOM 5484 C CA . PHE A 1 689 ? -1.103 10.501 18.345 1.00 95.19 689 PHE A CA 1
ATOM 5485 C C . PHE A 1 689 ? -0.845 10.880 16.872 1.00 95.19 689 PHE A C 1
ATOM 5487 O O . PHE A 1 689 ? -0.365 10.051 16.098 1.00 95.19 689 PHE A O 1
ATOM 5494 N N . SER A 1 690 ? -1.174 12.101 16.441 1.00 90.81 690 SER A N 1
ATOM 5495 C CA . SER A 1 690 ? -0.971 12.544 15.055 1.00 90.81 690 SER A CA 1
ATOM 5496 C C . SER A 1 690 ? 0.513 12.697 14.721 1.00 90.81 690 SER A C 1
ATOM 5498 O O . SER A 1 690 ? 1.178 13.601 15.217 1.00 90.81 690 SER A O 1
ATOM 5500 N N . ASN A 1 691 ? 0.994 11.874 13.793 1.00 90.50 691 ASN A N 1
ATOM 5501 C CA . ASN A 1 691 ? 2.350 11.934 13.249 1.00 90.50 691 ASN A CA 1
ATOM 5502 C C . ASN A 1 691 ? 2.387 12.682 11.903 1.00 90.50 691 ASN A C 1
ATOM 5504 O O . ASN A 1 691 ? 1.389 12.655 11.174 1.00 90.50 691 ASN A O 1
ATOM 5508 N N . PRO A 1 692 ? 3.522 13.296 11.515 1.00 93.25 692 PRO A N 1
ATOM 5509 C CA . PRO A 1 692 ? 3.686 13.848 10.173 1.00 93.25 692 PRO A CA 1
ATOM 5510 C C . PRO A 1 692 ? 3.543 12.764 9.093 1.00 93.25 692 PRO A C 1
ATOM 5512 O O . PRO A 1 692 ? 3.781 11.573 9.331 1.00 93.25 692 PRO A O 1
ATOM 5515 N N . ARG A 1 693 ? 3.146 13.201 7.896 1.00 94.12 693 ARG A N 1
ATOM 5516 C CA . ARG A 1 693 ? 3.096 12.398 6.668 1.00 94.12 693 ARG A CA 1
ATOM 5517 C C . ARG A 1 693 ? 4.503 11.917 6.286 1.00 94.12 693 ARG A C 1
ATOM 5519 O O . ARG A 1 693 ? 5.440 12.711 6.301 1.00 94.12 693 ARG A O 1
ATOM 5526 N N . ARG A 1 694 ? 4.636 10.631 5.943 1.00 93.69 694 ARG A N 1
ATOM 5527 C CA . ARG A 1 694 ? 5.876 10.002 5.454 1.00 93.69 694 ARG A CA 1
ATOM 5528 C C . ARG A 1 694 ? 5.919 10.017 3.917 1.00 93.69 694 ARG A C 1
ATOM 5530 O O . ARG A 1 694 ? 6.909 10.461 3.342 1.00 93.69 694 ARG A O 1
ATOM 5537 N N . SER A 1 695 ? 4.846 9.591 3.240 1.00 93.56 695 SER A N 1
ATOM 5538 C CA . SER A 1 695 ? 4.801 9.527 1.769 1.00 93.56 695 SER A CA 1
ATOM 5539 C C . SER A 1 695 ? 4.602 10.898 1.124 1.00 93.56 695 SER A C 1
ATOM 5541 O O . SER A 1 695 ? 3.611 11.590 1.383 1.00 93.56 695 SER A O 1
ATOM 5543 N N . ASN A 1 696 ? 5.510 11.251 0.217 1.00 91.75 696 ASN A N 1
ATOM 5544 C CA . ASN A 1 696 ? 5.480 12.483 -0.570 1.00 91.75 696 ASN A CA 1
ATOM 5545 C C . ASN A 1 696 ? 4.542 12.324 -1.778 1.00 91.75 696 ASN A C 1
ATOM 5547 O O . ASN A 1 696 ? 4.384 11.219 -2.290 1.00 91.75 696 ASN A O 1
ATOM 5551 N N . ILE A 1 697 ? 3.910 13.408 -2.242 1.00 90.94 697 ILE A N 1
ATOM 5552 C CA . ILE A 1 697 ? 2.887 13.358 -3.302 1.00 90.94 697 ILE A CA 1
ATOM 5553 C C . ILE A 1 697 ? 3.316 14.226 -4.488 1.00 90.94 697 ILE A C 1
ATOM 5555 O O . ILE A 1 697 ? 3.339 15.452 -4.385 1.00 90.94 697 ILE A O 1
ATOM 5559 N N . THR A 1 698 ? 3.573 13.598 -5.635 1.00 85.00 698 THR A N 1
ATOM 5560 C CA . THR A 1 698 ? 3.890 14.284 -6.897 1.00 85.00 698 THR A CA 1
ATOM 5561 C C . THR A 1 698 ? 2.723 14.137 -7.866 1.00 85.00 698 THR A C 1
ATOM 5563 O O . THR A 1 698 ? 2.243 13.031 -8.107 1.00 85.00 698 THR A O 1
ATOM 5566 N N . LYS A 1 699 ? 2.251 15.244 -8.449 1.00 72.25 699 LYS A N 1
ATOM 5567 C CA . LYS A 1 699 ? 1.170 15.212 -9.448 1.00 72.25 699 LYS A CA 1
ATOM 5568 C C . LYS A 1 699 ? 1.689 14.710 -10.795 1.00 72.25 699 LYS A C 1
ATOM 5570 O O . LYS A 1 699 ? 2.720 15.186 -11.274 1.00 72.25 699 LYS A O 1
ATOM 5575 N N . ALA A 1 700 ? 0.943 13.817 -11.441 1.00 53.59 700 ALA A N 1
ATOM 5576 C CA . ALA A 1 700 ? 1.220 13.421 -12.820 1.00 53.59 700 ALA A CA 1
ATOM 5577 C C . ALA A 1 700 ? 1.258 14.665 -13.737 1.00 53.59 700 ALA A C 1
ATOM 5579 O O . ALA A 1 700 ? 0.321 15.462 -13.748 1.00 53.59 700 ALA A O 1
ATOM 5580 N N . GLY A 1 701 ? 2.359 14.852 -14.476 1.00 46.59 701 GLY A N 1
ATOM 5581 C CA . GLY A 1 701 ? 2.581 16.017 -15.347 1.00 46.59 701 GLY A CA 1
ATOM 5582 C C . GLY A 1 701 ? 3.376 17.185 -14.738 1.00 46.59 701 GLY A C 1
ATOM 5583 O O . GLY A 1 701 ? 3.709 18.122 -15.463 1.00 46.59 701 GLY A O 1
ATOM 5584 N N . ALA A 1 702 ? 3.750 17.145 -13.453 1.00 35.09 702 ALA A N 1
ATOM 5585 C CA . ALA A 1 702 ? 4.584 18.177 -12.823 1.00 35.09 702 ALA A CA 1
ATOM 5586 C C . ALA A 1 702 ? 6.074 18.079 -13.237 1.00 35.09 702 ALA A C 1
ATOM 5588 O O . ALA A 1 702 ? 6.905 17.633 -12.457 1.00 35.09 702 ALA A O 1
ATOM 5589 N N . LYS A 1 703 ? 6.384 18.492 -14.479 1.00 37.59 703 LYS A N 1
ATOM 5590 C CA . LYS A 1 703 ? 7.703 18.666 -15.148 1.00 37.59 703 LYS A CA 1
ATOM 5591 C C . LYS A 1 703 ? 8.737 17.518 -15.158 1.00 37.59 703 LYS A C 1
ATOM 5593 O O . LYS A 1 703 ? 9.442 17.425 -16.155 1.00 37.59 703 LYS A O 1
ATOM 5598 N N . GLU A 1 704 ? 8.805 16.641 -14.160 1.00 38.62 704 GLU A N 1
ATOM 5599 C CA . GLU A 1 704 ? 9.838 15.587 -14.036 1.00 38.62 704 GLU A CA 1
ATOM 5600 C C . GLU A 1 704 ? 9.326 14.166 -14.319 1.00 38.62 704 GLU A C 1
ATOM 5602 O O . GLU A 1 704 ? 10.111 13.233 -14.441 1.00 38.62 704 GLU A O 1
ATOM 5607 N N . VAL A 1 705 ? 8.009 13.972 -14.464 1.00 41.66 705 VAL A N 1
ATOM 5608 C CA . VAL A 1 705 ? 7.433 12.670 -14.846 1.00 41.66 705 VAL A CA 1
ATOM 5609 C C . VAL A 1 705 ? 6.570 12.810 -16.095 1.00 41.66 705 VAL A C 1
ATOM 5611 O O . VAL A 1 705 ? 5.340 12.733 -16.056 1.00 41.66 705 VAL A O 1
ATOM 5614 N N . LYS A 1 706 ? 7.236 12.962 -17.244 1.00 32.91 706 LYS A N 1
ATOM 5615 C CA . LYS A 1 706 ? 6.697 12.387 -18.480 1.00 32.91 706 LYS A CA 1
ATOM 5616 C C . LYS A 1 706 ? 6.859 10.872 -18.373 1.00 32.91 706 LYS A C 1
ATOM 5618 O O . LYS A 1 706 ? 7.977 10.388 -18.235 1.00 32.91 706 LYS A O 1
ATOM 5623 N N . LYS A 1 707 ? 5.772 10.111 -18.528 1.00 35.06 707 LYS A N 1
ATOM 5624 C CA . LYS A 1 707 ? 5.895 8.725 -18.996 1.00 35.06 707 LYS A CA 1
ATOM 5625 C C . LYS A 1 707 ? 6.414 8.780 -20.431 1.00 35.06 707 LYS A C 1
ATOM 5627 O O . LYS A 1 707 ? 5.632 8.876 -21.371 1.00 35.06 707 LYS A O 1
ATOM 5632 N N . VAL A 1 708 ? 7.734 8.771 -20.599 1.00 34.09 708 VAL A N 1
ATOM 5633 C CA . VAL A 1 708 ? 8.319 8.487 -21.906 1.00 34.09 708 VAL A CA 1
ATOM 5634 C C . VAL A 1 708 ? 8.146 6.991 -22.134 1.00 34.09 708 VAL A C 1
ATOM 5636 O O . VAL A 1 708 ? 8.784 6.171 -21.458 1.00 34.09 708 VAL A O 1
ATOM 5639 N N . GLU A 1 709 ? 7.270 6.649 -23.078 1.00 31.72 709 GLU A N 1
ATOM 5640 C CA . GLU A 1 709 ? 7.104 5.302 -23.634 1.00 31.72 709 GLU A CA 1
ATOM 5641 C C . GLU A 1 709 ? 8.326 4.926 -24.489 1.00 31.72 709 GLU A C 1
ATOM 5643 O O . GLU A 1 709 ? 8.233 4.628 -25.679 1.00 31.72 709 GLU A O 1
ATOM 5648 N N . LEU A 1 710 ? 9.504 4.944 -23.858 1.00 33.38 710 LEU A N 1
ATOM 5649 C CA . LEU A 1 710 ? 10.666 4.222 -24.346 1.00 33.38 710 LEU A CA 1
ATOM 5650 C C . LEU A 1 710 ? 10.277 2.746 -24.360 1.00 33.38 710 LEU A C 1
ATOM 5652 O O . LEU A 1 710 ? 10.135 2.125 -23.301 1.00 33.38 710 LEU A O 1
ATOM 5656 N N . LYS A 1 711 ? 10.093 2.208 -25.564 1.00 34.41 711 LYS A N 1
ATOM 5657 C CA . LYS A 1 711 ? 10.196 0.770 -25.792 1.00 34.41 711 LYS A CA 1
ATOM 5658 C C . LYS A 1 711 ? 11.578 0.310 -25.341 1.00 34.41 711 LYS A C 1
ATOM 5660 O O . LYS A 1 711 ? 12.533 1.083 -25.393 1.00 34.41 711 LYS A O 1
ATOM 5665 N N . VAL A 1 712 ? 11.681 -0.949 -24.929 1.00 37.06 712 VAL A N 1
ATOM 5666 C CA . VAL A 1 712 ? 12.971 -1.575 -24.622 1.00 37.06 712 VAL A CA 1
ATOM 5667 C C . VAL A 1 712 ? 13.642 -1.963 -25.943 1.00 37.06 712 VAL A C 1
ATOM 5669 O O . VAL A 1 712 ? 13.622 -3.111 -26.368 1.00 37.06 712 VAL A O 1
ATOM 5672 N N . GLU A 1 713 ? 14.158 -0.944 -26.620 1.00 40.47 713 GLU A N 1
ATOM 5673 C CA . GLU A 1 713 ? 15.084 -1.015 -27.747 1.00 40.47 713 GLU A CA 1
ATOM 5674 C C . GLU A 1 713 ? 16.341 -0.272 -27.262 1.00 40.47 713 GLU A C 1
ATOM 5676 O O . GLU A 1 713 ? 16.217 0.841 -26.747 1.00 40.47 713 GLU A O 1
ATOM 5681 N N . ASP A 1 714 ? 17.511 -0.919 -27.319 1.00 40.41 714 ASP A N 1
ATOM 5682 C CA . ASP A 1 714 ? 18.725 -0.488 -26.605 1.00 40.41 714 ASP A CA 1
ATOM 5683 C C . ASP A 1 714 ? 19.044 0.997 -26.843 1.00 40.41 714 ASP A C 1
ATOM 5685 O O . ASP A 1 714 ? 19.189 1.424 -27.990 1.00 40.41 714 ASP A O 1
ATOM 5689 N N . GLU A 1 715 ? 19.192 1.802 -25.781 1.00 43.16 715 GLU A N 1
ATOM 5690 C CA . GLU A 1 715 ? 19.523 3.226 -25.935 1.00 43.16 715 GLU A CA 1
ATOM 5691 C C . GLU A 1 715 ? 21.023 3.391 -26.239 1.00 43.16 715 GLU A C 1
ATOM 5693 O O . GLU A 1 715 ? 21.843 3.720 -25.380 1.00 43.16 715 GLU A O 1
ATOM 5698 N N . ILE A 1 716 ? 21.382 3.087 -27.488 1.00 54.69 716 ILE A N 1
ATOM 5699 C CA . ILE A 1 716 ? 22.759 3.048 -27.976 1.00 54.69 716 ILE A CA 1
ATOM 5700 C C . ILE A 1 716 ? 23.458 4.383 -27.707 1.00 54.69 716 ILE A C 1
ATOM 5702 O O . ILE A 1 716 ? 23.010 5.445 -28.144 1.00 54.69 716 ILE A O 1
ATOM 5706 N N . LEU A 1 717 ? 24.613 4.305 -27.041 1.00 56.50 717 LEU A N 1
ATOM 5707 C CA . LEU A 1 717 ? 25.521 5.431 -26.834 1.00 56.50 717 LEU A CA 1
ATOM 5708 C C . LEU A 1 717 ? 25.794 6.140 -28.166 1.00 56.50 717 LEU A C 1
ATOM 5710 O O . LEU A 1 717 ? 26.326 5.523 -29.095 1.00 56.50 717 LEU A O 1
ATOM 5714 N N . SER A 1 718 ? 25.477 7.435 -28.239 1.00 73.50 718 SER A N 1
ATOM 5715 C CA . SER A 1 718 ? 25.827 8.254 -29.399 1.00 73.50 718 SER A CA 1
ATOM 5716 C C . SER A 1 718 ? 27.348 8.333 -29.540 1.00 73.50 718 SER A C 1
ATOM 5718 O O . SER A 1 718 ? 28.055 8.722 -28.609 1.00 73.50 718 SER A O 1
ATOM 5720 N N . ARG A 1 719 ? 27.847 7.905 -30.699 1.00 80.38 719 ARG A N 1
ATOM 5721 C CA . ARG A 1 719 ? 29.257 7.917 -31.094 1.00 80.38 719 ARG A CA 1
ATOM 5722 C C . ARG A 1 719 ? 29.348 8.408 -32.529 1.00 80.38 719 ARG A C 1
ATOM 5724 O O . ARG A 1 719 ? 28.588 7.935 -33.375 1.00 80.38 719 ARG A O 1
ATOM 5731 N N . ASP A 1 720 ? 30.318 9.271 -32.807 1.00 89.19 720 ASP A N 1
ATOM 5732 C CA . ASP A 1 720 ? 30.629 9.691 -34.172 1.00 89.19 720 ASP A CA 1
ATOM 5733 C C . ASP A 1 720 ? 31.235 8.521 -34.955 1.00 89.19 720 ASP A C 1
ATOM 5735 O O . ASP A 1 720 ? 32.258 7.939 -34.565 1.00 89.19 720 ASP A O 1
ATOM 5739 N N . VAL A 1 721 ? 30.608 8.177 -36.076 1.00 92.75 721 VAL A N 1
ATOM 5740 C CA . VAL A 1 721 ? 30.998 7.062 -36.939 1.00 92.75 721 VAL A CA 1
ATOM 5741 C C . VAL A 1 721 ? 31.007 7.479 -38.406 1.00 92.75 721 VAL A C 1
ATOM 5743 O O . VAL A 1 721 ? 30.183 8.255 -38.887 1.00 92.75 721 VAL A O 1
ATOM 5746 N N . LEU A 1 722 ? 31.958 6.916 -39.139 1.00 93.00 722 LEU A N 1
ATOM 5747 C CA . LEU A 1 722 ? 31.980 6.913 -40.588 1.00 93.00 722 LEU A CA 1
ATOM 5748 C C . LEU A 1 722 ? 31.317 5.621 -41.075 1.00 93.00 722 LEU A C 1
ATOM 5750 O O . LEU A 1 722 ? 31.861 4.529 -40.897 1.00 93.00 722 LEU A O 1
ATOM 5754 N N . VAL A 1 723 ? 30.148 5.749 -41.699 1.00 93.56 723 VAL A N 1
ATOM 5755 C CA . VAL A 1 723 ? 29.511 4.664 -42.448 1.00 93.56 723 VAL A CA 1
ATOM 5756 C C . VAL A 1 723 ? 30.047 4.679 -43.875 1.00 93.56 723 VAL A C 1
ATOM 5758 O O . VAL A 1 723 ? 29.987 5.704 -44.554 1.00 93.56 723 VAL A O 1
ATOM 5761 N N . ALA A 1 724 ? 30.566 3.547 -44.348 1.00 92.12 724 ALA A N 1
ATOM 5762 C CA . ALA A 1 724 ? 31.174 3.447 -45.672 1.00 92.12 724 ALA A CA 1
ATOM 5763 C C . ALA A 1 724 ? 30.724 2.200 -46.444 1.00 92.12 724 ALA A C 1
ATOM 5765 O O . ALA A 1 724 ? 30.524 1.132 -45.864 1.00 92.12 724 ALA A O 1
ATOM 5766 N N . ILE A 1 725 ? 30.606 2.337 -47.768 1.00 93.44 725 ILE A N 1
ATOM 5767 C CA . ILE A 1 725 ? 30.439 1.222 -48.715 1.00 93.44 725 ILE A CA 1
ATOM 5768 C C . ILE A 1 725 ? 31.803 0.949 -49.352 1.00 93.44 725 ILE A C 1
ATOM 5770 O O . ILE A 1 725 ? 32.392 1.863 -49.928 1.00 93.44 725 ILE A O 1
ATOM 5774 N N . ALA A 1 726 ? 32.305 -0.281 -49.263 1.00 91.56 726 ALA A N 1
ATOM 5775 C CA . ALA A 1 726 ? 33.582 -0.693 -49.848 1.00 91.56 726 ALA A CA 1
ATOM 5776 C C . ALA A 1 726 ? 33.435 -1.255 -51.279 1.00 91.56 726 ALA A C 1
ATOM 5778 O O . ALA A 1 726 ? 32.335 -1.576 -51.728 1.00 91.56 726 ALA A O 1
ATOM 5779 N N . ALA A 1 727 ? 34.546 -1.384 -52.012 1.00 89.31 727 ALA A N 1
ATOM 5780 C CA . ALA A 1 727 ? 34.572 -1.841 -53.408 1.00 89.31 727 ALA A CA 1
ATOM 5781 C C . ALA A 1 727 ? 34.343 -3.356 -53.596 1.00 89.31 727 ALA A C 1
ATOM 5783 O O . ALA A 1 727 ? 34.244 -3.831 -54.727 1.00 89.31 727 ALA A O 1
ATOM 5784 N N . ASP A 1 728 ? 34.222 -4.109 -52.500 1.00 88.69 728 ASP A N 1
ATOM 5785 C CA . ASP A 1 728 ? 33.666 -5.470 -52.449 1.00 88.69 728 ASP A CA 1
ATOM 5786 C C . ASP A 1 728 ? 32.138 -5.486 -52.196 1.00 88.69 728 ASP A C 1
ATOM 5788 O O . ASP A 1 728 ? 31.548 -6.542 -51.963 1.00 88.69 728 ASP A O 1
ATOM 5792 N N . ASN A 1 729 ? 31.498 -4.312 -52.254 1.00 91.62 729 ASN A N 1
ATOM 5793 C CA . ASN A 1 729 ? 30.094 -4.038 -51.943 1.00 91.62 729 ASN A CA 1
ATOM 5794 C C . ASN A 1 729 ? 29.677 -4.330 -50.485 1.00 91.62 729 ASN A C 1
ATOM 5796 O O . ASN A 1 729 ? 28.484 -4.475 -50.200 1.00 91.62 729 ASN A O 1
ATOM 5800 N N . THR A 1 730 ? 30.620 -4.406 -49.539 1.00 92.38 730 THR A N 1
ATOM 5801 C CA . THR A 1 730 ? 30.296 -4.518 -48.107 1.00 92.38 730 THR A CA 1
ATOM 5802 C C . THR A 1 730 ? 30.077 -3.156 -47.441 1.00 92.38 730 THR A C 1
ATOM 5804 O O . THR A 1 730 ? 30.586 -2.129 -47.888 1.00 92.38 730 THR A O 1
ATOM 5807 N N . LEU A 1 731 ? 29.300 -3.144 -46.354 1.00 93.12 731 LEU A N 1
ATOM 5808 C CA . LEU A 1 731 ? 29.073 -1.984 -45.490 1.00 93.12 731 LEU A CA 1
ATOM 5809 C C . LEU A 1 731 ? 29.954 -2.044 -44.242 1.00 93.12 731 LEU A C 1
ATOM 5811 O O . LEU A 1 731 ? 30.142 -3.106 -43.646 1.00 93.12 731 LEU A O 1
ATOM 5815 N N . LYS A 1 732 ? 30.441 -0.885 -43.811 1.00 91.81 732 LYS A N 1
ATOM 5816 C CA . LYS A 1 732 ? 31.242 -0.704 -42.600 1.00 91.81 732 LYS A CA 1
ATOM 5817 C C . LYS A 1 732 ? 30.675 0.422 -41.752 1.00 91.81 732 LYS A C 1
ATOM 5819 O O . LYS A 1 732 ? 30.328 1.465 -42.299 1.00 91.81 732 LYS A O 1
ATOM 5824 N N . SER A 1 733 ? 30.667 0.238 -40.435 1.00 92.75 733 SER A N 1
ATOM 5825 C CA . SER A 1 733 ? 30.683 1.337 -39.468 1.00 92.75 733 SER A CA 1
ATOM 5826 C C . SER A 1 733 ? 32.099 1.449 -38.906 1.00 92.75 733 SER A C 1
ATOM 5828 O O . SER A 1 733 ? 32.713 0.430 -38.582 1.00 92.75 733 SER A O 1
ATOM 5830 N N . ILE A 1 734 ? 32.663 2.655 -38.853 1.00 92.50 734 ILE A N 1
ATOM 5831 C CA . ILE A 1 734 ? 34.047 2.907 -38.434 1.00 92.50 734 ILE A CA 1
ATOM 5832 C C . ILE A 1 734 ? 34.037 4.083 -37.445 1.00 92.50 734 ILE A C 1
ATOM 5834 O O . ILE A 1 734 ? 33.774 5.207 -37.868 1.00 92.50 734 ILE A O 1
ATOM 5838 N N . PRO A 1 735 ? 34.341 3.885 -36.149 1.00 91.12 735 PRO A N 1
ATOM 5839 C CA . PRO A 1 735 ? 34.422 4.983 -35.183 1.00 91.12 735 PRO A CA 1
ATOM 5840 C C . PRO A 1 735 ? 35.361 6.102 -35.648 1.00 91.12 735 PRO A C 1
ATOM 5842 O O . PRO A 1 735 ? 36.477 5.824 -36.096 1.00 91.12 735 PRO A O 1
ATOM 5845 N N . LEU A 1 736 ? 34.950 7.368 -35.513 1.00 88.94 736 LEU A N 1
ATOM 5846 C CA . LEU A 1 736 ? 35.673 8.514 -36.085 1.00 88.94 736 LEU A CA 1
ATOM 5847 C C . LEU A 1 736 ? 37.133 8.602 -35.599 1.00 88.94 736 LEU A C 1
ATOM 5849 O O . LEU A 1 736 ? 38.041 8.882 -36.381 1.00 88.94 736 LEU A O 1
ATOM 5853 N N . LYS A 1 737 ? 37.381 8.246 -34.331 1.00 84.38 737 LYS A N 1
ATOM 5854 C CA . LYS A 1 737 ? 38.729 8.118 -33.749 1.00 84.38 737 LYS A CA 1
ATOM 5855 C C . LYS A 1 737 ? 39.595 7.079 -34.478 1.00 84.38 737 LYS A C 1
ATOM 5857 O O . LYS A 1 737 ? 40.770 7.332 -34.729 1.00 84.38 737 LYS A O 1
ATOM 5862 N N . ASN A 1 738 ? 39.018 5.935 -34.859 1.00 86.50 738 ASN A N 1
ATOM 5863 C CA . ASN A 1 738 ? 39.720 4.888 -35.608 1.00 86.50 738 ASN A CA 1
ATOM 5864 C C . ASN A 1 738 ? 40.012 5.328 -37.049 1.00 86.50 738 ASN A C 1
ATOM 5866 O O . ASN A 1 738 ? 41.056 4.968 -37.584 1.00 86.50 738 ASN A O 1
ATOM 5870 N N . TYR A 1 739 ? 39.120 6.112 -37.666 1.00 86.88 739 TYR A N 1
ATOM 5871 C CA . TYR A 1 739 ? 39.347 6.709 -38.984 1.00 86.88 739 TYR A CA 1
ATOM 5872 C C . TYR A 1 739 ? 40.507 7.716 -38.952 1.00 86.88 739 TYR A C 1
ATOM 5874 O O . TYR A 1 739 ? 41.465 7.561 -39.708 1.00 86.88 739 TYR A O 1
ATOM 5882 N N . MET A 1 740 ? 40.481 8.681 -38.023 1.00 84.19 740 MET A N 1
ATOM 5883 C CA . MET A 1 740 ? 41.535 9.699 -37.874 1.00 84.19 740 MET A CA 1
ATOM 5884 C C . MET A 1 740 ? 42.922 9.112 -37.568 1.00 84.19 740 MET A C 1
ATOM 5886 O O . MET A 1 740 ? 43.927 9.680 -37.981 1.00 84.19 740 MET A O 1
ATOM 5890 N N . MET A 1 741 ? 42.990 7.972 -36.873 1.00 82.62 741 MET A N 1
ATOM 5891 C CA . MET A 1 741 ? 44.246 7.280 -36.548 1.00 82.62 741 MET A CA 1
ATOM 5892 C C . MET A 1 741 ? 44.700 6.268 -37.622 1.00 82.62 741 MET A C 1
ATOM 5894 O O . MET A 1 741 ? 45.697 5.577 -37.417 1.00 82.62 741 MET A O 1
ATOM 5898 N N . SER A 1 742 ? 43.986 6.131 -38.748 1.00 81.31 742 SER A N 1
ATOM 5899 C CA . SER A 1 742 ? 44.272 5.100 -39.758 1.00 81.31 742 SER A CA 1
ATOM 5900 C C . SER A 1 742 ? 45.125 5.593 -40.934 1.00 81.31 742 SER A C 1
ATOM 5902 O O . SER A 1 742 ? 44.862 6.632 -41.533 1.00 81.31 742 SER A O 1
ATOM 5904 N N . THR A 1 743 ? 46.137 4.806 -41.314 1.00 78.06 743 THR A N 1
ATOM 5905 C CA . THR A 1 743 ? 46.948 5.059 -42.516 1.00 78.06 743 THR A CA 1
ATOM 5906 C C . THR A 1 743 ? 46.160 4.704 -43.779 1.00 78.06 743 THR A C 1
ATOM 5908 O O . THR A 1 743 ? 45.805 3.538 -43.992 1.00 78.06 743 THR A O 1
ATOM 5911 N N . LYS A 1 744 ? 45.915 5.706 -44.631 1.00 79.88 744 LYS A N 1
ATOM 5912 C CA . LYS A 1 744 ? 45.095 5.580 -45.845 1.00 79.88 744 LYS A CA 1
ATOM 5913 C C . LYS A 1 744 ? 45.838 5.072 -47.085 1.00 79.88 744 LYS A C 1
ATOM 5915 O O . LYS A 1 744 ? 45.180 4.744 -48.065 1.00 79.88 744 LYS A O 1
ATOM 5920 N N . ASP A 1 745 ? 47.164 4.935 -47.071 1.00 76.25 745 ASP A N 1
ATOM 5921 C CA . ASP A 1 745 ? 47.903 4.414 -48.230 1.00 76.25 745 ASP A CA 1
ATOM 5922 C C . ASP A 1 745 ? 47.481 2.985 -48.611 1.00 76.25 745 ASP A C 1
ATOM 5924 O O . ASP A 1 745 ? 47.449 2.085 -47.764 1.00 76.25 745 ASP A O 1
ATOM 5928 N N . LEU A 1 746 ? 47.231 2.741 -49.901 1.00 78.31 746 LEU A N 1
ATOM 5929 C CA . LEU A 1 746 ? 47.106 1.385 -50.443 1.00 78.31 746 LEU A CA 1
ATOM 5930 C C . LEU A 1 746 ? 48.485 0.725 -50.566 1.00 78.31 746 LEU A C 1
ATOM 5932 O O . LEU A 1 746 ? 49.427 1.288 -51.121 1.00 78.31 746 LEU A O 1
ATOM 5936 N N . THR A 1 747 ? 48.576 -0.510 -50.086 1.00 74.69 747 THR A N 1
ATOM 5937 C CA . THR A 1 747 ? 49.755 -1.383 -50.175 1.00 74.69 747 THR A CA 1
ATOM 5938 C C . THR A 1 747 ? 49.500 -2.535 -51.145 1.00 74.69 747 THR A C 1
ATOM 5940 O O . THR A 1 747 ? 48.353 -2.858 -51.449 1.00 74.69 747 THR A O 1
ATOM 5943 N N . SER A 1 748 ? 50.554 -3.246 -51.558 1.00 66.88 748 SER A N 1
ATOM 5944 C CA . SER A 1 748 ? 50.445 -4.494 -52.339 1.00 66.88 748 SER A CA 1
ATOM 5945 C C . SER A 1 748 ? 49.653 -5.615 -51.642 1.00 66.88 748 SER A C 1
ATOM 5947 O O . SER A 1 748 ? 49.299 -6.599 -52.282 1.00 66.88 748 SER A O 1
ATOM 5949 N N . THR A 1 749 ? 49.373 -5.462 -50.345 1.00 75.06 749 THR A N 1
ATOM 5950 C CA . THR A 1 749 ? 48.560 -6.350 -49.500 1.00 75.06 749 THR A CA 1
ATOM 5951 C C . THR A 1 749 ? 47.130 -5.846 -49.253 1.00 75.06 749 THR A C 1
ATOM 5953 O O . THR A 1 749 ? 46.389 -6.492 -48.515 1.00 75.06 749 THR A O 1
ATOM 5956 N N . SER A 1 750 ? 46.741 -4.694 -49.813 1.00 82.56 750 SER A N 1
ATOM 5957 C CA . SER A 1 750 ? 45.402 -4.116 -49.622 1.00 82.56 750 SER A CA 1
ATOM 5958 C C . SER A 1 750 ? 44.355 -4.792 -50.515 1.00 82.56 750 SER A C 1
ATOM 5960 O O . SER A 1 750 ? 44.627 -5.148 -51.663 1.00 82.56 750 SER A O 1
ATOM 5962 N N . ASN A 1 751 ? 43.147 -4.955 -49.979 1.00 84.12 751 ASN A N 1
ATOM 5963 C CA . ASN A 1 751 ? 42.034 -5.694 -50.579 1.00 84.12 751 ASN A CA 1
ATOM 5964 C C . ASN A 1 751 ? 40.949 -4.738 -51.102 1.00 84.12 751 ASN A C 1
ATOM 5966 O O . ASN A 1 751 ? 40.943 -3.555 -50.773 1.00 84.12 751 ASN A O 1
ATOM 5970 N N . LEU A 1 752 ? 39.974 -5.250 -51.866 1.00 85.00 752 LEU A N 1
ATOM 5971 C CA . LEU A 1 752 ? 38.807 -4.462 -52.309 1.00 85.00 752 LEU A CA 1
ATOM 5972 C C . LEU A 1 752 ? 37.987 -3.881 -51.141 1.00 85.00 752 LEU A C 1
ATOM 5974 O O . LEU A 1 752 ? 37.373 -2.828 -51.297 1.00 85.00 752 LEU A O 1
ATOM 5978 N N . SER A 1 753 ? 38.041 -4.510 -49.962 1.00 85.12 753 SER A N 1
ATOM 5979 C CA . SER A 1 753 ? 37.490 -3.963 -48.719 1.00 85.12 753 SER A CA 1
ATOM 5980 C C . SER A 1 753 ? 38.087 -2.608 -48.345 1.00 85.12 753 SER A C 1
ATOM 5982 O O . SER A 1 753 ? 37.435 -1.833 -47.658 1.00 85.12 753 SER A O 1
ATOM 5984 N N . ASP A 1 754 ? 39.320 -2.311 -48.752 1.00 85.62 754 ASP A N 1
ATOM 5985 C CA . ASP A 1 754 ? 40.098 -1.165 -48.264 1.00 85.62 754 ASP A CA 1
ATOM 5986 C C . ASP A 1 754 ? 39.902 0.089 -49.140 1.00 85.62 754 ASP A C 1
ATOM 5988 O O . ASP A 1 754 ? 40.478 1.140 -48.866 1.00 85.62 754 ASP A O 1
ATOM 5992 N N . VAL A 1 755 ? 39.074 -0.019 -50.186 1.00 86.19 755 VAL A N 1
ATOM 5993 C CA . VAL A 1 755 ? 38.682 1.062 -51.098 1.00 86.19 755 VAL A CA 1
ATOM 5994 C C . VAL A 1 755 ? 37.219 1.412 -50.845 1.00 86.19 755 VAL A C 1
ATOM 5996 O O . VAL A 1 755 ? 36.343 0.579 -51.067 1.00 86.19 755 VAL A O 1
ATOM 5999 N N . HIS A 1 756 ? 36.942 2.642 -50.414 1.00 88.69 756 HIS A N 1
ATOM 6000 C CA . HIS A 1 756 ? 35.591 3.094 -50.073 1.00 88.69 756 HIS A CA 1
ATOM 6001 C C . HIS A 1 756 ? 34.968 3.905 -51.228 1.00 88.69 756 HIS A C 1
ATOM 6003 O O . HIS A 1 756 ? 35.561 4.848 -51.744 1.00 88.69 756 HIS A O 1
ATOM 6009 N N . LEU A 1 757 ? 33.767 3.510 -51.666 1.00 86.19 757 LEU A N 1
ATOM 6010 C CA . LEU A 1 757 ? 33.037 4.082 -52.810 1.00 86.19 757 LEU A CA 1
ATOM 6011 C C . LEU A 1 757 ? 32.053 5.191 -52.410 1.00 86.19 757 LEU A C 1
ATOM 6013 O O . LEU A 1 757 ? 31.641 6.012 -53.233 1.00 86.19 757 LEU A O 1
ATOM 6017 N N . THR A 1 758 ? 31.620 5.201 -51.152 1.00 86.19 758 THR A N 1
ATOM 6018 C CA . THR A 1 758 ? 30.820 6.268 -50.545 1.00 86.19 758 THR A CA 1
ATOM 6019 C C . THR A 1 758 ? 31.090 6.279 -49.050 1.00 86.19 758 THR A C 1
ATOM 6021 O O . THR A 1 758 ? 31.169 5.221 -48.429 1.00 86.19 758 THR A O 1
ATOM 6024 N N . GLU A 1 759 ? 31.203 7.487 -48.511 1.00 89.38 759 GLU A N 1
ATOM 6025 C CA . GLU A 1 759 ? 31.474 7.808 -47.115 1.00 89.38 759 GLU A CA 1
ATOM 6026 C C . GLU A 1 759 ? 30.342 8.698 -46.583 1.00 89.38 759 GLU A C 1
ATOM 6028 O O . GLU A 1 759 ? 29.876 9.599 -47.287 1.00 89.38 759 GLU A O 1
ATOM 6033 N N . LEU A 1 760 ? 29.893 8.430 -45.358 1.00 91.81 760 LEU A N 1
ATOM 6034 C CA . LEU A 1 760 ? 28.863 9.175 -44.640 1.00 91.81 760 LEU A CA 1
ATOM 6035 C C . LEU A 1 760 ? 29.288 9.332 -43.175 1.00 91.81 760 LEU A C 1
ATOM 6037 O O . LEU A 1 760 ? 29.316 8.359 -42.425 1.00 91.81 760 LEU A O 1
ATOM 6041 N N . PHE A 1 761 ? 29.601 10.561 -42.771 1.00 91.81 761 PHE A N 1
ATOM 6042 C CA . PHE A 1 761 ? 29.829 10.914 -41.370 1.00 91.81 761 PHE A CA 1
ATOM 6043 C C . PHE A 1 761 ? 28.475 11.139 -40.692 1.00 91.81 761 PHE A C 1
ATOM 6045 O O . PHE A 1 761 ? 27.658 11.898 -41.204 1.00 91.81 761 PHE A O 1
ATOM 6052 N N . THR A 1 762 ? 28.223 10.432 -39.593 1.00 91.56 762 THR A N 1
ATOM 6053 C CA . THR A 1 762 ? 26.932 10.388 -38.886 1.00 91.56 762 THR A CA 1
ATOM 6054 C C . THR A 1 762 ? 27.158 9.874 -37.453 1.00 91.56 762 THR A C 1
ATOM 6056 O O . THR A 1 762 ? 28.294 9.585 -37.067 1.00 91.56 762 THR A O 1
ATOM 6059 N N . THR A 1 763 ? 26.108 9.745 -36.645 1.00 87.38 763 THR A N 1
ATOM 6060 C CA . THR A 1 763 ? 26.181 9.139 -35.306 1.00 87.38 763 THR A CA 1
ATOM 6061 C C . THR A 1 763 ? 25.457 7.795 -35.257 1.00 87.38 763 THR A C 1
ATOM 6063 O O . THR A 1 763 ? 24.535 7.524 -36.026 1.00 87.38 763 THR A O 1
ATOM 6066 N N . THR A 1 764 ? 25.832 6.945 -34.301 1.00 84.62 764 THR A N 1
ATOM 6067 C CA . THR A 1 764 ? 25.170 5.651 -34.028 1.00 84.62 764 THR A CA 1
ATOM 6068 C C . THR A 1 764 ? 23.671 5.746 -33.717 1.00 84.62 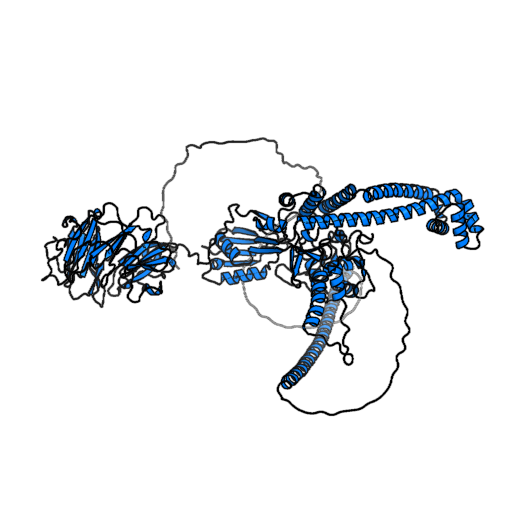764 THR A C 1
ATOM 6070 O O . THR A 1 764 ? 22.960 4.761 -33.913 1.00 84.62 764 THR A O 1
ATOM 6073 N N . THR A 1 765 ? 23.184 6.902 -33.252 1.00 82.44 765 THR A N 1
ATOM 6074 C CA . THR A 1 765 ? 21.760 7.163 -32.968 1.00 82.44 765 THR A CA 1
ATOM 6075 C C . THR A 1 765 ? 20.935 7.489 -34.210 1.00 82.44 765 THR A C 1
ATOM 6077 O O . THR A 1 765 ? 19.706 7.392 -34.172 1.00 82.44 765 THR A O 1
ATOM 6080 N N . ASN A 1 766 ? 21.582 7.911 -35.297 1.00 88.50 766 ASN A N 1
ATOM 6081 C CA . ASN A 1 766 ? 20.891 8.401 -36.481 1.00 88.50 766 ASN A CA 1
ATOM 6082 C C . ASN A 1 766 ? 20.439 7.241 -37.381 1.00 88.50 766 ASN A C 1
ATOM 6084 O O . ASN A 1 766 ? 20.868 6.091 -37.246 1.00 88.50 766 ASN A O 1
ATOM 6088 N N . LYS A 1 767 ? 19.506 7.537 -38.292 1.00 90.94 767 LYS A N 1
ATOM 6089 C CA . LYS A 1 767 ? 18.875 6.540 -39.168 1.00 90.94 767 LYS A CA 1
ATOM 6090 C C . LYS A 1 767 ? 19.322 6.753 -40.611 1.00 90.94 767 LYS A C 1
ATOM 6092 O O . LYS A 1 767 ? 19.343 7.884 -41.093 1.00 90.94 767 LYS A O 1
ATOM 6097 N N . ALA A 1 768 ? 19.650 5.670 -41.307 1.00 92.38 768 ALA A N 1
ATOM 6098 C CA . ALA A 1 768 ? 20.201 5.696 -42.657 1.00 92.38 768 ALA A CA 1
ATOM 6099 C C . ALA A 1 768 ? 19.292 4.986 -43.673 1.00 92.38 768 ALA A C 1
ATOM 6101 O O . ALA A 1 768 ? 18.620 3.997 -43.370 1.00 92.38 768 ALA A O 1
ATOM 6102 N N . LEU A 1 769 ? 19.310 5.491 -44.907 1.00 94.62 769 LEU A N 1
ATOM 6103 C CA . LEU A 1 769 ? 18.715 4.887 -46.093 1.00 94.62 769 LEU A CA 1
ATOM 6104 C C . LEU A 1 769 ? 19.828 4.310 -46.971 1.00 94.62 769 LEU A C 1
ATOM 6106 O O . LEU A 1 769 ? 20.668 5.047 -47.490 1.00 94.62 769 LEU A O 1
ATOM 6110 N N . ILE A 1 770 ? 19.816 2.993 -47.159 1.00 95.25 770 ILE A N 1
ATOM 6111 C CA . ILE A 1 770 ? 20.711 2.277 -48.069 1.00 95.25 770 ILE A CA 1
ATOM 6112 C C . ILE A 1 770 ? 19.938 1.940 -49.340 1.00 95.25 770 ILE A C 1
ATOM 6114 O O . ILE A 1 770 ? 18.992 1.158 -49.306 1.00 95.25 770 ILE A O 1
ATOM 6118 N N . PHE A 1 771 ? 20.356 2.508 -50.463 1.00 95.81 771 PHE A N 1
ATOM 6119 C CA . PHE A 1 771 ? 19.790 2.271 -51.787 1.00 95.81 771 PHE A CA 1
ATOM 6120 C C . PHE A 1 771 ? 20.559 1.146 -52.478 1.00 95.81 771 PHE A C 1
ATOM 6122 O O . PHE A 1 771 ? 21.792 1.170 -52.497 1.00 95.81 771 PHE A O 1
ATOM 6129 N N . THR A 1 772 ? 19.845 0.175 -53.048 1.00 95.81 772 THR A N 1
ATOM 6130 C CA . THR A 1 772 ? 20.421 -1.038 -53.656 1.00 95.81 772 THR A CA 1
ATOM 6131 C C . THR A 1 772 ? 20.460 -0.991 -55.184 1.00 95.81 772 THR A C 1
ATOM 6133 O O . THR A 1 772 ? 19.698 -0.260 -55.817 1.00 95.81 772 THR A O 1
ATOM 6136 N N . ASN A 1 773 ? 21.308 -1.822 -55.798 1.00 94.94 773 ASN A N 1
ATOM 6137 C CA . ASN A 1 773 ? 21.371 -2.025 -57.253 1.00 94.94 773 ASN A CA 1
ATOM 6138 C C . ASN A 1 773 ? 20.013 -2.400 -57.876 1.00 94.94 773 ASN A C 1
ATOM 6140 O O . ASN A 1 773 ? 19.707 -1.943 -58.975 1.00 94.94 773 ASN A O 1
ATOM 6144 N N . LEU A 1 774 ? 19.176 -3.164 -57.163 1.00 94.38 774 LEU A N 1
ATOM 6145 C CA . LEU A 1 774 ? 17.833 -3.566 -57.606 1.00 94.38 774 LEU A CA 1
ATOM 6146 C C . LEU A 1 774 ? 16.751 -2.491 -57.370 1.00 94.38 774 LEU A C 1
ATOM 6148 O O . LEU A 1 774 ? 15.569 -2.723 -57.623 1.00 94.38 774 LEU A O 1
ATOM 6152 N N . GLY A 1 775 ? 17.138 -1.295 -56.913 1.00 92.81 775 GLY A N 1
ATOM 6153 C CA . GLY A 1 775 ? 16.238 -0.151 -56.766 1.00 92.81 775 GLY A CA 1
ATOM 6154 C C . GLY A 1 775 ? 15.401 -0.150 -55.484 1.00 92.81 775 GLY A C 1
ATOM 6155 O O . GLY A 1 775 ? 14.436 0.616 -55.387 1.00 92.81 775 GLY A O 1
ATOM 6156 N N . ASN A 1 776 ? 15.747 -0.975 -54.495 1.00 95.00 776 ASN A N 1
ATOM 6157 C CA . ASN A 1 776 ? 15.124 -0.956 -53.173 1.00 95.00 776 ASN A CA 1
ATOM 6158 C C . ASN A 1 776 ? 15.871 -0.023 -52.211 1.00 95.00 776 ASN A C 1
ATOM 6160 O O . ASN A 1 776 ? 16.964 0.471 -52.492 1.00 95.00 776 ASN A O 1
ATOM 6164 N N . VAL A 1 777 ? 15.236 0.231 -51.071 1.00 95.62 777 VAL A N 1
ATOM 6165 C CA . VAL A 1 777 ? 15.763 0.997 -49.945 1.00 95.62 777 VAL A CA 1
ATOM 6166 C C . VAL A 1 777 ? 15.667 0.134 -48.698 1.00 95.62 777 VAL A C 1
ATOM 6168 O O . VAL A 1 777 ? 14.593 -0.382 -48.372 1.00 95.62 777 VAL A O 1
ATOM 6171 N N . VAL A 1 778 ? 16.784 0.007 -47.990 1.00 94.81 778 VAL A N 1
ATOM 6172 C CA . VAL A 1 778 ? 16.845 -0.541 -46.638 1.00 94.81 778 VAL A CA 1
ATOM 6173 C C . VAL A 1 778 ? 16.944 0.633 -45.670 1.00 94.81 778 VAL A C 1
ATOM 6175 O O . VAL A 1 778 ? 17.871 1.436 -45.766 1.00 94.81 778 VAL A O 1
ATOM 6178 N N . LYS A 1 779 ? 15.974 0.763 -44.765 1.00 94.19 779 LYS A N 1
ATOM 6179 C CA . LYS A 1 779 ? 15.982 1.762 -43.692 1.00 94.19 779 LYS A CA 1
ATOM 6180 C C . LYS A 1 779 ? 16.471 1.085 -42.420 1.00 94.19 779 LYS A C 1
ATOM 6182 O O . LYS A 1 779 ? 15.774 0.211 -41.909 1.00 94.19 779 LYS A O 1
ATOM 6187 N N . ILE A 1 780 ? 17.630 1.505 -41.927 1.00 91.56 780 ILE A N 1
ATOM 6188 C CA . ILE A 1 780 ? 18.260 0.955 -40.723 1.00 91.56 780 ILE A CA 1
ATOM 6189 C C . ILE A 1 780 ? 18.653 2.062 -39.751 1.00 91.56 780 ILE A C 1
ATOM 6191 O O . ILE A 1 780 ? 18.761 3.233 -40.123 1.00 91.56 780 ILE A O 1
ATOM 6195 N N . ASP A 1 781 ? 18.915 1.662 -38.519 1.00 89.81 781 ASP A N 1
ATOM 6196 C CA . ASP A 1 781 ? 19.589 2.496 -37.528 1.00 89.81 781 ASP A CA 1
ATOM 6197 C C . ASP A 1 781 ? 21.099 2.277 -37.668 1.00 89.81 781 ASP A C 1
ATOM 6199 O O . ASP A 1 781 ? 21.532 1.152 -37.919 1.00 89.81 781 ASP A O 1
ATOM 6203 N N . VAL A 1 782 ? 21.920 3.327 -37.566 1.00 89.44 782 VAL A N 1
ATOM 6204 C CA . VAL A 1 782 ? 23.366 3.224 -37.861 1.00 89.44 782 VAL A CA 1
ATOM 6205 C C . VAL A 1 782 ? 24.075 2.219 -36.939 1.00 89.44 782 VAL A C 1
ATOM 6207 O O . VAL A 1 782 ? 24.991 1.520 -37.372 1.00 89.44 782 VAL A O 1
ATOM 6210 N N . SER A 1 783 ? 23.588 2.069 -35.705 1.00 86.69 783 SER A N 1
ATOM 6211 C CA . SER A 1 783 ? 23.978 1.031 -34.740 1.00 86.69 783 SER A CA 1
ATOM 6212 C C . SER A 1 783 ? 23.858 -0.418 -35.240 1.00 86.69 783 SER A C 1
ATOM 6214 O O . SER A 1 783 ? 24.552 -1.293 -34.729 1.00 86.69 783 SER A O 1
ATOM 6216 N N . GLN A 1 784 ? 23.003 -0.693 -36.233 1.00 86.88 784 GLN A N 1
ATOM 6217 C CA . GLN A 1 784 ? 22.778 -2.035 -36.790 1.00 86.88 784 GLN A CA 1
ATOM 6218 C C . GLN A 1 784 ? 23.880 -2.454 -37.780 1.00 86.88 784 GLN A C 1
ATOM 6220 O O . GLN A 1 784 ? 23.923 -3.610 -38.202 1.00 86.88 784 GLN A O 1
ATOM 6225 N N . ILE A 1 785 ? 24.780 -1.537 -38.159 1.00 89.50 785 ILE A N 1
ATOM 6226 C CA . ILE A 1 785 ? 25.968 -1.837 -38.962 1.00 89.50 785 ILE A CA 1
ATOM 6227 C C . ILE A 1 785 ? 27.121 -2.199 -38.008 1.00 89.50 785 ILE A C 1
ATOM 6229 O O . ILE A 1 785 ? 27.542 -1.335 -37.236 1.00 89.50 785 ILE A O 1
ATOM 6233 N N . PRO A 1 786 ? 27.689 -3.421 -38.065 1.00 88.69 786 PRO A N 1
ATOM 6234 C CA . PRO A 1 786 ? 28.782 -3.812 -37.176 1.00 88.69 786 PRO A CA 1
ATOM 6235 C C . PRO A 1 786 ? 29.996 -2.870 -37.246 1.00 88.69 786 PRO A C 1
ATOM 6237 O O . PRO A 1 786 ? 30.452 -2.501 -38.336 1.00 88.69 786 PRO A O 1
ATOM 6240 N N . GLU A 1 787 ? 30.536 -2.503 -36.077 1.00 89.19 787 GLU A N 1
ATOM 6241 C CA . GLU A 1 787 ? 31.769 -1.713 -35.975 1.00 89.19 787 GLU A CA 1
ATOM 6242 C C . GLU A 1 787 ? 32.968 -2.473 -36.571 1.00 89.19 787 GLU A C 1
ATOM 6244 O O . GLU A 1 787 ? 33.131 -3.684 -36.411 1.00 89.19 787 GLU A O 1
ATOM 6249 N N . SER A 1 788 ? 33.837 -1.740 -37.263 1.00 89.00 788 SER A N 1
ATOM 6250 C CA . SER A 1 788 ? 34.958 -2.279 -38.029 1.00 89.00 788 SER A CA 1
ATOM 6251 C C . SER A 1 788 ? 36.150 -1.312 -38.049 1.00 89.00 788 SER A C 1
ATOM 6253 O O . SER A 1 788 ? 36.040 -0.123 -37.739 1.00 89.00 788 SER A O 1
ATOM 6255 N N . LYS A 1 789 ? 37.331 -1.828 -38.410 1.00 87.94 789 LYS A N 1
ATOM 6256 C CA . LYS A 1 789 ? 38.533 -1.016 -38.669 1.00 87.94 789 LYS A CA 1
ATOM 6257 C C . LYS A 1 789 ? 38.549 -0.565 -40.135 1.00 87.94 789 LYS A C 1
ATOM 6259 O O . LYS A 1 789 ? 38.006 -1.263 -40.985 1.00 87.94 789 LYS A O 1
ATOM 6264 N N . TRP A 1 790 ? 39.257 0.527 -40.447 1.00 87.44 790 TRP A N 1
ATOM 6265 C CA . TRP A 1 790 ? 39.422 1.043 -41.820 1.00 87.44 790 TRP A CA 1
ATOM 6266 C C . TRP A 1 790 ? 39.803 -0.054 -42.831 1.00 87.44 790 TRP A C 1
ATOM 6268 O O . TRP A 1 790 ? 39.057 -0.304 -43.772 1.00 87.44 790 TRP A O 1
ATOM 6278 N N . LYS A 1 791 ? 40.883 -0.806 -42.566 1.00 84.50 791 LYS A N 1
ATOM 6279 C CA . LYS A 1 791 ? 41.309 -1.988 -43.351 1.00 84.50 791 LYS A CA 1
ATOM 6280 C C . LYS A 1 791 ? 40.745 -3.322 -42.827 1.00 84.50 791 LYS A C 1
ATOM 6282 O O . LYS A 1 791 ? 41.401 -4.359 -42.871 1.00 84.50 791 LYS A O 1
ATOM 6287 N N . GLY A 1 792 ? 39.568 -3.284 -42.203 1.00 84.81 792 GLY A N 1
ATOM 6288 C CA . GLY A 1 792 ? 38.816 -4.470 -41.797 1.00 84.81 792 GLY A CA 1
ATOM 6289 C C . GLY A 1 792 ? 37.906 -4.976 -42.918 1.00 84.81 792 GLY A C 1
ATOM 6290 O O . GLY A 1 792 ? 37.616 -4.252 -43.870 1.00 84.81 792 GLY A O 1
ATOM 6291 N N . LYS A 1 793 ? 37.399 -6.206 -42.778 1.00 86.38 793 LYS A N 1
ATOM 6292 C CA . LYS A 1 793 ? 36.290 -6.697 -43.610 1.00 86.38 793 LYS A CA 1
ATOM 6293 C C . LYS A 1 793 ? 35.001 -5.960 -43.235 1.00 86.38 793 LYS A C 1
ATOM 6295 O O . LYS A 1 793 ? 34.760 -5.739 -42.049 1.00 86.38 793 LYS A O 1
ATOM 6300 N N . GLY A 1 794 ? 34.188 -5.601 -44.226 1.00 87.75 794 GLY A N 1
ATOM 6301 C CA . GLY A 1 794 ? 32.830 -5.112 -43.994 1.00 87.75 794 GLY A CA 1
ATOM 6302 C C . GLY A 1 794 ? 31.800 -6.242 -43.916 1.00 87.75 794 GLY A C 1
ATOM 6303 O O . GLY A 1 794 ? 32.104 -7.421 -44.107 1.00 87.75 794 GLY A O 1
ATOM 6304 N N . THR A 1 795 ? 30.554 -5.860 -43.652 1.00 91.62 795 THR A N 1
ATOM 6305 C CA . THR A 1 795 ? 29.392 -6.748 -43.540 1.00 91.62 795 THR A CA 1
ATOM 6306 C C . THR A 1 795 ? 28.567 -6.711 -44.829 1.00 91.62 795 THR A C 1
ATOM 6308 O O . THR A 1 795 ? 28.317 -5.643 -45.386 1.00 91.62 795 THR A O 1
ATOM 6311 N N . GLN A 1 796 ? 28.117 -7.869 -45.321 1.00 91.94 796 GLN A N 1
ATOM 6312 C CA . GLN A 1 796 ? 27.196 -7.931 -46.462 1.00 91.94 796 GLN A CA 1
ATOM 6313 C C . GLN A 1 796 ? 25.807 -7.407 -46.075 1.00 91.94 796 GLN A C 1
ATOM 6315 O O . GLN A 1 796 ? 25.298 -7.730 -45.003 1.00 91.94 796 GLN A O 1
ATOM 6320 N N . LEU A 1 797 ? 25.153 -6.660 -46.971 1.00 91.56 797 LEU A N 1
ATOM 6321 C CA . LEU A 1 797 ? 23.848 -6.039 -46.708 1.00 91.56 797 LEU A CA 1
ATOM 6322 C C . LEU A 1 797 ? 22.763 -7.055 -46.291 1.00 91.56 797 LEU A C 1
ATOM 6324 O O . LEU A 1 797 ? 21.967 -6.768 -45.400 1.00 91.56 797 LEU A O 1
ATOM 6328 N N . LYS A 1 798 ? 22.790 -8.270 -46.854 1.00 90.06 798 LYS A N 1
ATOM 6329 C CA . LYS A 1 798 ? 21.904 -9.388 -46.482 1.00 90.06 798 LYS A CA 1
ATOM 6330 C C . LYS A 1 798 ? 22.028 -9.825 -45.011 1.00 90.06 798 LYS A C 1
ATOM 6332 O O . LYS A 1 798 ? 21.050 -10.292 -44.431 1.00 90.06 798 LYS A O 1
ATOM 6337 N N . ASN A 1 799 ? 23.196 -9.647 -44.392 1.00 88.81 799 ASN A N 1
ATOM 6338 C CA . ASN A 1 799 ? 23.413 -9.980 -42.980 1.00 88.81 799 ASN A CA 1
ATOM 6339 C C . ASN A 1 799 ? 22.872 -8.886 -42.041 1.00 88.81 799 ASN A C 1
ATOM 6341 O O . ASN A 1 799 ? 22.579 -9.176 -40.888 1.00 88.81 799 ASN A O 1
ATOM 6345 N N . ILE A 1 800 ? 22.720 -7.652 -42.539 1.00 88.44 800 ILE A N 1
ATOM 6346 C CA . ILE A 1 800 ? 22.097 -6.529 -41.818 1.00 88.44 800 ILE A CA 1
ATOM 6347 C C . ILE A 1 800 ? 20.569 -6.563 -42.013 1.00 88.44 800 ILE A C 1
ATOM 6349 O O . ILE A 1 800 ? 19.809 -6.301 -41.086 1.00 88.44 800 ILE A O 1
ATOM 6353 N N . CYS A 1 801 ? 20.095 -6.932 -43.209 1.00 88.94 801 CYS A N 1
ATOM 6354 C CA . CYS A 1 801 ? 18.675 -7.082 -43.518 1.00 88.94 801 CYS A CA 1
ATOM 6355 C C . CYS A 1 801 ? 18.386 -8.409 -44.233 1.00 88.94 801 CYS A C 1
ATOM 6357 O O . CYS A 1 801 ? 18.631 -8.564 -45.428 1.00 88.94 801 CYS A O 1
ATOM 6359 N N . ASN A 1 802 ? 17.738 -9.335 -43.522 1.00 87.75 802 ASN A N 1
ATOM 6360 C CA . ASN A 1 802 ? 17.382 -10.666 -44.027 1.00 87.75 802 ASN A CA 1
ATOM 6361 C C . ASN A 1 802 ? 16.345 -10.693 -45.176 1.00 87.75 802 ASN A C 1
ATOM 6363 O O . ASN A 1 802 ? 16.043 -11.770 -45.686 1.00 87.75 802 ASN A O 1
ATOM 6367 N N . LYS A 1 803 ? 15.795 -9.538 -45.580 1.00 87.94 803 LYS A N 1
ATOM 6368 C CA . LYS A 1 803 ? 14.843 -9.395 -46.703 1.00 87.94 803 LYS A CA 1
ATOM 6369 C C . LYS A 1 803 ? 15.515 -9.034 -48.031 1.00 87.94 803 LYS A C 1
ATOM 6371 O O . LYS A 1 803 ? 14.846 -9.040 -49.058 1.00 87.94 803 LYS A O 1
ATOM 6376 N N . VAL A 1 804 ? 16.808 -8.717 -47.996 1.00 90.94 804 VAL A N 1
ATOM 6377 C CA . VAL A 1 804 ? 17.634 -8.376 -49.161 1.00 90.94 804 VAL A CA 1
ATOM 6378 C C . VAL A 1 804 ? 17.984 -9.649 -49.936 1.00 90.94 804 VAL A C 1
ATOM 6380 O O . VAL A 1 804 ? 18.286 -10.689 -49.341 1.00 90.94 804 VAL A O 1
ATOM 6383 N N . LEU A 1 805 ? 17.921 -9.584 -51.268 1.00 89.56 805 LEU A N 1
ATOM 6384 C CA . LEU A 1 805 ? 18.219 -10.731 -52.135 1.00 89.56 805 LEU A CA 1
ATOM 6385 C C . LEU A 1 805 ? 19.727 -11.052 -52.163 1.00 89.56 805 LEU A C 1
ATOM 6387 O O . LEU A 1 805 ? 20.559 -10.263 -51.727 1.00 89.56 805 LEU A O 1
ATOM 6391 N N . VAL A 1 806 ? 20.101 -12.240 -52.652 1.00 84.94 806 VAL A N 1
ATOM 6392 C CA . VAL A 1 806 ? 21.506 -12.704 -52.625 1.00 84.94 806 VAL A CA 1
ATOM 6393 C C . VAL A 1 806 ? 22.416 -11.828 -53.492 1.00 84.94 806 VAL A C 1
ATOM 6395 O O . VAL A 1 806 ? 23.508 -11.474 -53.059 1.00 84.94 806 VAL A O 1
ATOM 6398 N N . ASP A 1 807 ? 21.933 -11.435 -54.669 1.00 86.50 807 ASP A N 1
ATOM 6399 C CA . ASP A 1 807 ? 22.646 -10.594 -55.641 1.00 86.50 807 ASP A CA 1
ATOM 6400 C C . ASP A 1 807 ? 22.328 -9.089 -55.474 1.00 86.50 807 ASP A C 1
ATOM 6402 O O . ASP A 1 807 ? 22.589 -8.268 -56.360 1.00 86.50 807 ASP A O 1
ATOM 6406 N N . GLU A 1 808 ? 21.722 -8.715 -54.341 1.00 92.56 808 GLU A N 1
ATOM 6407 C CA . GLU A 1 808 ? 21.329 -7.344 -54.024 1.00 92.56 808 GLU A CA 1
ATOM 6408 C C . GLU A 1 808 ? 22.349 -6.678 -53.091 1.00 92.56 808 GLU A C 1
ATOM 6410 O O . GLU A 1 808 ? 22.615 -7.139 -51.980 1.00 92.56 808 GLU A O 1
ATOM 6415 N N . TYR A 1 809 ? 22.922 -5.567 -53.550 1.00 93.25 809 TYR A N 1
ATOM 6416 C CA . TYR A 1 809 ? 24.074 -4.928 -52.924 1.00 93.25 809 TYR A CA 1
ATOM 6417 C C . TYR A 1 809 ? 23.912 -3.399 -52.812 1.00 93.25 809 TYR A C 1
ATOM 6419 O O . TYR A 1 809 ? 23.171 -2.791 -53.594 1.00 93.25 809 TYR A O 1
ATOM 6427 N N . PRO A 1 810 ? 24.567 -2.755 -51.825 1.00 94.81 810 PRO A N 1
ATOM 6428 C CA . PRO A 1 810 ? 24.418 -1.329 -51.555 1.00 94.81 810 PRO A CA 1
ATOM 6429 C C . PRO A 1 810 ? 25.138 -0.478 -52.611 1.00 94.81 810 PRO A C 1
ATOM 6431 O O . PRO A 1 810 ? 26.313 -0.681 -52.899 1.00 94.81 810 PRO A O 1
ATOM 6434 N N . VAL A 1 811 ? 24.430 0.512 -53.154 1.00 94.06 811 VAL A N 1
ATOM 6435 C CA . VAL A 1 811 ? 24.930 1.482 -54.147 1.00 94.06 811 VAL A CA 1
ATOM 6436 C C . VAL A 1 811 ? 25.140 2.857 -53.518 1.00 94.06 811 VAL A C 1
ATOM 6438 O O . VAL A 1 811 ? 26.091 3.562 -53.852 1.00 94.06 811 VAL A O 1
ATOM 6441 N N . LYS A 1 812 ? 24.270 3.247 -52.580 1.00 94.50 812 LYS A N 1
ATOM 6442 C CA . LYS A 1 812 ? 24.394 4.503 -51.836 1.00 94.50 812 LYS A CA 1
ATOM 6443 C C . LYS A 1 812 ? 23.894 4.341 -50.410 1.00 94.50 812 LYS A C 1
ATOM 6445 O O . LYS A 1 812 ? 22.914 3.640 -50.188 1.00 94.50 812 LYS A O 1
ATOM 6450 N N . VAL A 1 813 ? 24.523 5.040 -49.471 1.00 94.19 813 VAL A N 1
ATOM 6451 C CA . VAL A 1 813 ? 23.985 5.290 -48.131 1.00 94.19 813 VAL A CA 1
ATOM 6452 C C . VAL A 1 813 ? 23.807 6.797 -47.949 1.00 94.19 813 VAL A C 1
ATOM 6454 O O . VAL A 1 813 ? 24.668 7.569 -48.374 1.00 94.19 813 VAL A O 1
ATOM 6457 N N . LEU A 1 814 ? 22.676 7.210 -47.377 1.00 93.62 814 LEU A N 1
ATOM 6458 C CA . LEU A 1 814 ? 22.356 8.594 -47.018 1.00 93.62 814 LEU A CA 1
ATOM 6459 C C . LEU A 1 814 ? 21.715 8.620 -45.622 1.00 93.62 814 LEU A C 1
ATOM 6461 O O . LEU A 1 814 ? 20.909 7.752 -45.295 1.00 93.62 814 LEU A O 1
ATOM 6465 N N . GLU A 1 815 ? 22.054 9.612 -44.807 1.00 91.81 815 GLU A N 1
ATOM 6466 C CA . GLU A 1 815 ? 21.410 9.872 -43.512 1.00 91.81 815 GLU A CA 1
ATOM 6467 C C . GLU A 1 815 ? 20.013 10.481 -43.704 1.00 91.81 815 GLU A C 1
ATOM 6469 O O . GLU A 1 815 ? 19.813 11.264 -44.631 1.00 91.81 815 GLU A O 1
ATOM 6474 N N . ILE A 1 816 ? 19.055 10.159 -42.828 1.00 90.38 816 ILE A N 1
ATOM 6475 C CA . ILE A 1 816 ? 17.754 10.840 -42.767 1.00 90.38 816 ILE A CA 1
ATOM 6476 C C . ILE A 1 816 ? 17.936 12.149 -41.972 1.00 90.38 816 ILE A C 1
ATOM 6478 O O . ILE A 1 816 ? 18.133 12.075 -40.759 1.00 90.38 816 ILE A O 1
ATOM 6482 N N . PRO A 1 817 ? 17.868 13.338 -42.605 1.00 83.19 817 PRO A N 1
ATOM 6483 C CA . PRO A 1 817 ? 18.083 14.606 -41.913 1.00 83.19 817 PRO A CA 1
ATOM 6484 C C . PRO A 1 817 ? 16.865 15.015 -41.072 1.00 83.19 817 PRO A C 1
ATOM 6486 O O . PRO A 1 817 ? 15.731 14.684 -41.418 1.00 83.19 817 PRO A O 1
ATOM 6489 N N . GLU A 1 818 ? 17.094 15.820 -40.030 1.00 78.38 818 GLU A N 1
ATOM 6490 C CA . GLU A 1 818 ? 16.053 16.305 -39.101 1.00 78.38 818 GLU A CA 1
ATOM 6491 C C . GLU A 1 818 ? 14.893 17.038 -39.797 1.00 78.38 818 GLU A C 1
ATOM 6493 O O . GLU A 1 818 ? 13.736 16.865 -39.423 1.00 78.38 818 GLU A O 1
ATOM 6498 N N . SER A 1 819 ? 15.194 17.821 -40.840 1.00 79.25 819 SER A N 1
ATOM 6499 C CA . SER A 1 819 ? 14.192 18.389 -41.748 1.00 79.25 819 SER A CA 1
ATOM 6500 C C . SER A 1 819 ? 14.329 17.805 -43.152 1.00 79.25 819 SER A C 1
ATOM 6502 O O . SER A 1 819 ? 15.411 17.822 -43.753 1.00 79.25 819 SER A O 1
ATOM 6504 N N . LEU A 1 820 ? 13.201 17.322 -43.674 1.00 83.38 820 LEU A N 1
ATOM 6505 C CA . LEU A 1 820 ? 13.026 16.769 -45.020 1.00 83.38 820 LEU A CA 1
ATOM 6506 C C . LEU A 1 820 ? 12.536 17.821 -46.033 1.00 83.38 820 LEU A C 1
ATOM 6508 O O . LEU A 1 820 ? 12.505 17.544 -47.232 1.00 83.38 820 LEU A O 1
ATOM 6512 N N . GLU A 1 821 ? 12.157 19.014 -45.564 1.00 76.31 821 GLU A N 1
ATOM 6513 C CA . GLU A 1 821 ? 11.529 20.055 -46.380 1.00 76.31 821 GLU A CA 1
ATOM 6514 C C . GLU A 1 821 ? 12.430 20.517 -47.531 1.00 76.31 821 GLU A C 1
ATOM 6516 O O . GLU A 1 821 ? 13.641 20.681 -47.373 1.00 76.31 821 GLU A O 1
ATOM 6521 N N . ASN A 1 822 ? 11.819 20.745 -48.699 1.00 77.94 822 ASN A N 1
ATOM 6522 C CA . ASN A 1 822 ? 12.453 21.251 -49.925 1.00 77.94 822 ASN A CA 1
ATOM 6523 C C . ASN A 1 822 ? 13.649 20.429 -50.461 1.00 77.94 822 ASN A C 1
ATOM 6525 O O . ASN A 1 822 ? 14.296 20.840 -51.423 1.00 77.94 822 ASN A O 1
ATOM 6529 N N . LYS A 1 823 ? 13.925 19.245 -49.898 1.00 87.38 823 LYS A N 1
ATOM 6530 C CA . LYS A 1 823 ? 14.985 18.337 -50.355 1.00 87.38 823 LYS A CA 1
ATOM 6531 C C . LYS A 1 823 ? 14.433 17.307 -51.335 1.00 87.38 823 LYS A C 1
ATOM 6533 O O . LYS A 1 823 ? 13.406 16.674 -51.088 1.00 87.38 823 LYS A O 1
ATOM 6538 N N . ASN A 1 824 ? 15.180 17.072 -52.409 1.00 91.62 824 ASN A N 1
ATOM 6539 C CA . ASN A 1 824 ? 14.890 16.039 -53.399 1.00 91.62 824 ASN A CA 1
ATOM 6540 C C . ASN A 1 824 ? 16.063 15.061 -53.551 1.00 91.62 824 ASN A C 1
ATOM 6542 O O . ASN A 1 824 ? 17.217 15.403 -53.284 1.00 91.62 824 ASN A O 1
ATOM 6546 N N . LEU A 1 825 ? 15.759 13.858 -54.034 1.00 93.75 825 LEU A N 1
ATOM 6547 C CA . LEU A 1 825 ? 16.712 12.817 -54.402 1.00 93.75 825 LEU A CA 1
ATOM 6548 C C . LEU A 1 825 ? 16.693 12.563 -55.913 1.00 93.75 825 LEU A C 1
ATOM 6550 O O . LEU A 1 825 ? 15.632 12.416 -56.528 1.00 93.75 825 LEU A O 1
ATOM 6554 N N . LEU A 1 826 ? 17.891 12.469 -56.483 1.00 94.25 826 LEU A N 1
ATOM 6555 C CA . LEU A 1 826 ? 18.169 12.084 -57.858 1.00 94.25 826 LEU A CA 1
ATOM 6556 C C . LEU A 1 826 ? 18.617 10.628 -57.905 1.00 94.25 826 LEU A C 1
ATOM 6558 O O . LEU A 1 826 ? 19.581 10.254 -57.243 1.00 94.25 826 LEU A O 1
ATOM 6562 N N . PHE A 1 827 ? 17.941 9.825 -58.720 1.00 96.12 827 PHE A N 1
ATOM 6563 C CA . PHE A 1 827 ? 18.273 8.424 -58.969 1.00 96.12 827 PHE A CA 1
ATOM 6564 C C . PHE A 1 827 ? 18.738 8.276 -60.417 1.00 96.12 827 PHE A C 1
ATOM 6566 O O . PHE A 1 827 ? 18.072 8.770 -61.335 1.00 96.12 827 PHE A O 1
ATOM 6573 N N . TYR A 1 828 ? 19.836 7.552 -60.625 1.00 95.62 828 TYR A N 1
ATOM 6574 C CA . TYR A 1 828 ? 20.405 7.306 -61.949 1.00 95.62 828 TYR A CA 1
ATOM 6575 C C . TYR A 1 828 ? 20.513 5.808 -62.229 1.00 95.62 828 TYR A C 1
ATOM 6577 O O . TYR A 1 828 ? 20.892 5.036 -61.348 1.00 95.62 828 TYR A O 1
ATOM 6585 N N . THR A 1 829 ? 20.220 5.400 -63.463 1.00 96.06 829 THR A N 1
ATOM 6586 C CA . THR A 1 829 ? 20.127 3.982 -63.857 1.00 96.06 829 THR A CA 1
ATOM 6587 C C . THR A 1 829 ? 21.063 3.605 -65.008 1.00 96.06 829 THR A C 1
ATOM 6589 O O . THR A 1 829 ? 21.465 4.446 -65.820 1.00 96.06 829 THR A O 1
ATOM 6592 N N . LYS A 1 830 ? 21.380 2.313 -65.099 1.00 94.81 830 LYS A N 1
ATOM 6593 C CA . LYS A 1 830 ? 22.257 1.683 -66.096 1.00 94.81 830 LYS A CA 1
ATOM 6594 C C . LYS A 1 830 ? 21.719 1.813 -67.526 1.00 94.81 830 LYS A C 1
ATOM 6596 O O . LYS A 1 830 ? 22.504 2.061 -68.446 1.00 94.81 830 LYS A O 1
ATOM 6601 N N . GLN A 1 831 ? 20.397 1.751 -67.714 1.00 94.19 831 GLN A N 1
ATOM 6602 C CA . GLN A 1 831 ? 19.711 2.028 -68.987 1.00 94.19 831 GLN A CA 1
ATOM 6603 C C . GLN A 1 831 ? 19.505 3.533 -69.272 1.00 94.19 831 GLN A C 1
ATOM 6605 O O . GLN A 1 831 ? 18.862 3.900 -70.260 1.00 94.19 831 GLN A O 1
ATOM 6610 N N . GLY A 1 832 ? 20.072 4.431 -68.457 1.00 92.75 832 GLY A N 1
ATOM 6611 C CA . GLY A 1 832 ? 20.112 5.868 -68.740 1.00 92.75 832 GLY A CA 1
ATOM 6612 C C . GLY A 1 832 ? 18.824 6.633 -68.436 1.00 92.75 832 GLY A C 1
ATOM 6613 O O . GLY A 1 832 ? 18.614 7.721 -68.981 1.00 92.75 832 GLY A O 1
ATOM 6614 N N . LEU A 1 833 ? 17.962 6.094 -67.573 1.00 94.50 833 LEU A N 1
ATOM 6615 C CA . LEU A 1 833 ? 16.858 6.822 -66.946 1.00 94.50 833 LEU A CA 1
ATOM 6616 C C . LEU A 1 833 ? 17.377 7.655 -65.760 1.00 94.50 833 LEU A C 1
ATOM 6618 O O . LEU A 1 833 ? 18.279 7.230 -65.032 1.00 94.50 833 LEU A O 1
ATOM 6622 N N . ILE A 1 834 ? 16.780 8.829 -65.569 1.00 94.62 834 ILE A N 1
ATOM 6623 C CA . ILE A 1 834 ? 16.943 9.712 -64.412 1.00 94.62 834 ILE A CA 1
ATOM 6624 C C . ILE A 1 834 ? 15.580 9.944 -63.765 1.00 94.62 834 ILE A C 1
ATOM 6626 O O . ILE A 1 834 ? 14.589 10.166 -64.461 1.00 94.62 834 ILE A O 1
ATOM 6630 N N . LYS A 1 835 ? 15.518 9.910 -62.437 1.00 94.94 835 LYS A N 1
ATOM 6631 C CA . LYS A 1 835 ? 14.307 10.200 -61.660 1.00 94.94 835 LYS A CA 1
ATOM 6632 C C . LYS A 1 835 ? 14.634 11.250 -60.605 1.00 94.94 835 LYS A C 1
ATOM 6634 O O . LYS A 1 835 ? 15.622 11.098 -59.893 1.00 94.94 835 LYS A O 1
ATOM 6639 N N . LEU A 1 836 ? 13.777 12.259 -60.480 1.00 93.75 836 LEU A N 1
ATOM 6640 C CA . LEU A 1 836 ? 13.757 13.204 -59.366 1.00 93.75 836 LEU A CA 1
ATOM 6641 C C . LEU A 1 836 ? 12.563 12.858 -58.461 1.00 93.75 836 LEU A C 1
ATOM 6643 O O . LEU A 1 836 ? 11.483 12.570 -58.967 1.00 93.75 836 LEU A O 1
ATOM 6647 N N . SER A 1 837 ? 12.747 12.857 -57.143 1.00 93.50 837 SER A N 1
ATOM 6648 C CA . SER A 1 837 ? 11.726 12.535 -56.127 1.00 93.50 837 SER A CA 1
ATOM 6649 C C . SER A 1 837 ? 11.913 13.445 -54.922 1.00 93.50 837 SER A C 1
ATOM 6651 O O . SER A 1 837 ? 13.048 13.829 -54.658 1.00 93.50 837 SER A O 1
ATOM 6653 N N . THR A 1 838 ? 10.874 13.718 -54.132 1.00 92.19 838 THR A N 1
ATOM 6654 C CA . THR A 1 838 ? 11.085 14.323 -52.805 1.00 92.19 838 THR A CA 1
ATOM 6655 C C . THR A 1 838 ? 11.860 13.362 -51.897 1.00 92.19 838 THR A C 1
ATOM 6657 O O . THR A 1 838 ? 11.823 12.136 -52.081 1.00 92.19 838 THR A O 1
ATOM 6660 N N . TYR A 1 839 ? 12.593 13.918 -50.929 1.00 92.12 839 TYR A N 1
ATOM 6661 C CA . TYR A 1 839 ? 13.291 13.130 -49.911 1.00 92.12 839 TYR A CA 1
ATOM 6662 C C . TYR A 1 839 ? 12.276 12.388 -49.027 1.00 92.12 839 TYR A C 1
ATOM 6664 O O . TYR A 1 839 ? 12.434 11.198 -48.766 1.00 92.12 839 TYR A O 1
ATOM 6672 N N . GLU A 1 840 ? 11.190 13.068 -48.651 1.00 89.12 840 GLU A N 1
ATOM 6673 C CA . GLU A 1 840 ? 10.078 12.535 -47.852 1.00 89.12 840 GLU A CA 1
ATOM 6674 C C . GLU A 1 840 ? 9.449 11.266 -48.455 1.00 89.12 840 GLU A C 1
ATOM 6676 O O . GLU A 1 840 ? 9.289 10.274 -47.744 1.00 89.12 840 GLU A O 1
ATOM 6681 N N . ASP A 1 841 ? 9.212 11.222 -49.776 1.00 87.75 841 ASP A N 1
ATOM 6682 C CA . ASP A 1 841 ? 8.700 10.028 -50.479 1.00 87.75 841 ASP A CA 1
ATOM 6683 C C . ASP A 1 841 ? 9.569 8.777 -50.248 1.00 87.75 841 ASP A C 1
ATOM 6685 O O . ASP A 1 841 ? 9.093 7.639 -50.350 1.00 87.75 841 ASP A O 1
ATOM 6689 N N . SER A 1 842 ? 10.854 9.000 -49.952 1.00 87.50 842 SER A N 1
ATOM 6690 C CA . SER A 1 842 ? 11.882 7.988 -49.716 1.00 87.50 842 SER A CA 1
ATOM 6691 C C . SER A 1 842 ? 12.084 7.647 -48.233 1.00 87.50 842 SER A C 1
ATOM 6693 O O . SER A 1 842 ? 12.934 6.816 -47.942 1.00 87.50 842 SER A O 1
ATOM 6695 N N . VAL A 1 843 ? 11.305 8.214 -47.300 1.00 89.31 843 VAL A N 1
ATOM 6696 C CA . VAL A 1 843 ? 11.350 7.899 -45.857 1.00 89.31 843 VAL A CA 1
ATOM 6697 C C . VAL A 1 843 ? 10.098 7.110 -45.450 1.00 89.31 843 VAL A C 1
ATOM 6699 O O . VAL A 1 843 ? 9.176 7.614 -44.816 1.00 89.31 843 VAL A O 1
ATOM 6702 N N . VAL A 1 844 ? 10.048 5.823 -45.802 1.00 88.69 844 VAL A N 1
ATOM 6703 C CA . VAL A 1 844 ? 8.888 4.963 -45.485 1.00 88.69 844 VAL A CA 1
ATOM 6704 C C . VAL A 1 844 ? 9.024 4.328 -44.093 1.00 88.69 844 VAL A C 1
ATOM 6706 O O . VAL A 1 844 ? 10.121 4.000 -43.639 1.00 88.69 844 VAL A O 1
ATOM 6709 N N . ASN A 1 845 ? 7.900 4.080 -43.410 1.00 85.69 845 ASN A N 1
ATOM 6710 C CA . ASN A 1 845 ? 7.858 3.318 -42.152 1.00 85.69 845 ASN A CA 1
ATOM 6711 C C . ASN A 1 845 ? 7.925 1.785 -42.366 1.00 85.69 845 ASN A C 1
ATOM 6713 O O . ASN A 1 845 ? 7.141 1.020 -41.809 1.00 85.69 845 ASN A O 1
ATOM 6717 N N . LYS A 1 846 ? 8.829 1.333 -43.242 1.00 87.50 846 LYS A N 1
ATOM 6718 C CA . LYS A 1 846 ? 9.143 -0.079 -43.508 1.00 87.50 846 LYS A CA 1
ATOM 6719 C C . LYS A 1 846 ? 10.662 -0.228 -43.545 1.00 87.50 846 LYS A C 1
ATOM 6721 O O . LYS A 1 846 ? 11.341 0.676 -44.009 1.00 87.50 846 LYS A O 1
ATOM 6726 N N . LEU A 1 847 ? 11.185 -1.367 -43.095 1.00 88.62 847 LEU A N 1
ATOM 6727 C CA . LEU A 1 847 ? 12.633 -1.620 -43.074 1.00 88.62 847 LEU A CA 1
ATOM 6728 C C . LEU A 1 847 ? 13.209 -1.949 -44.468 1.00 88.62 847 LEU A C 1
ATOM 6730 O O . LEU A 1 847 ? 14.355 -1.625 -44.741 1.00 88.62 847 LEU A O 1
ATOM 6734 N N . TYR A 1 848 ? 12.410 -2.536 -45.368 1.00 93.38 848 TYR A N 1
ATOM 6735 C CA . TYR A 1 848 ? 12.784 -2.849 -46.757 1.00 93.38 848 TYR A CA 1
ATOM 6736 C C . TYR A 1 848 ? 11.607 -2.542 -47.695 1.00 93.38 848 TYR A C 1
ATOM 6738 O O . TYR A 1 848 ? 10.475 -2.954 -47.410 1.00 93.38 848 TYR A O 1
ATOM 6746 N N . TYR A 1 849 ? 11.839 -1.774 -48.764 1.00 94.31 849 TYR A N 1
ATOM 6747 C CA . TYR A 1 849 ? 10.806 -1.332 -49.715 1.00 94.31 849 TYR A CA 1
ATOM 6748 C C . TYR A 1 849 ? 11.400 -0.800 -51.030 1.00 94.31 849 TYR A C 1
ATOM 6750 O O . TYR A 1 849 ? 12.527 -0.323 -51.065 1.00 94.31 849 TYR A O 1
ATOM 6758 N N . GLN A 1 850 ? 10.618 -0.809 -52.114 1.00 93.44 850 GLN A N 1
ATOM 6759 C CA . GLN A 1 850 ? 11.051 -0.286 -53.416 1.00 93.44 850 GLN A CA 1
ATOM 6760 C C . GLN A 1 850 ? 11.193 1.250 -53.415 1.00 93.44 850 GLN A C 1
ATOM 6762 O O . GLN A 1 850 ? 10.244 1.963 -53.064 1.00 93.44 850 GLN A O 1
ATOM 6767 N N . GLY A 1 851 ? 12.360 1.748 -53.839 1.00 90.69 851 GLY A N 1
ATOM 6768 C CA . GLY A 1 851 ? 12.716 3.170 -53.958 1.00 90.69 851 GLY A CA 1
ATOM 6769 C C . GLY A 1 851 ? 12.641 3.730 -55.382 1.00 90.69 851 GLY A C 1
ATOM 6770 O O . GLY A 1 851 ? 12.409 4.924 -55.561 1.00 90.69 851 GLY A O 1
ATOM 6771 N N . ILE A 1 852 ? 12.797 2.878 -56.394 1.00 94.44 852 ILE A N 1
ATOM 6772 C CA . ILE A 1 852 ? 12.586 3.172 -57.817 1.00 94.44 852 ILE A CA 1
ATOM 6773 C C . ILE A 1 852 ? 12.071 1.905 -58.509 1.00 94.44 852 ILE A C 1
ATOM 6775 O O . ILE A 1 852 ? 12.481 0.798 -58.162 1.00 94.44 852 ILE A O 1
ATOM 6779 N N . LYS A 1 853 ? 11.174 2.041 -59.491 1.00 93.81 853 LYS A N 1
ATOM 6780 C CA . LYS A 1 853 ? 10.759 0.903 -60.320 1.00 93.81 853 LYS A CA 1
ATOM 6781 C C . LYS A 1 853 ? 11.688 0.762 -61.527 1.00 93.81 853 LYS A C 1
ATOM 6783 O O . LYS A 1 853 ? 11.519 1.464 -62.523 1.00 93.81 853 LYS A O 1
ATOM 6788 N N . LEU A 1 854 ? 12.652 -0.149 -61.423 1.00 92.81 854 LEU A N 1
ATOM 6789 C CA . LEU A 1 854 ? 13.540 -0.529 -62.525 1.00 92.81 854 LEU A CA 1
ATOM 6790 C C . LEU A 1 854 ? 12.810 -1.369 -63.590 1.00 92.81 854 LEU A C 1
ATOM 6792 O O . LEU A 1 854 ? 11.661 -1.789 -63.411 1.00 92.81 854 LEU A O 1
ATOM 6796 N N . LYS A 1 855 ? 13.491 -1.587 -64.715 1.00 90.12 855 LYS A N 1
ATOM 6797 C CA . LYS A 1 855 ? 13.092 -2.514 -65.781 1.00 90.12 855 LYS A CA 1
ATOM 6798 C C . LYS A 1 855 ? 13.878 -3.820 -65.684 1.00 90.12 855 LYS A C 1
ATOM 6800 O O . LYS A 1 855 ? 14.860 -3.907 -64.956 1.00 90.12 855 LYS A O 1
ATOM 6805 N N . GLU A 1 856 ? 13.468 -4.800 -66.483 1.00 85.19 856 GLU A N 1
ATOM 6806 C CA . GLU A 1 856 ? 14.313 -5.943 -66.837 1.00 85.19 856 GLU A CA 1
ATOM 6807 C C . GLU A 1 856 ? 15.658 -5.443 -67.402 1.00 85.19 856 GLU A C 1
ATOM 6809 O O . GLU A 1 856 ? 15.695 -4.475 -68.172 1.00 85.19 856 GLU A O 1
ATOM 6814 N N . ASP A 1 857 ? 16.749 -6.073 -66.960 1.00 86.56 857 ASP A N 1
ATOM 6815 C CA . ASP A 1 857 ? 18.149 -5.718 -67.239 1.00 86.56 857 ASP A CA 1
ATOM 6816 C C . ASP A 1 857 ? 18.544 -4.252 -66.939 1.00 86.56 857 ASP A C 1
ATOM 6818 O O . ASP A 1 857 ? 19.416 -3.681 -67.606 1.00 86.56 857 ASP A O 1
ATOM 6822 N N . ASP A 1 858 ? 17.906 -3.605 -65.956 1.00 93.25 858 ASP A N 1
ATOM 6823 C CA . ASP A 1 858 ? 18.286 -2.275 -65.457 1.00 93.25 858 ASP A CA 1
ATOM 6824 C C . ASP A 1 858 ? 18.722 -2.319 -63.985 1.00 93.25 858 ASP A C 1
ATOM 6826 O O . ASP A 1 858 ? 18.231 -3.121 -63.196 1.00 93.25 858 ASP A O 1
ATOM 6830 N N . GLU A 1 859 ? 19.638 -1.427 -63.614 1.00 94.69 859 GLU A N 1
ATOM 6831 C CA . GLU A 1 859 ? 20.243 -1.335 -62.278 1.00 94.69 859 GLU A CA 1
ATOM 6832 C C . GLU A 1 859 ? 20.347 0.134 -61.860 1.00 94.69 859 GLU A C 1
ATOM 6834 O O . GLU A 1 859 ? 20.643 1.009 -62.680 1.00 94.69 859 GLU A O 1
ATOM 6839 N N . LEU A 1 860 ? 20.163 0.409 -60.572 1.00 95.50 860 LEU A N 1
ATOM 6840 C CA . LEU A 1 860 ? 20.487 1.696 -59.965 1.00 95.50 860 LEU A CA 1
ATOM 6841 C C . LEU A 1 860 ? 22.015 1.831 -59.847 1.00 95.50 860 LEU A C 1
ATOM 6843 O O . LEU A 1 860 ? 22.663 0.961 -59.272 1.00 95.50 860 LEU A O 1
ATOM 6847 N N . ILE A 1 861 ? 22.593 2.918 -60.371 1.00 93.62 861 ILE A N 1
ATOM 6848 C CA . ILE A 1 861 ? 24.058 3.123 -60.411 1.00 93.62 861 ILE A CA 1
ATOM 6849 C C . ILE A 1 861 ? 24.565 4.237 -59.486 1.00 93.62 861 ILE A C 1
ATOM 6851 O O . ILE A 1 861 ? 25.739 4.235 -59.129 1.00 93.62 861 ILE A O 1
ATOM 6855 N N . ASN A 1 862 ? 23.714 5.196 -59.108 1.00 93.88 862 ASN A N 1
ATOM 6856 C CA . ASN A 1 862 ? 24.037 6.267 -58.157 1.00 93.88 862 ASN A CA 1
ATOM 6857 C C . ASN A 1 862 ? 22.737 6.893 -57.606 1.00 93.88 862 ASN A C 1
ATOM 6859 O O . ASN A 1 862 ? 21.705 6.886 -58.287 1.00 93.88 862 ASN A O 1
ATOM 6863 N N . VAL A 1 863 ? 22.808 7.463 -56.398 1.00 94.75 863 VAL A N 1
ATOM 6864 C CA . VAL A 1 863 ? 21.765 8.308 -55.791 1.00 94.75 863 VAL A CA 1
ATOM 6865 C C . VAL A 1 863 ? 22.421 9.531 -55.153 1.00 94.75 863 VAL A C 1
ATOM 6867 O O . VAL A 1 863 ? 23.431 9.414 -54.458 1.00 94.75 863 VAL A O 1
ATOM 6870 N N . GLU A 1 864 ? 21.845 10.709 -55.375 1.00 93.38 864 GLU A N 1
ATOM 6871 C CA . GLU A 1 864 ? 22.363 11.986 -54.876 1.00 93.38 864 GLU A CA 1
ATOM 6872 C C . GLU A 1 864 ? 21.239 12.865 -54.324 1.00 93.38 864 GLU A C 1
ATOM 6874 O O . GLU A 1 864 ? 20.105 12.802 -54.794 1.00 93.38 864 GLU A O 1
ATOM 6879 N N . VAL A 1 865 ? 21.563 13.734 -53.366 1.00 92.38 865 VAL A N 1
ATOM 6880 C CA . VAL A 1 865 ? 20.683 14.850 -52.988 1.00 92.38 865 VAL A CA 1
ATOM 6881 C C . VAL A 1 865 ? 20.759 15.919 -54.080 1.00 92.38 865 VAL A C 1
ATOM 6883 O O . VAL A 1 865 ? 21.840 16.180 -54.611 1.00 92.38 865 VAL A O 1
ATOM 6886 N N . GLN A 1 866 ? 19.626 16.519 -54.449 1.00 90.81 866 GLN A N 1
ATOM 6887 C CA . GLN A 1 866 ? 19.606 17.624 -55.407 1.00 90.81 866 GLN A CA 1
ATOM 6888 C C . GLN A 1 866 ? 20.303 18.859 -54.819 1.00 90.81 866 GLN A C 1
ATOM 6890 O O . GLN A 1 866 ? 19.900 19.363 -53.773 1.00 90.81 866 GLN A O 1
ATOM 6895 N N . ASN A 1 867 ? 21.282 19.388 -55.550 1.00 86.44 867 ASN A N 1
ATOM 6896 C CA . ASN A 1 867 ? 21.870 20.702 -55.312 1.00 86.44 867 ASN A CA 1
ATOM 6897 C C . ASN A 1 867 ? 21.140 21.774 -56.139 1.00 86.44 867 ASN A C 1
ATOM 6899 O O . ASN A 1 867 ? 20.696 21.518 -57.262 1.00 86.44 867 ASN A O 1
ATOM 6903 N N . GLU A 1 868 ? 21.058 22.999 -55.622 1.00 72.81 868 GLU A N 1
ATOM 6904 C CA . GLU A 1 868 ? 20.507 24.130 -56.374 1.00 72.81 868 GLU A CA 1
ATOM 6905 C C . GLU A 1 868 ? 21.371 24.478 -57.597 1.00 72.81 868 GLU A C 1
ATOM 6907 O O . GLU A 1 868 ? 22.601 24.473 -57.534 1.00 72.81 868 GLU A O 1
ATOM 6912 N N . ASN A 1 869 ? 20.721 24.830 -58.713 1.00 69.75 869 ASN A N 1
ATOM 6913 C CA . ASN A 1 869 ? 21.370 25.219 -59.974 1.00 69.75 869 ASN A CA 1
ATOM 6914 C C . ASN A 1 869 ? 22.376 24.186 -60.538 1.00 69.75 869 ASN A C 1
ATOM 6916 O O . ASN A 1 869 ? 23.285 24.554 -61.292 1.00 69.75 869 ASN A O 1
ATOM 6920 N N . SER A 1 870 ? 22.230 22.902 -60.194 1.00 75.50 870 SER A N 1
ATOM 6921 C CA . SER A 1 870 ? 23.078 21.836 -60.724 1.00 75.50 870 SER A CA 1
ATOM 6922 C C . SER A 1 870 ? 22.714 21.451 -62.162 1.00 75.50 870 SER A C 1
ATOM 6924 O O . SER A 1 870 ? 21.570 21.545 -62.616 1.00 75.50 870 SER A O 1
ATOM 6926 N N . ALA A 1 871 ? 23.723 20.989 -62.894 1.00 89.25 871 ALA A N 1
ATOM 6927 C CA . ALA A 1 871 ? 23.539 20.240 -64.128 1.00 89.25 871 ALA A CA 1
ATOM 6928 C C . ALA A 1 871 ? 23.879 18.766 -63.880 1.00 89.25 871 ALA A C 1
ATOM 6930 O O . ALA A 1 871 ? 24.490 18.431 -62.867 1.00 89.25 871 ALA A O 1
ATOM 6931 N N . VAL A 1 872 ? 23.481 17.887 -64.793 1.00 92.56 872 VAL A N 1
ATOM 6932 C CA . VAL A 1 872 ? 23.740 16.446 -64.729 1.00 92.56 872 VAL A CA 1
ATOM 6933 C C . VAL A 1 872 ? 24.655 16.049 -65.876 1.00 92.56 872 VAL A C 1
ATOM 6935 O O . VAL A 1 872 ? 24.474 16.502 -67.010 1.00 92.56 872 VAL A O 1
ATOM 6938 N N . ILE A 1 873 ? 25.591 15.138 -65.604 1.00 93.62 873 ILE A N 1
ATOM 6939 C CA . ILE A 1 873 ? 26.327 14.423 -66.643 1.00 93.62 873 ILE A CA 1
ATOM 6940 C C . ILE A 1 873 ? 26.072 12.918 -66.576 1.00 93.62 873 ILE A C 1
ATOM 6942 O O . ILE A 1 873 ? 26.027 12.323 -65.502 1.00 93.62 873 ILE A O 1
ATOM 6946 N N . MET A 1 874 ? 25.919 12.296 -67.744 1.00 95.12 874 MET A N 1
ATOM 6947 C CA . MET A 1 874 ? 25.826 10.845 -67.921 1.00 95.12 874 MET A CA 1
ATOM 6948 C C . MET A 1 874 ? 26.900 10.381 -68.897 1.00 95.12 874 MET A C 1
ATOM 6950 O O . MET A 1 874 ? 27.017 10.951 -69.982 1.00 95.12 874 MET A O 1
ATOM 6954 N N . ILE A 1 875 ? 27.662 9.348 -68.534 1.00 95.38 875 ILE A N 1
ATOM 6955 C CA . ILE A 1 875 ? 28.784 8.820 -69.320 1.00 95.38 875 ILE A CA 1
ATOM 6956 C C . ILE A 1 875 ? 28.575 7.327 -69.578 1.00 95.38 875 ILE A C 1
ATOM 6958 O O . ILE A 1 875 ? 28.326 6.552 -68.651 1.00 95.38 875 ILE A O 1
ATOM 6962 N N . THR A 1 876 ? 28.676 6.923 -70.842 1.00 95.44 876 THR A N 1
ATOM 6963 C CA . THR A 1 876 ? 28.405 5.560 -71.302 1.00 95.44 876 THR A CA 1
ATOM 6964 C C . THR A 1 876 ? 29.667 4.729 -71.511 1.00 95.44 876 THR A C 1
ATOM 6966 O O . THR A 1 876 ? 30.765 5.235 -71.760 1.00 95.44 876 THR A O 1
ATOM 6969 N N . LYS A 1 877 ? 29.485 3.411 -71.455 1.00 93.25 877 LYS A N 1
ATOM 6970 C CA . LYS A 1 877 ? 30.471 2.366 -71.748 1.00 93.25 877 LYS A CA 1
ATOM 6971 C C . LYS A 1 877 ? 31.094 2.526 -73.141 1.00 93.25 877 LYS A C 1
ATOM 6973 O O . LYS A 1 877 ? 32.300 2.320 -73.282 1.00 93.25 877 LYS A O 1
ATOM 6978 N N . ASN A 1 878 ? 30.325 2.979 -74.136 1.00 93.00 878 ASN A N 1
ATOM 6979 C CA . ASN A 1 878 ? 30.808 3.307 -75.485 1.00 93.00 878 ASN A CA 1
ATOM 6980 C C . ASN A 1 878 ? 31.427 4.719 -75.607 1.00 93.00 878 ASN A C 1
ATOM 6982 O O . ASN A 1 878 ? 31.546 5.256 -76.711 1.00 93.00 878 ASN A O 1
ATOM 6986 N N . ALA A 1 879 ? 31.863 5.311 -74.490 1.00 92.00 879 ALA A N 1
ATOM 6987 C CA . ALA A 1 879 ? 32.551 6.598 -74.433 1.00 92.00 879 ALA A CA 1
ATOM 6988 C C . ALA A 1 879 ? 31.737 7.783 -74.984 1.00 92.00 879 ALA A C 1
ATOM 6990 O O . ALA A 1 879 ? 32.305 8.694 -75.593 1.00 92.00 879 ALA A O 1
ATOM 6991 N N . MET A 1 880 ? 30.426 7.810 -74.739 1.00 93.31 880 MET A N 1
ATOM 6992 C CA . MET A 1 880 ? 29.578 8.982 -74.975 1.00 93.31 880 MET A CA 1
ATOM 6993 C C . MET A 1 880 ? 29.286 9.697 -73.651 1.00 93.31 880 MET A C 1
ATOM 6995 O O . MET A 1 880 ? 29.098 9.040 -72.634 1.00 93.31 880 MET A O 1
ATOM 6999 N N . ALA A 1 881 ? 29.252 11.030 -73.645 1.00 93.81 881 ALA A N 1
ATOM 7000 C CA . ALA A 1 881 ? 28.971 11.847 -72.466 1.00 93.81 881 ALA A CA 1
ATOM 7001 C C . ALA A 1 881 ? 27.919 12.922 -72.785 1.00 93.81 881 ALA A C 1
ATOM 7003 O O . ALA A 1 881 ? 28.109 13.727 -73.698 1.00 93.81 881 ALA A O 1
ATOM 7004 N N . LEU A 1 882 ? 26.807 12.945 -72.048 1.00 94.25 882 LEU A N 1
ATOM 7005 C CA . LEU A 1 882 ? 25.750 13.955 -72.169 1.00 94.25 882 LEU A CA 1
ATOM 7006 C C . LEU A 1 882 ? 25.719 14.826 -70.912 1.00 94.25 882 LEU A C 1
ATOM 7008 O O . LEU A 1 882 ? 25.411 14.318 -69.838 1.00 94.25 882 LEU A O 1
ATOM 7012 N N . HIS A 1 883 ? 25.993 16.121 -71.072 1.00 93.44 883 HIS A N 1
ATOM 7013 C CA . HIS A 1 883 ? 25.828 17.160 -70.053 1.00 93.44 883 HIS A CA 1
ATOM 7014 C C . HIS A 1 883 ? 24.522 17.914 -70.347 1.00 93.44 883 HIS A C 1
ATOM 7016 O O . HIS A 1 883 ? 24.333 18.385 -71.470 1.00 93.44 883 HIS A O 1
ATOM 7022 N N . PHE A 1 884 ? 23.604 17.987 -69.382 1.00 92.38 884 PHE A N 1
ATOM 7023 C CA . PHE A 1 884 ? 22.289 18.622 -69.536 1.00 92.38 884 PHE A CA 1
ATOM 7024 C C . PHE A 1 884 ? 21.828 19.286 -68.231 1.00 92.38 884 PHE A C 1
ATOM 7026 O O . PHE A 1 884 ? 22.297 18.934 -67.149 1.00 92.38 884 PHE A O 1
ATOM 7033 N N . LYS A 1 885 ? 20.921 20.265 -68.316 1.00 90.00 885 LYS A N 1
ATOM 7034 C CA . LYS A 1 885 ? 20.354 20.929 -67.131 1.00 90.00 885 LYS A CA 1
ATOM 7035 C C . LYS A 1 885 ? 19.332 20.049 -66.418 1.00 90.00 885 LYS A C 1
ATOM 7037 O O . LYS A 1 885 ? 18.618 19.286 -67.067 1.00 90.00 885 LYS A O 1
ATOM 7042 N N . LEU A 1 886 ? 19.221 20.202 -65.100 1.00 87.69 886 LEU A N 1
ATOM 7043 C CA . LEU A 1 886 ? 18.253 19.441 -64.315 1.00 87.69 886 LEU A CA 1
ATOM 7044 C C . LEU A 1 886 ? 16.795 19.903 -64.529 1.00 87.69 886 LEU A C 1
ATOM 7046 O O . LEU A 1 886 ? 15.886 19.092 -64.387 1.00 87.69 886 LEU A O 1
ATOM 7050 N N . ASP A 1 887 ? 16.586 21.154 -64.953 1.00 81.69 887 ASP A N 1
ATOM 7051 C CA . ASP A 1 887 ? 15.285 21.801 -65.207 1.00 81.69 887 ASP A CA 1
ATOM 7052 C C . ASP A 1 887 ? 14.303 20.943 -66.050 1.00 81.69 887 ASP A C 1
ATOM 7054 O O . ASP A 1 887 ? 13.092 20.987 -65.845 1.00 81.69 887 ASP A O 1
ATOM 7058 N N . ASP A 1 888 ? 14.824 20.119 -66.970 1.00 74.94 888 ASP A N 1
ATOM 7059 C CA . ASP A 1 888 ? 14.064 19.224 -67.863 1.00 74.94 888 ASP A CA 1
ATOM 7060 C C . ASP A 1 888 ? 13.581 17.909 -67.191 1.00 74.94 888 ASP A C 1
ATOM 7062 O O . ASP A 1 888 ? 13.085 17.004 -67.882 1.00 74.94 888 ASP A O 1
ATOM 7066 N N . VAL A 1 889 ? 13.772 17.729 -65.878 1.00 88.94 889 VAL A N 1
ATOM 7067 C CA . VAL A 1 889 ? 13.450 16.496 -65.132 1.00 88.94 889 VAL A CA 1
ATOM 7068 C C . VAL A 1 889 ? 12.314 16.754 -64.129 1.00 88.94 889 VAL A C 1
ATOM 7070 O O . VAL A 1 889 ? 12.528 17.431 -63.126 1.00 88.94 889 VAL A O 1
ATOM 7073 N N . PRO A 1 890 ? 11.102 16.205 -64.347 1.00 90.75 890 PRO A N 1
ATOM 7074 C CA . PRO A 1 890 ? 9.987 16.403 -63.425 1.00 90.75 890 PRO A CA 1
ATOM 7075 C C . PRO A 1 890 ? 10.194 15.629 -62.117 1.00 90.75 890 PRO A C 1
ATOM 7077 O O . PRO A 1 890 ? 10.736 14.522 -62.125 1.00 90.75 890 PRO A O 1
ATOM 7080 N N . VAL A 1 891 ? 9.678 16.171 -61.010 1.00 92.19 891 VAL A N 1
ATOM 7081 C CA . VAL A 1 891 ? 9.517 15.425 -59.752 1.00 92.19 891 VAL A CA 1
ATOM 7082 C C . VAL A 1 891 ? 8.480 14.315 -59.961 1.00 92.19 891 VAL A C 1
ATOM 7084 O O . VAL A 1 891 ? 7.412 14.545 -60.530 1.00 92.19 891 VAL A O 1
ATOM 7087 N N . GLN A 1 892 ? 8.790 13.100 -59.511 1.00 93.19 892 GLN A N 1
ATOM 7088 C CA . GLN A 1 892 ? 7.943 11.916 -59.621 1.00 93.19 892 GLN A CA 1
ATOM 7089 C C . GLN A 1 892 ? 7.964 11.123 -58.309 1.00 93.19 892 GLN A C 1
ATOM 7091 O O . GLN A 1 892 ? 9.028 10.901 -57.734 1.00 93.19 892 GLN A O 1
ATOM 7096 N N . GLY A 1 893 ? 6.802 10.625 -57.875 1.00 89.19 893 GLY A N 1
ATOM 7097 C CA . GLY A 1 893 ? 6.691 9.819 -56.653 1.00 89.19 893 GLY A CA 1
ATOM 7098 C C . GLY A 1 893 ? 7.498 8.512 -56.694 1.00 89.19 893 GLY A C 1
ATOM 7099 O O . GLY A 1 893 ? 7.877 8.014 -57.763 1.00 89.19 893 GLY A O 1
ATOM 7100 N N . ARG A 1 894 ? 7.748 7.925 -55.521 1.00 89.44 894 ARG A N 1
ATOM 7101 C CA . ARG A 1 894 ? 8.752 6.879 -55.272 1.00 89.44 894 ARG A CA 1
ATOM 7102 C C . ARG A 1 894 ? 8.700 5.694 -56.238 1.00 89.44 894 ARG A C 1
ATOM 7104 O O . ARG A 1 894 ? 9.744 5.291 -56.738 1.00 89.44 894 ARG A O 1
ATOM 7111 N N . VAL A 1 895 ? 7.514 5.162 -56.538 1.00 86.25 895 VAL A N 1
ATOM 7112 C CA . VAL A 1 895 ? 7.332 3.936 -57.355 1.00 86.25 895 VAL A CA 1
ATOM 7113 C C . VAL A 1 895 ? 7.377 4.211 -58.876 1.00 86.25 895 VAL A C 1
ATOM 7115 O O . VAL A 1 895 ? 7.089 3.339 -59.694 1.00 86.25 895 VAL A O 1
ATOM 7118 N N . SER A 1 896 ? 7.751 5.424 -59.293 1.00 91.88 896 SER A N 1
ATOM 7119 C CA . SER A 1 896 ? 8.080 5.724 -60.693 1.00 91.88 896 SER A CA 1
ATOM 7120 C C . SER A 1 896 ? 9.435 5.127 -61.113 1.00 91.88 896 SER A C 1
ATOM 7122 O O . SER A 1 896 ? 10.267 4.779 -60.274 1.00 91.88 896 SER A O 1
ATOM 7124 N N . GLY A 1 897 ? 9.653 5.010 -62.428 1.00 89.62 897 GLY A N 1
ATOM 7125 C CA . GLY A 1 897 ? 10.901 4.519 -63.035 1.00 89.62 897 GLY A CA 1
ATOM 7126 C C . GLY A 1 897 ? 11.762 5.599 -63.705 1.00 89.62 897 GLY A C 1
ATOM 7127 O O . GLY A 1 897 ? 12.689 5.269 -64.436 1.00 89.62 897 GLY A O 1
ATOM 7128 N N . GLY A 1 898 ? 11.454 6.884 -63.503 1.00 92.31 898 GLY A N 1
ATOM 7129 C CA . GLY A 1 898 ? 12.185 7.992 -64.125 1.00 92.31 898 GLY A CA 1
ATOM 7130 C C . GLY A 1 898 ? 11.795 8.321 -65.572 1.00 92.31 898 GLY A C 1
ATOM 7131 O O . GLY A 1 898 ? 10.920 7.708 -66.189 1.00 92.31 898 GLY A O 1
ATOM 7132 N N . VAL A 1 899 ? 12.498 9.307 -66.127 1.00 93.69 899 VAL A N 1
ATOM 7133 C CA . VAL A 1 899 ? 12.464 9.741 -67.530 1.00 93.69 899 VAL A CA 1
ATOM 7134 C C . VAL A 1 899 ? 13.813 9.456 -68.195 1.00 93.69 899 VAL A C 1
ATOM 7136 O O . VAL A 1 899 ? 14.838 9.389 -67.525 1.00 93.69 899 VAL A O 1
ATOM 7139 N N . LYS A 1 900 ? 13.871 9.306 -69.525 1.00 92.94 900 LYS A N 1
ATOM 7140 C CA . LYS A 1 900 ? 15.159 9.084 -70.214 1.00 92.94 900 LYS A CA 1
ATOM 7141 C C . LYS A 1 900 ? 16.080 10.303 -70.057 1.00 92.94 900 LYS A C 1
ATOM 7143 O O . LYS A 1 900 ? 15.726 11.388 -70.521 1.00 92.94 900 LYS A O 1
ATOM 7148 N N . GLY A 1 901 ? 17.247 10.118 -69.441 1.00 91.94 901 GLY A N 1
ATOM 7149 C CA . GLY A 1 901 ? 18.309 11.119 -69.329 1.00 91.94 901 GLY A CA 1
ATOM 7150 C C . GLY A 1 901 ? 19.155 11.177 -70.601 1.00 91.94 901 GLY A C 1
ATOM 7151 O O . GLY A 1 901 ? 19.223 12.216 -71.253 1.00 91.94 901 GLY A O 1
ATOM 7152 N N . ILE A 1 902 ? 19.708 10.037 -71.017 1.00 93.81 902 ILE A N 1
ATOM 7153 C CA . ILE A 1 902 ? 20.531 9.879 -72.228 1.00 93.81 902 ILE A CA 1
ATOM 7154 C C . ILE A 1 902 ? 19.870 8.901 -73.217 1.00 93.81 902 ILE A C 1
ATOM 7156 O O . ILE A 1 902 ? 19.087 8.037 -72.825 1.00 93.81 902 ILE A O 1
ATOM 7160 N N . ASN A 1 903 ? 20.142 9.040 -74.519 1.00 93.62 903 ASN A N 1
ATOM 7161 C CA . ASN A 1 903 ? 19.732 8.057 -75.528 1.00 93.62 903 ASN A CA 1
ATOM 7162 C C . ASN A 1 903 ? 20.893 7.104 -75.846 1.00 93.62 903 ASN A C 1
ATOM 7164 O O . ASN A 1 903 ? 21.751 7.438 -76.665 1.00 93.62 903 ASN A O 1
ATOM 7168 N N . LEU A 1 904 ? 20.882 5.923 -75.227 1.00 92.69 904 LEU A N 1
ATOM 7169 C CA . LEU A 1 904 ? 21.843 4.846 -75.480 1.00 92.69 904 LEU A CA 1
ATOM 7170 C C . LEU A 1 904 ? 21.671 4.221 -76.878 1.00 92.69 904 LEU A C 1
ATOM 7172 O O . LEU A 1 904 ? 20.585 4.259 -77.461 1.00 92.69 904 LEU A O 1
ATOM 7176 N N . ASP A 1 905 ? 22.751 3.631 -77.391 1.00 90.00 905 ASP A N 1
ATOM 7177 C CA . ASP A 1 905 ? 22.733 2.704 -78.530 1.00 90.00 905 ASP A CA 1
ATOM 7178 C C . ASP A 1 905 ? 22.654 1.244 -78.044 1.00 90.00 905 ASP A C 1
ATOM 7180 O O . ASP A 1 905 ? 22.967 0.944 -76.891 1.00 90.00 905 ASP A O 1
ATOM 7184 N N . ASN A 1 906 ? 22.246 0.319 -78.918 1.00 86.00 906 ASN A N 1
ATOM 7185 C CA . ASN A 1 906 ? 22.062 -1.095 -78.566 1.00 86.00 906 ASN A CA 1
ATOM 7186 C C . ASN A 1 906 ? 23.345 -1.710 -77.965 1.00 86.00 906 ASN A C 1
ATOM 7188 O O . ASN A 1 906 ? 24.388 -1.747 -78.618 1.00 86.00 906 ASN A O 1
ATOM 7192 N N . GLY A 1 907 ? 23.256 -2.222 -76.732 1.00 85.44 907 GLY A N 1
ATOM 7193 C CA . GLY A 1 907 ? 24.382 -2.821 -75.996 1.00 85.44 907 GLY A CA 1
ATOM 7194 C C . GLY A 1 907 ? 25.304 -1.827 -75.268 1.00 85.44 907 GLY A C 1
ATOM 7195 O O . GLY A 1 907 ? 26.253 -2.256 -74.599 1.00 85.44 907 GLY A O 1
ATOM 7196 N N . ASP A 1 908 ? 25.032 -0.522 -75.373 1.00 92.31 908 ASP A N 1
ATOM 7197 C CA . ASP A 1 908 ? 25.630 0.507 -74.519 1.00 92.31 908 ASP A CA 1
ATOM 7198 C C . ASP A 1 908 ? 24.938 0.557 -73.146 1.00 92.31 908 ASP A C 1
ATOM 7200 O O . ASP A 1 908 ? 23.796 0.128 -72.989 1.00 92.31 908 ASP A O 1
ATOM 7204 N N . SER A 1 909 ? 25.626 1.099 -72.145 1.00 94.12 909 SER A N 1
ATOM 7205 C CA . SER A 1 909 ? 25.098 1.287 -70.790 1.00 94.12 909 SER A CA 1
ATOM 7206 C C . SER A 1 909 ? 25.767 2.483 -70.127 1.00 94.12 909 SER A C 1
ATOM 7208 O O . SER A 1 909 ? 26.936 2.770 -70.396 1.00 94.12 909 SER A O 1
ATOM 7210 N N . VAL A 1 910 ? 25.067 3.169 -69.226 1.00 95.50 910 VAL A N 1
ATOM 7211 C CA . VAL A 1 910 ? 25.685 4.207 -68.392 1.00 95.50 910 VAL A CA 1
ATOM 7212 C C . VAL A 1 910 ? 26.632 3.546 -67.384 1.00 95.50 910 VAL A C 1
ATOM 7214 O O . VAL A 1 910 ? 26.296 2.520 -66.799 1.00 95.50 910 VAL A O 1
ATOM 7217 N N . ILE A 1 911 ? 27.829 4.115 -67.217 1.00 93.06 911 ILE A N 1
ATOM 7218 C CA . ILE A 1 911 ? 28.844 3.673 -66.239 1.00 93.06 911 ILE A CA 1
ATOM 7219 C C . ILE A 1 911 ? 29.124 4.723 -65.158 1.00 93.06 911 ILE A C 1
ATOM 7221 O O . ILE A 1 911 ? 29.686 4.400 -64.120 1.00 93.06 911 ILE A O 1
ATOM 7225 N N . PHE A 1 912 ? 28.737 5.976 -65.401 1.00 93.75 912 PHE A N 1
ATOM 7226 C CA . PHE A 1 912 ? 28.756 7.053 -64.419 1.00 93.75 912 PHE A CA 1
ATOM 7227 C C . PHE A 1 912 ? 27.617 8.024 -64.716 1.00 93.75 912 PHE A C 1
ATOM 7229 O O . PHE A 1 912 ? 27.422 8.423 -65.867 1.00 93.75 912 PHE A O 1
ATOM 7236 N N . ALA A 1 913 ? 26.899 8.437 -63.678 1.00 94.38 913 ALA A N 1
ATOM 7237 C CA . ALA A 1 913 ? 25.953 9.538 -63.736 1.00 94.38 913 ALA A CA 1
ATOM 7238 C C . ALA A 1 913 ? 25.936 10.276 -62.397 1.00 94.38 913 ALA A C 1
ATOM 7240 O O . ALA A 1 913 ? 26.003 9.638 -61.347 1.00 94.38 913 ALA A O 1
ATOM 7241 N N . GLY A 1 914 ? 25.849 11.601 -62.446 1.00 92.88 914 GLY A N 1
ATOM 7242 C CA . GLY A 1 914 ? 25.855 12.454 -61.262 1.00 92.88 914 GLY A CA 1
ATOM 7243 C C . GLY A 1 914 ? 25.764 13.934 -61.616 1.00 92.88 914 GLY A C 1
ATOM 7244 O O . GLY A 1 914 ? 25.842 14.315 -62.791 1.00 92.88 914 GLY A O 1
ATOM 7245 N N . GLN A 1 915 ? 25.604 14.769 -60.596 1.00 92.50 915 GLN A N 1
ATOM 7246 C CA . GLN A 1 915 ? 25.586 16.222 -60.740 1.00 92.50 915 GLN A CA 1
ATOM 7247 C C . GLN A 1 915 ? 26.979 16.800 -61.026 1.00 92.50 915 GLN A C 1
ATOM 7249 O O . GLN A 1 915 ? 28.008 16.276 -60.594 1.00 92.50 915 GLN A O 1
ATOM 7254 N N . THR A 1 916 ? 27.002 17.927 -61.735 1.00 89.88 916 THR A N 1
ATOM 7255 C CA . THR A 1 916 ? 28.210 18.667 -62.106 1.00 89.88 916 THR A CA 1
ATOM 7256 C C . THR A 1 916 ? 28.157 20.115 -61.643 1.00 89.88 916 THR A C 1
ATOM 7258 O O . THR A 1 916 ? 27.162 20.814 -61.849 1.00 89.88 916 THR A O 1
ATOM 7261 N N . GLU A 1 917 ? 29.271 20.583 -61.087 1.00 83.69 917 GLU A N 1
ATOM 7262 C CA . GLU A 1 917 ? 29.523 21.995 -60.800 1.00 83.69 917 GLU A CA 1
ATOM 7263 C C . GLU A 1 917 ? 30.054 22.749 -62.034 1.00 83.69 917 GLU A C 1
ATOM 7265 O O . GLU A 1 917 ? 30.449 22.154 -63.037 1.00 83.69 917 GLU A O 1
ATOM 7270 N N . LYS A 1 918 ? 30.133 24.085 -61.934 1.00 82.00 918 LYS A N 1
ATOM 7271 C CA . LYS A 1 918 ? 30.729 24.960 -62.965 1.00 82.00 918 LYS A CA 1
ATOM 7272 C C . LYS A 1 918 ? 32.231 24.714 -63.185 1.00 82.00 918 LYS A C 1
ATOM 7274 O O . LYS A 1 918 ? 32.767 25.130 -64.209 1.00 82.00 918 LYS A O 1
ATOM 7279 N N . THR A 1 919 ? 32.914 24.076 -62.234 1.00 84.94 919 THR A N 1
ATOM 7280 C CA . THR A 1 919 ? 34.338 23.723 -62.304 1.00 84.94 919 THR A CA 1
ATOM 7281 C C . THR A 1 919 ? 34.552 22.260 -61.925 1.00 84.94 919 THR A C 1
ATOM 7283 O O . THR A 1 919 ? 33.798 21.686 -61.143 1.00 84.94 919 THR A O 1
ATOM 7286 N N . GLY A 1 920 ? 35.584 21.649 -62.505 1.00 88.19 920 GLY A N 1
ATOM 7287 C CA . GLY A 1 920 ? 35.920 20.242 -62.309 1.00 88.19 920 GLY A CA 1
ATOM 7288 C C . GLY A 1 920 ? 36.286 19.537 -63.609 1.00 88.19 920 GLY A C 1
ATOM 7289 O O . GLY A 1 920 ? 36.276 20.125 -64.696 1.00 88.19 920 GLY A O 1
ATOM 7290 N N . ALA A 1 921 ? 36.612 18.257 -63.485 1.00 90.81 921 ALA A N 1
ATOM 7291 C CA . ALA A 1 921 ? 37.089 17.422 -64.572 1.00 90.81 921 ALA A CA 1
ATOM 7292 C C . ALA A 1 921 ? 36.382 16.067 -64.597 1.00 90.81 921 ALA A C 1
ATOM 7294 O O . ALA A 1 921 ? 36.013 15.505 -63.564 1.00 90.81 921 ALA A O 1
ATOM 7295 N N . ILE A 1 922 ? 36.240 15.528 -65.805 1.00 92.19 922 ILE A N 1
ATOM 7296 C CA . ILE A 1 922 ? 35.843 14.149 -66.041 1.00 92.19 922 ILE A CA 1
ATOM 7297 C C . ILE A 1 922 ? 37.110 13.316 -66.228 1.00 92.19 922 ILE A C 1
ATOM 7299 O O . ILE A 1 922 ? 37.821 13.480 -67.223 1.00 92.19 922 ILE A O 1
ATOM 7303 N N . THR A 1 923 ? 37.374 12.402 -65.304 1.00 92.56 923 THR A N 1
ATOM 7304 C CA . THR A 1 923 ? 38.414 11.377 -65.444 1.00 92.56 923 THR A CA 1
ATOM 7305 C C . THR A 1 923 ? 37.808 10.157 -66.130 1.00 92.56 923 THR A C 1
ATOM 7307 O O . THR A 1 923 ? 36.763 9.673 -65.700 1.00 92.56 923 THR A O 1
ATOM 7310 N N . VAL A 1 924 ? 38.453 9.640 -67.179 1.00 92.56 924 VAL A N 1
ATOM 7311 C CA . VAL A 1 924 ? 38.051 8.393 -67.860 1.00 92.56 924 VAL A CA 1
ATOM 7312 C C . VAL A 1 924 ? 39.226 7.446 -68.055 1.00 92.56 924 VAL A C 1
ATOM 7314 O O . VAL A 1 924 ? 40.342 7.896 -68.318 1.00 92.56 924 VAL A O 1
ATOM 7317 N N . ILE A 1 925 ? 38.961 6.136 -67.982 1.00 92.75 925 ILE A N 1
ATOM 7318 C CA . ILE A 1 925 ? 39.917 5.066 -68.309 1.00 92.75 925 ILE A CA 1
ATOM 7319 C C . ILE A 1 925 ? 39.230 3.978 -69.159 1.00 92.75 925 ILE A C 1
ATOM 7321 O O . ILE A 1 925 ? 38.085 3.590 -68.917 1.00 92.75 925 ILE A O 1
ATOM 7325 N N . THR A 1 926 ? 39.946 3.499 -70.178 1.00 92.69 926 THR A N 1
ATOM 7326 C CA . THR A 1 926 ? 39.547 2.448 -71.141 1.00 92.69 926 THR A CA 1
ATOM 7327 C C . THR A 1 926 ? 40.079 1.063 -70.768 1.00 92.69 926 THR A C 1
ATOM 7329 O O . THR A 1 926 ? 41.039 0.943 -70.013 1.00 92.69 926 THR A O 1
ATOM 7332 N N . ASP A 1 927 ? 39.526 0.004 -71.365 1.00 89.69 927 ASP A N 1
ATOM 7333 C CA . ASP A 1 927 ? 39.938 -1.396 -71.151 1.00 89.69 927 ASP A CA 1
ATOM 7334 C C . ASP A 1 927 ? 41.368 -1.765 -71.612 1.00 89.69 927 ASP A C 1
ATOM 7336 O O . ASP A 1 927 ? 41.822 -2.870 -71.321 1.00 89.69 927 ASP A O 1
ATOM 7340 N N . LYS A 1 928 ? 42.117 -0.866 -72.277 1.00 88.81 928 LYS A N 1
ATOM 7341 C CA . LYS A 1 928 ? 43.579 -1.018 -72.495 1.00 88.81 928 LYS A CA 1
ATOM 7342 C C . LYS A 1 928 ? 44.430 -0.046 -71.665 1.00 88.81 928 LYS A C 1
ATOM 7344 O O . LYS A 1 928 ? 45.623 0.102 -71.931 1.00 88.81 928 LYS A O 1
ATOM 7349 N N . GLY A 1 929 ? 43.838 0.649 -70.693 1.00 88.75 929 GLY A N 1
ATOM 7350 C CA . GLY A 1 929 ? 44.561 1.550 -69.796 1.00 88.75 929 GLY A CA 1
ATOM 7351 C C . GLY A 1 929 ? 44.872 2.938 -70.356 1.00 88.75 929 GLY A C 1
ATOM 7352 O O . GLY A 1 929 ? 45.667 3.653 -69.747 1.00 88.75 929 GLY A O 1
ATOM 7353 N N . TYR A 1 930 ? 44.270 3.352 -71.479 1.00 91.31 930 TYR A N 1
ATOM 7354 C CA . TYR A 1 930 ? 44.307 4.760 -71.894 1.00 91.31 930 TYR A CA 1
ATOM 7355 C C . TYR A 1 930 ? 43.359 5.575 -71.024 1.00 91.31 930 TYR A C 1
ATOM 7357 O O . TYR A 1 930 ? 42.184 5.217 -70.896 1.00 91.31 930 TYR A O 1
ATOM 7365 N N . GLY A 1 931 ? 43.867 6.668 -70.462 1.00 91.62 931 GLY A N 1
ATOM 7366 C CA . GLY A 1 931 ? 43.113 7.577 -69.616 1.00 91.62 931 GLY A CA 1
ATOM 7367 C C . GLY A 1 931 ? 43.535 9.033 -69.776 1.00 91.62 931 GLY A C 1
ATOM 7368 O O . GLY A 1 931 ? 44.615 9.346 -70.288 1.00 91.62 931 GLY A O 1
ATOM 7369 N N . LYS A 1 932 ? 42.632 9.924 -69.370 1.00 91.88 932 LYS A N 1
ATOM 7370 C CA . LYS A 1 932 ? 42.805 11.383 -69.380 1.00 91.88 932 LYS A CA 1
ATOM 7371 C C . LYS A 1 932 ? 41.785 12.052 -68.460 1.00 91.88 932 LYS A C 1
ATOM 7373 O O . LYS A 1 932 ? 40.759 11.451 -68.131 1.00 91.88 932 LYS A O 1
ATOM 7378 N N . LYS A 1 933 ? 42.051 13.312 -68.123 1.00 92.62 933 LYS A N 1
ATOM 7379 C CA . LYS A 1 933 ? 41.088 14.240 -67.525 1.00 92.62 933 LYS A CA 1
ATOM 7380 C C . LYS A 1 933 ? 40.622 15.245 -68.579 1.00 92.62 933 LYS A C 1
ATOM 7382 O O . LYS A 1 933 ? 41.458 15.868 -69.227 1.00 92.62 933 LYS A O 1
ATOM 7387 N N . VAL A 1 934 ? 39.313 15.415 -68.747 1.00 92.31 934 VAL A N 1
ATOM 7388 C CA . VAL A 1 934 ? 38.729 16.427 -69.646 1.00 92.31 934 VAL A CA 1
ATOM 7389 C C . VAL A 1 934 ? 37.971 17.454 -68.795 1.00 92.31 934 VAL A C 1
ATOM 7391 O O . VAL A 1 934 ? 37.101 17.038 -68.027 1.00 92.31 934 VAL A O 1
ATOM 7394 N N . PRO A 1 935 ? 38.263 18.766 -68.875 1.00 91.81 935 PRO A N 1
ATOM 7395 C CA . PRO A 1 935 ? 37.523 19.782 -68.125 1.00 91.81 935 PRO A CA 1
ATOM 7396 C C . PRO A 1 935 ? 36.029 19.781 -68.476 1.00 91.81 935 PRO A C 1
ATOM 7398 O O . PRO A 1 935 ? 35.664 19.596 -69.638 1.00 91.81 935 PRO A O 1
ATOM 7401 N N . ILE A 1 936 ? 35.154 20.049 -67.499 1.00 90.38 936 ILE A N 1
ATOM 7402 C CA . ILE A 1 936 ? 33.697 20.092 -67.739 1.00 90.38 936 ILE A CA 1
ATOM 7403 C C . ILE A 1 936 ? 33.296 21.152 -68.782 1.00 90.38 936 ILE A C 1
ATOM 7405 O O . ILE A 1 936 ? 32.332 20.960 -69.518 1.00 90.38 936 ILE A O 1
ATOM 7409 N N . GLY A 1 937 ? 34.092 22.218 -68.927 1.00 87.25 937 GLY A N 1
ATOM 7410 C CA . GLY A 1 937 ? 33.908 23.261 -69.942 1.00 87.25 937 GLY A CA 1
ATOM 7411 C C . GLY A 1 937 ? 34.055 22.808 -71.404 1.00 87.25 937 GLY A C 1
ATOM 7412 O O . GLY A 1 937 ? 33.643 23.547 -72.289 1.00 87.25 937 GLY A O 1
ATOM 7413 N N . GLU A 1 938 ? 34.582 21.608 -71.688 1.00 88.00 938 GLU A N 1
ATOM 7414 C CA . GLU A 1 938 ? 34.563 21.027 -73.048 1.00 88.00 938 GLU A CA 1
ATOM 7415 C C . GLU A 1 938 ? 33.227 20.337 -73.407 1.00 88.00 938 GLU A C 1
ATOM 7417 O O . GLU A 1 938 ? 33.078 19.792 -74.508 1.00 88.00 938 GLU A O 1
ATOM 7422 N N . TYR A 1 939 ? 32.252 20.347 -72.491 1.00 88.00 939 TYR A N 1
ATOM 7423 C CA . TYR A 1 939 ? 30.921 19.772 -72.673 1.00 88.00 939 TYR A CA 1
ATOM 7424 C C . TYR A 1 939 ? 29.866 20.871 -72.606 1.00 88.00 939 TYR A C 1
ATOM 7426 O O . TYR A 1 939 ? 29.388 21.233 -71.531 1.00 88.00 939 TYR A O 1
ATOM 7434 N N . GLU A 1 940 ? 29.478 21.379 -73.773 1.00 85.88 940 GLU A N 1
ATOM 7435 C CA . GLU A 1 940 ? 28.305 22.243 -73.909 1.00 85.88 940 GLU A CA 1
ATOM 7436 C C . GLU A 1 940 ? 27.053 21.544 -73.355 1.00 85.88 940 GLU A C 1
ATOM 7438 O O . GLU A 1 940 ? 26.860 20.338 -73.544 1.00 85.88 940 GLU A O 1
ATOM 7443 N N . GLN A 1 941 ? 26.193 22.302 -72.671 1.00 88.12 941 GLN A N 1
ATOM 7444 C CA . GLN A 1 941 ? 24.929 21.776 -72.159 1.00 88.12 941 GLN A CA 1
ATOM 7445 C C . GLN A 1 941 ? 23.955 21.545 -73.314 1.00 88.12 941 GLN A C 1
ATOM 7447 O O . GLN A 1 941 ? 23.546 22.478 -74.005 1.00 88.12 941 GLN A O 1
ATOM 7452 N N . MET A 1 942 ? 23.569 20.288 -73.506 1.00 90.25 942 MET A N 1
ATOM 7453 C CA . MET A 1 942 ? 22.583 19.871 -74.496 1.00 90.25 942 MET A CA 1
ATOM 7454 C C . MET A 1 942 ? 21.229 19.617 -73.824 1.00 90.25 942 MET A C 1
ATOM 7456 O O . MET A 1 942 ? 21.145 19.409 -72.615 1.00 90.25 942 MET A O 1
ATOM 7460 N N . ALA A 1 943 ? 20.159 19.565 -74.618 1.00 89.56 943 ALA A N 1
ATOM 7461 C CA . ALA A 1 943 ? 18.868 19.073 -74.141 1.00 89.56 943 ALA A CA 1
ATOM 7462 C C . ALA A 1 943 ? 18.959 17.604 -73.683 1.00 89.56 943 ALA A C 1
ATOM 7464 O O . ALA A 1 943 ? 19.741 16.814 -74.231 1.00 89.56 943 ALA A O 1
ATOM 7465 N N . ARG A 1 944 ? 18.098 17.222 -72.732 1.00 91.50 944 ARG A N 1
ATOM 7466 C CA . ARG A 1 944 ? 17.934 15.831 -72.284 1.00 91.50 944 ARG A CA 1
ATOM 7467 C C . ARG A 1 944 ? 17.584 14.890 -73.457 1.00 91.50 944 ARG A C 1
ATOM 7469 O O . ARG A 1 944 ? 17.059 15.303 -74.491 1.00 91.50 944 ARG A O 1
ATOM 7476 N N . TYR A 1 945 ? 17.865 13.597 -73.291 1.00 90.75 945 TYR A N 1
ATOM 7477 C CA . TYR A 1 945 ? 17.548 12.514 -74.233 1.00 90.75 945 TYR A CA 1
ATOM 7478 C C . TYR A 1 945 ? 18.251 12.612 -75.610 1.00 90.75 945 TYR A C 1
ATOM 7480 O O . TYR A 1 945 ? 17.726 12.212 -76.650 1.00 90.75 945 TYR A O 1
ATOM 7488 N N . ARG A 1 946 ? 19.496 13.101 -75.625 1.00 92.62 946 ARG A N 1
ATOM 7489 C CA . ARG A 1 946 ? 20.407 13.036 -76.788 1.00 92.62 946 ARG A CA 1
ATOM 7490 C C . ARG A 1 946 ? 21.456 11.930 -76.607 1.00 92.62 946 ARG A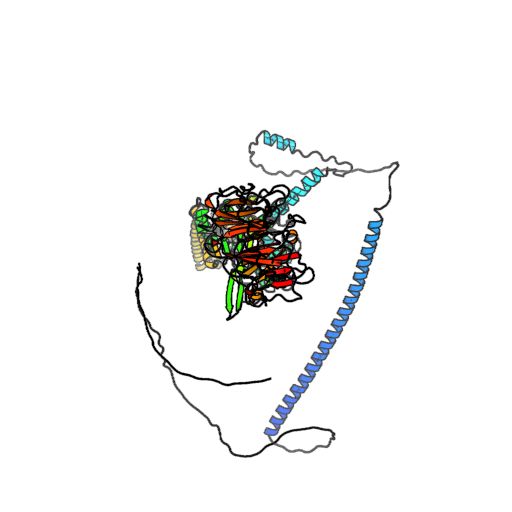 C 1
ATOM 7492 O O . ARG A 1 946 ? 21.551 11.336 -75.539 1.00 92.62 946 ARG A O 1
ATOM 7499 N N . LYS A 1 947 ? 22.252 11.646 -77.647 1.00 89.06 947 LYS A N 1
ATOM 7500 C CA . LYS A 1 947 ? 23.374 10.682 -77.576 1.00 89.06 947 LYS A CA 1
ATOM 7501 C C . LYS A 1 947 ? 24.616 11.216 -76.840 1.00 89.06 947 LYS A C 1
ATOM 7503 O O . LYS A 1 947 ? 25.521 10.443 -76.556 1.00 89.06 947 LYS A O 1
ATOM 7508 N N . GLY A 1 948 ? 24.677 12.519 -76.557 1.00 90.75 948 GLY A N 1
ATOM 7509 C CA . GLY A 1 948 ? 25.864 13.173 -76.000 1.00 90.75 948 GLY A CA 1
ATOM 7510 C C . GLY A 1 948 ? 27.014 13.327 -77.004 1.00 90.75 948 GLY A C 1
ATOM 7511 O O . GLY A 1 948 ? 26.872 13.063 -78.199 1.00 90.75 948 GLY A O 1
ATOM 7512 N N . LEU A 1 949 ? 28.167 13.759 -76.497 1.00 91.81 949 LEU A N 1
ATOM 7513 C CA . LEU A 1 949 ? 29.418 13.947 -77.229 1.00 91.81 949 LEU A CA 1
ATOM 7514 C C . LEU A 1 949 ? 30.415 12.842 -76.859 1.00 91.81 949 LEU A C 1
ATOM 7516 O O . LEU A 1 949 ? 30.520 12.453 -75.699 1.00 91.81 949 LEU A O 1
ATOM 7520 N N . ARG A 1 950 ? 31.192 12.342 -77.825 1.00 91.31 950 ARG A N 1
ATOM 7521 C CA . ARG A 1 950 ? 32.208 11.310 -77.551 1.00 91.31 950 ARG A CA 1
ATOM 7522 C C . ARG A 1 950 ? 33.332 11.869 -76.668 1.00 91.31 950 ARG A C 1
ATOM 7524 O O . ARG A 1 950 ? 33.901 12.896 -77.040 1.00 91.31 950 ARG A O 1
ATOM 7531 N N . ILE A 1 951 ? 33.664 11.189 -75.563 1.00 90.38 951 ILE A N 1
ATOM 7532 C CA . ILE A 1 951 ? 34.711 11.584 -74.595 1.00 90.38 951 ILE A CA 1
ATOM 7533 C C . ILE A 1 951 ? 36.105 11.023 -74.925 1.00 90.38 951 ILE A C 1
ATOM 7535 O O . ILE A 1 951 ? 37.108 11.663 -74.618 1.00 90.38 951 ILE A O 1
ATOM 7539 N N . ILE A 1 952 ? 36.206 9.862 -75.580 1.00 89.56 952 ILE A N 1
ATOM 7540 C CA . ILE A 1 952 ? 37.477 9.311 -76.087 1.00 89.56 952 ILE A CA 1
ATOM 7541 C C . ILE A 1 952 ? 37.220 8.467 -77.355 1.00 89.56 952 ILE A C 1
ATOM 7543 O O . ILE A 1 952 ? 36.200 7.776 -77.421 1.00 89.56 952 ILE A O 1
ATOM 7547 N N . PRO A 1 953 ? 38.077 8.512 -78.395 1.00 87.75 953 PRO A N 1
ATOM 7548 C CA . PRO A 1 953 ? 37.938 7.640 -79.560 1.00 87.75 953 PRO A CA 1
ATOM 7549 C C . PRO A 1 953 ? 38.283 6.185 -79.206 1.00 87.75 953 PRO A C 1
ATOM 7551 O O . PRO A 1 953 ? 39.452 5.850 -79.008 1.00 87.75 953 PRO A O 1
ATOM 7554 N N . LEU A 1 954 ? 37.263 5.324 -79.142 1.00 86.00 954 LEU A N 1
ATOM 7555 C CA . LEU A 1 954 ? 37.410 3.867 -79.021 1.00 86.00 954 LEU A CA 1
ATOM 7556 C C . LEU A 1 954 ? 37.936 3.246 -80.332 1.00 86.00 954 LEU A C 1
ATOM 7558 O O . LEU A 1 954 ? 37.779 3.817 -81.410 1.00 86.00 954 LEU A O 1
ATOM 7562 N N . GLY A 1 955 ? 38.586 2.083 -80.229 1.00 84.88 955 GLY A N 1
ATOM 7563 C CA . GLY A 1 955 ? 39.333 1.418 -81.304 1.00 84.88 955 GLY A CA 1
ATOM 7564 C C . GLY A 1 955 ? 40.772 1.112 -80.875 1.00 84.88 955 GLY A C 1
ATOM 7565 O O . GLY A 1 955 ? 41.038 0.098 -80.220 1.00 84.88 955 GLY A O 1
ATOM 7566 N N . GLU A 1 956 ? 41.714 2.004 -81.206 1.00 80.38 956 GLU A N 1
ATOM 7567 C CA . GLU A 1 956 ? 43.107 1.915 -80.730 1.00 80.38 956 GLU A CA 1
ATOM 7568 C C . GLU A 1 956 ? 43.184 1.896 -79.197 1.00 80.38 956 GLU A C 1
ATOM 7570 O O . GLU A 1 956 ? 43.859 1.039 -78.630 1.00 80.38 956 GLU A O 1
ATOM 7575 N N . THR A 1 957 ? 42.443 2.784 -78.531 1.00 83.75 957 THR A N 1
ATOM 7576 C CA . THR A 1 957 ? 42.464 2.972 -77.068 1.00 83.75 957 THR A CA 1
ATOM 7577 C C . THR A 1 957 ? 41.810 1.837 -76.284 1.00 83.75 957 THR A C 1
ATOM 7579 O O . THR A 1 957 ? 42.171 1.602 -75.138 1.00 83.75 957 THR A O 1
ATOM 7582 N N . GLY A 1 958 ? 40.855 1.124 -76.883 1.00 86.25 958 GLY A N 1
ATOM 7583 C CA . GLY A 1 958 ? 39.978 0.216 -76.150 1.00 86.25 958 GLY A CA 1
ATOM 7584 C C . GLY A 1 958 ? 38.711 -0.151 -76.915 1.00 86.25 958 GLY A C 1
ATOM 7585 O O . GLY A 1 958 ? 38.402 0.461 -77.936 1.00 86.25 958 GLY A O 1
ATOM 7586 N N . LYS A 1 959 ? 37.981 -1.153 -76.422 1.00 88.38 959 LYS A N 1
ATOM 7587 C CA . LYS A 1 959 ? 36.614 -1.479 -76.853 1.00 88.38 959 LYS A CA 1
ATOM 7588 C C . LYS A 1 959 ? 35.554 -0.775 -76.005 1.00 88.38 959 LYS A C 1
ATOM 7590 O O . LYS A 1 959 ? 34.439 -0.609 -76.484 1.00 88.38 959 LYS A O 1
ATOM 7595 N N . LYS A 1 960 ? 35.879 -0.394 -74.765 1.00 90.69 960 LYS A N 1
ATOM 7596 C CA . LYS A 1 960 ? 34.954 0.236 -73.809 1.00 90.69 960 LYS A CA 1
ATOM 7597 C C . LYS A 1 960 ? 35.686 1.162 -72.835 1.00 90.69 960 LYS A C 1
ATOM 7599 O O . LYS A 1 960 ? 36.884 1.004 -72.595 1.00 90.69 960 LYS A O 1
ATOM 7604 N N . LEU A 1 961 ? 34.946 2.072 -72.208 1.00 91.50 961 LEU A N 1
ATOM 7605 C CA . LEU A 1 961 ? 35.332 2.596 -70.899 1.00 91.50 961 LEU A CA 1
ATOM 7606 C C . LEU A 1 961 ? 35.161 1.512 -69.822 1.00 91.50 961 LEU A C 1
ATOM 7608 O O . LEU A 1 961 ? 34.271 0.662 -69.905 1.00 91.50 961 LEU A O 1
ATOM 7612 N N . VAL A 1 962 ? 36.032 1.554 -68.816 1.00 90.44 962 VAL A N 1
ATOM 7613 C CA . VAL A 1 962 ? 35.967 0.726 -67.595 1.00 90.44 962 VAL A CA 1
ATOM 7614 C C . VAL A 1 962 ? 35.860 1.566 -66.327 1.00 90.44 962 VAL A C 1
ATOM 7616 O O . VAL A 1 962 ? 35.473 1.043 -65.292 1.00 90.44 962 VAL A O 1
ATOM 7619 N N . PHE A 1 963 ? 36.153 2.864 -66.417 1.00 91.12 963 PHE A N 1
ATOM 7620 C CA . PHE A 1 963 ? 35.936 3.830 -65.350 1.00 91.12 963 PHE A CA 1
ATOM 7621 C C . PHE A 1 963 ? 35.631 5.206 -65.936 1.00 91.12 963 PHE A C 1
ATOM 7623 O O . PHE A 1 963 ? 36.233 5.620 -66.934 1.00 91.12 963 PHE A O 1
ATOM 7630 N N . ALA A 1 964 ? 34.711 5.909 -65.286 1.00 92.31 964 ALA A N 1
ATOM 7631 C CA . ALA A 1 964 ? 34.451 7.320 -65.489 1.00 92.31 964 ALA A CA 1
ATOM 7632 C C . ALA A 1 964 ? 34.051 7.951 -64.148 1.00 92.31 964 ALA A C 1
ATOM 7634 O O . ALA A 1 964 ? 33.327 7.338 -63.369 1.00 92.31 964 ALA A O 1
ATOM 7635 N N . SER A 1 965 ? 34.492 9.179 -63.891 1.00 92.06 965 SER A N 1
ATOM 7636 C CA . SER A 1 965 ? 34.062 9.958 -62.726 1.00 92.06 965 SER A CA 1
ATOM 7637 C C . SER A 1 965 ? 34.125 11.450 -63.017 1.00 92.06 965 SER A C 1
ATOM 7639 O O . SER A 1 965 ? 35.067 11.899 -63.670 1.00 92.06 965 SER A O 1
ATOM 7641 N N . PHE A 1 966 ? 33.201 12.228 -62.459 1.00 91.38 966 PHE A N 1
ATOM 7642 C CA . PHE A 1 966 ? 33.343 13.679 -62.338 1.00 91.38 966 PHE A CA 1
ATOM 7643 C C . PHE A 1 966 ? 33.757 14.059 -60.909 1.00 91.38 966 PHE A C 1
ATOM 7645 O O . PHE A 1 966 ? 33.147 13.588 -59.946 1.00 91.38 966 PHE A O 1
ATOM 7652 N N . LYS A 1 967 ? 34.767 14.926 -60.772 1.00 87.75 967 LYS A N 1
ATOM 7653 C CA . LYS A 1 967 ? 35.118 15.604 -59.514 1.00 87.75 967 LYS A CA 1
ATOM 7654 C C . LYS A 1 967 ? 35.601 17.031 -59.779 1.00 87.75 967 LYS A C 1
ATOM 7656 O O . LYS A 1 967 ? 36.208 17.316 -60.811 1.00 87.75 967 LYS A O 1
ATOM 7661 N N . LYS A 1 968 ? 35.348 17.913 -58.811 1.00 85.00 968 LYS A N 1
ATOM 7662 C CA . LYS A 1 968 ? 35.883 19.280 -58.750 1.00 85.00 968 LYS A CA 1
ATOM 7663 C C . LYS A 1 968 ? 37.395 19.279 -58.525 1.00 85.00 968 LYS A C 1
ATOM 7665 O O . LYS A 1 968 ? 38.132 19.968 -59.223 1.00 85.00 968 LYS A O 1
ATOM 7670 N N . GLU A 1 969 ? 37.831 18.463 -57.570 1.00 82.12 969 GLU A N 1
ATOM 7671 C CA . GLU A 1 969 ? 39.225 18.305 -57.168 1.00 82.12 969 GLU A CA 1
ATOM 7672 C C . GLU A 1 969 ? 39.855 17.048 -57.794 1.00 82.12 969 GLU A C 1
ATOM 7674 O O . GLU A 1 969 ? 39.154 16.053 -58.012 1.00 82.12 969 GLU A O 1
ATOM 7679 N N . PRO A 1 970 ? 41.167 17.076 -58.093 1.00 75.50 970 PRO A N 1
ATOM 7680 C CA . PRO A 1 970 ? 41.907 15.909 -58.569 1.00 75.50 970 PRO A CA 1
ATOM 7681 C C . PRO A 1 970 ? 41.878 14.770 -57.540 1.00 75.50 970 PRO A C 1
ATOM 7683 O O . PRO A 1 970 ? 42.298 14.963 -56.402 1.00 75.50 970 PRO A O 1
ATOM 7686 N N . LYS A 1 971 ? 41.434 13.574 -57.949 1.00 83.19 971 LYS A N 1
ATOM 7687 C CA . LYS A 1 971 ? 41.428 12.366 -57.107 1.00 83.19 971 LYS A CA 1
ATOM 7688 C C . LYS A 1 971 ? 42.105 11.195 -57.809 1.00 83.19 971 LYS A C 1
ATOM 7690 O O . LYS A 1 971 ? 41.951 11.000 -59.016 1.00 83.19 971 LYS A O 1
ATOM 7695 N N . SER A 1 972 ? 42.885 10.452 -57.032 1.00 87.50 972 SER A N 1
ATOM 7696 C CA . SER A 1 972 ? 43.605 9.253 -57.459 1.00 87.50 972 SER A CA 1
ATOM 7697 C C . SER A 1 972 ? 42.630 8.100 -57.738 1.00 87.50 972 SER A C 1
ATOM 7699 O O . SER A 1 972 ? 41.437 8.186 -57.437 1.00 87.50 972 SER A O 1
ATOM 7701 N N . VAL A 1 973 ? 43.110 7.017 -58.355 1.00 88.00 973 VAL A N 1
ATOM 7702 C CA . VAL A 1 973 ? 42.269 5.849 -58.674 1.00 88.00 973 VAL A CA 1
ATOM 7703 C C . VAL A 1 973 ? 42.950 4.534 -58.303 1.00 88.00 973 VAL A C 1
ATOM 7705 O O . VAL A 1 973 ? 44.141 4.343 -58.551 1.00 88.00 973 VAL A O 1
ATOM 7708 N N . ALA A 1 974 ? 42.180 3.614 -57.725 1.00 87.88 974 ALA A N 1
ATOM 7709 C CA . ALA A 1 974 ? 42.620 2.278 -57.343 1.00 87.88 974 ALA A CA 1
ATOM 7710 C C . ALA A 1 974 ? 42.285 1.276 -58.458 1.00 87.88 974 ALA A C 1
ATOM 7712 O O . ALA A 1 974 ? 41.124 1.100 -58.828 1.00 87.88 974 ALA A O 1
ATOM 7713 N N . ILE A 1 975 ? 43.303 0.620 -59.010 1.00 87.44 975 ILE A N 1
ATOM 7714 C CA . ILE A 1 975 ? 43.187 -0.320 -60.131 1.00 87.44 975 ILE A CA 1
ATOM 7715 C C . ILE A 1 975 ? 43.235 -1.748 -59.591 1.00 87.44 975 ILE A C 1
ATOM 7717 O O . ILE A 1 975 ? 44.233 -2.140 -58.989 1.00 87.44 975 ILE A O 1
ATOM 7721 N N . ASN A 1 976 ? 42.201 -2.549 -59.857 1.00 87.12 976 ASN A N 1
ATOM 7722 C CA . ASN A 1 976 ? 42.197 -3.969 -59.514 1.00 87.12 976 ASN A CA 1
ATOM 7723 C C . ASN A 1 976 ? 42.839 -4.812 -60.632 1.00 87.12 976 ASN A C 1
ATOM 7725 O O . ASN A 1 976 ? 42.296 -4.913 -61.736 1.00 87.12 976 ASN A O 1
ATOM 7729 N N . LYS A 1 977 ? 43.973 -5.456 -60.329 1.00 82.50 977 LYS A N 1
ATOM 7730 C CA . LYS A 1 977 ? 44.681 -6.399 -61.217 1.00 82.50 977 LYS A CA 1
ATOM 7731 C C . LYS A 1 977 ? 44.372 -7.877 -60.923 1.00 82.50 977 LYS A C 1
ATOM 7733 O O . LYS A 1 977 ? 45.098 -8.755 -61.382 1.00 82.50 977 LYS A O 1
ATOM 7738 N N . GLY A 1 978 ? 43.321 -8.159 -60.156 1.00 77.25 978 GLY A N 1
ATOM 7739 C CA . GLY A 1 978 ? 42.885 -9.494 -59.737 1.00 77.25 978 GLY A CA 1
ATOM 7740 C C . GLY A 1 978 ? 43.675 -10.028 -58.539 1.00 77.25 978 GLY A C 1
ATOM 7741 O O . GLY A 1 978 ? 43.088 -10.479 -57.564 1.00 77.25 978 GLY A O 1
ATOM 7742 N N . THR A 1 979 ? 45.009 -9.928 -58.571 1.00 71.69 979 THR A N 1
ATOM 7743 C CA . THR A 1 979 ? 45.891 -10.391 -57.478 1.00 71.69 979 THR A CA 1
ATOM 7744 C C . THR A 1 979 ? 46.415 -9.278 -56.567 1.00 71.69 979 THR A C 1
ATOM 7746 O O . THR A 1 979 ? 47.085 -9.579 -55.584 1.00 71.69 979 THR A O 1
ATOM 7749 N N . ALA A 1 980 ? 46.195 -8.005 -56.914 1.00 78.94 980 ALA A N 1
ATOM 7750 C CA . ALA A 1 980 ? 46.644 -6.839 -56.149 1.00 78.94 980 ALA A CA 1
ATOM 7751 C C . ALA A 1 980 ? 45.897 -5.563 -56.577 1.00 78.94 980 ALA A C 1
ATOM 7753 O O . ALA A 1 980 ? 45.420 -5.464 -57.715 1.00 78.94 980 ALA A O 1
ATOM 7754 N N . LEU A 1 981 ? 45.875 -4.566 -55.687 1.00 84.75 981 LEU A N 1
ATOM 7755 C CA . LEU A 1 981 ? 45.494 -3.188 -55.999 1.00 84.75 981 LEU A CA 1
ATOM 7756 C C . LEU A 1 981 ? 46.725 -2.337 -56.351 1.00 84.75 981 LEU A C 1
ATOM 7758 O O . LEU A 1 981 ? 47.764 -2.427 -55.700 1.00 84.75 981 LEU A O 1
ATOM 7762 N N . GLU A 1 982 ? 46.595 -1.474 -57.360 1.00 85.25 982 GLU A N 1
ATOM 7763 C CA . GLU A 1 982 ? 47.605 -0.481 -57.750 1.00 85.25 982 GLU A CA 1
ATOM 7764 C C . GLU A 1 982 ? 47.007 0.932 -57.689 1.00 85.25 982 GLU A C 1
ATOM 7766 O O . GLU A 1 982 ? 46.003 1.214 -58.344 1.00 85.25 982 GLU A O 1
ATOM 7771 N N . LEU A 1 983 ? 47.623 1.829 -56.911 1.00 85.94 983 LEU A N 1
ATOM 7772 C CA . LEU A 1 983 ? 47.187 3.221 -56.778 1.00 85.94 983 LEU A CA 1
ATOM 7773 C C . LEU A 1 983 ? 47.802 4.095 -57.881 1.00 85.94 983 LEU A C 1
ATOM 7775 O O . LEU A 1 983 ? 48.978 4.465 -57.830 1.00 85.94 983 LEU A O 1
ATOM 7779 N N . LEU A 1 984 ? 46.989 4.482 -58.862 1.00 87.62 984 LEU A N 1
ATOM 7780 C CA . LEU A 1 984 ? 47.365 5.450 -59.885 1.00 87.62 984 LEU A CA 1
ATOM 7781 C C . LEU A 1 984 ? 47.055 6.865 -59.384 1.00 87.62 984 LEU A C 1
ATOM 7783 O O . LEU A 1 984 ? 45.917 7.333 -59.446 1.00 87.62 984 LEU A O 1
ATOM 7787 N N . LYS A 1 985 ? 48.096 7.548 -58.893 1.00 86.31 985 LYS A N 1
ATOM 7788 C CA . LYS A 1 985 ? 47.977 8.918 -58.377 1.00 86.31 985 LYS A CA 1
ATOM 7789 C C . LYS A 1 985 ? 47.551 9.905 -59.466 1.00 86.31 985 LYS A C 1
ATOM 7791 O O . LYS A 1 985 ? 48.078 9.856 -60.580 1.00 86.31 985 LYS A O 1
ATOM 7796 N N . ASP A 1 986 ? 46.658 10.838 -59.127 1.00 85.50 986 ASP A N 1
ATOM 7797 C CA . ASP A 1 986 ? 46.029 11.783 -60.073 1.00 85.50 986 ASP A CA 1
ATOM 7798 C C . ASP A 1 986 ? 47.019 12.467 -61.038 1.00 85.50 986 ASP A C 1
ATOM 7800 O O . ASP A 1 986 ? 46.741 12.599 -62.233 1.00 85.50 986 ASP A O 1
ATOM 7804 N N . LYS A 1 987 ? 48.194 12.862 -60.526 1.00 85.00 987 LYS A N 1
ATOM 7805 C CA . LYS A 1 987 ? 49.254 13.569 -61.270 1.00 85.00 987 LYS A CA 1
ATOM 7806 C C . LYS A 1 987 ? 49.740 12.807 -62.513 1.00 85.00 987 LYS A C 1
ATOM 7808 O O . LYS A 1 987 ? 50.244 13.428 -63.446 1.00 85.00 987 LYS A O 1
ATOM 7813 N N . ASN A 1 988 ? 49.561 11.486 -62.552 1.00 86.44 988 ASN A N 1
ATOM 7814 C CA . ASN A 1 988 ? 49.914 10.638 -63.692 1.00 86.44 988 ASN A CA 1
ATOM 7815 C C . ASN A 1 988 ? 48.839 10.650 -64.799 1.00 86.44 988 ASN A C 1
ATOM 7817 O O . ASN A 1 988 ? 49.135 10.320 -65.950 1.00 86.44 988 ASN A O 1
ATOM 7821 N N . ILE A 1 989 ? 47.603 11.055 -64.484 1.00 88.56 989 ILE A N 1
ATOM 7822 C CA . ILE A 1 989 ? 46.500 11.196 -65.439 1.00 88.56 989 ILE A CA 1
ATOM 7823 C C . ILE A 1 989 ? 46.481 12.638 -65.956 1.00 88.56 989 ILE A C 1
ATOM 7825 O O . ILE A 1 989 ? 45.983 13.553 -65.301 1.00 88.56 989 ILE A O 1
ATOM 7829 N N . GLY A 1 990 ? 47.035 12.854 -67.148 1.00 87.81 990 GLY A N 1
ATOM 7830 C CA . GLY A 1 990 ? 47.107 14.185 -67.755 1.00 87.81 990 GLY A CA 1
ATOM 7831 C C . GLY A 1 990 ? 45.739 14.763 -68.136 1.00 87.81 990 GLY A C 1
ATOM 7832 O O . GLY A 1 990 ? 44.824 14.027 -68.514 1.00 87.81 990 GLY A O 1
ATOM 7833 N N . TYR A 1 991 ? 45.634 16.093 -68.089 1.00 90.00 991 TYR A N 1
ATOM 7834 C CA . TYR A 1 991 ? 44.573 16.825 -68.780 1.00 90.00 991 TYR A CA 1
ATOM 7835 C C . TYR A 1 991 ? 44.781 16.753 -70.296 1.00 90.00 991 TYR A C 1
ATOM 7837 O O . TYR A 1 991 ? 45.909 16.908 -70.767 1.00 90.00 991 TYR A O 1
ATOM 7845 N N . ASP A 1 992 ? 43.712 16.500 -71.049 1.00 90.62 992 ASP A N 1
ATOM 7846 C CA . ASP A 1 992 ? 43.744 16.419 -72.512 1.00 90.62 992 ASP A CA 1
ATOM 7847 C C . ASP A 1 992 ? 42.343 16.646 -73.107 1.00 90.62 992 ASP A C 1
ATOM 7849 O O . ASP A 1 992 ? 41.329 16.297 -72.501 1.00 90.62 992 ASP A O 1
ATOM 7853 N N . SER A 1 993 ? 42.309 17.181 -74.325 1.00 87.75 993 SER A N 1
ATOM 7854 C CA . SER A 1 993 ? 41.104 17.486 -75.096 1.00 87.75 993 SER A CA 1
ATOM 7855 C C . SER A 1 993 ? 40.166 16.289 -75.261 1.00 87.75 993 SER A C 1
ATOM 7857 O O . SER A 1 993 ? 40.590 15.133 -75.403 1.00 87.75 993 SER A O 1
ATOM 7859 N N . ARG A 1 994 ? 38.864 16.557 -75.361 1.00 86.25 994 ARG A N 1
ATOM 7860 C CA . ARG A 1 994 ? 37.804 15.571 -75.609 1.00 86.25 994 ARG A CA 1
ATOM 7861 C C . ARG A 1 994 ? 38.077 14.690 -76.835 1.00 86.25 994 ARG A C 1
ATOM 7863 O O . ARG A 1 994 ? 37.831 13.486 -76.789 1.00 86.25 994 ARG A O 1
ATOM 7870 N N . THR A 1 995 ? 38.643 15.241 -77.906 1.00 84.81 995 THR A N 1
ATOM 7871 C CA . THR A 1 995 ? 38.962 14.505 -79.144 1.00 84.81 995 THR A CA 1
ATOM 7872 C C . THR A 1 995 ? 40.219 13.634 -79.074 1.00 84.81 995 THR A C 1
ATOM 7874 O O . THR A 1 995 ? 40.338 12.700 -79.865 1.00 84.81 995 THR A O 1
ATOM 7877 N N . SER A 1 996 ? 41.148 13.894 -78.149 1.00 87.44 996 SER A N 1
ATOM 7878 C CA . SER A 1 996 ? 42.401 13.132 -78.044 1.00 87.44 996 SER A CA 1
ATOM 7879 C C . SER A 1 996 ? 42.207 11.705 -77.516 1.00 87.44 996 SER A C 1
ATOM 7881 O O . SER A 1 996 ? 41.252 11.405 -76.792 1.00 87.44 996 SER A O 1
ATOM 7883 N N . LYS A 1 997 ? 43.172 10.829 -77.827 1.00 85.00 997 LYS A N 1
ATOM 7884 C CA . LYS A 1 997 ? 43.279 9.462 -77.297 1.00 85.00 997 LYS A CA 1
ATOM 7885 C C . LYS A 1 997 ? 43.908 9.359 -75.898 1.00 85.00 997 LYS A C 1
ATOM 7887 O O . LYS A 1 997 ? 43.942 8.262 -75.345 1.00 85.00 997 LYS A O 1
ATOM 7892 N N . GLY A 1 998 ? 44.356 10.472 -75.310 1.00 87.38 998 GLY A N 1
ATOM 7893 C CA . GLY A 1 998 ? 44.968 10.497 -73.978 1.00 87.38 998 GLY A CA 1
ATOM 7894 C C . GLY A 1 998 ? 46.293 9.728 -73.903 1.00 87.38 998 GLY A C 1
ATOM 7895 O O . GLY A 1 998 ? 46.917 9.421 -74.923 1.00 87.38 998 GLY A O 1
ATOM 7896 N N . LYS A 1 999 ? 46.729 9.396 -72.683 1.00 89.12 999 LYS A N 1
ATOM 7897 C CA . LYS A 1 999 ? 47.958 8.621 -72.429 1.00 89.12 999 LYS A CA 1
ATOM 7898 C C . LYS A 1 999 ? 47.614 7.233 -71.897 1.00 89.12 999 LYS A C 1
ATOM 7900 O O . LYS A 1 999 ? 46.622 7.071 -71.193 1.00 89.12 999 LYS A O 1
ATOM 7905 N N . GLN A 1 1000 ? 48.445 6.233 -72.194 1.00 89.62 1000 GLN A N 1
ATOM 7906 C CA . GLN A 1 1000 ? 48.334 4.927 -71.542 1.00 89.62 1000 GLN A CA 1
ATOM 7907 C C . GLN A 1 1000 ? 48.902 5.029 -70.120 1.00 89.62 1000 GLN A C 1
ATOM 7909 O O . GLN A 1 1000 ? 50.117 5.053 -69.932 1.00 89.62 1000 GLN A O 1
ATOM 7914 N N . VAL A 1 1001 ? 48.004 5.145 -69.142 1.00 88.50 1001 VAL A N 1
ATOM 7915 C CA . VAL A 1 1001 ? 48.314 5.332 -67.717 1.00 88.50 1001 VAL A CA 1
ATOM 7916 C C . VAL A 1 1001 ? 48.322 4.016 -66.937 1.00 88.50 1001 VAL A C 1
ATOM 7918 O O . VAL A 1 1001 ? 49.014 3.925 -65.931 1.00 88.50 1001 VAL A O 1
ATOM 7921 N N . VAL A 1 1002 ? 47.633 2.978 -67.431 1.00 84.38 1002 VAL A N 1
ATOM 7922 C CA . VAL A 1 1002 ? 47.694 1.611 -66.883 1.00 84.38 1002 VAL A CA 1
ATOM 7923 C C . VAL A 1 1002 ? 48.356 0.672 -67.889 1.00 84.38 1002 VAL A C 1
ATOM 7925 O O . VAL A 1 1002 ? 48.025 0.693 -69.075 1.00 84.38 1002 VAL A O 1
ATOM 7928 N N . LYS A 1 1003 ? 49.272 -0.181 -67.417 1.00 80.81 1003 LYS A N 1
ATOM 7929 C CA . LYS A 1 1003 ? 49.905 -1.248 -68.212 1.00 80.81 1003 LYS A CA 1
ATOM 7930 C C . LYS A 1 1003 ? 49.516 -2.629 -67.681 1.00 80.81 1003 LYS A C 1
ATOM 7932 O O . LYS A 1 1003 ? 49.507 -2.852 -66.468 1.00 80.81 1003 LYS A O 1
ATOM 7937 N N . GLY A 1 1004 ? 49.264 -3.557 -68.606 1.00 79.06 1004 GLY A N 1
ATOM 7938 C CA . GLY A 1 1004 ? 48.800 -4.921 -68.328 1.00 79.06 1004 GLY A CA 1
ATOM 7939 C C . GLY A 1 1004 ? 47.279 -5.075 -68.445 1.00 79.06 1004 GLY A C 1
ATOM 7940 O O . GLY A 1 1004 ? 46.579 -4.139 -68.825 1.00 79.06 1004 GLY A O 1
ATOM 7941 N N . LYS A 1 1005 ? 46.775 -6.274 -68.129 1.00 78.38 1005 LYS A N 1
ATOM 7942 C CA . LYS A 1 1005 ? 45.340 -6.499 -67.896 1.00 78.38 1005 LYS A CA 1
ATOM 7943 C C . LYS A 1 1005 ? 44.972 -6.019 -66.489 1.00 78.38 1005 LYS A C 1
ATOM 7945 O O . LYS A 1 1005 ? 45.789 -6.109 -65.576 1.00 78.38 1005 LYS A O 1
ATOM 7950 N N . PHE A 1 1006 ? 43.748 -5.538 -66.342 1.00 84.19 1006 PHE A N 1
ATOM 7951 C CA . PHE A 1 1006 ? 43.106 -5.174 -65.082 1.00 84.19 1006 PHE A CA 1
ATOM 7952 C C . PHE A 1 1006 ? 41.590 -5.324 -65.266 1.00 84.19 1006 PHE A C 1
ATOM 7954 O O . PHE A 1 1006 ? 41.108 -5.351 -66.402 1.00 84.19 1006 PHE A O 1
ATOM 7961 N N . GLU A 1 1007 ? 40.855 -5.489 -64.172 1.00 78.81 1007 GLU A N 1
ATOM 7962 C CA . GLU A 1 1007 ? 39.439 -5.877 -64.204 1.00 78.81 1007 GLU A CA 1
ATOM 7963 C C . GLU A 1 1007 ? 38.532 -4.653 -64.080 1.00 78.81 1007 GLU A C 1
ATOM 7965 O O . GLU A 1 1007 ? 37.777 -4.329 -64.998 1.00 78.81 1007 GLU A O 1
ATOM 7970 N N . ASN A 1 1008 ? 38.683 -3.949 -62.957 1.00 84.62 1008 ASN A N 1
ATOM 7971 C CA . ASN A 1 1008 ? 37.915 -2.778 -62.554 1.00 84.62 1008 ASN A CA 1
ATOM 7972 C C . ASN A 1 1008 ? 38.870 -1.668 -62.095 1.00 84.62 1008 ASN A C 1
ATOM 7974 O O . ASN A 1 1008 ? 40.012 -1.932 -61.705 1.00 84.62 1008 ASN A O 1
ATOM 7978 N N . VAL A 1 1009 ? 38.391 -0.426 -62.113 1.00 87.88 1009 VAL A N 1
ATOM 7979 C CA . VAL A 1 1009 ? 39.075 0.721 -61.507 1.00 87.88 1009 VAL A CA 1
ATOM 7980 C C . VAL A 1 1009 ? 38.055 1.503 -60.695 1.00 87.88 1009 VAL A C 1
ATOM 7982 O O . VAL A 1 1009 ? 36.928 1.701 -61.144 1.00 87.88 1009 VAL A O 1
ATOM 7985 N N . PHE A 1 1010 ? 38.462 1.937 -59.511 1.00 87.94 1010 PHE A N 1
ATOM 7986 C CA . PHE A 1 1010 ? 37.642 2.661 -58.550 1.00 87.94 1010 PHE A CA 1
ATOM 7987 C C . PHE A 1 1010 ? 38.274 4.023 -58.256 1.00 87.94 1010 PHE A C 1
ATOM 7989 O O . PHE A 1 1010 ? 39.481 4.206 -58.426 1.00 87.94 1010 PHE A O 1
ATOM 7996 N N . ILE A 1 1011 ? 37.472 4.985 -57.807 1.00 85.88 1011 ILE A N 1
ATOM 7997 C CA . ILE A 1 1011 ? 38.007 6.251 -57.296 1.00 85.88 1011 ILE A CA 1
ATOM 7998 C C . ILE A 1 1011 ? 38.683 6.017 -55.937 1.00 85.88 1011 ILE A C 1
ATOM 8000 O O . ILE A 1 1011 ? 38.268 5.126 -55.198 1.00 85.88 1011 ILE A O 1
ATOM 8004 N N . TYR A 1 1012 ? 39.725 6.786 -55.625 1.00 83.88 1012 TYR A N 1
ATOM 8005 C CA . TYR A 1 1012 ? 40.416 6.731 -54.339 1.00 83.88 1012 TYR A CA 1
ATOM 8006 C C . TYR A 1 1012 ? 40.640 8.130 -53.752 1.00 83.88 1012 TYR A C 1
ATOM 8008 O O . TYR A 1 1012 ? 40.721 9.126 -54.476 1.00 83.88 1012 TYR A O 1
ATOM 8016 N N . GLU A 1 1013 ? 40.731 8.182 -52.428 1.00 70.25 1013 GLU A N 1
ATOM 8017 C CA . GLU A 1 1013 ? 40.939 9.377 -51.614 1.00 70.25 1013 GLU A CA 1
ATOM 8018 C C . GLU A 1 1013 ? 42.276 9.188 -50.875 1.00 70.25 1013 GLU A C 1
ATOM 8020 O O . GLU A 1 1013 ? 42.347 8.390 -49.939 1.00 70.25 1013 GLU A O 1
ATOM 8025 N N . ASP A 1 1014 ? 43.335 9.842 -51.372 1.00 56.88 1014 ASP A N 1
ATOM 8026 C CA . ASP A 1 1014 ? 44.704 9.771 -50.820 1.00 56.88 1014 ASP A CA 1
ATOM 8027 C C . ASP A 1 1014 ? 44.790 10.463 -49.439 1.00 56.88 1014 ASP A C 1
ATOM 8029 O O . ASP A 1 1014 ? 44.334 11.627 -49.340 1.00 56.88 1014 ASP A O 1
#

InterPro domains:
  IPR002205 DNA topoisomerase, type IIA, domain A [PF00521] (242-682)
  IPR002205 DNA topoisomerase, type IIA, domain A [PS52040] (244-710)
  IPR002205 DNA topoisomerase, type IIA, domain A [SM00434] (221-675)
  IPR002205 DNA topoisomerase, type IIA, domain A [cd00187] (240-685)
  IPR006691 DNA gyrase/topoisomerase IV, subunit A, C-terminal repeat [PF03989] (769-799)
  IPR006691 DNA gyrase/topoisomerase IV, subunit A, C-terminal repeat [PF03989] (850-866)
  IPR006691 DNA gyrase/topoisomerase IV, subunit A, C-terminal repeat [PF03989] (872-913)
  IPR006691 DNA gyrase/topoisomerase IV, subunit A, C-terminal repeat [PF03989] (924-958)
  IPR013757 DNA topoisomerase, type IIA, alpha-helical domain superfamily [G3DSA:1.10.268.10] (580-668)
  IPR013758 DNA topoisomerase, type IIA, domain A, alpha-beta [G3DSA:3.90.199.10] (242-697)
  IPR013760 DNA topoisomerase, type IIA-like domain superfamily [SSF56719] (241-697)
  IPR035516 DNA gyrase/topoisomerase IV, subunit A, C-terminal [G3DSA:2.120.10.90] (716-1010)
  IPR035516 DNA gyrase/topoisomerase IV, subunit A, C-terminal [SSF101904] (716-1003)
  IPR050220 Type II DNA Topoisomerases [PTHR43493] (218-1004)

Secondary structure (DSSP, 8-state):
-----------------------------------------------------------------------------------------STHHHHHHHHHHHHHHHHHHHHHHHHHHHHHHHHHHHHHHHHHHHHHHHHHHHHHHHHHHHHHHHHHTTTT--------------------------PPPPPPPPPPPHHHHHHHHHTS-----EETTEE---HHHHHHHHHHHHHHHIIIIIISPBTTT---HHHHHHHHHHHHTT--TTSPPEEHHHHHHHHHHHT--S-HHHHHHHHHHHH-TTT-SS-SEEEES----TT-PPPPPTTT-EEEE-TTHHHHSTTGGGT-S-EEE-TTSSSEEESS---SS-HHHHT-EEEE-SS-EEEEPP--HHHHHHHHHHHHH-TT--HHHHTTTS-S---TT--EEEE-HHHHHHHHHSEEEEEEE-EEEEEEETTEEEEEEEE--TT--HHHHHHHHHHHHH-TTSGGGGEEEEEE---SS---EEEEEPTT--HHHHHHHHHHHSTTEEEEEEE-EEEETTEEEE--HHHHHHHHHHHHHHHHHHHHHHHHHHHHHHHHHHHHHHHHHHTHHHHHHHHTT-SSHHHHHHHHHHHHT--HHHHHHHHT--GGGGSHHHHHHHHHHHHHHHHHHHHHHHHHH-HHHHHHHHHHHHHHHHHHH-PPP-SEEEETTSSS-------SS--PPP-EEEEEEETTS-EEEEEHHHHHTS-----TT--GGGSEEEEEEEETTSEEEEEETTSEEEEEEGGGSPB--TTS--B-HHHH-TTS-TT--EEEEEE--S--TT-EEEEEETTSEEEEEESGGG--SSSEEESS-PPTT--EEEEEEPPTT-EEEEEETTSEEEEEEGGG--B--TT---EE-S-PPTT--EEEEEEE-SS-EEEEEETTSEEEEEEGGGSPPPPSSS--EESS-TTTS-SSEEEEEEESS---EEEE-SS-EEEE-GGGS-B--TTS--EE---S--SEEEE---

Radius of gyration: 51.45 Å; chains: 1; bounding box: 124×113×152 Å

Foldseek 3Di:
DDDDDDDDDDDDDDDDDDDDDDDDDDDDDDDDDDDDDDDDDDDDDDDDYDDDDDDDDDDDDDDDDDDDDDDDDDDDDDDDDDDDDDDDDDVVVVVVVVVVVVVVVVVVVVVVVVVVVVVVVVVVVVVVVVVVVVVVVVVVVVVVVVVVVVVVVVVVVPVPDDDDDDDDDDDDDDDDDDDDDDDDDDDDDDDDDDDDDPVVVVVVVVPPPDPQPQDPNDRDDDPVVVCVVPVVVQQLCQAFANFFAALQQQDHQLLQLLLVLLVVVVQAPPDDWAQQVVSLVSSCVAANVDDSVVSSLSQLLQCDLLNFVDHQKPKDQASDDLQGGHRDPSRGMTIGTDPLNCQQAPPVVLQLADWDAGPVNPHIGGPGTLNLFSRCQAGPDWGDGVPDTAGHAHFFRLLLLQLLLVCLVPVPQDLVRSCVSTVAHFGSQAFAKADDCQRSVCQVFQWGKIKGAFDWDWDDDDPWIKIKTFGAGRPRRPNVQLVQLVVQCPPPLHLSVQFDDWDFPADPVTTIIIGIGHPPRDPVVNRVVSCVRTRSMDMRIGHHWHQYPNRIDRDHNSRSSVSNLVSNLSSLLSSLVSLLVVLVLVLLLLVLQLLCLVVVVVLVVLVVPDPDLVSSLVCSCVVSVHDSSNSVSNVVDDPVCNPVVNSVVSVVSSVVSVVSNVVSVVCNVDPSNSSVVSSVSSVVSCVVDGDDRRYHYHYQPPPPDDPPPPDPDRPDDKFWWKWFQFQVLFIATEGPVLVVPDDLDFDQPADSLLFTFDIDTDIQQFWKWFAKFQQKTAIGRSVLFDHAHNRGHGHFPCVSPVVADPPIGTQDMDTDDPDQPPKWKWWAKFQQFIAIERVVLRDDPDRMGGQEAEDVVMTTRHMDIDDPFWWKWWAKFQQFIAIATPVLFDYDGRHYHGDHQEADDPPMTTPDMDIDDPWWWKWWAAQQQFIATEIPVLFDHDHGHYNHHGQADPDVRHPTIQDIDIDRDQWWKWFAAPSGIDIQHRVLHYHDHSYDRHDRSDHDGTDHMGTHDD

Sequence (1014 aa):
MEEDEVNGEDVLLPGQMCYDELLTNEENSQSEEVQNIVLDDQIGMDDIYKGITNSKLPKKVDKLVENLGVGHSEEPSLASKTPEKSSLNKSEQEEIKEDIEEQKVEENLDQLDEIEQEEINENEEESQEELEDIEITQENLEDEEQEDLEDEEKLDNVEKDENLEDLQEEKQIDVDLNIQDDSHEYKIGSYKKVNMSEREEKKVEESKLKPFDYEDGVVVKTIDEVLHESMIPYTEHVVMDRALPRVEDGLKPVQRRILYSMLELGLTPDKQYRKSARIVGDCMGKYHPHGDSSVYDAMVRMSQDFSLRAPLVDGHGNFGSIDGDSAAAMRYTEAKLTPLAMELLRDLEKNTVHWSLNFDDTLKEPDMLPGRFPNLLVNGTSGIAVGVATNIPPHNLGEVINGVVAYIENNKITTAEMMKYIPAPDFPTGGIIIAGEELKNAYETGKGKIIVRAKVKLENSGDKQSLVITELPYQVNKSALLQKIAELKTDEKSIASYIGEIRDESDRNGMRAVLRIKKGGNPEKILEYLYKATQLEVSFGINMVAIASGKPKQLGLLDIISYYVEYQREVIVRRTKFDLDVAKDRAHIVEGLLIAIQNIDEVVRIIKKSATTTEAKQRLRDRFKLSEKQAQAILDMRLARLVNLEITKLEQELKELKELIEKLTAIYNSKRLQYSTVKTELIAIKNKFSNPRRSNITKAGAKEVKKVELKVEDEILSRDVLVAIAADNTLKSIPLKNYMMSTKDLTSTSNLSDVHLTELFTTTTNKALIFTNLGNVVKIDVSQIPESKWKGKGTQLKNICNKVLVDEYPVKVLEIPESLENKNLLFYTKQGLIKLSTYEDSVVNKLYYQGIKLKEDDELINVEVQNENSAVIMITKNAMALHFKLDDVPVQGRVSGGVKGINLDNGDSVIFAGQTEKTGAITVITDKGYGKKVPIGEYEQMARYRKGLRIIPLGETGKKLVFASFKKEPKSVAINKGTALELLKDKNIGYDSRTSKGKQVVKGKFENVFIYED